Protein 6WAO (pdb70)

Secondary structure (DSSP, 8-state):
--EEEEEEEE----SSPP----EEEPPHHHHTTTTSBPEEEEEEES---HHHHHHHHHHHHHHTGGGG-EEEEEEPTTS-EEEEEE-----EEEEEEEETT--HHHHHT--EESSSGGGGG-S-TT-BGGGGGTS-SEEEEEEEESS-EEEEEEE-TTT--HHHHHHHHHHHHHHHHH-TTSTTS---PPPB-----TTS-SSPPB--TTSS----SSS----EEEEEEE-HHHHHHHHHHHHHH-SS---HHHHHHHHHHHHHHHTS---TTSEEEEEEEEE-TTTSSSPPPTT-BS--EEEEEEEEEHHHHHHS-HHHHHHHHHHHHHH--HHHHHHHHHHHHHS----S---SSSEEEEEETTS-GGG---SS---SEEEE-SPP-TTEEEEEE-SSTT-EEEEEEE-HHHHHHHHT-HHHHHH-EE-/--EEEEEEEE--S-----EEEPPHHHHHTTTSBPEEEEEEES---HHHHHHHHHHHHHHSGGGG-EEEEEEPTTS-EEEEEE-----EEEEEEEETT--HHHHHT--EESSSGGGGG-S-TT-BGGGGGTS-SEEEEEEEESS-EEEEEEE-TTT--HHHHHHHHHHHHHHHH---S---B-----TTS-SSPPB-------EEEEEEE-HHHHHHHHHHHHHH-SS---HHHHHHHHHHHHHHHTS---TT-EEEEEEEEE-TTTSSSPPPTT-BS--EEEEEEEEEHHHHHHS-HHHHHHHHHHHHHT--HHHHHHHHHHHHHS------SEEEEEETTS-GGG---SS---SEEEE-SPP-TTEEEEEE-SSTT-EEEEEEE-HHHHHHHHT-HHHHHH-EE-

Solvent-accessible surface area: 35166 Å² total; per-residue (Å²): 130,45,90,70,103,52,148,44,87,8,77,29,163,55,113,119,157,116,114,93,79,91,134,26,45,3,0,3,20,0,1,27,34,0,20,44,20,1,61,0,6,0,2,0,2,37,102,9,76,20,185,75,0,64,44,0,0,12,7,0,0,32,28,26,56,0,0,0,0,27,3,49,64,77,165,30,157,84,140,32,9,2,6,19,0,12,16,63,25,43,0,0,30,4,18,29,0,35,0,147,101,15,14,3,0,28,0,40,25,48,57,16,82,15,91,42,49,7,17,51,1,10,27,2,62,26,18,25,0,14,53,0,64,86,87,0,0,0,1,0,8,0,0,50,14,138,42,6,9,0,3,0,2,0,3,0,7,1,4,0,5,22,18,1,1,18,65,0,2,54,20,0,2,85,0,6,55,133,45,29,68,2,89,100,14,169,92,187,198,27,70,56,12,42,52,16,1,117,150,14,129,95,49,6,86,0,65,30,0,95,92,52,108,66,60,163,68,116,74,132,62,106,14,41,15,24,20,1,46,0,13,65,117,21,12,120,108,0,28,59,81,0,47,125,74,15,123,79,173,1,44,42,19,12,0,0,4,0,9,0,0,57,7,18,8,116,24,28,79,38,62,124,142,62,103,1,49,0,42,19,53,8,58,0,0,100,82,4,101,100,80,29,110,75,100,6,8,5,6,0,16,22,49,1,82,5,70,5,43,2,4,72,0,53,96,75,30,3,0,55,0,0,19,39,0,18,70,11,27,114,55,5,57,17,131,55,0,46,50,122,2,74,98,32,30,168,89,51,126,10,58,56,73,44,34,48,128,25,7,17,7,22,6,19,44,168,29,68,0,15,43,2,42,1,39,55,10,74,1,17,2,1,20,0,0,5,52,33,42,26,6,17,1,0,2,2,34,2,41,2,88,31,0,14,25,0,5,0,0,6,53,38,84,7,10,98,89,2,70,164,16,76,86,0,58,108,15,2,20,28,44,186,51,91,78,92,50,151,38,94,10,66,25,133,78,226,159,82,113,124,25,36,3,0,2,13,1,2,23,34,0,108,90,17,1,62,0,7,0,2,0,2,38,90,11,69,20,177,94,0,58,43,8,0,17,48,0,0,53,39,8,50,0,0,0,0,28,3,51,71,66,172,29,165,82,141,32,9,0,7,11,1,14,14,68,24,41,0,0,30,2,23,26,0,38,1,147,99,29,14,3,0,26,0,40,23,38,39,19,79,20,104,39,69,5,16,50,2,9,30,2,75,52,27,75,0,30,56,0,64,81,82,0,0,0,1,0,10,0,0,50,16,127,34,6,9,0,3,0,1,0,3,0,6,4,5,0,6,25,19,3,0,9,61,0,1,42,6,0,1,91,38,9,46,175,125,159,163,167,29,93,61,18,37,57,19,0,122,139,12,128,111,50,7,78,0,78,63,11,140,138,114,5,22,6,36,18,0,49,0,16,51,108,17,6,102,108,1,32,62,92,0,47,131,77,14,123,83,182,3,52,39,18,14,0,0,4,0,16,0,1,53,5,22,8,110,23,28,67,21,56,139,126,58,112,1,46,0,82,18,56,5,67,5,1,105,78,6,104,98,85,28,105,128,103,7,6,5,7,0,14,47,64,1,80,5,71,7,42,0,2,75,0,61,92,75,31,8,0,60,0,0,22,39,0,21,72,13,29,116,52,35,45,16,121,101,11,41,48,130,4,55,96,29,44,177,94,51,131,30,102,98,111,17,9,29,7,24,7,18,46,172,27,62,2,17,51,0,43,0,43,48,10,74,2,17,3,2,20,0,0,4,75,31,79,28,11,18,1,0,1,3,34,0,41,3,89,35,1,13,23,0,4,1,0,8,42,44,100,15,10,104,89,1,63,169,18,78,78,1,58,127,33,2,23,31,40

Foldseek 3Di:
DKFWPDKDFQFADDPDDDDDKDKAAFFLQLQLQQQEFFWKKKFWWQDDDVVLLSLLLNPLCVLVQLQQWFKDWAQDPVQFIFIITISPRNGEIEIEMEAAADDPCCVVFFWWDPPDPVQVQADGPLPGLNNRNPHGQKYWYWYHYNRIIMIMMTGRQQFFALLQVLVSLLSSLVCLAPDSNCPPPDRDHAAAPHDQQVVDDPPFTHHDVVPDDSDDLVPDDQKIKWKKKFDLVLLVVQLVVLCVQADDRFDSVLSVVLVVQLLLLVQVPDDQADKAKEKDKDQCQVQAVVHHDPRHGGNRIDIFIQIDGSNVSNVDDSNVSSVSVVVSNVVPHNVVVNVVSVVCSVVPNRDNDDDARYQYEDDDLPRPQQSSNNNPHTTPDMGTHDDAGHNYWYWYQDPPNSMIMIIHMHRPSSVVVQVVPVVNCVRIPID/DKFWDDKDFQFAPDDQWDKAAFFLVLQLQQFPFWWKKKFWWQDDDVVLLRVLLNPLCVQVQLQQWFKDWAQDPVRFIFIITTSPRNGEMEIEMEDAADDPCCVVFAKFWPPDPVQVQADGVPPGLNCRNPHGQKYWYWYHYNRIIMIMMTGRQRFFALLQVLVSLLSSLVSLQPDPDGAAAQGDQQPVDDPPQTHHDPPARKIKKKKKFDLVLLVVQLVVLCVQAPDRFDSVLSVVLVVQLLLLVQVPDDQADKAKAKDKAQCQVQAVVHHDSRHGGNRIDIFIQIDGSNVSNPDDSNVSSVSVVVSRVPPHNVVVNVVSVVCSVVPNRDDSYQYEDDDLVRDQQSSRSNRHTTPDMGTHDDADANYWYWYQDPPNSMIMIIHMHHPSSVVVQVVPVVNCVRIPID

Nearest PDB structures (foldseek):
  6wao-assembly1_A  TM=1.002E+00  e=1.169E-97  Arabidopsis thaliana
  6wcs-assembly1_B  TM=9.911E-01  e=1.498E-88  Arabidopsis thaliana
  8dqr-assembly1_A  TM=8.059E-01  e=2.740E-31  Arabidopsis thaliana
  8dqo-assembly1_B  TM=7.714E-01  e=8.942E-30  Arabidopsis thaliana
  8dqq-assembly1_B  TM=7.572E-01  e=1.819E-28  Arabidopsis thaliana

Sequence (837 aa):
ELVVISKSIVNPRSLKKPTSVKKIQLTPWDLSRLRFGYLQRGLLFHKIEVKQLQASLSVALDRFYPLAGRLVKLKNDDDTVSFFISCDGSGVEFVHAVAKNIELSDVLELSGSVPGFFASFFPATGIKNYHGVSRSLLMVQVTEMKDGVFIGFGYNSTVADATSIWKFINAWSEICSKDSSGSQTFQRRLHLKGWFFDEIDYPIHIPDPETKPTSYVTTPTNLQEKMFHVTKENVLKLDAKANDEADQKISSIQAVLAYIWRSMVKHSGMSREEETHCRLPINMRQRLNPPLEEECFGNVSQTGIATVTVGELLDHGLGWAAMQINNMELSQTDEKAKAFAENWVKNIKIPVSVGSKDLVVTNSHRFDVYCNDFGWGKPIAARAGPPYLNGRLVVFKGIGEASLDFQACLLPQVVEKLVKDAEFNEYVSIVELVVISKSIVNPRSLSVKKIQLTPWDLSRLRFGYLQRGLLFHKIEVKQLQASLSVALDRFYPLAGRLVKLKNDDDTVSFFISCDGSGVEFVHAVAKNIELSDVLELSGSVPGFFASFFPATGIKNYHGVSRSLLMVQVTEMKDGVFIGFGYNSTVADATSIWKFINAWSEICSKFQRRLHLKGWFFDEIDYPIHIPDPETNLQEKMFHVTKENVLKLDAKANDEADQKISSIQAVLAYIWRSMVKHSGMSREEETHCRLPINMRQRLNPPLEEECFGNVSQTGIATVTVGELLDHGLGWAAMQINNMELSQTDEKAKAFAENWVKNIKIPSKDLVVTNSHRFDVYCNDFGWGKPIAARAGPPYLNGRLVVFKGIGEASLDFQACLLPQVVEKLVKDAEFNEYVSIV

Radius of gyration: 30.5 Å; Cα contacts (8 Å, |Δi|>4): 1867; chains: 2; bounding box: 74×92×63 Å

Organism: Arabidopsis thaliana (NCBI:txid3702)

B-factor: mean 31.67, std 15.43, range [12.75, 127.83]

Structure (mmCIF, N/CA/C/O backbone):
data_6WAO
#
_entry.id   6WAO
#
_cell.length_a   55.136
_cell.length_b   75.353
_cell.length_c   193.513
_cell.angle_alpha   90.000
_cell.angle_beta   90.000
_cell.angle_gamma   90.000
#
_symmetry.space_group_name_H-M   'P 21 21 21'
#
loop_
_entity.id
_entity.type
_entity.pdbx_description
1 polymer 'Protein ENHANCED PSEUDOMONAS SUSCEPTIBILITY 1'
2 non-polymer 'N-[(3-carboxyphenoxy)acetyl]-L-glutamic acid'
3 water water
#
loop_
_atom_site.group_PDB
_atom_site.id
_atom_site.type_symbol
_atom_site.label_atom_id
_atom_site.label_alt_id
_atom_site.label_comp_id
_atom_site.label_asym_id
_atom_site.label_entity_id
_atom_site.label_seq_id
_atom_site.pdbx_PDB_ins_code
_atom_site.Cartn_x
_atom_site.Cartn_y
_atom_site.Cartn_z
_atom_site.occupancy
_atom_site.B_iso_or_equiv
_atom_site.auth_seq_id
_atom_site.auth_comp_id
_atom_site.auth_asym_id
_atom_site.auth_atom_id
_atom_site.pdbx_PDB_model_num
ATOM 1 N N . GLU A 1 4 ? -11.455 -16.452 -6.222 1.00 79.24 4 GLU A N 1
ATOM 2 C CA . GLU A 1 4 ? -12.678 -16.244 -6.951 1.00 81.89 4 GLU A CA 1
ATOM 3 C C . GLU A 1 4 ? -12.378 -16.824 -8.303 1.00 76.37 4 GLU A C 1
ATOM 4 O O . GLU A 1 4 ? -12.429 -16.143 -9.304 1.00 70.05 4 GLU A O 1
ATOM 10 N N . LEU A 1 5 ? -12.117 -18.124 -8.284 1.00 71.44 5 LEU A N 1
ATOM 11 C CA . LEU A 1 5 ? -11.688 -18.850 -9.474 1.00 53.64 5 LEU A CA 1
ATOM 12 C C . LEU A 1 5 ? -12.272 -20.253 -9.436 1.00 49.14 5 LEU A C 1
ATOM 13 O O . LEU A 1 5 ? -11.986 -21.029 -8.512 1.00 50.40 5 LEU A O 1
ATOM 18 N N . VAL A 1 6 ? -13.013 -20.611 -10.478 1.00 42.69 6 VAL A N 1
ATOM 19 C CA . VAL A 1 6 ? -13.600 -21.941 -10.580 1.00 44.73 6 VAL A CA 1
ATOM 20 C C . VAL A 1 6 ? -12.991 -22.684 -11.763 1.00 40.08 6 VAL A C 1
ATOM 21 O O . VAL A 1 6 ? -12.747 -22.111 -12.839 1.00 35.09 6 VAL A O 1
ATOM 25 N N . VAL A 1 7 ? -12.713 -23.964 -11.538 1.00 38.91 7 VAL A N 1
ATOM 26 C CA . VAL A 1 7 ? -12.130 -24.842 -12.544 1.00 37.21 7 VAL A CA 1
ATOM 27 C C . VAL A 1 7 ? -13.268 -25.451 -13.341 1.00 34.79 7 VAL A C 1
ATOM 28 O O . VAL A 1 7 ? -14.141 -26.122 -12.782 1.00 39.43 7 VAL A O 1
ATOM 32 N N . ILE A 1 8 ? -13.260 -25.204 -14.642 1.00 31.99 8 ILE A N 1
ATOM 33 C CA . ILE A 1 8 ? -14.243 -25.783 -15.546 1.00 32.84 8 ILE A CA 1
ATOM 34 C C . ILE A 1 8 ? -13.847 -27.206 -15.909 1.00 34.90 8 ILE A C 1
ATOM 35 O O . ILE A 1 8 ? -14.669 -28.117 -15.872 1.00 34.31 8 ILE A O 1
ATOM 40 N N . SER A 1 9 ? -12.575 -27.422 -16.228 1.00 32.95 9 SER A N 1
ATOM 41 C CA . SER A 1 9 ? -12.142 -28.719 -16.716 1.00 33.50 9 SER A CA 1
ATOM 42 C C . SER A 1 9 ? -10.654 -28.897 -16.445 1.00 31.05 9 SER A C 1
ATOM 43 O O . SER A 1 9 ? -9.881 -27.931 -16.474 1.00 28.14 9 SER A O 1
ATOM 46 N N . LYS A 1 10 ? -10.254 -30.144 -16.223 1.00 29.95 10 LYS A N 1
ATOM 47 C CA . LYS A 1 10 ? -8.860 -30.511 -16.011 1.00 32.59 10 LYS A CA 1
ATOM 48 C C . LYS A 1 10 ? -8.687 -31.716 -16.919 1.00 30.49 10 LYS A C 1
ATOM 49 O O . LYS A 1 10 ? -9.410 -32.701 -16.765 1.00 30.99 10 LYS A O 1
ATOM 55 N N . SER A 1 11 ? -7.753 -31.671 -17.866 1.00 27.14 11 SER A N 1
ATOM 56 C CA . SER A 1 11 ? -7.659 -32.816 -18.777 1.00 28.89 11 SER A CA 1
ATOM 57 C C . SER A 1 11 ? -6.207 -32.998 -19.166 1.00 28.54 11 SER A C 1
ATOM 58 O O . SER A 1 11 ? -5.356 -32.189 -18.805 1.00 26.24 11 SER A O 1
ATOM 61 N N . ILE A 1 12 ? -5.896 -34.120 -19.814 1.00 26.25 12 ILE A N 1
ATOM 62 C CA . ILE A 1 12 ? -4.569 -34.309 -20.415 1.00 24.55 12 ILE A CA 1
ATOM 63 C C . ILE A 1 12 ? -4.673 -34.090 -21.921 1.00 25.66 12 ILE A C 1
ATOM 64 O O . ILE A 1 12 ? -5.549 -34.674 -22.583 1.00 25.23 12 ILE A O 1
ATOM 69 N N . VAL A 1 13 ? -3.785 -33.260 -22.460 1.00 24.85 13 VAL A N 1
ATOM 70 C CA . VAL A 1 13 ? -3.710 -33.001 -23.903 1.00 25.10 13 VAL A CA 1
ATOM 71 C C . VAL A 1 13 ? -2.536 -33.797 -24.447 1.00 24.62 13 VAL A C 1
ATOM 72 O O . VAL A 1 13 ? -1.388 -33.556 -24.084 1.00 25.78 13 VAL A O 1
ATOM 76 N N . ASN A 1 14 ? -2.805 -34.809 -25.313 1.00 25.72 14 ASN A N 1
ATOM 77 C CA . ASN A 1 14 ? -1.777 -35.607 -25.952 1.00 27.90 14 ASN A CA 1
ATOM 78 C C . ASN A 1 14 ? -1.326 -34.987 -27.269 1.00 23.95 14 ASN A C 1
ATOM 79 O O . ASN A 1 14 ? -2.107 -34.297 -27.930 1.00 29.24 14 ASN A O 1
ATOM 84 N N . PRO A 1 15 ? -0.091 -35.268 -27.686 1.00 24.62 15 PRO A N 1
ATOM 85 C CA . PRO A 1 15 ? 0.343 -34.836 -29.029 1.00 24.94 15 PRO A CA 1
ATOM 86 C C . PRO A 1 15 ? -0.512 -35.491 -30.091 1.00 33.13 15 PRO A C 1
ATOM 87 O O . PRO A 1 15 ? -0.893 -36.660 -29.960 1.00 31.95 15 PRO A O 1
ATOM 91 N N . ARG A 1 16 ? -0.791 -34.741 -31.142 1.00 28.70 16 ARG A N 1
ATOM 92 C CA . ARG A 1 16 ? -1.570 -35.197 -32.282 1.00 35.90 16 ARG A CA 1
ATOM 93 C C . ARG A 1 16 ? -0.562 -35.409 -33.355 1.00 41.65 16 ARG A C 1
ATOM 94 O O . ARG A 1 16 ? -0.027 -34.493 -33.857 1.00 37.26 16 ARG A O 1
ATOM 102 N N . SER A 1 17 ? -0.451 -36.674 -33.733 1.00 51.85 17 SER A N 1
ATOM 103 C CA . SER A 1 17 ? 0.625 -37.206 -34.564 1.00 60.90 17 SER A CA 1
ATOM 104 C C . SER A 1 17 ? 0.070 -37.593 -35.932 1.00 65.18 17 SER A C 1
ATOM 105 O O . SER A 1 17 ? -0.553 -38.650 -36.081 1.00 63.57 17 SER A O 1
ATOM 108 N N . LEU A 1 18 ? 0.261 -36.706 -36.913 1.00 68.14 18 LEU A N 1
ATOM 109 C CA . LEU A 1 18 ? -0.031 -37.039 -38.305 1.00 69.57 18 LEU A CA 1
ATOM 110 C C . LEU A 1 18 ? 0.894 -38.137 -38.827 1.00 69.46 18 LEU A C 1
ATOM 111 O O . LEU A 1 18 ? 0.520 -38.884 -39.741 1.00 68.10 18 LEU A O 1
ATOM 116 N N . LYS A 1 19 ? 2.095 -38.253 -38.261 1.00 68.76 19 LYS A N 1
ATOM 117 C CA . LYS A 1 19 ? 3.082 -39.219 -38.718 1.00 72.97 19 LYS A CA 1
ATOM 118 C C . LYS A 1 19 ? 2.867 -40.567 -38.043 1.00 74.73 19 LYS A C 1
ATOM 119 O O . LYS A 1 19 ? 2.219 -40.674 -36.999 1.00 74.82 19 LYS A O 1
ATOM 125 N N . LYS A 1 20 ? 3.434 -41.596 -38.637 1.00 77.85 20 LYS A N 1
ATOM 126 C CA . LYS A 1 20 ? 3.498 -42.886 -37.966 1.00 81.57 20 LYS A CA 1
ATOM 127 C C . LYS A 1 20 ? 4.446 -42.745 -36.786 1.00 84.89 20 LYS A C 1
ATOM 128 O O . LYS A 1 20 ? 5.634 -42.463 -36.993 1.00 85.59 20 LYS A O 1
ATOM 134 N N . PRO A 1 21 ? 3.977 -42.900 -35.549 1.00 88.18 21 PRO A N 1
ATOM 135 C CA . PRO A 1 21 ? 4.842 -42.620 -34.397 1.00 88.80 21 PRO A CA 1
ATOM 136 C C . PRO A 1 21 ? 6.134 -43.421 -34.458 1.00 89.73 21 PRO A C 1
ATOM 137 O O . PRO A 1 21 ? 6.158 -44.575 -34.896 1.00 90.24 21 PRO A O 1
ATOM 141 N N . THR A 1 22 ? 7.218 -42.785 -34.029 1.00 89.22 22 THR A N 1
ATOM 142 C CA . THR A 1 22 ? 8.517 -43.434 -33.965 1.00 89.47 22 THR A CA 1
ATOM 143 C C . THR A 1 22 ? 8.722 -44.033 -32.573 1.00 81.88 22 THR A C 1
ATOM 144 O O . THR A 1 22 ? 7.826 -44.025 -31.725 1.00 82.37 22 THR A O 1
ATOM 148 N N . SER A 1 23 ? 9.913 -44.572 -32.343 1.00 72.85 23 SER A N 1
ATOM 149 C CA . SER A 1 23 ? 10.329 -45.066 -31.041 1.00 63.79 23 SER A CA 1
ATOM 150 C C . SER A 1 23 ? 10.309 -43.942 -30.000 1.00 51.40 23 SER A C 1
ATOM 151 O O . SER A 1 23 ? 10.193 -42.758 -30.323 1.00 50.68 23 SER A O 1
ATOM 154 N N . VAL A 1 24 ? 10.443 -44.320 -28.730 1.00 41.06 24 VAL A N 1
ATOM 155 C CA . VAL A 1 24 ? 10.431 -43.350 -27.636 1.00 38.41 24 VAL A CA 1
ATOM 156 C C . VAL A 1 24 ? 11.859 -42.860 -27.407 1.00 36.30 24 VAL A C 1
ATOM 157 O O . VAL A 1 24 ? 12.729 -43.623 -26.979 1.00 34.82 24 VAL A O 1
ATOM 161 N N . LYS A 1 25 ? 12.108 -41.584 -27.710 1.00 31.43 25 LYS A N 1
ATOM 162 C CA . LYS A 1 25 ? 13.428 -41.010 -27.486 1.00 30.64 25 LYS A CA 1
ATOM 163 C C . LYS A 1 25 ? 13.709 -40.737 -26.014 1.00 30.15 25 LYS A C 1
ATOM 164 O O . LYS A 1 25 ? 12.844 -40.248 -25.265 1.00 28.00 25 LYS A O 1
ATOM 170 N N . LYS A 1 26 ? 14.945 -41.012 -25.620 1.00 27.01 26 LYS A N 1
ATOM 171 C CA . LYS A 1 26 ? 15.417 -40.697 -24.275 1.00 30.44 26 LYS A CA 1
ATOM 172 C C . LYS A 1 26 ? 16.352 -39.499 -24.358 1.00 31.35 26 LYS A C 1
ATOM 173 O O . LYS A 1 26 ? 17.274 -39.488 -25.183 1.00 35.11 26 LYS A O 1
ATOM 179 N N . ILE A 1 27 ? 16.142 -38.529 -23.479 1.00 27.64 27 ILE A N 1
ATOM 180 C CA . ILE A 1 27 ? 16.953 -37.311 -23.393 1.00 27.05 27 ILE A CA 1
ATOM 181 C C . ILE A 1 27 ? 17.749 -37.327 -22.085 1.00 28.24 27 ILE A C 1
ATOM 182 O O . ILE A 1 27 ? 17.157 -37.397 -21.002 1.00 27.21 27 ILE A O 1
ATOM 187 N N . GLN A 1 28 ? 19.072 -37.238 -22.181 1.00 25.66 28 GLN A N 1
ATOM 188 C CA . GLN A 1 28 ? 19.921 -37.334 -20.988 1.00 24.51 28 GLN A CA 1
ATOM 189 C C . GLN A 1 28 ? 20.073 -35.973 -20.318 1.00 26.64 28 GLN A C 1
ATOM 190 O O . GLN A 1 28 ? 20.045 -34.917 -20.959 1.00 25.84 28 GLN A O 1
ATOM 196 N N . LEU A 1 29 ? 20.182 -36.001 -19.000 1.00 25.91 29 LEU A N 1
ATOM 197 C CA . LEU A 1 29 ? 20.186 -34.783 -18.212 1.00 28.45 29 LEU A CA 1
ATOM 198 C C . LEU A 1 29 ? 21.606 -34.473 -17.762 1.00 29.89 29 LEU A C 1
ATOM 199 O O . LEU A 1 29 ? 22.308 -35.368 -17.272 1.00 29.94 29 LEU A O 1
ATOM 204 N N . THR A 1 30 ? 22.021 -33.222 -17.936 1.00 30.37 30 THR A N 1
ATOM 205 C CA . THR A 1 30 ? 23.371 -32.788 -17.578 1.00 32.41 30 THR A CA 1
ATOM 206 C C . THR A 1 30 ? 23.423 -32.274 -16.147 1.00 31.06 30 THR A C 1
ATOM 207 O O . THR A 1 30 ? 22.398 -32.108 -15.463 1.00 28.08 30 THR A O 1
ATOM 211 N N . PRO A 1 31 ? 24.635 -31.989 -15.650 1.00 29.71 31 PRO A N 1
ATOM 212 C CA . PRO A 1 31 ? 24.737 -31.394 -14.316 1.00 30.82 31 PRO A CA 1
ATOM 213 C C . PRO A 1 31 ? 23.928 -30.128 -14.179 1.00 29.71 31 PRO A C 1
ATOM 214 O O . PRO A 1 31 ? 23.384 -29.867 -13.096 1.00 30.82 31 PRO A O 1
ATOM 218 N N . TRP A 1 32 ? 23.817 -29.322 -15.246 1.00 29.12 32 TRP A N 1
ATOM 219 C CA . TRP A 1 32 ? 22.970 -28.139 -15.165 1.00 29.54 32 TRP A CA 1
ATOM 220 C C . TRP A 1 32 ? 21.515 -28.525 -14.900 1.00 29.93 32 TRP A C 1
ATOM 221 O O . TRP A 1 32 ? 20.804 -27.841 -14.149 1.00 31.35 32 TRP A O 1
ATOM 232 N N . ASP A 1 33 ? 21.031 -29.553 -15.593 1.00 27.27 33 ASP A N 1
ATOM 233 C CA . ASP A 1 33 ? 19.648 -29.985 -15.408 1.00 24.98 33 ASP A CA 1
ATOM 234 C C . ASP A 1 33 ? 19.449 -30.567 -14.020 1.00 25.70 33 ASP A C 1
ATOM 235 O O . ASP A 1 33 ? 18.457 -30.261 -13.338 1.00 24.41 33 ASP A O 1
ATOM 240 N N . LEU A 1 34 ? 20.364 -31.458 -13.607 1.00 26.95 34 LEU A N 1
ATOM 241 C CA . LEU A 1 34 ? 20.182 -32.163 -12.333 1.00 27.26 34 LEU A CA 1
ATOM 242 C C . LEU A 1 34 ? 20.291 -31.218 -11.137 1.00 26.53 34 LEU A C 1
ATOM 243 O O . LEU A 1 34 ? 19.602 -31.431 -10.126 1.00 23.94 34 LEU A O 1
ATOM 248 N N . SER A 1 35 ? 21.137 -30.173 -11.237 1.00 25.46 35 SER A N 1
ATOM 249 C CA . SER A 1 35 ? 21.292 -29.237 -10.120 1.00 29.47 35 SER A CA 1
ATOM 250 C C . SER A 1 35 ? 20.025 -28.422 -9.886 1.00 28.41 35 SER A C 1
ATOM 251 O O . SER A 1 35 ? 19.928 -27.723 -8.870 1.00 28.69 35 SER A O 1
ATOM 254 N N . ARG A 1 36 ? 19.066 -28.463 -10.821 1.00 22.15 36 ARG A N 1
ATOM 255 C CA . ARG A 1 36 ? 17.800 -27.762 -10.670 1.00 25.40 36 ARG A CA 1
ATOM 256 C C . ARG A 1 36 ? 16.657 -28.688 -10.258 1.00 25.20 36 ARG A C 1
ATOM 257 O O . ARG A 1 36 ? 15.494 -28.271 -10.259 1.00 24.79 36 ARG A O 1
ATOM 265 N N . LEU A 1 37 ? 16.946 -29.941 -9.958 1.00 23.64 37 LEU A N 1
ATOM 266 C CA . LEU A 1 37 ? 15.835 -30.874 -9.733 1.00 24.99 37 LEU A CA 1
ATOM 267 C C . LEU A 1 37 ? 14.949 -30.462 -8.562 1.00 22.32 37 LEU A C 1
ATOM 268 O O . LEU A 1 37 ? 13.750 -30.794 -8.542 1.00 21.66 37 LEU A O 1
ATOM 273 N N . ARG A 1 38 ? 15.475 -29.750 -7.593 1.00 22.99 38 ARG A N 1
ATOM 274 C CA . ARG A 1 38 ? 14.647 -29.398 -6.470 1.00 21.75 38 ARG A CA 1
ATOM 275 C C . ARG A 1 38 ? 13.927 -28.067 -6.557 1.00 25.95 38 ARG A C 1
ATOM 276 O O . ARG A 1 38 ? 13.168 -27.750 -5.741 1.00 27.61 38 ARG A O 1
ATOM 284 N N . PHE A 1 39 ? 14.198 -27.327 -7.606 1.00 23.86 39 PHE A N 1
ATOM 285 C CA . PHE A 1 39 ? 13.555 -26.035 -7.813 1.00 23.20 39 PHE A CA 1
ATOM 286 C C . PHE A 1 39 ? 12.114 -26.210 -8.296 1.00 25.06 39 PHE A C 1
ATOM 287 O O . PHE A 1 39 ? 11.732 -27.247 -8.856 1.00 21.84 39 PHE A O 1
ATOM 295 N N . GLY A 1 40 ? 11.311 -25.170 -8.096 1.00 22.40 40 GLY A N 1
ATOM 296 C CA . GLY A 1 40 ? 9.956 -25.193 -8.607 1.00 21.72 40 GLY A CA 1
ATOM 297 C C . GLY A 1 40 ? 9.897 -24.964 -10.122 1.00 18.33 40 GLY A C 1
ATOM 298 O O . GLY A 1 40 ? 10.751 -24.304 -10.742 1.00 18.56 40 GLY A O 1
ATOM 299 N N . TYR A 1 41 ? 8.814 -25.475 -10.735 1.00 15.87 41 TYR A N 1
ATOM 300 C CA . TYR A 1 41 ? 8.543 -25.104 -12.117 1.00 15.96 41 TYR A CA 1
ATOM 301 C C . TYR A 1 41 ? 8.531 -23.576 -12.290 1.00 19.70 41 TYR A C 1
ATOM 302 O O . TYR A 1 41 ? 8.061 -22.833 -11.413 1.00 17.92 41 TYR A O 1
ATOM 311 N N . LEU A 1 42 ? 9.043 -23.107 -13.424 1.00 16.75 42 LEU A N 1
ATOM 312 C CA . LEU A 1 42 ? 8.985 -21.693 -13.774 1.00 18.39 42 LEU A CA 1
ATOM 313 C C . LEU A 1 42 ? 7.635 -21.389 -14.410 1.00 17.25 42 LEU A C 1
ATOM 314 O O . LEU A 1 42 ? 7.117 -22.193 -15.196 1.00 17.18 42 LEU A O 1
ATOM 319 N N . GLN A 1 43 ? 7.026 -20.248 -14.043 1.00 16.92 43 GLN A N 1
ATOM 320 C CA . GLN A 1 43 ? 5.644 -19.978 -14.461 1.00 13.72 43 GLN A CA 1
ATOM 321 C C . GLN A 1 43 ? 5.515 -18.593 -15.078 1.00 14.62 43 GLN A C 1
ATOM 322 O O . GLN A 1 43 ? 5.911 -17.581 -14.463 1.00 16.68 43 GLN A O 1
ATOM 328 N N . ARG A 1 44 ? 4.978 -18.552 -16.299 1.00 15.62 44 ARG A N 1
ATOM 329 C CA . ARG A 1 44 ? 4.832 -17.310 -17.027 1.00 15.28 44 ARG A CA 1
ATOM 330 C C . ARG A 1 44 ? 3.499 -17.337 -17.738 1.00 13.81 44 ARG A C 1
ATOM 331 O O . ARG A 1 44 ? 2.810 -18.362 -17.767 1.00 17.18 44 ARG A O 1
ATOM 339 N N . GLY A 1 45 ? 3.142 -16.202 -18.329 1.00 13.36 45 GLY A N 1
ATOM 340 C CA . GLY A 1 45 ? 1.864 -16.212 -19.009 1.00 13.77 45 GLY A CA 1
ATOM 341 C C . GLY A 1 45 ? 1.632 -14.936 -19.772 1.00 13.68 45 GLY A C 1
ATOM 342 O O . GLY A 1 45 ? 2.375 -13.961 -19.670 1.00 17.20 45 GLY A O 1
ATOM 343 N N . LEU A 1 46 ? 0.552 -14.995 -20.567 1.00 14.02 46 LEU A N 1
ATOM 344 C CA . LEU A 1 46 ? 0.190 -13.941 -21.504 1.00 14.91 46 LEU A CA 1
ATOM 345 C C . LEU A 1 46 ? -1.269 -13.554 -21.339 1.00 14.50 46 LEU A C 1
ATOM 346 O O . LEU A 1 46 ? -2.127 -14.427 -21.244 1.00 16.59 46 LEU A O 1
ATOM 351 N N . LEU A 1 47 ? -1.544 -12.232 -21.368 1.00 15.98 47 LEU A N 1
ATOM 352 C CA . LEU A 1 47 ? -2.897 -11.678 -21.210 1.00 15.70 47 LEU A CA 1
ATOM 353 C C . LEU A 1 47 ? -3.439 -11.255 -22.584 1.00 16.04 47 LEU A C 1
ATOM 354 O O . LEU A 1 47 ? -2.731 -10.598 -23.359 1.00 19.39 47 LEU A O 1
ATOM 35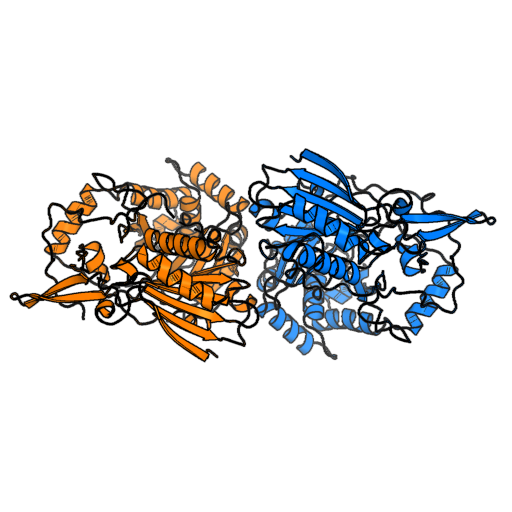9 N N . PHE A 1 48 ? -4.682 -11.588 -22.846 1.00 16.26 48 PHE A N 1
ATOM 360 C CA . PHE A 1 48 ? -5.357 -11.319 -24.132 1.00 16.73 48 PHE A CA 1
ATOM 361 C C . PHE A 1 48 ? -6.734 -10.700 -23.926 1.00 23.52 48 PHE A C 1
ATOM 362 O O . PHE A 1 48 ? -7.423 -10.985 -22.949 1.00 19.82 48 PHE A O 1
ATOM 370 N N . HIS A 1 49 ? -7.189 -9.945 -24.937 1.00 18.23 49 HIS A N 1
ATOM 371 C CA . HIS A 1 49 ? -8.592 -9.557 -24.984 1.00 19.09 49 HIS A CA 1
ATOM 372 C C . HIS A 1 49 ? -9.488 -10.758 -25.253 1.00 21.79 49 HIS A C 1
ATOM 373 O O . HIS A 1 49 ? -10.611 -10.842 -24.731 1.00 23.17 49 HIS A O 1
ATOM 380 N N . LYS A 1 50 ? -9.022 -11.705 -26.089 1.00 21.19 50 LYS A N 1
ATOM 381 C CA . LYS A 1 50 ? -9.882 -12.795 -26.535 1.00 20.52 50 LYS A CA 1
ATOM 382 C C . LYS A 1 50 ? -9.052 -14.028 -26.873 1.00 19.71 50 LYS A C 1
ATOM 383 O O . LYS A 1 50 ? -8.007 -13.916 -27.525 1.00 19.91 50 LYS A O 1
ATOM 389 N N . ILE A 1 51 ? -9.506 -15.189 -26.384 1.00 23.02 51 ILE A N 1
ATOM 390 C CA . ILE A 1 51 ? -8.975 -16.503 -26.763 1.00 22.65 51 ILE A CA 1
ATOM 391 C C . ILE A 1 51 ? -10.138 -17.472 -26.795 1.00 24.37 51 ILE A C 1
ATOM 392 O O . ILE A 1 51 ? -10.921 -17.538 -25.839 1.00 24.50 51 ILE A O 1
ATOM 397 N N . GLU A 1 52 ? -10.204 -18.321 -27.815 1.00 23.43 52 GLU A N 1
ATOM 398 C CA . GLU A 1 52 ? -11.246 -19.335 -27.842 1.00 22.77 52 GLU A CA 1
ATOM 399 C C . GLU A 1 52 ? -10.614 -20.635 -27.394 1.00 23.58 52 GLU A C 1
ATOM 400 O O . GLU A 1 52 ? -9.632 -21.092 -27.989 1.00 22.94 52 GLU A O 1
ATOM 406 N N . VAL A 1 53 ? -11.173 -21.232 -26.347 1.00 24.44 53 VAL A N 1
ATOM 407 C CA . VAL A 1 53 ? -10.463 -22.321 -25.680 1.00 22.08 53 VAL A CA 1
ATOM 408 C C . VAL A 1 53 ? -10.412 -23.577 -26.567 1.00 20.74 53 VAL A C 1
ATOM 409 O O . VAL A 1 53 ? -9.394 -24.288 -26.579 1.00 24.73 53 VAL A O 1
ATOM 413 N N . LYS A 1 54 ? -11.472 -23.870 -27.284 1.00 24.82 54 LYS A N 1
ATOM 414 C CA . LYS A 1 54 ? -11.450 -25.051 -28.130 1.00 32.86 54 LYS A CA 1
ATOM 415 C C . LYS A 1 54 ? -10.322 -25.051 -29.143 1.00 28.14 54 LYS A C 1
ATOM 416 O O . LYS A 1 54 ? -9.620 -25.965 -29.252 1.00 25.14 54 LYS A O 1
ATOM 422 N N . GLN A 1 55 ? -10.150 -23.965 -29.853 1.00 28.76 55 GLN A N 1
ATOM 423 C CA . GLN A 1 55 ? -9.080 -23.855 -30.808 1.00 26.58 55 GLN A CA 1
ATOM 424 C C . GLN A 1 55 ? -7.731 -23.890 -30.090 1.00 23.80 55 GLN A C 1
ATOM 425 O O . GLN A 1 55 ? -6.800 -24.440 -30.554 1.00 24.71 55 GLN A O 1
ATOM 431 N N . LEU A 1 56 ? -7.652 -23.249 -28.957 1.00 20.47 56 LEU A N 1
ATOM 432 C CA . LEU A 1 56 ? -6.410 -23.262 -28.231 1.00 18.86 56 LEU A CA 1
ATOM 433 C C . LEU A 1 56 ? -5.972 -24.670 -27.828 1.00 24.32 56 LEU A C 1
ATOM 434 O O . LEU A 1 56 ? -4.854 -24.996 -27.946 1.00 21.69 56 LEU A O 1
ATOM 439 N N . GLN A 1 57 ? -6.901 -25.485 -27.348 1.00 21.45 57 GLN A N 1
ATOM 440 C CA . GLN A 1 57 ? -6.568 -26.855 -26.930 1.00 19.89 57 GLN A CA 1
ATOM 441 C C . GLN A 1 57 ? -6.204 -27.769 -28.117 1.00 19.07 57 GLN A C 1
ATOM 442 O O . GLN A 1 57 ? -5.252 -28.589 -28.053 1.00 24.76 57 GLN A O 1
ATOM 448 N N . ALA A 1 58 ? -6.950 -27.630 -29.213 1.00 22.25 58 ALA A N 1
ATOM 449 C CA . ALA A 1 58 ? -6.651 -28.426 -30.395 1.00 23.57 58 ALA A CA 1
ATOM 450 C C . ALA A 1 58 ? -5.264 -28.098 -30.942 1.00 24.65 58 ALA A C 1
ATOM 451 O O . ALA A 1 58 ? -4.434 -28.999 -31.225 1.00 23.79 58 ALA A O 1
ATOM 453 N N . SER A 1 59 ? -4.980 -26.791 -31.096 1.00 23.54 59 SER A N 1
ATOM 454 C CA . SER A 1 59 ? -3.661 -26.380 -31.574 1.00 20.36 59 SER A CA 1
ATOM 455 C C . SER A 1 59 ? -2.551 -26.801 -30.624 1.00 19.49 59 SER A C 1
ATOM 456 O O . SER A 1 59 ? -1.423 -27.053 -31.066 1.00 20.66 59 SER A O 1
ATOM 459 N N . LEU A 1 60 ? -2.833 -26.854 -29.315 1.00 20.16 60 LEU A N 1
ATOM 460 C CA . LEU A 1 60 ? -1.821 -27.324 -28.389 1.00 18.37 60 LEU A CA 1
ATOM 461 C C . LEU A 1 60 ? -1.406 -28.752 -28.694 1.00 17.06 60 LEU A C 1
ATOM 462 O O . LEU A 1 60 ? -0.215 -29.070 -28.655 1.00 20.16 60 LEU A O 1
ATOM 467 N N . SER A 1 61 ? -2.367 -29.634 -28.980 1.00 21.55 61 SER A N 1
ATOM 468 C CA . SER A 1 61 ? -1.989 -31.028 -29.264 1.00 21.75 61 SER A CA 1
ATOM 469 C C . SER A 1 61 ? -1.053 -31.119 -30.478 1.00 22.94 61 SER A C 1
ATOM 470 O O . SER A 1 61 ? -0.065 -31.890 -30.486 1.00 22.42 61 SER A O 1
ATOM 473 N N . VAL A 1 62 ? -1.316 -30.282 -31.492 1.00 20.48 62 VAL A N 1
ATOM 474 C CA . VAL A 1 62 ? -0.435 -30.250 -32.670 1.00 22.42 62 VAL A CA 1
ATOM 475 C C . VAL A 1 62 ? 0.951 -29.700 -32.312 1.00 23.92 62 VAL A C 1
ATOM 476 O O . VAL A 1 62 ? 2.009 -30.259 -32.686 1.00 22.23 62 VAL A O 1
ATOM 480 N N . ALA A 1 63 ? 0.978 -28.587 -31.568 1.00 19.71 63 ALA A N 1
ATOM 481 C CA . ALA A 1 63 ? 2.250 -28.000 -31.193 1.00 18.12 63 ALA A CA 1
ATOM 482 C C . ALA A 1 63 ? 3.074 -28.966 -30.358 1.00 21.49 63 ALA A C 1
ATOM 483 O O . ALA A 1 63 ? 4.315 -29.021 -30.480 1.00 20.81 63 ALA A O 1
ATOM 485 N N . LEU A 1 64 ? 2.404 -29.747 -29.511 1.00 21.28 64 LEU A N 1
ATOM 486 C CA . LEU A 1 64 ? 3.150 -30.690 -28.678 1.00 21.66 64 LEU A CA 1
ATOM 487 C C . LEU A 1 64 ? 3.773 -31.787 -29.516 1.00 21.52 64 LEU A C 1
ATOM 488 O O . LEU A 1 64 ? 4.895 -32.213 -29.218 1.00 25.16 64 LEU A O 1
ATOM 493 N N . ASP A 1 65 ? 3.106 -32.216 -30.598 1.00 20.39 65 ASP A N 1
ATOM 494 C CA . ASP A 1 65 ? 3.792 -33.140 -31.527 1.00 23.16 65 ASP A CA 1
ATOM 495 C C . ASP A 1 65 ? 5.091 -32.542 -32.060 1.00 27.38 65 ASP A C 1
ATOM 496 O O . ASP A 1 65 ? 6.130 -33.228 -32.163 1.00 25.10 65 ASP A O 1
ATOM 501 N N . ARG A 1 66 ? 5.046 -31.260 -32.425 1.00 21.23 66 ARG A N 1
ATOM 502 C CA . ARG A 1 66 ? 6.235 -30.624 -32.980 1.00 19.60 66 ARG A CA 1
ATOM 503 C C . ARG A 1 66 ? 7.325 -30.402 -31.930 1.00 22.60 66 ARG A C 1
ATOM 504 O O . ARG A 1 66 ? 8.506 -30.308 -32.287 1.00 24.46 66 ARG A O 1
ATOM 512 N N . PHE A 1 67 ? 6.947 -30.159 -30.664 1.00 16.97 67 PHE A N 1
ATOM 513 C CA . PHE A 1 67 ? 7.891 -29.996 -29.574 1.00 14.88 67 PHE A CA 1
ATOM 514 C C . PHE A 1 67 ? 7.755 -31.153 -28.592 1.00 19.04 67 PHE A C 1
ATOM 515 O O . PHE A 1 67 ? 7.446 -30.923 -27.419 1.00 19.67 67 PHE A O 1
ATOM 523 N N . TYR A 1 68 ? 7.964 -32.382 -29.058 1.00 20.83 68 TYR A N 1
ATOM 524 C CA . TYR A 1 68 ? 7.477 -33.547 -28.312 1.00 19.15 68 TYR A CA 1
ATOM 525 C C . TYR A 1 68 ? 8.103 -33.740 -26.928 1.00 16.27 68 TYR A C 1
ATOM 526 O O . TYR A 1 68 ? 7.458 -34.423 -26.115 1.00 18.00 68 TYR A O 1
ATOM 535 N N . PRO A 1 69 ? 9.321 -33.255 -26.612 1.00 17.46 69 PRO A N 1
ATOM 536 C CA . PRO A 1 69 ? 9.832 -33.493 -25.249 1.00 16.20 69 PRO A CA 1
ATOM 537 C C . PRO A 1 69 ? 8.936 -32.890 -24.194 1.00 16.65 69 PRO A C 1
ATOM 538 O O . PRO A 1 69 ? 8.839 -33.442 -23.077 1.00 18.24 69 PRO A O 1
ATOM 542 N N . LEU A 1 70 ? 8.212 -31.824 -24.548 1.00 16.04 70 LEU A N 1
ATOM 543 C CA . LEU A 1 70 ? 7.286 -31.205 -23.584 1.00 19.18 70 LEU A CA 1
ATOM 544 C C . LEU A 1 70 ? 6.103 -32.080 -23.228 1.00 19.70 70 LEU A C 1
ATOM 545 O O . LEU A 1 70 ? 5.410 -31.769 -22.238 1.00 20.34 70 LEU A O 1
ATOM 550 N N . ALA A 1 71 ? 5.855 -33.156 -23.982 1.00 18.09 71 ALA A N 1
ATOM 551 C CA . ALA A 1 71 ? 4.788 -34.083 -23.674 1.00 18.40 71 ALA A CA 1
ATOM 552 C C . ALA A 1 71 ? 5.275 -35.348 -22.962 1.00 18.59 71 ALA A C 1
ATOM 553 O O . ALA A 1 71 ? 4.480 -36.284 -22.770 1.00 19.85 71 ALA A O 1
ATOM 555 N N . GLY A 1 72 ? 6.559 -35.403 -22.618 1.00 18.69 72 GLY A N 1
ATOM 556 C CA . GLY A 1 72 ? 7.170 -36.591 -22.044 1.00 18.72 72 GLY A CA 1
ATOM 557 C C . GLY A 1 72 ? 7.116 -36.574 -20.515 1.00 19.95 72 GLY A C 1
ATOM 558 O O . GLY A 1 72 ? 6.387 -35.790 -19.901 1.00 21.05 72 GLY A O 1
ATOM 559 N N . ARG A 1 73 ? 7.885 -37.480 -19.907 1.00 20.58 73 ARG A N 1
ATOM 560 C CA . ARG A 1 73 ? 7.979 -37.558 -18.446 1.00 19.12 73 ARG A CA 1
ATOM 561 C C . ARG A 1 73 ? 9.422 -37.828 -18.035 1.00 20.43 73 ARG A C 1
ATOM 562 O O . ARG A 1 73 ? 10.182 -38.458 -18.770 1.00 23.73 73 ARG A O 1
ATOM 570 N N . LEU A 1 74 ? 9.791 -37.389 -16.837 1.00 21.19 74 LEU A N 1
ATOM 571 C CA . LEU A 1 74 ? 11.033 -37.890 -16.237 1.00 22.25 74 LEU A CA 1
ATOM 572 C C . LEU A 1 74 ? 10.898 -39.376 -15.937 1.00 24.54 74 LEU A C 1
ATOM 573 O O . LEU A 1 74 ? 9.804 -39.887 -15.660 1.00 24.92 74 LEU A O 1
ATOM 578 N N . VAL A 1 75 ? 12.005 -40.096 -16.029 1.00 21.68 75 VAL A N 1
ATOM 579 C CA . VAL A 1 75 ? 12.080 -41.452 -15.521 1.00 20.19 75 VAL A CA 1
ATOM 580 C C . VAL A 1 75 ? 13.216 -41.496 -14.514 1.00 22.83 75 VAL A C 1
ATOM 581 O O . VAL A 1 75 ? 14.325 -41.001 -14.786 1.00 28.10 75 VAL A O 1
ATOM 585 N N . LYS A 1 76 ? 12.932 -42.066 -13.341 1.00 24.71 76 LYS A N 1
ATOM 586 C CA . LYS A 1 76 ? 13.927 -42.193 -12.288 1.00 29.53 76 LYS A CA 1
ATOM 587 C C . LYS A 1 76 ? 14.351 -43.652 -12.221 1.00 34.07 76 LYS A C 1
ATOM 588 O O . LYS A 1 76 ? 13.509 -44.538 -12.015 1.00 36.26 76 LYS A O 1
ATOM 594 N N . LEU A 1 77 ? 15.642 -43.894 -12.413 1.00 31.16 77 LEU A N 1
ATOM 595 C CA . LEU A 1 77 ? 16.243 -45.218 -12.304 1.00 33.68 77 LEU A CA 1
ATOM 596 C C . LEU A 1 77 ? 16.906 -45.394 -10.944 1.00 34.50 77 LEU A C 1
ATOM 597 O O . LEU A 1 77 ? 17.583 -44.481 -10.446 1.00 33.14 77 LEU A O 1
ATOM 602 N N . LYS A 1 78 ? 16.744 -46.583 -10.359 1.00 33.04 78 LYS A N 1
ATOM 603 C CA . LYS A 1 78 ? 17.430 -46.917 -9.114 1.00 37.27 78 LYS A CA 1
ATOM 604 C C . LYS A 1 78 ? 18.728 -47.656 -9.407 1.00 37.56 78 LYS A C 1
ATOM 605 O O . LYS A 1 78 ? 18.712 -48.764 -9.959 1.00 39.06 78 LYS A O 1
ATOM 611 N N . ASN A 1 79 ? 19.845 -47.058 -9.022 1.00 33.59 79 ASN A N 1
ATOM 612 C CA . ASN A 1 79 ? 21.132 -47.683 -9.222 1.00 36.26 79 ASN A CA 1
ATOM 613 C C . ASN A 1 79 ? 21.453 -48.598 -8.051 1.00 43.00 79 ASN A C 1
ATOM 614 O O . ASN A 1 79 ? 20.979 -48.394 -6.927 1.00 39.51 79 ASN A O 1
ATOM 619 N N . ASP A 1 80 ? 22.258 -49.624 -8.325 1.00 45.16 80 ASP A N 1
ATOM 620 C CA . ASP A 1 80 ? 22.568 -50.590 -7.270 1.00 49.91 80 ASP A CA 1
ATOM 621 C C . ASP A 1 80 ? 23.479 -50.022 -6.190 1.00 48.96 80 ASP A C 1
ATOM 622 O O . ASP A 1 80 ? 23.612 -50.641 -5.125 1.00 50.82 80 ASP A O 1
ATOM 627 N N . ASP A 1 81 ? 24.114 -48.874 -6.436 1.00 46.12 81 ASP A N 1
ATOM 628 C CA . ASP A 1 81 ? 24.933 -48.217 -5.432 1.00 45.12 81 ASP A CA 1
ATOM 629 C C . ASP A 1 81 ? 24.110 -47.268 -4.565 1.00 42.20 81 ASP A C 1
ATOM 630 O O . ASP A 1 81 ? 24.683 -46.428 -3.873 1.00 46.18 81 ASP A O 1
ATOM 635 N N . ASP A 1 82 ? 22.782 -47.391 -4.582 1.00 40.53 82 ASP A N 1
ATOM 636 C CA . ASP A 1 82 ? 21.912 -46.608 -3.712 1.00 42.31 82 ASP A CA 1
ATOM 637 C C . ASP A 1 82 ? 21.843 -45.146 -4.129 1.00 40.78 82 ASP A C 1
ATOM 638 O O . ASP A 1 82 ? 21.483 -44.287 -3.326 1.00 40.04 82 ASP A O 1
ATOM 643 N N . THR A 1 83 ? 22.227 -44.840 -5.360 1.00 35.87 83 THR A N 1
ATOM 644 C CA . THR A 1 83 ? 21.959 -43.535 -5.955 1.00 34.07 83 THR A CA 1
ATOM 645 C C . THR A 1 83 ? 20.788 -43.704 -6.923 1.00 31.74 83 THR A C 1
ATOM 646 O O . THR A 1 83 ? 20.287 -44.819 -7.139 1.00 33.16 83 THR A O 1
ATOM 650 N N . VAL A 1 84 ? 20.368 -42.594 -7.540 1.00 30.80 84 VAL A N 1
ATOM 651 C CA . VAL A 1 84 ? 19.379 -42.651 -8.607 1.00 27.53 84 VAL A CA 1
ATOM 652 C C . VAL A 1 84 ? 19.937 -41.926 -9.812 1.00 28.49 84 VAL A C 1
ATOM 653 O O . VAL A 1 84 ? 20.967 -41.261 -9.735 1.00 26.57 84 VAL A O 1
ATOM 657 N N . SER A 1 85 ? 19.268 -42.115 -10.948 1.00 28.41 85 SER A N 1
ATOM 658 C CA . SER A 1 85 ? 19.581 -41.380 -12.173 1.00 29.38 85 SER A CA 1
ATOM 659 C C . SER A 1 85 ? 18.259 -40.943 -12.813 1.00 26.89 85 SER A C 1
ATOM 660 O O . SER A 1 85 ? 17.210 -41.535 -12.564 1.00 28.45 85 SER A O 1
ATOM 663 N N . PHE A 1 86 ? 18.296 -39.880 -13.617 1.00 25.61 86 PHE A N 1
ATOM 664 C CA . PHE A 1 86 ? 17.106 -39.399 -14.297 1.00 24.44 86 PHE A CA 1
ATOM 665 C C . PHE A 1 86 ? 17.397 -39.212 -15.788 1.00 27.47 86 PHE A C 1
ATOM 666 O O . PHE A 1 86 ? 18.513 -38.822 -16.174 1.00 26.60 86 PHE A O 1
ATOM 674 N N . PHE A 1 87 ? 16.386 -39.508 -16.612 1.00 24.95 87 PHE A N 1
ATOM 675 C CA . PHE A 1 87 ? 16.384 -39.041 -18.009 1.00 24.09 87 PHE A CA 1
ATOM 676 C C . PHE A 1 87 ? 14.959 -38.635 -18.364 1.00 23.13 87 PHE A C 1
ATOM 677 O O . PHE A 1 87 ? 14.020 -38.910 -17.630 1.00 24.09 87 PHE A O 1
ATOM 685 N N . ILE A 1 88 ? 14.783 -37.949 -19.487 1.00 24.57 88 ILE A N 1
ATOM 686 C CA . ILE A 1 88 ? 13.447 -37.572 -19.940 1.00 23.15 88 ILE A CA 1
ATOM 687 C C . ILE A 1 88 ? 13.022 -38.592 -20.995 1.00 22.92 88 ILE A C 1
ATOM 688 O O . ILE A 1 88 ? 13.748 -38.821 -21.968 1.00 22.31 88 ILE A O 1
ATOM 693 N N . SER A 1 89 ? 11.870 -39.233 -20.807 1.00 20.47 89 SER A N 1
ATOM 694 C CA . SER A 1 89 ? 11.362 -40.192 -21.781 1.00 20.98 89 SER A CA 1
ATOM 695 C C . SER A 1 89 ? 10.297 -39.474 -22.617 1.00 22.69 89 SER A C 1
ATOM 696 O O . SER A 1 89 ? 9.309 -38.949 -22.075 1.00 22.96 89 SER A O 1
ATOM 699 N N . CYS A 1 90 ? 10.496 -39.432 -23.938 1.00 21.92 90 CYS A N 1
ATOM 700 C CA . CYS A 1 90 ? 9.586 -38.679 -24.802 1.00 23.34 90 CYS A CA 1
ATOM 701 C C . CYS A 1 90 ? 8.422 -39.607 -25.159 1.00 24.28 90 CYS A C 1
ATOM 702 O O . CYS A 1 90 ? 8.273 -40.096 -26.285 1.00 27.60 90 CYS A O 1
ATOM 705 N N . ASP A 1 91 ? 7.600 -39.897 -24.151 1.00 23.02 91 ASP A N 1
ATOM 706 C CA . ASP A 1 91 ? 6.626 -40.974 -24.298 1.00 25.36 91 ASP A CA 1
ATOM 707 C C . ASP A 1 91 ? 5.235 -40.498 -24.668 1.00 22.87 91 ASP A C 1
ATOM 708 O O . ASP A 1 91 ? 4.309 -41.329 -24.716 1.00 24.25 91 ASP A O 1
ATOM 713 N N . GLY A 1 92 ? 5.069 -39.205 -24.947 1.00 23.48 92 GLY A N 1
ATOM 714 C CA . GLY A 1 92 ? 3.760 -38.674 -25.310 1.00 23.47 92 GLY A CA 1
ATOM 715 C C . GLY A 1 92 ? 2.698 -38.772 -24.225 1.00 23.44 92 GLY A C 1
ATOM 716 O O . GLY A 1 92 ? 1.503 -38.716 -24.531 1.00 27.10 92 GLY A O 1
ATOM 717 N N . SER A 1 93 ? 3.093 -38.933 -22.957 1.00 21.18 93 SER A N 1
ATOM 718 C CA . SER A 1 93 ? 2.122 -38.961 -21.858 1.00 23.58 93 SER A CA 1
ATOM 719 C C . SER A 1 93 ? 1.160 -37.762 -21.856 1.00 27.91 93 SER A C 1
ATOM 720 O O . SER A 1 93 ? 0.037 -37.873 -21.348 1.00 29.11 93 SER A O 1
ATOM 723 N N . GLY A 1 94 ? 1.605 -36.590 -22.280 1.00 25.04 94 GLY A N 1
ATOM 724 C CA . GLY A 1 94 ? 0.710 -35.476 -22.526 1.00 26.21 94 GLY A CA 1
ATOM 725 C C . GLY A 1 94 ? 0.798 -34.419 -21.433 1.00 22.56 94 GLY A C 1
ATOM 726 O O . GLY A 1 94 ? 1.430 -34.595 -20.393 1.00 21.06 94 GLY A O 1
ATOM 727 N N . VAL A 1 95 ? 0.124 -33.306 -21.685 1.00 17.73 95 VAL A N 1
ATOM 728 C CA . VAL A 1 95 ? 0.271 -32.093 -20.858 1.00 16.95 95 VAL A CA 1
ATOM 729 C C . VAL A 1 95 ? -1.000 -31.834 -20.055 1.00 17.10 95 VAL A C 1
ATOM 730 O O . VAL A 1 95 ? -2.096 -31.885 -20.598 1.00 20.10 95 VAL A O 1
ATOM 734 N N . GLU A 1 96 ? -0.861 -31.526 -18.748 1.00 14.45 96 GLU A N 1
ATOM 735 C CA . GLU A 1 96 ? -2.031 -31.124 -17.972 1.00 16.16 96 GLU A CA 1
ATOM 736 C C . GLU A 1 96 ? -2.559 -29.772 -18.433 1.00 17.56 96 GLU A C 1
ATOM 737 O O . GLU A 1 96 ? -1.807 -28.804 -18.545 1.00 19.85 96 GLU A O 1
ATOM 743 N N . PHE A 1 97 ? -3.859 -29.714 -18.705 1.00 19.21 97 PHE A N 1
ATOM 744 C CA . PHE A 1 97 ? -4.500 -28.534 -19.270 1.00 22.04 97 PHE A CA 1
ATOM 745 C C . PHE A 1 97 ? -5.726 -28.201 -18.439 1.00 23.02 97 PHE A C 1
ATOM 746 O O . PHE A 1 97 ? -6.644 -29.026 -18.323 1.00 23.04 97 PHE A O 1
ATOM 754 N N . VAL A 1 98 ? -5.737 -27.006 -17.847 1.00 20.86 98 VAL A N 1
ATOM 755 C CA . VAL A 1 98 ? -6.807 -26.588 -16.948 1.00 20.75 98 VAL A CA 1
ATOM 756 C C . VAL A 1 98 ? -7.537 -25.422 -17.585 1.00 20.24 98 VAL A C 1
ATOM 757 O O . VAL A 1 98 ? -6.912 -24.453 -18.015 1.00 18.99 98 VAL A O 1
ATOM 761 N N . HIS A 1 99 ? -8.851 -25.518 -17.648 1.00 21.61 99 HIS A N 1
ATOM 762 C CA . HIS A 1 99 ? -9.714 -24.426 -18.057 1.00 23.40 99 HIS A CA 1
ATOM 763 C C . HIS A 1 99 ? -10.433 -23.925 -16.819 1.00 25.85 99 HIS A C 1
ATOM 764 O O . HIS A 1 99 ? -11.149 -24.714 -16.145 1.00 25.15 99 HIS A O 1
ATOM 771 N N . ALA A 1 100 ? -10.222 -22.631 -16.517 1.00 20.48 100 ALA A N 1
ATOM 772 C CA . ALA A 1 100 ? -10.792 -21.984 -15.344 1.00 19.35 100 ALA A CA 1
ATOM 773 C C . ALA A 1 100 ? -11.498 -20.689 -15.738 1.00 24.15 100 ALA A C 1
ATOM 774 O O . ALA A 1 100 ? -11.272 -20.123 -16.826 1.00 21.33 100 ALA A O 1
ATOM 776 N N . VAL A 1 101 ? -12.291 -20.170 -14.798 1.00 23.90 101 VAL A N 1
ATOM 777 C CA . VAL A 1 101 ? -13.047 -18.943 -15.002 1.00 30.11 101 VAL A CA 1
ATOM 778 C C . VAL A 1 101 ? -12.888 -18.061 -13.773 1.00 28.37 101 VAL A C 1
ATOM 779 O O . VAL A 1 101 ? -13.096 -18.506 -12.630 1.00 29.04 101 VAL A O 1
ATOM 783 N N . ALA A 1 102 ? -12.556 -16.814 -13.996 1.00 23.88 102 ALA A N 1
ATOM 784 C CA . ALA A 1 102 ? -12.437 -15.847 -12.914 1.00 23.51 102 ALA A CA 1
ATOM 785 C C . ALA A 1 102 ? -13.273 -14.655 -13.348 1.00 29.69 102 ALA A C 1
ATOM 786 O O . ALA A 1 102 ? -12.747 -13.628 -13.774 1.00 29.93 102 ALA A O 1
ATOM 788 N N . LYS A 1 103 ? -14.594 -14.780 -13.227 1.00 32.01 103 LYS A N 1
ATOM 789 C CA . LYS A 1 103 ? -15.452 -13.848 -13.954 1.00 37.35 103 LYS A CA 1
ATOM 790 C C . LYS A 1 103 ? -15.501 -12.472 -13.304 1.00 39.67 103 LYS A C 1
ATOM 791 O O . LYS A 1 103 ? -15.974 -11.526 -13.945 1.00 41.65 103 LYS A O 1
ATOM 797 N N . ASN A 1 104 ? -15.025 -12.327 -12.072 1.00 35.34 104 ASN A N 1
ATOM 798 C CA . ASN A 1 104 ? -15.014 -11.028 -11.411 1.00 35.26 104 ASN A CA 1
ATOM 799 C C . ASN A 1 104 ? -13.696 -10.280 -11.600 1.00 35.55 104 ASN A C 1
ATOM 800 O O . ASN A 1 104 ? -13.574 -9.139 -11.132 1.00 39.29 104 ASN A O 1
ATOM 805 N N . ILE A 1 105 ? -12.702 -10.895 -12.246 1.00 28.04 105 ILE A N 1
ATOM 806 C CA . ILE A 1 105 ? -11.400 -10.272 -12.474 1.00 26.71 105 ILE A CA 1
ATOM 807 C C . ILE A 1 105 ? -11.408 -9.669 -13.871 1.00 28.52 105 ILE A C 1
ATOM 808 O O . ILE A 1 105 ? -11.841 -10.327 -14.830 1.00 26.90 105 ILE A O 1
ATOM 813 N N . GLU A 1 106 ? -10.924 -8.430 -13.998 1.00 26.06 106 GLU A N 1
ATOM 814 C CA . GLU A 1 106 ? -10.917 -7.766 -15.301 1.00 24.58 106 GLU A CA 1
ATOM 815 C C . GLU A 1 106 ? -9.484 -7.442 -15.714 1.00 25.60 106 GLU A C 1
ATOM 816 O O . GLU A 1 106 ? -8.535 -7.553 -14.928 1.00 23.64 106 GLU A O 1
ATOM 822 N N . LEU A 1 107 ? -9.312 -7.049 -16.983 1.00 26.19 107 LEU A N 1
ATOM 823 C CA . LEU A 1 107 ? -7.966 -6.751 -17.477 1.00 24.27 107 LEU A CA 1
ATOM 824 C C . LEU A 1 107 ? -7.235 -5.743 -16.592 1.00 22.16 107 LEU A C 1
ATOM 825 O O . LEU A 1 107 ? -6.041 -5.920 -16.326 1.00 27.35 107 LEU A O 1
ATOM 830 N N . SER A 1 108 ? -7.918 -4.664 -16.186 1.00 25.19 108 SER A N 1
ATOM 831 C CA . SER A 1 108 ? -7.298 -3.652 -15.337 1.00 29.21 108 SER A CA 1
ATOM 832 C C . SER A 1 108 ? -6.608 -4.310 -14.148 1.00 28.17 108 SER A C 1
ATOM 833 O O . SER A 1 108 ? -5.512 -3.883 -13.737 1.00 22.32 108 SER A O 1
ATOM 836 N N . ASP A 1 109 ? -7.270 -5.321 -13.550 1.00 25.69 109 ASP A N 1
ATOM 837 C CA . ASP A 1 109 ? -6.755 -5.951 -12.332 1.00 24.53 109 ASP A CA 1
ATOM 838 C C . ASP A 1 109 ? -5.411 -6.612 -12.576 1.00 24.48 109 ASP A C 1
ATOM 839 O O . ASP A 1 109 ? -4.501 -6.502 -11.749 1.00 27.36 109 ASP A O 1
ATOM 844 N N . VAL A 1 110 ? -5.263 -7.320 -13.702 1.00 19.11 110 VAL A N 1
ATOM 845 C CA . VAL A 1 110 ? -3.987 -7.956 -14.011 1.00 18.87 110 VAL A CA 1
ATOM 846 C C . VAL A 1 110 ? -2.978 -6.934 -14.554 1.00 23.04 110 VAL A C 1
ATOM 847 O O . VAL A 1 110 ? -1.797 -6.978 -14.212 1.00 26.98 110 VAL A O 1
ATOM 851 N N . LEU A 1 111 ? -3.399 -6.018 -15.432 1.00 19.36 111 LEU A N 1
ATOM 852 C CA . LEU A 1 111 ? -2.479 -4.998 -15.944 1.00 17.62 111 LEU A CA 1
ATOM 853 C C . LEU A 1 111 ? -1.870 -4.168 -14.812 1.00 23.99 111 LEU A C 1
ATOM 854 O O . LEU A 1 111 ? -0.698 -3.794 -14.878 1.00 25.28 111 LEU A O 1
ATOM 859 N N . GLU A 1 112 ? -2.642 -3.879 -13.771 1.00 22.38 112 GLU A N 1
ATOM 860 C CA . GLU A 1 112 ? -2.255 -2.894 -12.754 1.00 19.75 112 GLU A CA 1
ATOM 861 C C . GLU A 1 112 ? -1.852 -3.540 -11.435 1.00 26.86 112 GLU A C 1
ATOM 862 O O . GLU A 1 112 ? -1.883 -2.876 -10.388 1.00 29.19 112 GLU A O 1
ATOM 868 N N . LEU A 1 113 ? -1.527 -4.816 -11.460 1.00 26.64 113 LEU A N 1
ATOM 869 C CA . LEU A 1 113 ? -1.123 -5.517 -10.244 1.00 26.51 113 LEU A CA 1
ATOM 870 C C . LEU A 1 113 ? -0.005 -4.784 -9.516 1.00 30.95 113 LEU A C 1
ATOM 871 O O . LEU A 1 113 ? 0.950 -4.295 -10.122 1.00 32.42 113 LEU A O 1
ATOM 876 N N . SER A 1 114 ? -0.110 -4.753 -8.200 1.00 26.18 114 SER A N 1
ATOM 877 C CA . SER A 1 114 ? 0.760 -3.916 -7.398 1.00 29.97 114 SER A CA 1
ATOM 878 C C . SER A 1 114 ? 0.509 -4.236 -5.926 1.00 33.68 114 SER A C 1
ATOM 879 O O . SER A 1 114 ? -0.620 -4.084 -5.457 1.00 39.76 114 SER A O 1
ATOM 882 N N . GLY A 1 115 ? 1.487 -4.760 -5.219 1.00 29.16 115 GLY A N 1
ATOM 883 C CA . GLY A 1 115 ? 1.219 -4.997 -3.817 1.00 30.90 115 GLY A CA 1
ATOM 884 C C . GLY A 1 115 ? 1.542 -6.417 -3.424 1.00 29.12 115 GLY A C 1
ATOM 885 O O . GLY A 1 115 ? 2.299 -7.121 -4.104 1.00 24.85 115 GLY A O 1
ATOM 886 N N . SER A 1 116 ? 0.897 -6.859 -2.338 1.00 28.12 116 SER A N 1
ATOM 887 C CA . SER A 1 116 ? 1.289 -8.089 -1.663 1.00 28.92 116 SER A CA 1
ATOM 888 C C . SER A 1 116 ? 1.067 -9.312 -2.558 1.00 30.62 116 SER A C 1
ATOM 889 O O . SER A 1 116 ? 0.101 -9.381 -3.338 1.00 29.86 116 SER A O 1
ATOM 892 N N . VAL A 1 117 ? 1.983 -10.277 -2.469 1.00 24.42 117 VAL A N 1
ATOM 893 C CA . VAL A 1 117 ? 1.847 -11.540 -3.216 1.00 24.30 117 VAL A CA 1
ATOM 894 C C . VAL A 1 117 ? 2.044 -12.663 -2.213 1.00 27.58 117 VAL A C 1
ATOM 895 O O . VAL A 1 117 ? 2.823 -12.497 -1.264 1.00 29.66 117 VAL A O 1
ATOM 899 N N . PRO A 1 118 ? 1.358 -13.792 -2.352 1.00 25.39 118 PRO A N 1
ATOM 900 C CA . PRO A 1 118 ? 0.394 -14.029 -3.451 1.00 20.98 118 PRO A CA 1
ATOM 901 C C . PRO A 1 118 ? -0.912 -13.268 -3.300 1.00 25.34 118 PRO A C 1
ATOM 902 O O . PRO A 1 118 ? -1.332 -12.973 -2.159 1.00 25.51 118 PRO A O 1
ATOM 906 N N . GLY A 1 119 ? -1.547 -12.967 -4.440 1.00 24.45 119 GLY A N 1
ATOM 907 C CA . GLY A 1 119 ? -2.929 -12.469 -4.434 1.00 28.20 119 GLY A CA 1
ATOM 908 C C . GLY A 1 119 ? -3.774 -13.328 -5.363 1.00 27.22 119 GLY A C 1
ATOM 909 O O . GLY A 1 119 ? -3.357 -14.445 -5.672 1.00 24.40 119 GLY A O 1
ATOM 910 N N . PHE A 1 120 ? -4.913 -12.838 -5.894 1.00 24.12 120 PHE A N 1
ATOM 911 C CA . PHE A 1 120 ? -5.698 -13.705 -6.778 1.00 24.48 120 PHE A CA 1
ATOM 912 C C . PHE A 1 120 ? -4.874 -14.198 -7.947 1.00 19.74 120 PHE A C 1
ATOM 913 O O . PHE A 1 120 ? -5.085 -15.320 -8.448 1.00 23.00 120 PHE A O 1
ATOM 921 N N . PHE A 1 121 ? -3.952 -13.374 -8.415 1.00 18.86 121 PHE A N 1
ATOM 922 C CA . PHE A 1 121 ? -3.285 -13.707 -9.675 1.00 20.72 121 PHE A CA 1
ATOM 923 C C . PHE A 1 121 ? -2.498 -15.018 -9.562 1.00 20.13 121 PHE A C 1
ATOM 924 O O . PHE A 1 121 ? -2.336 -15.755 -10.542 1.00 18.16 121 PHE A O 1
ATOM 932 N N . ALA A 1 122 ? -2.012 -15.337 -8.371 1.00 20.18 122 ALA A N 1
ATOM 933 C CA . ALA A 1 122 ? -1.293 -16.596 -8.187 1.00 19.44 122 ALA A CA 1
ATOM 934 C C . ALA A 1 122 ? -2.098 -17.803 -8.678 1.00 19.79 122 ALA A C 1
ATOM 935 O O . ALA A 1 122 ? -1.530 -18.761 -9.244 1.00 16.89 122 ALA A O 1
ATOM 937 N N . SER A 1 123 ? -3.423 -17.771 -8.493 1.00 19.74 123 SER A N 1
ATOM 938 C CA . SER A 1 123 ? -4.275 -18.896 -8.883 1.00 19.45 123 SER A CA 1
ATOM 939 C C . SER A 1 123 ? -4.404 -19.059 -10.402 1.00 17.60 123 SER A C 1
ATOM 940 O O . SER A 1 123 ? -4.889 -20.110 -10.856 1.00 19.47 123 SER A O 1
ATOM 943 N N . PHE A 1 124 ? -3.965 -18.075 -11.195 1.00 17.43 124 PHE A N 1
ATOM 944 C CA . PHE A 1 124 ? -4.015 -18.225 -12.653 1.00 18.82 124 PHE A CA 1
ATOM 945 C C . PHE A 1 124 ? -2.921 -19.145 -13.174 1.00 20.02 124 PHE A C 1
ATOM 946 O O . PHE A 1 124 ? -2.895 -19.447 -14.383 1.00 19.69 124 PHE A O 1
ATOM 954 N N . PHE A 1 125 ? -2.029 -19.622 -12.287 1.00 16.35 125 PHE A N 1
ATOM 955 C CA . PHE A 1 125 ? -0.909 -20.450 -12.779 1.00 18.11 125 PHE A CA 1
ATOM 956 C C . PHE A 1 125 ? -1.054 -21.878 -12.277 1.00 19.49 125 PHE A C 1
ATOM 957 O O . PHE A 1 125 ? -1.539 -22.086 -11.159 1.00 19.90 125 PHE A O 1
ATOM 965 N N . PRO A 1 126 ? -0.708 -22.866 -13.113 1.00 18.64 126 PRO A N 1
ATOM 966 C CA . PRO A 1 126 ? -1.068 -24.255 -12.841 1.00 19.53 126 PRO A CA 1
ATOM 967 C C . PRO A 1 126 ? -0.056 -25.108 -12.090 1.00 25.76 126 PRO A C 1
ATOM 968 O O . PRO A 1 126 ? -0.424 -26.240 -11.724 1.00 25.49 126 PRO A O 1
ATOM 972 N N . ALA A 1 127 ? 1.183 -24.639 -11.851 1.00 18.71 127 ALA A N 1
ATOM 973 C CA . ALA A 1 127 ? 2.275 -25.496 -11.395 1.00 17.52 127 ALA A CA 1
ATOM 974 C C . ALA A 1 127 ? 2.884 -24.989 -10.098 1.00 18.66 127 ALA A C 1
ATOM 975 O O . ALA A 1 127 ? 4.053 -25.249 -9.770 1.00 18.02 127 ALA A O 1
ATOM 977 N N . THR A 1 128 ? 2.086 -24.299 -9.300 1.00 18.28 128 THR A N 1
ATOM 978 C CA . THR A 1 128 ? 2.597 -23.812 -8.033 1.00 18.60 128 THR A CA 1
ATOM 979 C C . THR A 1 128 ? 2.864 -24.985 -7.091 1.00 20.45 128 THR A C 1
ATOM 980 O O . THR A 1 128 ? 2.019 -25.886 -6.932 1.00 25.51 128 THR A O 1
ATOM 984 N N . GLY A 1 129 ? 4.048 -24.987 -6.469 1.00 17.81 129 GLY A N 1
ATOM 985 C CA . GLY A 1 129 ? 4.458 -26.084 -5.594 1.00 22.57 129 GLY A CA 1
ATOM 986 C C . GLY A 1 129 ? 4.964 -27.330 -6.282 1.00 21.23 129 GLY A C 1
ATOM 987 O O . GLY A 1 129 ? 5.390 -28.285 -5.601 1.00 23.83 129 GLY A O 1
ATOM 988 N N . ILE A 1 130 ? 4.944 -27.367 -7.607 1.00 18.12 130 ILE A N 1
ATOM 989 C CA . ILE A 1 130 ? 5.471 -28.513 -8.344 1.00 19.34 130 ILE A CA 1
ATOM 990 C C . ILE A 1 130 ? 6.979 -28.341 -8.477 1.00 20.74 130 ILE A C 1
ATOM 991 O O . ILE A 1 130 ? 7.456 -27.278 -8.906 1.00 19.43 130 ILE A O 1
ATOM 996 N N . LYS A 1 131 ? 7.730 -29.361 -8.105 1.00 20.27 131 LYS A N 1
ATOM 997 C CA . LYS A 1 131 ? 9.181 -29.321 -8.223 1.00 17.95 131 LYS A CA 1
ATOM 998 C C . LYS A 1 131 ? 9.635 -30.069 -9.472 1.00 19.90 131 LYS A C 1
ATOM 999 O O . LYS A 1 131 ? 8.941 -30.946 -9.983 1.00 18.73 131 LYS A O 1
ATOM 1005 N N . ASN A 1 132 ? 10.844 -29.780 -9.929 1.00 20.20 132 ASN A N 1
ATOM 1006 C CA . ASN A 1 132 ? 11.251 -30.424 -11.192 1.00 21.84 132 ASN A CA 1
ATOM 1007 C C . ASN A 1 132 ? 11.296 -31.954 -11.066 1.00 21.13 132 ASN A C 1
ATOM 1008 O O . ASN A 1 132 ? 10.945 -32.692 -12.011 1.00 20.58 132 ASN A O 1
ATOM 1013 N N . TYR A 1 133 ? 11.706 -32.476 -9.906 1.00 19.71 133 TYR A N 1
ATOM 1014 C CA . TYR A 1 133 ? 11.744 -33.940 -9.790 1.00 18.86 133 TYR A CA 1
ATOM 1015 C C . TYR A 1 133 ? 10.351 -34.566 -9.746 1.00 18.52 133 TYR A C 1
ATOM 1016 O O . TYR A 1 133 ? 10.232 -35.788 -9.926 1.00 21.74 133 TYR A O 1
ATOM 1025 N N . HIS A 1 134 ? 9.304 -33.750 -9.624 1.00 19.04 134 HIS A N 1
ATOM 1026 C CA . HIS A 1 134 ? 7.937 -34.262 -9.708 1.00 19.56 134 HIS A CA 1
ATOM 1027 C C . HIS A 1 134 ? 7.541 -34.621 -11.137 1.00 21.93 134 HIS A C 1
ATOM 1028 O O . HIS A 1 134 ? 6.460 -35.225 -11.334 1.00 23.61 134 HIS A O 1
ATOM 1035 N N . GLY A 1 135 ? 8.392 -34.291 -12.111 1.00 20.47 135 GLY A N 1
ATOM 1036 C CA . GLY A 1 135 ? 8.117 -34.595 -13.489 1.00 18.58 135 GLY A CA 1
ATOM 1037 C C . GLY A 1 135 ? 8.064 -36.063 -13.825 1.00 21.81 135 GLY A C 1
ATOM 1038 O O . GLY A 1 135 ? 7.835 -36.392 -14.991 1.00 21.27 135 GLY A O 1
ATOM 1039 N N . VAL A 1 136 ? 8.314 -36.967 -12.874 1.00 21.65 136 VAL A N 1
ATOM 1040 C CA . VAL A 1 136 ? 8.076 -38.389 -13.138 1.00 22.64 136 VAL A CA 1
ATOM 1041 C C . VAL A 1 136 ? 6.577 -38.660 -13.272 1.00 27.36 136 VAL A C 1
ATOM 1042 O O . VAL A 1 136 ? 6.150 -39.475 -14.087 1.00 29.93 136 VAL A O 1
ATOM 1046 N N . SER A 1 137 ? 5.751 -37.974 -12.493 1.00 24.45 137 SER A N 1
ATOM 1047 C CA . SER A 1 137 ? 4.319 -38.238 -12.420 1.00 26.12 137 SER A CA 1
ATOM 1048 C C . SER A 1 137 ? 3.443 -37.043 -12.829 1.00 27.79 137 SER A C 1
ATOM 1049 O O . SER A 1 137 ? 2.227 -37.221 -13.018 1.00 31.42 137 SER A O 1
ATOM 1052 N N . ARG A 1 138 ? 3.996 -35.835 -12.904 1.00 22.24 138 ARG A N 1
ATOM 1053 C CA . ARG A 1 138 ? 3.274 -34.663 -13.387 1.00 20.19 138 ARG A CA 1
ATOM 1054 C C . ARG A 1 138 ? 3.883 -34.252 -14.728 1.00 19.18 138 ARG A C 1
ATOM 1055 O O . ARG A 1 138 ? 5.061 -34.523 -14.996 1.00 19.98 138 ARG A O 1
ATOM 1063 N N . SER A 1 139 ? 3.084 -33.594 -15.559 1.00 19.47 139 SER A N 1
ATOM 1064 C CA . SER A 1 139 ? 3.588 -33.246 -16.887 1.00 21.32 139 SER A CA 1
ATOM 1065 C C . SER A 1 139 ? 4.715 -32.207 -16.799 1.00 18.57 139 SER A C 1
ATOM 1066 O O . SER A 1 139 ? 4.829 -31.427 -15.847 1.00 17.12 139 SER A O 1
ATOM 1069 N N . LEU A 1 140 ? 5.579 -32.197 -17.829 1.00 17.01 140 LEU A N 1
ATOM 1070 C CA . LEU A 1 140 ? 6.747 -31.305 -17.850 1.00 17.00 140 LEU A CA 1
ATOM 1071 C C . LEU A 1 140 ? 6.383 -29.886 -18.264 1.00 15.81 140 LEU A C 1
ATOM 1072 O O . LEU A 1 140 ? 7.192 -28.958 -18.103 1.00 16.11 140 LEU A O 1
ATOM 1077 N N . LEU A 1 141 ? 5.205 -29.731 -18.855 1.00 16.52 141 LEU A N 1
ATOM 1078 C CA . LEU A 1 141 ? 4.584 -28.461 -19.178 1.00 15.26 141 LEU A CA 1
ATOM 1079 C C . LEU A 1 141 ? 3.167 -28.550 -18.654 1.00 14.29 141 LEU A C 1
ATOM 1080 O O . LEU A 1 141 ? 2.519 -29.599 -18.815 1.00 16.74 141 LEU A O 1
ATOM 1085 N N . MET A 1 142 ? 2.676 -27.484 -18.002 1.00 16.00 142 MET A N 1
ATOM 1086 C CA . MET A 1 142 ? 1.305 -27.422 -17.505 1.00 17.33 142 MET A CA 1
ATOM 1087 C C . MET A 1 142 ? 0.712 -26.121 -17.993 1.00 15.97 142 MET A C 1
ATOM 1088 O O . MET A 1 142 ? 1.412 -25.097 -18.019 1.00 19.06 142 MET A O 1
ATOM 1093 N N . VAL A 1 143 ? -0.550 -26.171 -18.421 1.00 14.14 143 VAL A N 1
ATOM 1094 C CA . VAL A 1 143 ? -1.183 -24.998 -19.028 1.00 16.66 143 VAL A CA 1
ATOM 1095 C C . VAL A 1 143 ? -2.490 -24.716 -18.316 1.00 15.27 143 VAL A C 1
ATOM 1096 O O . VAL A 1 143 ? -3.250 -25.642 -18.031 1.00 18.43 143 VAL A O 1
ATOM 1100 N N . GLN A 1 144 ? -2.768 -23.434 -18.036 1.00 17.22 144 GLN A N 1
ATOM 1101 C CA . GLN A 1 144 ? -4.059 -23.030 -17.495 1.00 17.55 144 GLN A CA 1
ATOM 1102 C C . GLN A 1 144 ? -4.578 -21.865 -18.305 1.00 18.46 144 GLN A C 1
ATOM 1103 O O . GLN A 1 144 ? -3.898 -20.834 -18.425 1.00 19.59 144 GLN A O 1
ATOM 1109 N N . VAL A 1 145 ? -5.770 -22.008 -18.858 1.00 17.98 145 VAL A N 1
ATOM 1110 C CA . VAL A 1 145 ? -6.414 -20.901 -19.555 1.00 18.26 145 VAL A CA 1
ATOM 1111 C C . VAL A 1 145 ? -7.539 -20.405 -18.650 1.00 19.38 145 VAL A C 1
ATOM 1112 O O . VAL A 1 145 ? -8.436 -21.177 -18.269 1.00 22.60 145 VAL A O 1
ATOM 1116 N N . THR A 1 146 ? -7.458 -19.130 -18.236 1.00 18.04 146 THR A N 1
ATOM 1117 C CA . THR A 1 146 ? -8.421 -18.547 -17.284 1.00 17.05 146 THR A CA 1
ATOM 1118 C C . THR A 1 146 ? -9.215 -17.474 -18.017 1.00 19.85 146 THR A C 1
ATOM 1119 O O . THR A 1 146 ? -8.655 -16.456 -18.442 1.00 21.34 146 THR A O 1
ATOM 1123 N N . GLU A 1 147 ? -10.511 -17.687 -18.144 1.00 19.27 147 GLU A N 1
ATOM 1124 C CA . GLU A 1 147 ? -11.385 -16.693 -18.725 1.00 24.03 147 GLU A CA 1
ATOM 1125 C C . GLU A 1 147 ? -11.685 -15.636 -17.657 1.00 24.81 147 GLU A C 1
ATOM 1126 O O . GLU A 1 147 ? -12.044 -15.967 -16.526 1.00 29.08 147 GLU A O 1
ATOM 1132 N N . MET A 1 148 ? -11.489 -14.365 -18.004 1.00 24.23 148 MET A N 1
ATOM 1133 C CA . MET A 1 148 ? -11.742 -13.257 -17.093 1.00 21.39 148 MET A CA 1
ATOM 1134 C C . MET A 1 148 ? -13.020 -12.539 -17.516 1.00 24.83 148 MET A C 1
ATOM 1135 O O . MET A 1 148 ? -13.653 -12.890 -18.520 1.00 28.38 148 MET A O 1
ATOM 1140 N N . LYS A 1 149 ? -13.382 -11.495 -16.769 1.00 23.73 149 LYS A N 1
ATOM 1141 C CA . LYS A 1 149 ? -14.585 -10.736 -17.126 1.00 26.65 149 LYS A CA 1
ATOM 1142 C C . LYS A 1 149 ? -14.528 -10.259 -18.580 1.00 29.84 149 LYS A C 1
ATOM 1143 O O . LYS A 1 149 ? -15.515 -10.358 -19.327 1.00 32.26 149 LYS A O 1
ATOM 1149 N N . ASP A 1 150 ? -13.368 -9.749 -19.000 1.00 23.74 150 ASP A N 1
ATOM 1150 C CA . ASP A 1 150 ? -13.265 -9.085 -20.306 1.00 25.25 150 ASP A CA 1
ATOM 1151 C C . ASP A 1 150 ? -11.968 -9.464 -20.997 1.00 24.92 150 ASP A C 1
ATOM 1152 O O . ASP A 1 150 ? -11.408 -8.682 -21.774 1.00 25.20 150 ASP A O 1
ATOM 1157 N N . GLY A 1 151 ? -11.481 -10.660 -20.721 1.00 20.71 151 GLY A N 1
ATOM 1158 C CA . GLY A 1 151 ? -10.244 -11.074 -21.338 1.00 23.00 151 GLY A CA 1
ATOM 1159 C C . GLY A 1 151 ? -9.982 -12.504 -20.965 1.00 21.54 151 GLY A C 1
ATOM 1160 O O . GLY A 1 151 ? -10.829 -13.177 -20.366 1.00 22.02 151 GLY A O 1
ATOM 1161 N N . VAL A 1 152 ? -8.807 -12.966 -21.358 1.00 20.79 152 VAL A N 1
ATOM 1162 C CA . VAL A 1 152 ? -8.390 -14.336 -21.088 1.00 22.28 152 VAL A CA 1
ATOM 1163 C C . VAL A 1 152 ? -6.906 -14.314 -20.787 1.00 19.37 152 VAL A C 1
ATOM 1164 O O . VAL A 1 152 ? -6.126 -13.649 -21.495 1.00 19.71 152 VAL A O 1
ATOM 1168 N N . PHE A 1 153 ? -6.503 -15.073 -19.784 1.00 16.56 153 PHE A N 1
ATOM 1169 C CA . PHE A 1 153 ? -5.079 -15.234 -19.468 1.00 14.41 153 PHE A CA 1
ATOM 1170 C C . PHE A 1 153 ? -4.629 -16.662 -19.794 1.00 16.50 153 PHE A C 1
ATOM 1171 O O . PHE A 1 153 ? -5.323 -17.629 -19.467 1.00 18.46 153 PHE A O 1
ATOM 1179 N N . ILE A 1 154 ? -3.497 -16.814 -20.493 1.00 14.67 154 ILE A N 1
ATOM 1180 C CA . ILE A 1 154 ? -2.911 -18.140 -20.715 1.00 15.12 154 ILE A CA 1
ATOM 1181 C C . ILE A 1 154 ? -1.662 -18.245 -19.860 1.00 17.42 154 ILE A C 1
ATOM 1182 O O . ILE A 1 154 ? -0.694 -17.531 -20.111 1.00 16.53 154 ILE A O 1
ATOM 1187 N N . GLY A 1 155 ? -1.691 -19.087 -18.842 1.00 17.00 155 GLY A N 1
ATOM 1188 C CA . GLY A 1 155 ? -0.557 -19.293 -17.958 1.00 17.17 155 GLY A CA 1
ATOM 1189 C C . GLY A 1 155 ? 0.028 -20.677 -18.188 1.00 17.64 155 GLY A C 1
ATOM 1190 O O . GLY A 1 155 ? -0.684 -21.615 -18.596 1.00 18.94 155 GLY A O 1
ATOM 1191 N N . PHE A 1 156 ? 1.332 -20.805 -17.969 1.00 16.16 156 PHE A N 1
ATOM 1192 C CA . PHE A 1 156 ? 1.959 -22.108 -18.080 1.00 16.93 156 PHE A CA 1
ATOM 1193 C C . PHE A 1 156 ? 3.071 -22.207 -17.038 1.00 19.94 156 PHE A C 1
ATOM 1194 O O . PHE A 1 156 ? 3.630 -21.196 -16.584 1.00 16.33 156 PHE A O 1
ATOM 1202 N N . GLY A 1 157 ? 3.355 -23.426 -16.660 1.00 18.51 157 GLY A N 1
ATOM 1203 C CA . GLY A 1 157 ? 4.515 -23.723 -15.837 1.00 18.24 157 GLY A CA 1
ATOM 1204 C C . GLY A 1 157 ? 5.316 -24.804 -16.552 1.00 18.48 157 GLY A C 1
ATOM 1205 O O . GLY A 1 157 ? 4.737 -25.663 -17.202 1.00 17.56 157 GLY A O 1
ATOM 1206 N N . TYR A 1 158 ? 6.636 -24.717 -16.434 1.00 17.61 158 TYR A N 1
ATOM 1207 C CA . TYR A 1 158 ? 7.448 -25.747 -17.086 1.00 14.89 158 TYR A CA 1
ATOM 1208 C C . TYR A 1 158 ? 8.607 -26.186 -16.205 1.00 17.51 158 TYR A C 1
ATOM 1209 O O . TYR A 1 158 ? 9.148 -25.423 -15.389 1.00 18.49 158 TYR A O 1
ATOM 1218 N N . ASN A 1 159 ? 9.001 -27.423 -16.469 1.00 16.79 159 ASN A N 1
ATOM 1219 C CA . ASN A 1 159 ? 10.062 -28.122 -15.767 1.00 14.58 159 ASN A CA 1
ATOM 1220 C C . ASN A 1 159 ? 11.392 -27.670 -16.334 1.00 16.95 159 ASN A C 1
ATOM 1221 O O . ASN A 1 159 ? 11.670 -27.852 -17.535 1.00 17.30 159 ASN A O 1
ATOM 1226 N N . SER A 1 160 ? 12.253 -27.096 -15.478 1.00 14.52 160 SER A N 1
ATOM 1227 C CA . SER A 1 160 ? 13.489 -26.575 -16.067 1.00 17.55 160 SER A CA 1
ATOM 1228 C C . SER A 1 160 ? 14.413 -27.675 -16.589 1.00 18.17 160 SER A C 1
ATOM 1229 O O . SER A 1 160 ? 15.330 -27.372 -17.351 1.00 19.85 160 SER A O 1
ATOM 1232 N N . THR A 1 161 ? 14.190 -28.950 -16.247 1.00 18.88 161 THR A N 1
ATOM 1233 C CA . THR A 1 161 ? 15.068 -29.972 -16.806 1.00 18.18 161 THR A CA 1
ATOM 1234 C C . THR A 1 161 ? 14.764 -30.251 -18.261 1.00 18.90 161 THR A C 1
ATOM 1235 O O . THR A 1 161 ? 15.623 -30.838 -18.923 1.00 24.45 161 THR A O 1
ATOM 1239 N N . VAL A 1 162 ? 13.586 -29.869 -18.762 1.00 19.80 162 VAL A N 1
ATOM 1240 C CA . VAL A 1 162 ? 13.238 -30.157 -20.163 1.00 21.84 162 VAL A CA 1
ATOM 1241 C C . VAL A 1 162 ? 13.477 -28.968 -21.085 1.00 22.53 162 VAL A C 1
ATOM 1242 O O . VAL A 1 162 ? 13.595 -29.157 -22.311 1.00 22.65 162 VAL A O 1
ATOM 1246 N N . ALA A 1 163 ? 13.543 -27.765 -20.558 1.00 19.51 163 ALA A N 1
ATOM 1247 C CA . ALA A 1 163 ? 13.590 -26.600 -21.426 1.00 19.75 163 ALA A CA 1
ATOM 1248 C C . ALA A 1 163 ? 14.122 -25.416 -20.646 1.00 17.03 163 ALA A C 1
ATOM 1249 O O . ALA A 1 163 ? 13.831 -25.277 -19.445 1.00 18.79 163 ALA A O 1
ATOM 1251 N N . ASP A 1 164 ? 14.812 -24.521 -21.345 1.00 15.86 164 ASP A N 1
ATOM 1252 C CA . ASP A 1 164 ? 15.097 -23.182 -20.834 1.00 17.60 164 ASP A CA 1
ATOM 1253 C C . ASP A 1 164 ? 14.057 -22.211 -21.407 1.00 16.95 164 ASP A C 1
ATOM 1254 O O . ASP A 1 164 ? 13.165 -22.609 -22.158 1.00 16.85 164 ASP A O 1
ATOM 1259 N N . ALA A 1 165 ? 14.119 -20.947 -20.990 1.00 18.23 165 ALA A N 1
ATOM 1260 C CA . ALA A 1 165 ? 13.102 -19.999 -21.459 1.00 18.72 165 ALA A CA 1
ATOM 1261 C C . ALA A 1 165 ? 13.182 -19.801 -22.970 1.00 18.82 165 ALA A C 1
ATOM 1262 O O . ALA A 1 165 ? 12.155 -19.609 -23.639 1.00 18.40 165 ALA A O 1
ATOM 1264 N N . THR A 1 166 ? 14.402 -19.837 -23.519 1.00 18.57 166 THR A N 1
ATOM 1265 C CA . THR A 1 166 ? 14.560 -19.738 -24.985 1.00 19.33 166 THR A CA 1
ATOM 1266 C C . THR A 1 166 ? 13.688 -20.782 -25.701 1.00 17.42 166 THR A C 1
ATOM 1267 O O . THR A 1 166 ? 12.909 -20.467 -26.634 1.00 18.96 166 THR A O 1
ATOM 1271 N N . SER A 1 167 ? 13.790 -22.036 -25.254 1.00 14.80 167 SER A N 1
ATOM 1272 C CA . SER A 1 167 ? 13.020 -23.108 -25.866 1.00 14.91 167 SER A CA 1
ATOM 1273 C C . SER A 1 167 ? 11.532 -22.975 -25.591 1.00 15.41 167 SER A C 1
ATOM 1274 O O . SER A 1 167 ? 10.706 -23.223 -26.476 1.00 17.37 167 SER A O 1
ATOM 1277 N N . ILE A 1 168 ? 11.154 -22.618 -24.357 1.00 14.34 168 ILE A N 1
ATOM 1278 C CA . ILE A 1 168 ? 9.737 -22.526 -24.055 1.00 16.44 168 ILE A CA 1
ATOM 1279 C C . ILE A 1 168 ? 9.056 -21.468 -24.896 1.00 17.99 168 ILE A C 1
ATOM 1280 O O . ILE A 1 168 ? 7.951 -21.705 -25.428 1.00 20.70 168 ILE A O 1
ATOM 1285 N N . TRP A 1 169 ? 9.699 -20.307 -25.079 1.00 14.95 169 TRP A N 1
ATOM 1286 C CA . TRP A 1 169 ? 9.070 -19.255 -25.876 1.00 12.75 169 TRP A CA 1
ATOM 1287 C C . TRP A 1 169 ? 9.037 -19.645 -27.351 1.00 15.10 169 TRP A C 1
ATOM 1288 O O . TRP A 1 169 ? 8.113 -19.238 -28.074 1.00 15.96 169 TRP A O 1
ATOM 1299 N N . LYS A 1 170 ? 10.012 -20.435 -27.815 1.00 14.98 170 LYS A N 1
ATOM 1300 C CA . LYS A 1 170 ? 9.897 -20.943 -29.204 1.00 14.48 170 LYS A CA 1
ATOM 1301 C C . LYS A 1 170 ? 8.677 -21.848 -29.358 1.00 16.76 170 LYS A C 1
ATOM 1302 O O . LYS A 1 170 ? 7.956 -21.804 -30.385 1.00 19.31 170 LYS A O 1
ATOM 1308 N N . PHE A 1 171 ? 8.414 -22.676 -28.349 1.00 16.72 171 PHE A N 1
ATOM 1309 C CA . PHE A 1 171 ? 7.217 -23.508 -28.376 1.00 17.55 171 PHE A CA 1
ATOM 1310 C C . PHE A 1 171 ? 5.950 -22.643 -28.367 1.00 17.68 171 PHE A C 1
ATOM 1311 O O . PHE A 1 171 ? 5.020 -22.886 -29.127 1.00 15.32 171 PHE A O 1
ATOM 1319 N N . ILE A 1 172 ? 5.891 -21.621 -27.482 1.00 17.15 172 ILE A N 1
ATOM 1320 C CA . ILE A 1 172 ? 4.670 -20.802 -27.428 1.00 13.92 172 ILE A CA 1
ATOM 1321 C C . ILE A 1 172 ? 4.459 -20.122 -28.764 1.00 16.82 172 ILE A C 1
ATOM 1322 O O . ILE A 1 172 ? 3.325 -20.007 -29.259 1.00 17.10 172 ILE A O 1
ATOM 1327 N N . ASN A 1 173 ? 5.542 -19.692 -29.415 1.00 18.16 173 ASN A N 1
ATOM 1328 C CA . ASN A 1 173 ? 5.376 -19.023 -30.699 1.00 17.97 173 ASN A CA 1
ATOM 1329 C C . ASN A 1 173 ? 4.826 -19.986 -31.757 1.00 18.51 173 ASN A C 1
ATOM 1330 O O . ASN A 1 173 ? 3.998 -19.600 -32.597 1.00 18.03 173 ASN A O 1
ATOM 1335 N N . ALA A 1 174 ? 5.275 -21.238 -31.726 1.00 16.43 174 ALA A N 1
ATOM 1336 C CA . ALA A 1 174 ? 4.777 -22.214 -32.703 1.00 19.95 174 ALA A CA 1
ATOM 1337 C C . ALA A 1 174 ? 3.311 -22.530 -32.449 1.00 20.59 174 ALA A C 1
ATOM 1338 O O . ALA A 1 174 ? 2.501 -22.659 -33.386 1.00 19.46 174 ALA A O 1
ATOM 1340 N N . TRP A 1 175 ? 2.971 -22.708 -31.180 1.00 17.76 175 TRP A N 1
ATOM 1341 C CA . TRP A 1 175 ? 1.602 -22.981 -30.786 1.00 17.45 175 TRP A CA 1
ATOM 1342 C C . TRP A 1 175 ? 0.679 -21.855 -31.240 1.00 18.81 175 TRP A C 1
ATOM 1343 O O . TRP A 1 175 ? -0.384 -22.121 -31.820 1.00 18.14 175 TRP A O 1
ATOM 1354 N N . SER A 1 176 ? 1.074 -20.585 -30.976 1.00 15.81 176 SER A N 1
ATOM 1355 C CA . SER A 1 176 ? 0.247 -19.449 -31.391 1.00 15.09 176 SER A CA 1
ATOM 1356 C C . SER A 1 176 ? 0.132 -19.367 -32.910 1.00 18.72 176 SER A C 1
ATOM 1357 O O . SER A 1 176 ? -0.941 -19.062 -33.438 1.00 20.41 176 SER A O 1
ATOM 1360 N N . GLU A 1 177 ? 1.208 -19.673 -33.636 1.00 21.15 177 GLU A N 1
ATOM 1361 C CA . GLU A 1 177 ? 1.106 -19.640 -35.102 1.00 19.98 177 GLU A CA 1
ATOM 1362 C C . GLU A 1 177 ? 0.094 -20.676 -35.606 1.00 21.34 177 GLU A C 1
ATOM 1363 O O . GLU A 1 177 ? -0.743 -20.384 -36.486 1.00 26.32 177 GLU A O 1
ATOM 1369 N N . ILE A 1 178 ? 0.165 -21.895 -35.055 1.00 19.96 178 ILE A N 1
ATOM 1370 C CA . ILE A 1 178 ? -0.774 -22.957 -35.445 1.00 20.07 178 ILE A CA 1
ATOM 1371 C C . ILE A 1 178 ? -2.189 -22.525 -35.138 1.00 22.46 178 ILE A C 1
ATOM 1372 O O . ILE A 1 178 ? -3.090 -22.661 -35.961 1.00 24.03 178 ILE A O 1
ATOM 1377 N N . CYS A 1 179 ? -2.396 -22.019 -33.943 1.00 20.27 179 CYS A N 1
ATOM 1378 C CA . CYS A 1 179 ? -3.709 -21.600 -33.525 1.00 19.17 179 CYS A CA 1
ATOM 1379 C C . CYS A 1 179 ? -4.285 -20.477 -34.353 1.00 20.25 179 CYS A C 1
ATOM 1380 O O . CYS A 1 179 ? -5.424 -20.398 -34.565 1.00 22.98 179 CYS A O 1
ATOM 1383 N N . SER A 1 180 ? -3.442 -19.607 -34.798 1.00 21.02 180 SER A N 1
ATOM 1384 C CA . SER A 1 180 ? -3.827 -18.488 -35.562 1.00 23.26 180 SER A CA 1
ATOM 1385 C C . SER A 1 180 ? -4.274 -18.850 -36.988 1.00 26.11 180 SER A C 1
ATOM 1386 O O . SER A 1 180 ? -5.147 -18.291 -37.542 1.00 25.81 180 SER A O 1
ATOM 1389 N N . LYS A 1 181 ? -3.556 -19.767 -37.565 1.00 27.96 181 LYS A N 1
ATOM 1390 C CA . LYS A 1 181 ? -3.794 -20.095 -38.952 1.00 34.02 181 LYS A CA 1
ATOM 1391 C C . LYS A 1 181 ? -4.782 -21.169 -39.162 1.00 33.89 181 LYS A C 1
ATOM 1392 O O . LYS A 1 181 ? -5.595 -20.967 -39.962 1.00 39.83 181 LYS A O 1
ATOM 1398 N N . ASP A 1 182 ? -4.743 -22.246 -38.398 1.00 32.96 182 ASP A N 1
ATOM 1399 C CA . ASP A 1 182 ? -5.606 -23.440 -38.502 1.00 32.02 182 ASP A CA 1
ATOM 1400 C C . ASP A 1 182 ? -5.217 -24.496 -37.447 1.00 33.95 182 ASP A C 1
ATOM 1401 O O . ASP A 1 182 ? -4.180 -25.029 -37.524 1.00 28.87 182 ASP A O 1
ATOM 1406 N N . SER A 1 183 ? -6.109 -24.879 -36.569 1.00 36.61 183 SER A N 1
ATOM 1407 C CA . SER A 1 183 ? -5.766 -25.736 -35.428 1.00 36.35 183 SER A CA 1
ATOM 1408 C C . SER A 1 183 ? -5.288 -27.138 -35.626 1.00 30.72 183 SER A C 1
ATOM 1409 O O . SER A 1 183 ? -4.722 -27.712 -34.788 1.00 25.16 183 SER A O 1
ATOM 1412 N N . SER A 1 184 ? -5.502 -27.651 -36.828 1.00 30.48 184 SER A N 1
ATOM 1413 C CA . SER A 1 184 ? -5.023 -28.949 -37.212 1.00 32.37 184 SER A CA 1
ATOM 1414 C C . SER A 1 184 ? -3.540 -28.941 -37.550 1.00 28.91 184 SER A C 1
ATOM 1415 O O . SER A 1 184 ? -2.958 -29.940 -37.703 1.00 24.77 184 SER A O 1
ATOM 1418 N N . GLY A 1 185 ? -2.987 -27.768 -37.777 1.00 25.65 185 GLY A N 1
ATOM 1419 C CA . GLY A 1 185 ? -1.600 -27.588 -38.119 1.00 23.66 185 GLY A CA 1
ATOM 1420 C C . GLY A 1 185 ? -1.276 -27.777 -39.574 1.00 24.78 185 GLY A C 1
ATOM 1421 O O . GLY A 1 185 ? -0.211 -27.583 -40.009 1.00 25.28 185 GLY A O 1
ATOM 1422 N N . SER A 1 186 ? -2.290 -28.052 -40.365 1.00 24.83 186 SER A N 1
ATOM 1423 C CA . SER A 1 186 ? -2.099 -28.310 -41.759 1.00 28.01 186 SER A CA 1
ATOM 1424 C C . SER A 1 186 ? -1.574 -27.128 -42.577 1.00 31.61 186 SER A C 1
ATOM 1425 O O . SER A 1 186 ? -0.988 -27.332 -43.567 1.00 29.48 186 SER A O 1
ATOM 1428 N N . GLN A 1 187 ? -1.795 -25.907 -42.121 1.00 30.80 187 GLN A N 1
ATOM 1429 C CA . GLN A 1 187 ? -1.381 -24.730 -42.790 1.00 33.24 187 GLN A CA 1
ATOM 1430 C C . GLN A 1 187 ? -0.167 -24.001 -42.177 1.00 27.97 187 GLN A C 1
ATOM 1431 O O . GLN A 1 187 ? 0.130 -22.917 -42.565 1.00 29.36 187 GLN A O 1
ATOM 1437 N N . THR A 1 188 ? 0.511 -24.631 -41.247 1.00 22.35 188 THR A N 1
ATOM 1438 C CA . THR A 1 188 ? 1.684 -24.063 -40.618 1.00 21.26 188 THR A CA 1
ATOM 1439 C C . THR A 1 188 ? 2.868 -24.966 -40.808 1.00 26.27 188 THR A C 1
ATOM 1440 O O . THR A 1 188 ? 2.790 -26.113 -40.566 1.00 24.14 188 THR A O 1
ATOM 1444 N N . PHE A 1 189 ? 3.961 -24.401 -41.272 1.00 25.87 189 PHE A N 1
ATOM 1445 C CA . PHE A 1 189 ? 5.128 -25.192 -41.567 1.00 23.62 189 PHE A CA 1
ATOM 1446 C C . PHE A 1 189 ? 5.622 -25.994 -40.392 1.00 21.06 189 PHE A C 1
ATOM 1447 O O . PHE A 1 189 ? 5.862 -25.458 -39.357 1.00 22.38 189 PHE A O 1
ATOM 1455 N N . GLN A 1 190 ? 5.782 -27.269 -40.608 1.00 22.06 190 GLN A N 1
ATOM 1456 C CA . GLN A 1 190 ? 6.372 -28.156 -39.608 1.00 21.86 190 GLN A CA 1
ATOM 1457 C C . GLN A 1 190 ? 7.884 -28.126 -39.764 1.00 21.16 190 GLN A C 1
ATOM 1458 O O . GLN A 1 190 ? 8.397 -28.311 -40.861 1.00 23.82 190 GLN A O 1
ATOM 1464 N N . ARG A 1 191 ? 8.623 -28.012 -38.688 1.00 19.73 191 ARG A N 1
ATOM 1465 C CA . ARG A 1 191 ? 10.047 -27.974 -38.712 1.00 24.54 191 ARG A CA 1
ATOM 1466 C C . ARG A 1 191 ? 10.656 -29.078 -37.845 1.00 24.84 191 ARG A C 1
ATOM 1467 O O . ARG A 1 191 ? 10.185 -29.338 -36.801 1.00 24.23 191 ARG A O 1
ATOM 1475 N N . ARG A 1 192 ? 11.717 -29.705 -38.344 1.00 21.77 192 ARG A N 1
ATOM 1476 C CA . ARG A 1 192 ? 12.393 -30.767 -37.611 1.00 26.88 192 ARG A CA 1
ATOM 1477 C C . ARG A 1 192 ? 13.020 -30.200 -36.344 1.00 20.07 192 ARG A C 1
ATOM 1478 O O . ARG A 1 192 ? 13.768 -29.223 -36.395 1.00 23.20 192 ARG A O 1
ATOM 1486 N N . LEU A 1 193 ? 12.713 -30.817 -35.209 1.00 20.58 193 LEU A N 1
ATOM 1487 C CA . LEU A 1 193 ? 13.240 -30.358 -33.924 1.00 19.34 193 LEU A CA 1
ATOM 1488 C C . LEU A 1 193 ? 14.654 -30.869 -33.711 1.00 21.04 193 LEU A C 1
ATOM 1489 O O . LEU A 1 193 ? 14.891 -32.080 -33.804 1.00 25.62 193 LEU A O 1
ATOM 1494 N N . HIS A 1 194 ? 15.596 -29.964 -33.455 1.00 20.18 194 HIS A N 1
ATOM 1495 C CA . HIS A 1 194 ? 16.968 -30.385 -33.168 1.00 27.99 194 HIS A CA 1
ATOM 1496 C C . HIS A 1 194 ? 17.118 -30.365 -31.660 1.00 22.74 194 HIS A C 1
ATOM 1497 O O . HIS A 1 194 ? 16.787 -29.358 -31.055 1.00 23.81 194 HIS A O 1
ATOM 1504 N N . LEU A 1 195 ? 17.562 -31.476 -31.073 1.00 21.45 195 LEU A N 1
ATOM 1505 C CA . LEU A 1 195 ? 17.739 -31.546 -29.616 1.00 23.68 195 LEU A CA 1
ATOM 1506 C C . LEU A 1 195 ? 19.147 -31.123 -29.181 1.00 25.31 195 LEU A C 1
ATOM 1507 O O . LEU A 1 195 ? 20.133 -31.270 -29.931 1.00 22.91 195 LEU A O 1
ATOM 1512 N N . LYS A 1 196 ? 19.231 -30.636 -27.937 1.00 24.43 196 LYS A N 1
ATOM 1513 C CA . LYS A 1 196 ? 20.511 -30.157 -27.428 1.00 25.53 196 LYS A CA 1
ATOM 1514 C C . LYS A 1 196 ? 21.528 -31.286 -27.373 1.00 25.33 196 LYS A C 1
ATOM 1515 O O . LYS A 1 196 ? 22.736 -31.046 -27.561 1.00 26.40 196 LYS A O 1
ATOM 1521 N N . GLY A 1 197 ? 21.071 -32.527 -27.100 1.00 25.15 197 GLY A N 1
ATOM 1522 C CA . GLY A 1 197 ? 22.036 -33.633 -27.126 1.00 26.10 197 GLY A CA 1
ATOM 1523 C C . GLY A 1 197 ? 22.962 -33.579 -25.908 1.00 30.74 197 GLY A C 1
ATOM 1524 O O . GLY A 1 197 ? 22.655 -32.996 -24.868 1.00 30.29 197 GLY A O 1
ATOM 1525 N N . TRP A 1 198 ? 24.040 -34.336 -26.000 1.00 29.44 198 TRP A N 1
ATOM 1526 C CA . TRP A 1 198 ? 24.995 -34.419 -24.900 1.00 28.27 198 TRP A CA 1
ATOM 1527 C C . TRP A 1 198 ? 26.266 -33.672 -25.277 1.00 30.52 198 TRP A C 1
ATOM 1528 O O . TRP A 1 198 ? 26.996 -34.114 -26.175 1.00 32.71 198 TRP A O 1
ATOM 1539 N N . PHE A 1 199 ? 26.562 -32.577 -24.564 1.00 26.81 199 PHE A N 1
ATOM 1540 C CA . PHE A 1 199 ? 27.712 -31.744 -24.899 1.00 30.38 199 PHE A CA 1
ATOM 1541 C C . PHE A 1 199 ? 28.801 -31.729 -23.821 1.00 35.61 199 PHE A C 1
ATOM 1542 O O . PHE A 1 199 ? 29.697 -30.879 -23.885 1.00 41.11 199 PHE A O 1
ATOM 1550 N N . PHE A 1 200 ? 28.742 -32.623 -22.834 1.00 31.68 200 PHE A N 1
ATOM 1551 C CA . PHE A 1 200 ? 29.781 -32.763 -21.802 1.00 35.28 200 PHE A CA 1
ATOM 1552 C C . PHE A 1 200 ? 30.510 -34.088 -22.025 1.00 43.93 200 PHE A C 1
ATOM 1553 O O . PHE A 1 200 ? 30.259 -35.084 -21.336 1.00 47.58 200 PHE A O 1
ATOM 1561 N N . ASP A 1 201 ? 31.467 -34.082 -22.948 1.00 48.88 201 ASP A N 1
ATOM 1562 C CA . ASP A 1 201 ? 32.068 -35.325 -23.430 1.00 53.08 201 ASP A CA 1
ATOM 1563 C C . ASP A 1 201 ? 32.980 -36.009 -22.422 1.00 51.33 201 ASP A C 1
ATOM 1564 O O . ASP A 1 201 ? 33.397 -37.142 -22.677 1.00 51.69 201 ASP A O 1
ATOM 1569 N N . GLU A 1 202 ? 33.321 -35.377 -21.301 1.00 49.62 202 GLU A N 1
ATOM 1570 C CA . GLU A 1 202 ? 34.179 -36.031 -20.320 1.00 53.24 202 GLU A CA 1
ATOM 1571 C C . GLU A 1 202 ? 33.425 -36.500 -19.080 1.00 47.48 202 GLU A C 1
ATOM 1572 O O . GLU A 1 202 ? 34.057 -36.948 -18.118 1.00 46.97 202 GLU A O 1
ATOM 1578 N N . ILE A 1 203 ? 32.093 -36.460 -19.108 1.00 44.70 203 ILE A N 1
ATOM 1579 C CA . ILE A 1 203 ? 31.230 -36.803 -17.979 1.00 42.77 203 ILE A CA 1
ATOM 1580 C C . ILE A 1 203 ? 30.442 -38.066 -18.322 1.00 45.12 203 ILE A C 1
ATOM 1581 O O . ILE A 1 203 ? 29.781 -38.126 -19.370 1.00 42.04 203 ILE A O 1
ATOM 1586 N N . ASP A 1 204 ? 30.482 -39.062 -17.431 1.00 44.97 204 ASP A N 1
ATOM 1587 C CA . ASP A 1 204 ? 29.709 -40.279 -17.648 1.00 46.05 204 ASP A CA 1
ATOM 1588 C C . ASP A 1 204 ? 28.242 -40.016 -17.315 1.00 39.52 204 ASP A C 1
ATOM 1589 O O . ASP A 1 204 ? 27.922 -39.207 -16.445 1.00 37.10 204 ASP A O 1
ATOM 1594 N N . TYR A 1 205 ? 27.348 -40.661 -18.058 1.00 38.63 205 TYR A N 1
ATOM 1595 C CA . TYR A 1 205 ? 25.914 -40.498 -17.850 1.00 34.16 205 TYR A CA 1
ATOM 1596 C C . TYR A 1 205 ? 25.219 -41.830 -18.140 1.00 34.86 205 TYR A C 1
ATOM 1597 O O . TYR A 1 205 ? 25.746 -42.658 -18.890 1.00 34.51 205 TYR A O 1
ATOM 1606 N N . PRO A 1 206 ? 24.018 -42.050 -17.569 1.00 34.53 206 PRO A N 1
ATOM 1607 C CA . PRO A 1 206 ? 23.380 -41.087 -16.662 1.00 28.02 206 PRO A CA 1
ATOM 1608 C C . PRO A 1 206 ? 24.188 -40.892 -15.381 1.00 26.58 206 PRO A C 1
ATOM 1609 O O . PRO A 1 206 ? 24.865 -41.826 -14.919 1.00 28.45 206 PRO A O 1
ATOM 1613 N N . ILE A 1 207 ? 24.109 -39.680 -14.852 1.00 30.46 207 ILE A N 1
ATOM 1614 C CA . ILE A 1 207 ? 24.878 -39.288 -13.679 1.00 31.69 207 ILE A CA 1
ATOM 1615 C C . ILE A 1 207 ? 24.189 -39.861 -12.450 1.00 33.51 207 ILE A C 1
ATOM 1616 O O . ILE A 1 207 ? 22.967 -39.740 -12.309 1.00 31.71 207 ILE A O 1
ATOM 1621 N N . HIS A 1 208 ? 24.974 -40.469 -11.550 1.00 33.46 208 HIS A N 1
ATOM 1622 C CA . HIS A 1 208 ? 24.466 -41.045 -10.304 1.00 33.24 208 HIS A CA 1
ATOM 1623 C C . HIS A 1 208 ? 24.384 -39.935 -9.254 1.00 33.54 208 HIS A C 1
ATOM 1624 O O . HIS A 1 208 ? 25.387 -39.255 -8.992 1.00 33.18 208 HIS A O 1
ATOM 1631 N N . ILE A 1 209 ? 23.196 -39.724 -8.690 1.00 26.98 209 ILE A N 1
ATOM 1632 C CA . ILE A 1 209 ? 22.978 -38.660 -7.707 1.00 30.23 209 ILE A CA 1
ATOM 1633 C C . ILE A 1 209 ? 22.163 -39.219 -6.540 1.00 31.23 209 ILE A C 1
ATOM 1634 O O . ILE A 1 209 ? 21.450 -40.211 -6.678 1.00 28.74 209 ILE A O 1
ATOM 1639 N N . PRO A 1 210 ? 22.218 -38.539 -5.395 1.00 35.75 210 PRO A N 1
ATOM 1640 C CA . PRO A 1 210 ? 21.282 -38.891 -4.321 1.00 34.33 210 PRO A CA 1
ATOM 1641 C C . PRO A 1 210 ? 19.872 -38.538 -4.752 1.00 32.40 210 PRO A C 1
ATOM 1642 O O . PRO A 1 210 ? 19.639 -37.560 -5.459 1.00 32.19 210 PRO A O 1
ATOM 1646 N N . ASP A 1 211 ? 18.908 -39.332 -4.297 1.00 31.67 211 ASP A N 1
ATOM 1647 C CA . ASP A 1 211 ? 17.506 -39.094 -4.627 1.00 31.44 211 ASP A CA 1
ATOM 1648 C C . ASP A 1 211 ? 17.087 -37.682 -4.225 1.00 34.53 211 ASP A C 1
ATOM 1649 O O . ASP A 1 211 ? 17.306 -37.265 -3.087 1.00 37.38 211 ASP A O 1
ATOM 1654 N N . PRO A 1 212 ? 16.580 -36.865 -5.128 1.00 40.31 212 PRO A N 1
ATOM 1655 C CA . PRO A 1 212 ? 16.232 -35.509 -4.695 1.00 41.33 212 PRO A CA 1
ATOM 1656 C C . PRO A 1 212 ? 15.061 -35.407 -3.810 1.00 45.18 212 PRO A C 1
ATOM 1657 O O . PRO A 1 212 ? 14.944 -34.474 -3.092 1.00 48.49 212 PRO A O 1
ATOM 1661 N N . GLU A 1 213 ? 14.224 -36.390 -3.787 1.00 47.85 213 GLU A N 1
ATOM 1662 C CA . GLU A 1 213 ? 13.085 -36.340 -2.945 1.00 56.53 213 GLU A CA 1
ATOM 1663 C C . GLU A 1 213 ? 13.344 -36.650 -1.492 1.00 63.59 213 GLU A C 1
ATOM 1664 O O . GLU A 1 213 ? 12.537 -36.388 -0.655 1.00 61.83 213 GLU A O 1
ATOM 1670 N N . THR A 1 214 ? 14.512 -37.245 -1.242 1.00 72.53 214 THR A N 1
ATOM 1671 C CA . THR A 1 214 ? 14.996 -37.560 0.099 1.00 81.31 214 THR A CA 1
ATOM 1672 C C . THR A 1 214 ? 15.842 -36.333 0.384 1.00 88.03 214 THR A C 1
ATOM 1673 O O . THR A 1 214 ? 17.065 -36.338 0.244 1.00 88.79 214 THR A O 1
ATOM 1677 N N . LYS A 1 215 ? 15.147 -35.282 0.789 1.00 95.03 215 LYS A N 1
ATOM 1678 C CA . LYS A 1 215 ? 15.694 -33.956 0.996 1.00 104.58 215 LYS A CA 1
ATOM 1679 C C . LYS A 1 215 ? 14.541 -33.176 1.660 1.00 112.76 215 LYS A C 1
ATOM 1680 O O . LYS A 1 215 ? 13.379 -33.455 1.423 1.00 113.71 215 LYS A O 1
ATOM 1686 N N . PRO A 1 216 ? 14.852 -32.153 2.455 1.00 119.09 216 PRO A N 1
ATOM 1687 C CA . PRO A 1 216 ? 13.864 -31.389 3.244 1.00 122.98 216 PRO A CA 1
ATOM 1688 C C . PRO A 1 216 ? 12.496 -31.054 2.654 1.00 124.61 216 PRO A C 1
ATOM 1689 O O . PRO A 1 216 ? 11.561 -30.991 3.468 1.00 125.98 216 PRO A O 1
ATOM 1693 N N . THR A 1 217 ? 12.373 -30.777 1.350 1.00 124.51 217 THR A N 1
ATOM 1694 C CA . THR A 1 217 ? 11.071 -30.514 0.720 1.00 123.88 217 THR A CA 1
ATOM 1695 C C . THR A 1 217 ? 10.353 -29.263 1.340 1.00 119.96 217 THR A C 1
ATOM 1696 O O . THR A 1 217 ? 9.377 -29.406 2.072 1.00 118.74 217 THR A O 1
ATOM 1700 N N . SER A 1 218 ? 10.797 -28.043 1.002 1.00 118.00 218 SER A N 1
ATOM 1701 C CA . SER A 1 218 ? 10.248 -26.840 1.649 1.00 113.85 218 SER A CA 1
ATOM 1702 C C . SER A 1 218 ? 9.173 -25.966 0.983 1.00 104.65 218 SER A C 1
ATOM 1703 O O . SER A 1 218 ? 9.291 -25.491 -0.122 1.00 106.14 218 SER A O 1
ATOM 1706 N N . TYR A 1 219 ? 8.159 -25.713 1.780 1.00 92.30 219 TYR A N 1
ATOM 1707 C CA . TYR A 1 219 ? 6.915 -25.072 1.409 1.00 79.27 219 TYR A CA 1
ATOM 1708 C C . TYR A 1 219 ? 6.862 -23.720 0.722 1.00 79.43 219 TYR A C 1
ATOM 1709 O O . TYR A 1 219 ? 7.637 -22.850 1.004 1.00 77.30 219 TYR A O 1
ATOM 1718 N N . VAL A 1 220 ? 5.902 -23.621 -0.195 1.00 80.84 220 VAL A N 1
ATOM 1719 C CA . VAL A 1 220 ? 5.629 -22.432 -0.975 1.00 82.32 220 VAL A CA 1
ATOM 1720 C C . VAL A 1 220 ? 4.425 -21.698 -0.466 1.00 85.07 220 VAL A C 1
ATOM 1721 O O . VAL A 1 220 ? 4.170 -20.611 -0.891 1.00 83.81 220 VAL A O 1
ATOM 1725 N N . THR A 1 221 ? 3.646 -22.291 0.416 1.00 88.15 221 THR A N 1
ATOM 1726 C CA . THR A 1 221 ? 2.492 -21.551 0.893 1.00 90.32 221 THR A CA 1
ATOM 1727 C C . THR A 1 221 ? 2.713 -20.844 2.193 1.00 91.88 221 THR A C 1
ATOM 1728 O O . THR A 1 221 ? 1.798 -20.291 2.742 1.00 93.31 221 THR A O 1
ATOM 1732 N N . THR A 1 222 ? 3.937 -20.874 2.673 1.00 91.46 222 THR A N 1
ATOM 1733 C CA . THR A 1 222 ? 4.274 -20.191 3.914 1.00 91.24 222 THR A CA 1
ATOM 1734 C C . THR A 1 222 ? 4.105 -18.689 3.703 1.00 83.46 222 THR A C 1
ATOM 1735 O O . THR A 1 222 ? 4.435 -18.168 2.637 1.00 79.57 222 THR A O 1
ATOM 1739 N N . PRO A 1 223 ? 3.591 -17.987 4.722 1.00 79.30 223 PRO A N 1
ATOM 1740 C CA . PRO A 1 223 ? 3.352 -16.540 4.653 1.00 74.58 223 PRO A CA 1
ATOM 1741 C C . PRO A 1 223 ? 4.613 -15.716 4.392 1.00 67.67 223 PRO A C 1
ATOM 1742 O O . PRO A 1 223 ? 5.643 -15.937 5.029 1.00 67.28 223 PRO A O 1
ATOM 1746 N N . THR A 1 224 ? 4.518 -14.773 3.458 1.00 60.79 224 THR A N 1
ATOM 1747 C CA . THR A 1 224 ? 5.611 -13.915 3.127 1.00 57.54 224 THR A CA 1
ATOM 1748 C C . THR A 1 224 ? 5.227 -12.497 3.307 1.00 50.46 224 THR A C 1
ATOM 1749 O O . THR A 1 224 ? 4.079 -12.179 3.524 1.00 52.13 224 THR A O 1
ATOM 1753 N N . ASN A 1 225 ? 6.206 -11.642 3.237 1.00 41.91 225 ASN A N 1
ATOM 1754 C CA . ASN A 1 225 ? 5.888 -10.277 3.293 1.00 38.62 225 ASN A CA 1
ATOM 1755 C C . ASN A 1 225 ? 6.168 -9.650 1.927 1.00 35.90 225 ASN A C 1
ATOM 1756 O O . ASN A 1 225 ? 6.185 -8.488 1.797 1.00 43.24 225 ASN A O 1
ATOM 1761 N N . LEU A 1 226 ? 6.284 -10.433 0.897 1.00 23.73 226 LEU A N 1
ATOM 1762 C CA . LEU A 1 226 ? 6.657 -9.919 -0.398 1.00 21.30 226 LEU A CA 1
ATOM 1763 C C . LEU A 1 226 ? 5.596 -9.164 -1.152 1.00 20.76 226 LEU A C 1
ATOM 1764 O O . LEU A 1 226 ? 4.487 -9.400 -0.962 1.00 23.75 226 LEU A O 1
ATOM 1769 N N . GLN A 1 227 ? 6.019 -8.249 -2.016 1.00 23.09 227 GLN A N 1
ATOM 1770 C CA . GLN A 1 227 ? 5.165 -7.490 -2.916 1.00 21.11 227 GLN A CA 1
ATOM 1771 C C . GLN A 1 227 ? 5.727 -7.621 -4.330 1.00 22.98 227 GLN A C 1
ATOM 1772 O O . GLN A 1 227 ? 6.898 -7.979 -4.515 1.00 22.81 227 GLN A O 1
ATOM 1778 N N . GLU A 1 228 ? 4.873 -7.406 -5.338 1.00 19.22 228 GLU A N 1
ATOM 1779 C CA . GLU A 1 228 ? 5.364 -7.280 -6.712 1.00 19.21 228 GLU A CA 1
ATOM 1780 C C . GLU A 1 228 ? 4.956 -5.936 -7.265 1.00 22.53 228 GLU A C 1
ATOM 1781 O O . GLU A 1 228 ? 3.854 -5.443 -6.989 1.00 22.25 228 GLU A O 1
ATOM 1787 N N . LYS A 1 229 ? 5.861 -5.349 -8.028 1.00 20.28 229 LYS A N 1
ATOM 1788 C CA . LYS A 1 229 ? 5.630 -4.084 -8.695 1.00 19.60 229 LYS A CA 1
ATOM 1789 C C . LYS A 1 229 ? 6.034 -4.246 -10.143 1.00 19.34 229 LYS A C 1
ATOM 1790 O O . LYS A 1 229 ? 6.962 -4.999 -10.455 1.00 21.63 229 LYS A O 1
ATOM 1796 N N . MET A 1 230 ? 5.373 -3.520 -11.029 1.00 18.71 230 MET A N 1
ATOM 1797 C CA . MET A 1 230 ? 5.826 -3.478 -12.422 1.00 19.34 230 MET A CA 1
ATOM 1798 C C . MET A 1 230 ? 6.653 -2.218 -12.628 1.00 17.61 230 MET A C 1
ATOM 1799 O O . MET A 1 230 ? 6.228 -1.127 -12.213 1.00 17.66 230 MET A O 1
ATOM 1804 N N . PHE A 1 231 ? 7.803 -2.348 -13.314 1.00 16.29 231 PHE A N 1
ATOM 1805 C CA . PHE A 1 231 ? 8.647 -1.214 -13.670 1.00 17.64 231 PHE A CA 1
ATOM 1806 C C . PHE A 1 231 ? 8.619 -1.086 -15.175 1.00 19.30 231 PHE A C 1
ATOM 1807 O O . PHE A 1 231 ? 8.919 -2.063 -15.850 1.00 23.20 231 PHE A O 1
ATOM 1815 N N . HIS A 1 232 ? 8.347 0.096 -15.704 1.00 18.33 232 HIS A N 1
ATOM 1816 C CA . HIS A 1 232 ? 8.472 0.298 -17.144 1.00 16.99 232 HIS A CA 1
ATOM 1817 C C . HIS A 1 232 ? 9.603 1.281 -17.390 1.00 14.45 232 HIS A C 1
ATOM 1818 O O . HIS A 1 232 ? 9.703 2.293 -16.713 1.00 17.28 232 HIS A O 1
ATOM 1825 N N . VAL A 1 233 ? 10.466 0.977 -18.359 1.00 14.34 233 VAL A N 1
ATOM 1826 C CA . VAL A 1 233 ? 11.529 1.903 -18.721 1.00 15.44 233 VAL A CA 1
ATOM 1827 C C . VAL A 1 233 ? 11.294 2.264 -20.184 1.00 15.63 233 VAL A C 1
ATOM 1828 O O . VAL A 1 233 ? 11.290 1.380 -21.051 1.00 17.06 233 VAL A O 1
ATOM 1832 N N . THR A 1 234 ? 11.097 3.556 -20.443 1.00 15.21 234 THR A N 1
ATOM 1833 C CA . THR A 1 234 ? 10.857 3.999 -21.813 1.00 16.99 234 THR A CA 1
ATOM 1834 C C . THR A 1 234 ? 12.110 3.860 -22.662 1.00 19.27 234 THR A C 1
ATOM 1835 O O . THR A 1 234 ? 13.227 3.883 -22.178 1.00 15.73 234 THR A O 1
ATOM 1839 N N . LYS A 1 235 ? 11.908 3.839 -23.986 1.00 17.36 235 LYS A N 1
ATOM 1840 C CA . LYS A 1 235 ? 13.038 3.938 -24.927 1.00 20.03 235 LYS A CA 1
ATOM 1841 C C . LYS A 1 235 ? 13.981 5.120 -24.603 1.00 17.75 235 LYS A C 1
ATOM 1842 O O . LYS A 1 235 ? 15.216 4.976 -24.546 1.00 16.91 235 LYS A O 1
ATOM 1848 N N . GLU A 1 236 ? 13.418 6.305 -24.341 1.00 20.39 236 GLU A N 1
ATOM 1849 C CA . GLU A 1 236 ? 14.234 7.468 -24.001 1.00 20.66 236 GLU A CA 1
ATOM 1850 C C . GLU A 1 236 ? 15.091 7.191 -22.768 1.00 18.66 236 GLU A C 1
ATOM 1851 O O . GLU A 1 236 ? 16.273 7.552 -22.719 1.00 17.85 236 GLU A O 1
ATOM 1857 N N . ASN A 1 237 ? 14.500 6.553 -21.750 1.00 17.48 237 ASN A N 1
ATOM 1858 C CA . ASN A 1 237 ? 15.255 6.371 -20.528 1.00 18.22 237 ASN A CA 1
ATOM 1859 C C . ASN A 1 237 ? 16.221 5.199 -20.615 1.00 17.00 237 ASN A C 1
ATOM 1860 O O . ASN A 1 237 ? 17.300 5.266 -19.994 1.00 17.06 237 ASN A O 1
ATOM 1865 N N . VAL A 1 238 ? 15.943 4.217 -21.433 1.00 15.26 238 VAL A N 1
ATOM 1866 C CA . VAL A 1 238 ? 16.891 3.165 -21.643 1.00 17.12 238 VAL A CA 1
ATOM 1867 C C . VAL A 1 238 ? 18.123 3.772 -22.284 1.00 18.94 238 VAL A C 1
ATOM 1868 O O . VAL A 1 238 ? 19.177 3.505 -21.918 1.00 19.28 238 VAL A O 1
ATOM 1872 N N . LEU A 1 239 ? 17.913 4.617 -23.252 1.00 16.13 239 LEU A N 1
ATOM 1873 C CA . LEU A 1 239 ? 19.016 5.232 -23.934 1.00 18.33 239 LEU A CA 1
ATOM 1874 C C . LEU A 1 239 ? 19.873 6.113 -23.011 1.00 20.37 239 LEU A C 1
ATOM 1875 O O . LEU A 1 239 ? 21.068 6.133 -23.071 1.00 20.75 239 LEU A O 1
ATOM 1880 N N . LYS A 1 240 ? 19.179 6.832 -22.133 1.00 20.94 240 LYS A N 1
ATOM 1881 C CA . LYS A 1 240 ? 19.826 7.712 -21.172 1.00 18.04 240 LYS A CA 1
ATOM 1882 C C . LYS A 1 240 ? 20.716 6.905 -20.238 1.00 17.80 240 LYS A C 1
ATOM 1883 O O . LYS A 1 240 ? 21.846 7.302 -19.951 1.00 18.39 240 LYS A O 1
ATOM 1889 N N . LEU A 1 241 ? 20.209 5.770 -19.762 1.00 17.80 241 LEU A N 1
ATOM 1890 C CA . LEU A 1 241 ? 20.989 4.936 -18.873 1.00 18.36 241 LEU A CA 1
ATOM 1891 C C . LEU A 1 241 ? 22.146 4.316 -19.636 1.00 20.22 241 LEU A C 1
ATOM 1892 O O . LEU A 1 241 ? 23.209 4.230 -19.154 1.00 19.05 241 LEU A O 1
ATOM 1897 N N . ASP A 1 242 ? 21.868 3.847 -20.831 1.00 19.98 242 ASP A N 1
ATOM 1898 C CA . ASP A 1 242 ? 22.928 3.306 -21.691 1.00 20.20 242 ASP A CA 1
ATOM 1899 C C . ASP A 1 242 ? 24.076 4.301 -21.857 1.00 22.20 242 ASP A C 1
ATOM 1900 O O . ASP A 1 242 ? 25.271 3.958 -21.676 1.00 23.68 242 ASP A O 1
ATOM 1905 N N . ALA A 1 243 ? 23.744 5.553 -22.191 1.00 20.25 243 ALA A N 1
ATOM 1906 C CA . ALA A 1 243 ? 24.797 6.521 -22.442 1.00 24.23 243 ALA A CA 1
ATOM 1907 C C . ALA A 1 243 ? 25.578 6.820 -21.170 1.00 23.42 243 ALA A C 1
ATOM 1908 O O . ALA A 1 243 ? 26.806 6.943 -21.206 1.00 25.47 243 ALA A O 1
ATOM 1910 N N . LYS A 1 244 ? 24.871 6.958 -20.048 1.00 23.58 244 LYS A N 1
ATOM 1911 C CA . LYS A 1 244 ? 25.532 7.260 -18.771 1.00 24.44 244 LYS A CA 1
ATOM 1912 C C . LYS A 1 244 ? 26.463 6.115 -18.343 1.00 24.90 244 LYS A C 1
ATOM 1913 O O . LYS A 1 244 ? 27.622 6.337 -17.939 1.00 24.68 244 LYS A O 1
ATOM 1919 N N . ALA A 1 245 ? 25.983 4.878 -18.447 1.00 22.37 245 ALA A N 1
ATOM 1920 C CA . ALA A 1 245 ? 26.834 3.738 -18.095 1.00 21.02 245 ALA A CA 1
ATOM 1921 C C . ALA A 1 245 ? 28.085 3.694 -18.972 1.00 22.88 245 ALA A C 1
ATOM 1922 O O . ALA A 1 245 ? 29.208 3.507 -18.469 1.00 22.83 245 ALA A O 1
ATOM 1924 N N . ASN A 1 246 ? 27.912 3.891 -20.293 1.00 23.35 246 ASN A N 1
ATOM 1925 C CA . ASN A 1 246 ? 29.070 3.864 -21.188 1.00 24.36 246 ASN A CA 1
ATOM 1926 C C . ASN A 1 246 ? 30.019 5.032 -20.940 1.00 24.68 246 ASN A C 1
ATOM 1927 O O . ASN A 1 246 ? 31.227 4.891 -21.151 1.00 28.42 246 ASN A O 1
ATOM 1932 N N . ASP A 1 247 ? 29.515 6.167 -20.515 1.00 25.70 247 ASP A N 1
ATOM 1933 C CA . ASP A 1 247 ? 30.328 7.355 -20.247 1.00 27.99 247 ASP A CA 1
ATOM 1934 C C . ASP A 1 247 ? 31.231 7.048 -19.062 1.00 28.94 247 ASP A C 1
ATOM 1935 O O . ASP A 1 247 ? 32.348 7.448 -19.047 1.00 27.57 247 ASP A O 1
ATOM 1940 N N . GLU A 1 248 ? 30.704 6.334 -18.066 1.00 26.96 248 GLU A N 1
ATOM 1941 C CA . GLU A 1 248 ? 31.506 6.030 -16.870 1.00 28.22 248 GLU A CA 1
ATOM 1942 C C . GLU A 1 248 ? 32.388 4.792 -17.041 1.00 31.63 248 GLU A C 1
ATOM 1943 O O . GLU A 1 248 ? 33.419 4.680 -16.377 1.00 37.09 248 GLU A O 1
ATOM 1949 N N . ALA A 1 249 ? 32.019 3.865 -17.913 1.00 26.71 249 ALA A N 1
ATOM 1950 C CA . ALA A 1 249 ? 32.628 2.543 -18.009 1.00 29.61 249 ALA A CA 1
ATOM 1951 C C . ALA A 1 249 ? 33.825 2.500 -18.952 1.00 34.09 249 ALA A C 1
ATOM 1952 O O . ALA A 1 249 ? 33.922 3.251 -19.928 1.00 33.57 249 ALA A O 1
ATOM 1954 N N . ASP A 1 250 ? 34.710 1.524 -18.703 1.00 37.22 250 ASP A N 1
ATOM 1955 C CA . ASP A 1 250 ? 35.888 1.379 -19.532 1.00 43.40 250 ASP A CA 1
ATOM 1956 C C . ASP A 1 250 ? 35.725 0.363 -20.646 1.00 38.84 250 ASP A C 1
ATOM 1957 O O . ASP A 1 250 ? 36.632 0.230 -21.464 1.00 43.54 250 ASP A O 1
ATOM 1962 N N . GLN A 1 251 ? 34.654 -0.410 -20.662 1.00 34.82 251 GLN A N 1
ATOM 1963 C CA . GLN A 1 251 ? 34.355 -1.312 -21.768 1.00 34.97 251 GLN A CA 1
ATOM 1964 C C . GLN A 1 251 ? 32.976 -0.969 -22.319 1.00 35.00 251 GLN A C 1
ATOM 1965 O O . GLN A 1 251 ? 32.210 -0.247 -21.677 1.00 35.21 251 GLN A O 1
ATOM 1971 N N . LYS A 1 252 ? 32.628 -1.520 -23.490 1.00 31.34 252 LYS A N 1
ATOM 1972 C CA . LYS A 1 252 ? 31.304 -1.271 -24.045 1.00 32.18 252 LYS A CA 1
ATOM 1973 C C . LYS A 1 252 ? 30.228 -1.976 -23.220 1.00 28.96 252 LYS A C 1
ATOM 1974 O O . LYS A 1 252 ? 30.325 -3.181 -22.982 1.00 31.99 252 LYS A O 1
ATOM 1980 N N . ILE A 1 253 ? 29.154 -1.238 -22.890 1.00 27.38 253 ILE A N 1
ATOM 1981 C CA . ILE A 1 253 ? 28.042 -1.711 -22.045 1.00 22.38 253 ILE A CA 1
ATOM 1982 C C . ILE A 1 253 ? 26.769 -1.709 -22.898 1.00 20.72 253 ILE A C 1
ATOM 1983 O O . ILE A 1 253 ? 26.503 -0.743 -23.619 1.00 24.30 253 ILE A O 1
ATOM 1988 N N . SER A 1 254 ? 26.028 -2.808 -22.883 1.00 21.61 254 SER A N 1
ATOM 1989 C CA . SER A 1 254 ? 24.767 -2.861 -23.618 1.00 22.46 254 SER A CA 1
ATOM 1990 C C . SER A 1 254 ? 23.644 -2.122 -22.878 1.00 23.13 254 SER A C 1
ATOM 1991 O O . SER A 1 254 ? 23.725 -1.859 -21.683 1.00 20.99 254 SER A O 1
ATOM 1994 N N . SER A 1 255 ? 22.564 -1.801 -23.619 1.00 21.85 255 SER A N 1
ATOM 1995 C CA . SER A 1 255 ? 21.412 -1.139 -22.997 1.00 22.58 255 SER A CA 1
ATOM 1996 C C . SER A 1 255 ? 20.878 -1.938 -21.810 1.00 18.84 255 SER A C 1
ATOM 1997 O O . SER A 1 255 ? 20.597 -1.374 -20.733 1.00 18.49 255 SER A O 1
ATOM 2000 N N . ILE A 1 256 ? 20.672 -3.250 -21.991 1.00 17.74 256 ILE A N 1
ATOM 2001 C CA . ILE A 1 256 ? 20.110 -4.032 -20.892 1.00 16.29 256 ILE A CA 1
ATOM 2002 C C . ILE A 1 256 ? 21.084 -4.105 -19.729 1.00 17.00 256 ILE A C 1
ATOM 2003 O O . ILE A 1 256 ? 20.670 -4.028 -18.557 1.00 17.81 256 ILE A O 1
ATOM 2008 N N . GLN A 1 257 ? 22.391 -4.220 -19.989 1.00 16.75 257 GLN A N 1
ATOM 2009 C CA . GLN A 1 257 ? 23.318 -4.210 -18.849 1.00 20.33 257 GLN A CA 1
ATOM 2010 C C . GLN A 1 257 ? 23.207 -2.911 -18.062 1.00 17.03 257 GLN A C 1
ATOM 2011 O O . GLN A 1 257 ? 23.288 -2.919 -16.827 1.00 17.45 257 GLN A O 1
ATOM 2017 N N . ALA A 1 258 ? 23.095 -1.770 -18.758 1.00 17.16 258 ALA A N 1
ATOM 2018 C CA . ALA A 1 258 ? 23.026 -0.495 -18.048 1.00 17.64 258 ALA A CA 1
ATOM 2019 C C . ALA A 1 258 ? 21.760 -0.421 -17.196 1.00 16.18 258 ALA A C 1
ATOM 2020 O O . ALA A 1 258 ? 21.789 0.024 -16.028 1.00 18.07 258 ALA A O 1
ATOM 2022 N N . VAL A 1 259 ? 20.632 -0.856 -17.763 1.00 16.53 259 VAL A N 1
ATOM 2023 C CA . VAL A 1 259 ? 19.371 -0.760 -17.018 1.00 16.22 259 VAL A CA 1
ATOM 2024 C C . VAL A 1 259 ? 19.369 -1.735 -15.843 1.00 14.16 259 VAL A C 1
ATOM 2025 O O . VAL A 1 259 ? 18.931 -1.395 -14.738 1.00 15.24 259 VAL A O 1
ATOM 2029 N N . LEU A 1 260 ? 19.859 -2.955 -16.046 1.00 15.94 260 LEU A N 1
ATOM 2030 C CA . LEU A 1 260 ? 19.928 -3.899 -14.914 1.00 13.57 260 LEU A CA 1
ATOM 2031 C C . LEU A 1 260 ? 20.836 -3.360 -13.825 1.00 14.60 260 LEU A C 1
ATOM 2032 O O . LEU A 1 260 ? 20.550 -3.516 -12.629 1.00 15.77 260 LEU A O 1
ATOM 2037 N N . ALA A 1 261 ? 21.986 -2.793 -14.219 1.00 15.98 261 ALA A N 1
ATOM 2038 C CA . ALA A 1 261 ? 22.915 -2.251 -13.226 1.00 15.30 261 ALA A CA 1
ATOM 2039 C C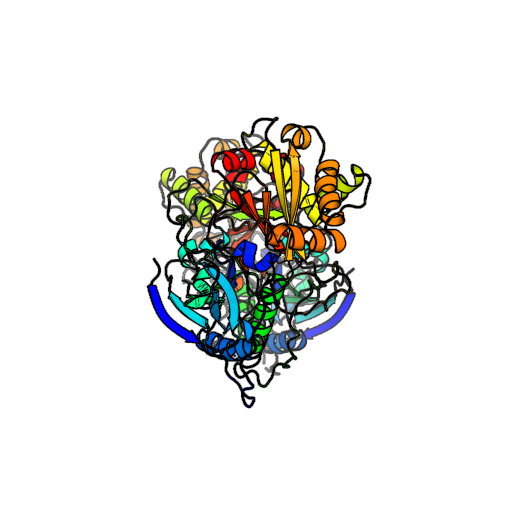 . ALA A 1 261 ? 22.251 -1.126 -12.450 1.00 17.04 261 ALA A C 1
ATOM 2040 O O . ALA A 1 261 ? 22.411 -1.016 -11.235 1.00 15.64 261 ALA A O 1
ATOM 2042 N N . TYR A 1 262 ? 21.480 -0.287 -13.131 1.00 14.30 262 TYR A N 1
ATOM 2043 C CA . TYR A 1 262 ? 20.807 0.811 -12.444 1.00 15.78 262 TYR A CA 1
ATOM 2044 C C . TYR A 1 262 ? 19.795 0.272 -11.419 1.00 17.33 262 TYR A C 1
ATOM 2045 O O . TYR A 1 262 ? 19.727 0.744 -10.262 1.00 17.09 262 TYR A O 1
ATOM 2054 N N . ILE A 1 263 ? 18.989 -0.711 -11.844 1.00 15.11 263 ILE A N 1
ATOM 2055 C CA . ILE A 1 263 ? 18.010 -1.335 -10.929 1.00 14.31 263 ILE A CA 1
ATOM 2056 C C . ILE A 1 263 ? 18.713 -2.011 -9.764 1.00 18.05 263 ILE A C 1
ATOM 2057 O O . ILE A 1 263 ? 18.308 -1.867 -8.602 1.00 16.09 263 ILE A O 1
ATOM 2062 N N . TRP A 1 264 ? 19.794 -2.726 -10.041 1.00 15.47 264 TRP A N 1
ATOM 2063 C CA . TRP A 1 264 ? 20.556 -3.394 -8.972 1.00 15.38 264 TRP A CA 1
ATOM 2064 C C . TRP A 1 264 ? 21.017 -2.394 -7.919 1.00 16.09 264 TRP A C 1
ATOM 2065 O O . TRP A 1 264 ? 20.836 -2.598 -6.698 1.00 16.76 264 TRP A O 1
ATOM 2076 N N . ARG A 1 265 ? 21.695 -1.344 -8.370 1.00 15.50 265 ARG A N 1
ATOM 2077 C CA . ARG A 1 265 ? 22.204 -0.344 -7.435 1.00 14.73 265 ARG A CA 1
ATOM 2078 C C . ARG A 1 265 ? 21.068 0.240 -6.620 1.00 17.41 265 ARG A C 1
ATOM 2079 O O . ARG A 1 265 ? 21.207 0.482 -5.416 1.00 19.63 265 ARG A O 1
ATOM 2087 N N . SER A 1 266 ? 19.938 0.508 -7.284 1.00 16.92 266 SER A N 1
ATOM 2088 C CA . SER A 1 266 ? 18.832 1.159 -6.607 1.00 16.44 266 SER A CA 1
ATOM 2089 C C . SER A 1 266 ? 18.209 0.227 -5.575 1.00 19.79 266 SER A C 1
ATOM 2090 O O . SER A 1 266 ? 17.792 0.654 -4.478 1.00 19.92 266 SER A O 1
ATOM 2093 N N . MET A 1 267 ? 18.074 -1.040 -5.956 1.00 19.59 267 MET A N 1
ATOM 2094 C CA . MET A 1 267 ? 17.475 -2.046 -5.089 1.00 16.12 267 MET A CA 1
ATOM 2095 C C . MET A 1 267 ? 18.302 -2.230 -3.828 1.00 23.46 267 MET A C 1
ATOM 2096 O O . MET A 1 267 ? 17.763 -2.394 -2.733 1.00 23.96 267 MET A O 1
ATOM 2101 N N . VAL A 1 268 ? 19.618 -2.201 -3.993 1.00 21.30 268 VAL A N 1
ATOM 2102 C CA . VAL A 1 268 ? 20.542 -2.364 -2.856 1.00 20.93 268 VAL A CA 1
ATOM 2103 C C . VAL A 1 268 ? 20.607 -1.109 -1.978 1.00 21.36 268 VAL A C 1
ATOM 2104 O O . VAL A 1 268 ? 20.666 -1.201 -0.739 1.00 22.41 268 VAL A O 1
ATOM 2108 N N . LYS A 1 269 ? 20.581 0.083 -2.597 1.00 19.16 269 LYS A N 1
ATOM 2109 C CA . LYS A 1 269 ? 20.519 1.332 -1.859 1.00 21.24 269 LYS A CA 1
ATOM 2110 C C . LYS A 1 269 ? 19.383 1.322 -0.832 1.00 17.08 269 LYS A C 1
ATOM 2111 O O . LYS A 1 269 ? 19.507 1.904 0.259 1.00 21.52 269 LYS A O 1
ATOM 2117 N N . HIS A 1 270 ? 18.240 0.726 -1.192 1.00 18.26 270 HIS A N 1
ATOM 2118 C CA . HIS A 1 270 ? 17.037 0.770 -0.355 1.00 18.14 270 HIS A CA 1
ATOM 2119 C C . HIS A 1 270 ? 16.760 -0.541 0.392 1.00 22.66 270 HIS A C 1
ATOM 2120 O O . HIS A 1 270 ? 15.696 -0.687 1.051 1.00 20.36 270 HIS A O 1
ATOM 2127 N N . SER A 1 271 ? 17.705 -1.479 0.319 1.00 21.15 271 SER A N 1
ATOM 2128 C CA . SER A 1 271 ? 17.536 -2.827 0.875 1.00 24.80 271 SER A CA 1
ATOM 2129 C C . SER A 1 271 ? 17.606 -2.888 2.396 1.00 21.43 271 SER A C 1
ATOM 2130 O O . SER A 1 271 ? 17.171 -3.892 2.967 1.00 26.55 271 SER A O 1
ATOM 2133 N N . GLY A 1 272 ? 18.339 -1.998 3.037 1.00 19.38 272 GLY A N 1
ATOM 2134 C CA . GLY A 1 272 ? 18.621 -2.231 4.461 1.00 20.70 272 GLY A CA 1
ATOM 2135 C C . GLY A 1 272 ? 19.783 -3.159 4.742 1.00 19.36 272 GLY A C 1
ATOM 2136 O O . GLY A 1 272 ? 20.058 -3.473 5.917 1.00 21.57 272 GLY A O 1
ATOM 2137 N N . MET A 1 273 ? 20.467 -3.640 3.688 1.00 23.35 273 MET A N 1
ATOM 2138 C CA . MET A 1 273 ? 21.631 -4.482 3.912 1.00 19.97 273 MET A CA 1
ATOM 2139 C C . MET A 1 273 ? 22.800 -3.667 4.444 1.00 22.92 273 MET A C 1
ATOM 2140 O O . MET A 1 273 ? 22.959 -2.477 4.142 1.00 23.75 273 MET A O 1
ATOM 2145 N N . SER A 1 274 ? 23.610 -4.314 5.270 1.00 23.13 274 SER A N 1
ATOM 2146 C CA . SER A 1 274 ? 24.821 -3.685 5.751 1.00 21.15 274 SER A CA 1
ATOM 2147 C C . SER A 1 274 ? 25.846 -3.609 4.623 1.00 20.04 274 SER A C 1
ATOM 2148 O O . SER A 1 274 ? 25.861 -4.450 3.713 1.00 21.18 274 SER A O 1
ATOM 2151 N N . ARG A 1 275 ? 26.742 -2.641 4.735 1.00 19.73 275 ARG A N 1
ATOM 2152 C CA . ARG A 1 275 ? 27.753 -2.433 3.685 1.00 21.51 275 ARG A CA 1
ATOM 2153 C C . ARG A 1 275 ? 28.647 -3.655 3.481 1.00 23.42 275 ARG A C 1
ATOM 2154 O O . ARG A 1 275 ? 29.218 -3.845 2.399 1.00 24.04 275 ARG A O 1
ATOM 2162 N N . GLU A 1 276 ? 28.876 -4.435 4.542 1.00 24.00 276 GLU A N 1
ATOM 2163 C CA . GLU A 1 276 ? 29.768 -5.580 4.482 1.00 22.63 276 GLU A CA 1
ATOM 2164 C C . GLU A 1 276 ? 29.112 -6.820 3.891 1.00 24.19 276 GLU A C 1
ATOM 2165 O O . GLU A 1 276 ? 29.813 -7.799 3.617 1.00 27.37 276 GLU A O 1
ATOM 2171 N N . GLU A 1 277 ? 27.799 -6.829 3.694 1.00 21.31 277 GLU A N 1
ATOM 2172 C CA . GLU A 1 277 ? 27.118 -7.948 3.055 1.00 25.84 277 GLU A CA 1
ATOM 2173 C C . GLU A 1 277 ? 27.500 -8.033 1.578 1.00 23.95 277 GLU A C 1
ATOM 2174 O O . GLU A 1 277 ? 27.779 -7.015 0.936 1.00 22.65 277 GLU A O 1
ATOM 2180 N N . GLU A 1 278 ? 27.485 -9.261 1.047 1.00 25.33 278 GLU A N 1
ATOM 2181 C CA . GLU A 1 278 ? 27.657 -9.499 -0.378 1.00 27.38 278 GLU A CA 1
ATOM 2182 C C . GLU A 1 278 ? 26.290 -9.539 -1.077 1.00 30.20 278 GLU A C 1
ATOM 2183 O O . GLU A 1 278 ? 25.292 -10.017 -0.531 1.00 35.42 278 GLU A O 1
ATOM 2189 N N . THR A 1 279 ? 26.206 -8.907 -2.229 1.00 23.44 279 THR A N 1
ATOM 2190 C CA . THR A 1 279 ? 25.002 -8.959 -3.025 1.00 24.01 279 THR A CA 1
ATOM 2191 C C . THR A 1 279 ? 25.428 -9.488 -4.383 1.00 23.62 279 THR A C 1
ATOM 2192 O O . THR A 1 279 ? 26.538 -9.203 -4.867 1.00 21.87 279 THR A O 1
ATOM 2196 N N . HIS A 1 280 ? 24.525 -10.214 -4.987 1.00 20.30 280 HIS A N 1
ATOM 2197 C CA . HIS A 1 280 ? 24.827 -10.920 -6.227 1.00 21.29 280 HIS A CA 1
ATOM 2198 C C . HIS A 1 280 ? 23.809 -10.469 -7.253 1.00 25.68 280 HIS A C 1
ATOM 2199 O O . HIS A 1 280 ? 22.650 -10.181 -6.916 1.00 24.75 280 HIS A O 1
ATOM 2206 N N . CYS A 1 281 ? 24.247 -10.421 -8.515 1.00 24.47 281 CYS A N 1
ATOM 2207 C CA . CYS A 1 281 ? 23.319 -10.330 -9.643 1.00 17.79 281 CYS A CA 1
ATOM 2208 C C . CYS A 1 281 ? 23.424 -11.640 -10.399 1.00 20.00 281 CYS A C 1
ATOM 2209 O O . CYS A 1 281 ? 24.502 -12.020 -10.856 1.00 22.52 281 CYS A O 1
ATOM 2212 N N . ARG A 1 282 ? 22.305 -12.348 -10.466 1.00 20.10 282 ARG A N 1
ATOM 2213 C CA . ARG A 1 282 ? 22.214 -13.666 -11.073 1.00 16.56 282 ARG A CA 1
ATOM 2214 C C . ARG A 1 282 ? 21.545 -13.425 -12.409 1.00 20.14 282 ARG A C 1
ATOM 2215 O O . ARG A 1 282 ? 20.514 -12.755 -12.462 1.00 20.83 282 ARG A O 1
ATOM 2223 N N . LEU A 1 283 ? 22.127 -13.964 -13.464 1.00 16.35 283 LEU A N 1
ATOM 2224 C CA . LEU A 1 283 ? 21.644 -13.653 -14.818 1.00 17.06 283 LEU A CA 1
ATOM 2225 C C . LEU A 1 283 ? 21.625 -14.923 -15.648 1.00 22.73 283 LEU A C 1
ATOM 2226 O O . LEU A 1 283 ? 22.644 -15.639 -15.702 1.00 20.20 283 LEU A O 1
ATOM 2231 N N . PRO A 1 284 ? 20.541 -15.202 -16.369 1.00 19.59 284 PRO A N 1
ATOM 2232 C CA . PRO A 1 284 ? 20.563 -16.376 -17.256 1.00 18.78 284 PRO A CA 1
ATOM 2233 C C . PRO A 1 284 ? 21.467 -16.099 -18.444 1.00 19.78 284 PRO A C 1
ATOM 2234 O O . PRO A 1 284 ? 21.448 -15.014 -19.042 1.00 19.98 284 PRO A O 1
ATOM 2238 N N . ILE A 1 285 ? 22.250 -17.109 -18.793 1.00 19.04 285 ILE A N 1
ATOM 2239 C CA . ILE A 1 285 ? 23.176 -17.050 -19.912 1.00 19.88 285 ILE A CA 1
ATOM 2240 C C . ILE A 1 285 ? 22.809 -18.199 -20.852 1.00 18.27 285 ILE A C 1
ATOM 2241 O O . ILE A 1 285 ? 22.969 -19.354 -20.487 1.00 21.38 285 ILE A O 1
ATOM 2246 N N . ASN A 1 286 ? 22.448 -17.882 -22.095 1.00 19.96 286 ASN A N 1
ATOM 2247 C CA . ASN A 1 286 ? 22.223 -18.905 -23.118 1.00 20.36 286 ASN A CA 1
ATOM 2248 C C . ASN A 1 286 ? 23.586 -19.402 -23.581 1.00 21.98 286 ASN A C 1
ATOM 2249 O O . ASN A 1 286 ? 24.351 -18.654 -24.213 1.00 22.08 286 ASN A O 1
ATOM 2254 N N . MET A 1 287 ? 23.905 -20.669 -23.303 1.00 20.49 287 MET A N 1
ATOM 2255 C CA . MET A 1 287 ? 25.252 -21.170 -23.578 1.00 19.31 287 MET A CA 1
ATOM 2256 C C . MET A 1 287 ? 25.419 -21.794 -24.972 1.00 24.52 287 MET A C 1
ATOM 2257 O O . MET A 1 287 ? 26.522 -22.258 -25.282 1.00 26.17 287 MET A O 1
ATOM 2262 N N . ARG A 1 288 ? 24.380 -21.793 -25.813 1.00 20.70 288 ARG A N 1
ATOM 2263 C CA . ARG A 1 288 ? 24.471 -22.506 -27.078 1.00 20.81 288 ARG A CA 1
ATOM 2264 C C . ARG A 1 288 ? 25.692 -22.062 -27.883 1.00 27.34 288 ARG A C 1
ATOM 2265 O O . ARG A 1 288 ? 26.396 -22.891 -28.467 1.00 27.56 288 ARG A O 1
ATOM 2273 N N . GLN A 1 289 ? 25.908 -20.748 -27.971 1.00 26.43 289 GLN A N 1
ATOM 2274 C CA . GLN A 1 289 ? 26.995 -20.210 -28.796 1.00 30.95 289 GLN A CA 1
ATOM 2275 C C . GLN A 1 289 ? 28.306 -20.054 -28.054 1.00 31.04 289 GLN A C 1
ATOM 2276 O O . GLN A 1 289 ? 29.306 -19.680 -28.672 1.00 32.47 289 GLN A O 1
ATOM 2282 N N . ARG A 1 290 ? 28.325 -20.269 -26.758 1.00 28.91 290 ARG A N 1
ATOM 2283 C CA . ARG A 1 290 ? 29.552 -20.200 -25.988 1.00 29.93 290 ARG A CA 1
ATOM 2284 C C . ARG A 1 290 ? 30.233 -21.549 -25.861 1.00 31.39 290 ARG A C 1
ATOM 2285 O O . ARG A 1 290 ? 31.450 -21.608 -25.628 1.00 29.43 290 ARG A O 1
ATOM 2293 N N . LEU A 1 291 ? 29.462 -22.628 -25.972 1.00 33.00 291 LEU A N 1
ATOM 2294 C CA . LEU A 1 291 ? 30.058 -23.952 -25.974 1.00 32.50 291 LEU A CA 1
ATOM 2295 C C . LEU A 1 291 ? 30.897 -24.135 -27.234 1.00 33.06 291 LEU A C 1
ATOM 2296 O O . LEU A 1 291 ? 30.692 -23.478 -28.274 1.00 30.97 291 LEU A O 1
ATOM 2301 N N . ASN A 1 292 ? 31.837 -25.062 -27.129 1.00 33.58 292 ASN A N 1
ATOM 2302 C CA . ASN A 1 292 ? 32.771 -25.387 -28.207 1.00 37.97 292 ASN A CA 1
ATOM 2303 C C . ASN A 1 292 ? 32.752 -26.896 -28.417 1.00 41.97 292 ASN A C 1
ATOM 2304 O O . ASN A 1 292 ? 33.202 -27.649 -27.526 1.00 45.73 292 ASN A O 1
ATOM 2309 N N . PRO A 1 293 ? 32.241 -27.391 -29.541 1.00 42.74 293 PRO A N 1
ATOM 2310 C CA . PRO A 1 293 ? 31.682 -26.590 -30.625 1.00 40.50 293 PRO A CA 1
ATOM 2311 C C . PRO A 1 293 ? 30.359 -25.988 -30.205 1.00 37.14 293 PRO A C 1
ATOM 2312 O O . PRO A 1 293 ? 29.665 -26.525 -29.334 1.00 34.97 293 PRO A O 1
ATOM 2316 N N . PRO A 1 294 ? 29.978 -24.883 -30.827 1.00 35.05 294 PRO A N 1
ATOM 2317 C CA . PRO A 1 294 ? 28.696 -24.273 -30.476 1.00 31.79 294 PRO A CA 1
ATOM 2318 C C . PRO A 1 294 ? 27.571 -25.176 -30.944 1.00 30.46 294 PRO A C 1
ATOM 2319 O O . PRO A 1 294 ? 27.761 -26.036 -31.808 1.00 35.36 294 PRO A O 1
ATOM 2323 N N . LEU A 1 295 ? 26.443 -25.071 -30.260 1.00 31.68 295 LEU A N 1
ATOM 2324 C CA . LEU A 1 295 ? 25.213 -25.739 -30.648 1.00 30.98 295 LEU A CA 1
ATOM 2325 C C . LEU A 1 295 ? 24.404 -24.810 -31.548 1.00 31.87 295 LEU A C 1
ATOM 2326 O O . LEU A 1 295 ? 24.520 -23.591 -31.476 1.00 35.18 295 LEU A O 1
ATOM 2331 N N . GLU A 1 296 ? 23.522 -25.401 -32.348 1.00 35.80 296 GLU A N 1
ATOM 2332 C CA . GLU A 1 296 ? 22.654 -24.631 -33.233 1.00 41.01 296 GLU A CA 1
ATOM 2333 C C . GLU A 1 296 ? 21.742 -23.724 -32.406 1.00 36.51 296 GLU A C 1
ATOM 2334 O O . GLU A 1 296 ? 21.270 -24.112 -31.336 1.00 29.33 296 GLU A O 1
ATOM 2340 N N . GLU A 1 297 ? 21.489 -22.522 -32.912 1.00 36.30 297 GLU A N 1
ATOM 2341 C CA . GLU A 1 297 ? 20.653 -21.546 -32.214 1.00 37.87 297 GLU A CA 1
ATOM 2342 C C . GLU A 1 297 ? 19.225 -22.017 -31.932 1.00 31.60 297 GLU A C 1
ATOM 2343 O O . GLU A 1 297 ? 18.537 -21.446 -31.086 1.00 28.74 297 GLU A O 1
ATOM 2349 N N . GLU A 1 298 ? 18.779 -23.053 -32.636 1.00 29.42 298 GLU A N 1
ATOM 2350 C CA . GLU A 1 298 ? 17.427 -23.567 -32.449 1.00 29.94 298 GLU A CA 1
ATOM 2351 C C . GLU A 1 298 ? 17.390 -24.904 -31.715 1.00 25.70 298 GLU A C 1
ATOM 2352 O O . GLU A 1 298 ? 16.324 -25.537 -31.661 1.00 24.73 298 GLU A O 1
ATOM 2358 N N . CYS A 1 299 ? 18.510 -25.384 -31.190 1.00 24.91 299 CYS A N 1
ATOM 2359 C CA . CYS A 1 299 ? 18.431 -26.665 -30.507 1.00 23.95 299 CYS A CA 1
ATOM 2360 C C . CYS A 1 299 ? 17.587 -26.521 -29.255 1.00 21.55 299 CYS A C 1
ATOM 2361 O O . CYS A 1 299 ? 17.585 -25.475 -28.575 1.00 23.94 299 CYS A O 1
ATOM 2364 N N . PHE A 1 300 ? 16.786 -27.559 -29.013 1.00 21.87 300 PHE A N 1
ATOM 2365 C CA . PHE A 1 300 ? 15.750 -27.562 -27.995 1.00 17.34 300 PHE A CA 1
ATOM 2366 C C . PHE A 1 300 ? 16.267 -28.204 -26.722 1.00 19.68 300 PHE A C 1
ATOM 2367 O O . PHE A 1 300 ? 16.910 -29.250 -26.777 1.00 21.52 300 PHE A O 1
ATOM 2375 N N . GLY A 1 301 ? 15.968 -27.563 -25.581 1.00 20.16 301 GLY A N 1
ATOM 2376 C CA . GLY A 1 301 ? 16.280 -28.135 -24.279 1.00 20.94 301 GLY A CA 1
ATOM 2377 C C . GLY A 1 301 ? 16.848 -27.038 -23.399 1.00 21.51 301 GLY A C 1
ATOM 2378 O O . GLY A 1 301 ? 16.916 -25.879 -23.815 1.00 19.53 301 GLY A O 1
ATOM 2379 N N . ASN A 1 302 ? 17.283 -27.356 -22.187 1.00 19.31 302 ASN A N 1
ATOM 2380 C CA . ASN A 1 302 ? 17.852 -26.320 -21.345 1.00 17.33 302 ASN A CA 1
ATOM 2381 C C . ASN A 1 302 ? 19.358 -26.246 -21.621 1.00 19.50 302 ASN A C 1
ATOM 2382 O O . ASN A 1 302 ? 20.120 -27.175 -21.310 1.00 22.35 302 ASN A O 1
ATOM 2387 N N . VAL A 1 303 ? 19.778 -25.147 -22.238 1.00 17.53 303 VAL A N 1
ATOM 2388 C CA . VAL A 1 303 ? 21.189 -24.868 -22.456 1.00 20.45 303 VAL A CA 1
ATOM 2389 C C .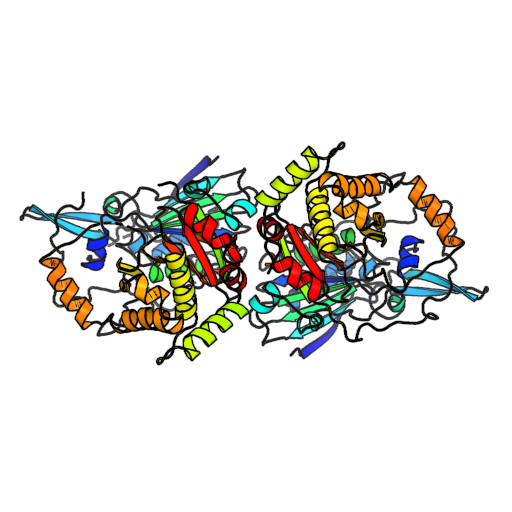 VAL A 1 303 ? 21.468 -23.511 -21.835 1.00 21.30 303 VAL A C 1
ATOM 2390 O O . VAL A 1 303 ? 22.215 -22.697 -22.389 1.00 23.25 303 VAL A O 1
ATOM 2394 N N . SER A 1 304 ? 20.937 -23.279 -20.643 1.00 19.65 304 SER A N 1
ATOM 2395 C CA . SER A 1 304 ? 21.137 -21.992 -19.978 1.00 20.96 304 SER A CA 1
ATOM 2396 C C . SER A 1 304 ? 21.902 -22.201 -18.684 1.00 22.43 304 SER A C 1
ATOM 2397 O O . SER A 1 304 ? 21.669 -23.160 -17.958 1.00 22.57 304 SER A O 1
ATOM 2400 N N . GLN A 1 305 ? 22.801 -21.273 -18.372 1.00 18.34 305 GLN A N 1
ATOM 2401 C CA . GLN A 1 305 ? 23.551 -21.398 -17.136 1.00 20.90 305 GLN A CA 1
ATOM 2402 C C . GLN A 1 305 ? 23.302 -20.114 -16.381 1.00 19.86 305 GLN A C 1
ATOM 2403 O O . GLN A 1 305 ? 23.170 -19.062 -16.989 1.00 21.26 305 GLN A O 1
ATOM 2409 N N . THR A 1 306 ? 23.337 -20.168 -15.056 1.00 20.49 306 THR A N 1
ATOM 2410 C CA . THR A 1 306 ? 23.164 -18.946 -14.282 1.00 24.13 306 THR A CA 1
ATOM 2411 C C . THR A 1 306 ? 24.527 -18.327 -14.002 1.00 25.44 306 THR A C 1
ATOM 2412 O O . THR A 1 306 ? 25.385 -18.949 -13.368 1.00 26.89 306 THR A O 1
ATOM 2416 N N . GLY A 1 307 ? 24.728 -17.110 -14.459 1.00 20.01 307 GLY A N 1
ATOM 2417 C CA . GLY A 1 307 ? 25.954 -16.407 -14.162 1.00 21.15 307 GLY A CA 1
ATOM 2418 C C . GLY A 1 307 ? 25.724 -15.582 -12.921 1.00 22.24 307 GLY A C 1
ATOM 2419 O O . GLY A 1 307 ? 24.610 -15.144 -12.678 1.00 23.30 307 GLY A O 1
ATOM 2420 N N . ILE A 1 308 ? 26.772 -15.423 -12.116 1.00 19.24 308 ILE A N 1
ATOM 2421 C CA . ILE A 1 308 ? 26.615 -14.734 -10.847 1.00 20.60 308 ILE A CA 1
ATOM 2422 C C . ILE A 1 308 ? 27.702 -13.671 -10.726 1.00 22.34 308 ILE A C 1
ATOM 2423 O O . ILE A 1 308 ? 28.895 -13.995 -10.723 1.00 26.86 308 ILE A O 1
ATOM 2428 N N . ALA A 1 309 ? 27.301 -12.409 -10.614 1.00 17.98 309 ALA A N 1
ATOM 2429 C CA . ALA A 1 309 ? 28.227 -11.322 -10.323 1.00 23.35 309 ALA A CA 1
ATOM 2430 C C . ALA A 1 309 ? 28.163 -11.015 -8.837 1.00 22.12 309 ALA A C 1
ATOM 2431 O O . ALA A 1 309 ? 27.072 -10.783 -8.298 1.00 24.75 309 ALA A O 1
ATOM 2433 N N . THR A 1 310 ? 29.323 -10.986 -8.179 1.00 21.65 310 THR A N 1
ATOM 2434 C CA . THR A 1 310 ? 29.362 -10.797 -6.735 1.00 21.58 310 THR A CA 1
ATOM 2435 C C . THR A 1 310 ? 30.065 -9.493 -6.394 1.00 20.00 310 THR A C 1
ATOM 2436 O O . THR A 1 310 ? 31.169 -9.234 -6.891 1.00 23.31 310 THR A O 1
ATOM 2440 N N . VAL A 1 311 ? 29.460 -8.682 -5.521 1.00 19.51 311 VAL A N 1
ATOM 2441 C CA . VAL A 1 311 ? 30.149 -7.500 -4.982 1.00 19.49 311 VAL A CA 1
ATOM 2442 C C . VAL A 1 311 ? 29.702 -7.335 -3.532 1.00 21.64 311 VAL A C 1
ATOM 2443 O O . VAL A 1 311 ? 28.743 -7.959 -3.094 1.00 25.48 311 VAL A O 1
ATOM 2447 N N . THR A 1 312 ? 30.379 -6.481 -2.788 1.00 22.02 312 THR A N 1
ATOM 2448 C CA . THR A 1 312 ? 29.793 -6.060 -1.512 1.00 22.49 312 THR A CA 1
ATOM 2449 C C . THR A 1 312 ? 28.822 -4.910 -1.714 1.00 21.94 312 THR A C 1
ATOM 2450 O O . THR A 1 312 ? 28.910 -4.147 -2.678 1.00 22.21 312 THR A O 1
ATOM 2454 N N . VAL A 1 313 ? 27.862 -4.813 -0.786 1.00 19.74 313 VAL A N 1
ATOM 2455 C CA . VAL A 1 313 ? 26.938 -3.675 -0.778 1.00 20.20 313 VAL A CA 1
ATOM 2456 C C . VAL A 1 313 ? 27.714 -2.360 -0.798 1.00 19.20 313 VAL A C 1
ATOM 2457 O O . VAL A 1 313 ? 27.401 -1.432 -1.576 1.00 22.27 313 VAL A O 1
ATOM 2461 N N . GLY A 1 314 ? 28.740 -2.250 0.044 1.00 21.35 314 GLY A N 1
ATOM 2462 C CA . GLY A 1 314 ? 29.484 -1.011 0.116 1.00 22.93 314 GLY A CA 1
ATOM 2463 C C . GLY A 1 314 ? 30.134 -0.659 -1.211 1.00 24.67 314 GLY A C 1
ATOM 2464 O O . GLY A 1 314 ? 30.155 0.502 -1.617 1.00 25.60 314 GLY A O 1
ATOM 2465 N N . GLU A 1 315 ? 30.697 -1.660 -1.879 1.00 20.35 315 GLU A N 1
ATOM 2466 C CA . GLU A 1 315 ? 31.308 -1.461 -3.193 1.00 25.25 315 GLU A CA 1
ATOM 2467 C C . GLU A 1 315 ? 30.291 -0.954 -4.214 1.00 22.84 315 GLU A C 1
ATOM 2468 O O . GLU A 1 315 ? 30.583 -0.045 -5.033 1.00 22.73 315 GLU A O 1
ATOM 2474 N N . LEU A 1 316 ? 29.124 -1.595 -4.244 1.00 21.49 316 LEU A N 1
ATOM 2475 C CA . LEU A 1 316 ? 28.101 -1.245 -5.219 1.00 21.32 316 LEU A CA 1
ATOM 2476 C C . LEU A 1 316 ? 27.588 0.163 -4.983 1.00 22.34 316 LEU A C 1
ATOM 2477 O O . LEU A 1 316 ? 27.361 0.928 -5.930 1.00 26.20 316 LEU A O 1
ATOM 2482 N N . LEU A 1 317 ? 27.459 0.560 -3.718 1.00 19.11 317 LEU A N 1
ATOM 2483 C CA . LEU A 1 317 ? 26.974 1.895 -3.450 1.00 20.37 317 LEU A CA 1
ATOM 2484 C C . LEU A 1 317 ? 28.061 2.956 -3.646 1.00 22.23 317 LEU A C 1
ATOM 2485 O O . LEU A 1 317 ? 27.755 4.090 -4.052 1.00 26.33 317 LEU A O 1
ATOM 2490 N N . ASP A 1 318 ? 29.321 2.612 -3.372 1.00 19.85 318 ASP A N 1
ATOM 2491 C CA . ASP A 1 318 ? 30.422 3.566 -3.462 1.00 23.60 318 ASP A CA 1
ATOM 2492 C C . ASP A 1 318 ? 30.793 3.837 -4.917 1.00 26.52 318 ASP A C 1
ATOM 2493 O O . ASP A 1 318 ? 31.276 4.925 -5.235 1.00 26.64 318 ASP A O 1
ATOM 2498 N N . HIS A 1 319 ? 30.662 2.852 -5.789 1.00 21.69 319 HIS A N 1
ATOM 2499 C CA . HIS A 1 319 ? 30.995 3.092 -7.198 1.00 24.97 319 HIS A CA 1
ATOM 2500 C C . HIS A 1 319 ? 29.729 3.551 -7.929 1.00 25.24 319 HIS A C 1
ATOM 2501 O O . HIS A 1 319 ? 28.635 3.560 -7.368 1.00 23.93 319 HIS A O 1
ATOM 2508 N N . GLY A 1 320 ? 29.883 3.954 -9.198 1.00 23.65 320 GLY A N 1
ATOM 2509 C CA . GLY A 1 320 ? 28.769 4.438 -9.986 1.00 20.50 320 GLY A CA 1
ATOM 2510 C C . GLY A 1 320 ? 28.122 3.400 -10.901 1.00 21.22 320 GLY A C 1
ATOM 2511 O O . GLY A 1 320 ? 28.375 2.192 -10.846 1.00 20.07 320 GLY A O 1
ATOM 2512 N N . LEU A 1 321 ? 27.249 3.910 -11.768 1.00 18.61 321 LEU A N 1
ATOM 2513 C CA . LEU A 1 321 ? 26.453 3.047 -12.641 1.00 20.20 321 LEU A CA 1
ATOM 2514 C C . LEU A 1 321 ? 27.340 2.253 -13.587 1.00 20.62 321 LEU A C 1
ATOM 2515 O O . LEU A 1 321 ? 27.123 1.047 -13.802 1.00 19.54 321 LEU A O 1
ATOM 2520 N N . GLY A 1 322 ? 28.321 2.917 -14.181 1.00 22.59 322 GLY A N 1
ATOM 2521 C CA . GLY A 1 322 ? 29.201 2.230 -15.127 1.00 21.28 322 GLY A CA 1
ATOM 2522 C C . GLY A 1 322 ? 29.956 1.074 -14.495 1.00 19.54 322 GLY A C 1
ATOM 2523 O O . GLY A 1 322 ? 30.100 0.010 -15.103 1.00 20.70 322 GLY A O 1
ATOM 2524 N N . TRP A 1 323 ? 30.401 1.249 -13.255 1.00 19.14 323 TRP A N 1
ATOM 2525 C CA . TRP A 1 323 ? 31.104 0.172 -12.558 1.00 17.58 323 TRP A CA 1
ATOM 2526 C C . TRP A 1 323 ? 30.186 -1.012 -12.302 1.00 17.55 323 TRP A C 1
ATOM 2527 O O . TRP A 1 323 ? 30.592 -2.167 -12.473 1.00 19.64 323 TRP A O 1
ATOM 2538 N N . ALA A 1 324 ? 28.937 -0.754 -11.880 1.00 18.68 324 ALA A N 1
ATOM 2539 C CA . ALA A 1 324 ? 28.016 -1.881 -11.696 1.00 17.17 324 ALA A CA 1
ATOM 2540 C C . ALA A 1 324 ? 27.770 -2.629 -13.011 1.00 18.93 324 ALA A C 1
ATOM 2541 O O . ALA A 1 324 ? 27.756 -3.880 -13.061 1.00 17.75 324 ALA A O 1
ATOM 2543 N N . ALA A 1 325 ? 27.604 -1.869 -14.104 1.00 20.54 325 ALA A N 1
ATOM 2544 C CA . ALA A 1 325 ? 27.380 -2.486 -15.403 1.00 17.33 325 ALA A CA 1
ATOM 2545 C C . ALA A 1 325 ? 28.601 -3.294 -15.832 1.00 18.74 325 ALA A C 1
ATOM 2546 O O . ALA A 1 325 ? 28.457 -4.358 -16.436 1.00 18.53 325 ALA A O 1
ATOM 2548 N N . MET A 1 326 ? 29.809 -2.807 -15.515 1.00 20.38 326 MET A N 1
ATOM 2549 C CA . MET A 1 326 ? 31.012 -3.580 -15.791 1.00 18.87 326 MET A CA 1
ATOM 2550 C C . MET A 1 326 ? 31.043 -4.872 -14.985 1.00 19.91 326 MET A C 1
ATOM 2551 O O . MET A 1 326 ? 31.550 -5.881 -15.468 1.00 21.31 326 MET A O 1
ATOM 2556 N N . GLN A 1 327 ? 30.559 -4.863 -13.735 1.00 19.75 327 GLN A N 1
ATOM 2557 C CA . GLN A 1 327 ? 30.533 -6.135 -13.006 1.00 17.09 327 GLN A CA 1
ATOM 2558 C C . GLN A 1 327 ? 29.657 -7.136 -13.730 1.00 20.70 327 GLN A C 1
ATOM 2559 O O . GLN A 1 327 ? 30.005 -8.329 -13.867 1.00 22.14 327 GLN A O 1
ATOM 2565 N N . ILE A 1 328 ? 28.513 -6.669 -14.228 1.00 17.47 328 ILE A N 1
ATOM 2566 C CA . ILE A 1 328 ? 27.634 -7.589 -14.959 1.00 18.02 328 ILE A CA 1
ATOM 2567 C C . ILE A 1 328 ? 28.316 -8.100 -16.217 1.00 21.59 328 ILE A C 1
ATOM 2568 O O . ILE A 1 328 ? 28.331 -9.310 -16.493 1.00 20.66 328 ILE A O 1
ATOM 2573 N N . ASN A 1 329 ? 28.863 -7.176 -17.010 1.00 21.79 329 ASN A N 1
ATOM 2574 C CA . ASN A 1 329 ? 29.473 -7.560 -18.285 1.00 22.58 329 ASN A CA 1
ATOM 2575 C C . ASN A 1 329 ? 30.679 -8.471 -18.066 1.00 20.87 329 ASN A C 1
ATOM 2576 O O . ASN A 1 329 ? 30.882 -9.435 -18.819 1.00 21.99 329 ASN A O 1
ATOM 2581 N N . ASN A 1 330 ? 31.519 -8.154 -17.073 1.00 22.96 330 ASN A N 1
ATOM 2582 C CA . ASN A 1 330 ? 32.672 -8.994 -16.784 1.00 24.93 330 ASN A CA 1
ATOM 2583 C C . ASN A 1 330 ? 32.246 -10.413 -16.430 1.00 25.40 330 ASN A C 1
ATOM 2584 O O . ASN A 1 330 ? 32.895 -11.385 -16.838 1.00 22.96 330 ASN A O 1
ATOM 2589 N N . MET A 1 331 ? 31.187 -10.540 -15.639 1.00 22.28 331 MET A N 1
ATOM 2590 C CA . MET A 1 331 ? 30.617 -11.847 -15.328 1.00 23.45 331 MET A CA 1
ATOM 2591 C C . MET A 1 331 ? 30.135 -12.571 -16.580 1.00 21.30 331 MET A C 1
ATOM 2592 O O . MET A 1 331 ? 30.382 -13.769 -16.746 1.00 23.69 331 MET A O 1
ATOM 2597 N N . GLU A 1 332 ? 29.472 -11.864 -17.482 1.00 21.49 332 GLU A N 1
ATOM 2598 C CA . GLU A 1 332 ? 29.026 -12.532 -18.703 1.00 23.79 332 GLU A CA 1
ATOM 2599 C C . GLU A 1 332 ? 30.217 -13.009 -19.530 1.00 26.42 332 GLU A C 1
ATOM 2600 O O . GLU A 1 332 ? 30.206 -14.122 -20.067 1.00 27.04 332 GLU A O 1
ATOM 2606 N N . LEU A 1 333 ? 31.245 -12.166 -19.671 1.00 24.99 333 LEU A N 1
ATOM 2607 C CA . LEU A 1 333 ? 32.438 -12.579 -20.424 1.00 27.22 333 LEU A CA 1
ATOM 2608 C C . LEU A 1 333 ? 33.132 -13.796 -19.819 1.00 27.50 333 LEU A C 1
ATOM 2609 O O . LEU A 1 333 ? 33.767 -14.566 -20.548 1.00 29.96 333 LEU A O 1
ATOM 2614 N N . SER A 1 334 ? 33.012 -13.992 -18.510 1.00 25.40 334 SER A N 1
ATOM 2615 C CA . SER A 1 334 ? 33.675 -15.104 -17.846 1.00 28.79 334 SER A CA 1
ATOM 2616 C C . SER A 1 334 ? 32.980 -16.440 -18.117 1.00 30.50 334 SER A C 1
ATOM 2617 O O . SER A 1 334 ? 33.574 -17.493 -17.845 1.00 29.64 334 SER A O 1
ATOM 2620 N N . GLN A 1 335 ? 31.751 -16.432 -18.651 1.00 29.44 335 GLN A N 1
ATOM 2621 C CA . GLN A 1 335 ? 30.959 -17.659 -18.822 1.00 32.80 335 GLN A CA 1
ATOM 2622 C C . GLN A 1 335 ? 31.410 -18.424 -20.070 1.00 39.04 335 GLN A C 1
ATOM 2623 O O . GLN A 1 335 ? 30.721 -18.468 -21.094 1.00 39.35 335 GLN A O 1
ATOM 2629 N N . THR A 1 336 ? 32.575 -19.067 -19.961 1.00 34.21 336 THR A N 1
ATOM 2630 C CA . THR A 1 336 ? 33.225 -19.718 -21.094 1.00 36.02 336 THR A CA 1
ATOM 2631 C C . THR A 1 336 ? 32.923 -21.219 -21.175 1.00 33.96 336 THR A C 1
ATOM 2632 O O . THR A 1 336 ? 32.391 -21.837 -20.248 1.00 30.61 336 THR A O 1
ATOM 2636 N N . ASP A 1 337 ? 33.297 -21.794 -22.320 1.00 34.95 337 ASP A N 1
ATOM 2637 C CA . ASP A 1 337 ? 33.180 -23.237 -22.520 1.00 40.29 337 ASP A CA 1
ATOM 2638 C C . ASP A 1 337 ? 34.063 -23.999 -21.532 1.00 41.64 337 ASP A C 1
ATOM 2639 O O . ASP A 1 337 ? 33.585 -24.883 -20.806 1.00 38.72 337 ASP A O 1
ATOM 2644 N N . GLU A 1 338 ? 35.349 -23.631 -21.449 1.00 41.19 338 GLU A N 1
ATOM 2645 C CA . GLU A 1 338 ? 36.242 -24.366 -20.561 1.00 46.45 338 GLU A CA 1
ATOM 2646 C C . GLU A 1 338 ? 35.744 -24.282 -19.131 1.00 45.66 338 GLU A C 1
ATOM 2647 O O . GLU A 1 338 ? 35.775 -25.274 -18.392 1.00 46.49 338 GLU A O 1
ATOM 2653 N N . LYS A 1 339 ? 35.298 -23.094 -18.720 1.00 47.48 339 LYS A N 1
ATOM 2654 C CA . LYS A 1 339 ? 34.669 -22.894 -17.409 1.00 53.87 339 LYS A CA 1
ATOM 2655 C C . LYS A 1 339 ? 33.482 -23.815 -17.193 1.00 50.53 339 LYS A C 1
ATOM 2656 O O . LYS A 1 339 ? 33.406 -24.502 -16.163 1.00 50.60 339 LYS A O 1
ATOM 2662 N N . ALA A 1 340 ? 32.549 -23.829 -18.150 1.00 42.00 340 ALA A N 1
ATOM 2663 C CA . ALA A 1 340 ? 31.356 -24.655 -17.999 1.00 38.37 340 ALA A CA 1
ATOM 2664 C C . ALA A 1 340 ? 31.717 -26.127 -17.813 1.00 34.66 340 ALA A C 1
ATOM 2665 O O . ALA A 1 340 ? 31.165 -26.807 -16.932 1.00 36.26 340 ALA A O 1
ATOM 2667 N N . LYS A 1 341 ? 32.669 -26.630 -18.602 1.00 36.39 341 LYS A N 1
ATOM 2668 C CA . LYS A 1 341 ? 32.971 -28.061 -18.557 1.00 42.72 341 LYS A CA 1
ATOM 2669 C C . LYS A 1 341 ? 33.715 -28.433 -17.282 1.00 47.14 341 LYS A C 1
ATOM 2670 O O . LYS A 1 341 ? 33.401 -29.443 -16.632 1.00 45.36 341 LYS A O 1
ATOM 2676 N N . ALA A 1 342 ? 34.727 -27.640 -16.919 1.00 48.36 342 ALA A N 1
ATOM 2677 C CA . ALA A 1 342 ? 35.438 -27.882 -15.671 1.00 50.46 342 ALA A CA 1
ATOM 2678 C C . ALA A 1 342 ? 34.467 -27.880 -14.496 1.00 49.42 342 ALA A C 1
ATOM 2679 O O . ALA A 1 342 ? 34.547 -28.727 -13.593 1.00 50.85 342 ALA A O 1
ATOM 2681 N N . PHE A 1 343 ? 33.550 -26.921 -14.478 1.00 46.12 343 PHE A N 1
ATOM 2682 C CA . PHE A 1 343 ? 32.587 -26.874 -13.385 1.00 49.70 343 PHE A CA 1
ATOM 2683 C C . PHE A 1 343 ? 31.615 -28.065 -13.409 1.00 44.31 343 PHE A C 1
ATOM 2684 O O . PHE A 1 343 ? 31.224 -28.548 -12.340 1.00 41.32 343 PHE A O 1
ATOM 2692 N N . ALA A 1 344 ? 31.208 -28.555 -14.590 1.00 39.81 344 ALA A N 1
ATOM 2693 C CA . ALA A 1 344 ? 30.356 -29.755 -14.627 1.00 38.81 344 ALA A CA 1
ATOM 2694 C C . ALA A 1 344 ? 31.088 -30.971 -14.056 1.00 40.66 344 ALA A C 1
ATOM 2695 O O . ALA A 1 344 ? 30.509 -31.801 -13.321 1.00 41.94 344 ALA A O 1
ATOM 2697 N N . GLU A 1 345 ? 32.364 -31.108 -14.402 1.00 46.77 345 GLU A N 1
ATOM 2698 C CA . GLU A 1 345 ? 33.130 -32.216 -13.848 1.00 54.28 345 GLU A CA 1
ATOM 2699 C C . GLU A 1 345 ? 33.285 -32.085 -12.335 1.00 52.96 345 GLU A C 1
ATOM 2700 O O . GLU A 1 345 ? 33.176 -33.085 -11.621 1.00 53.09 345 GLU A O 1
ATOM 2706 N N . ASN A 1 346 ? 33.412 -30.861 -11.814 1.00 55.65 346 ASN A N 1
ATOM 2707 C CA . ASN A 1 346 ? 33.466 -30.720 -10.355 1.00 56.42 346 ASN A CA 1
ATOM 2708 C C . ASN A 1 346 ? 32.121 -31.011 -9.705 1.00 51.21 346 ASN A C 1
ATOM 2709 O O . ASN A 1 346 ? 32.064 -31.580 -8.606 1.00 46.61 346 ASN A O 1
ATOM 2714 N N . TRP A 1 347 ? 31.035 -30.642 -10.375 1.00 42.98 347 TRP A N 1
ATOM 2715 C CA . TRP A 1 347 ? 29.710 -30.897 -9.836 1.00 40.88 347 TRP A CA 1
ATOM 2716 C C . TRP A 1 347 ? 29.468 -32.395 -9.636 1.00 40.41 347 TRP A C 1
ATOM 2717 O O . TRP A 1 347 ? 28.862 -32.815 -8.639 1.00 40.86 347 TRP A O 1
ATOM 2728 N N . VAL A 1 348 ? 29.941 -33.218 -10.568 1.00 37.24 348 VAL A N 1
ATOM 2729 C CA . VAL A 1 348 ? 29.670 -34.639 -10.420 1.00 40.18 348 VAL A CA 1
ATOM 2730 C C . VAL A 1 348 ? 30.350 -35.242 -9.188 1.00 44.96 348 VAL A C 1
ATOM 2731 O O . VAL A 1 348 ? 29.887 -36.261 -8.656 1.00 45.95 348 VAL A O 1
ATOM 2735 N N . LYS A 1 349 ? 31.396 -34.616 -8.674 1.00 48.32 349 LYS A N 1
ATOM 2736 C CA . LYS A 1 349 ? 32.026 -35.114 -7.461 1.00 49.15 349 LYS A CA 1
ATOM 2737 C C . LYS A 1 349 ? 31.624 -34.326 -6.216 1.00 44.99 349 LYS A C 1
ATOM 2738 O O . LYS A 1 349 ? 32.086 -34.655 -5.122 1.00 45.69 349 LYS A O 1
ATOM 2744 N N . ASN A 1 350 ? 30.755 -33.320 -6.335 1.00 39.70 350 ASN A N 1
ATOM 2745 C CA . ASN A 1 350 ? 30.198 -32.616 -5.166 1.00 42.01 350 ASN A CA 1
ATOM 2746 C C . ASN A 1 350 ? 28.783 -32.172 -5.537 1.00 40.30 350 ASN A C 1
ATOM 2747 O O . ASN A 1 350 ? 28.539 -30.982 -5.745 1.00 39.39 350 ASN A O 1
ATOM 2752 N N . ILE A 1 351 ? 27.862 -33.137 -5.582 1.00 37.22 351 ILE A N 1
ATOM 2753 C CA . ILE A 1 351 ? 26.525 -32.852 -6.072 1.00 36.18 351 ILE A CA 1
ATOM 2754 C C . ILE A 1 351 ? 25.847 -31.840 -5.169 1.00 38.85 351 ILE A C 1
ATOM 2755 O O . ILE A 1 351 ? 25.896 -31.949 -3.936 1.00 40.18 351 ILE A O 1
ATOM 2760 N N . LYS A 1 352 ? 25.269 -30.813 -5.788 1.00 37.41 352 LYS A N 1
ATOM 2761 C CA . LYS A 1 352 ? 24.532 -29.770 -5.087 1.00 42.74 352 LYS A CA 1
ATOM 2762 C C . LYS A 1 352 ? 23.195 -29.555 -5.775 1.00 40.32 352 LYS A C 1
ATOM 2763 O O . LYS A 1 352 ? 23.150 -29.256 -6.923 1.00 35.54 352 LYS A O 1
ATOM 2769 N N . ILE A 1 353 ? 22.118 -29.855 -5.079 1.00 37.28 353 ILE A N 1
ATOM 2770 C CA . ILE A 1 353 ? 20.771 -29.721 -5.620 1.00 32.40 353 ILE A CA 1
ATOM 2771 C C . ILE A 1 353 ? 19.999 -28.875 -4.618 1.00 34.82 353 ILE A C 1
ATOM 2772 O O . ILE A 1 353 ? 19.216 -29.415 -3.828 1.00 35.26 353 ILE A O 1
ATOM 2777 N N . PRO A 1 354 ? 20.182 -27.545 -4.630 1.00 38.16 354 PRO A N 1
ATOM 2778 C CA . PRO A 1 354 ? 19.589 -26.696 -3.588 1.00 39.15 354 PRO A CA 1
ATOM 2779 C C . PRO A 1 354 ? 18.079 -26.578 -3.705 1.00 39.29 354 PRO A C 1
ATOM 2780 O O . PRO A 1 354 ? 17.475 -26.794 -4.756 1.00 35.41 354 PRO A O 1
ATOM 2784 N N . VAL A 1 355 ? 17.464 -26.174 -2.600 1.00 44.10 355 VAL A N 1
ATOM 2785 C CA . VAL A 1 355 ? 16.027 -25.944 -2.623 1.00 46.40 355 VAL A CA 1
ATOM 2786 C C . VAL A 1 355 ? 15.647 -24.522 -3.028 1.00 46.21 355 VAL A C 1
ATOM 2787 O O . VAL A 1 355 ? 14.517 -24.307 -3.494 1.00 49.82 355 VAL A O 1
ATOM 2791 N N . SER A 1 356 ? 16.581 -23.590 -2.899 1.00 41.60 356 SER A N 1
ATOM 2792 C CA . SER A 1 356 ? 16.303 -22.213 -3.233 1.00 48.01 356 SER A CA 1
ATOM 2793 C C . SER A 1 356 ? 17.562 -21.498 -3.670 1.00 45.60 356 SER A C 1
ATOM 2794 O O . SER A 1 356 ? 18.680 -21.978 -3.481 1.00 39.34 356 SER A O 1
ATOM 2797 N N . VAL A 1 357 ? 17.347 -20.336 -4.258 1.00 43.85 357 VAL A N 1
ATOM 2798 C CA . VAL A 1 357 ? 18.390 -19.497 -4.748 1.00 46.27 357 VAL A CA 1
ATOM 2799 C C . VAL A 1 357 ? 18.977 -18.464 -3.756 1.00 52.73 357 VAL A C 1
ATOM 2800 O O . VAL A 1 357 ? 20.173 -18.128 -3.825 1.00 54.79 357 VAL A O 1
ATOM 2804 N N . GLY A 1 358 ? 18.157 -17.996 -2.834 1.00 50.43 358 GLY A N 1
ATOM 2805 C CA . GLY A 1 358 ? 18.589 -17.020 -1.871 1.00 48.95 358 GLY A CA 1
ATOM 2806 C C . GLY A 1 358 ? 17.763 -15.779 -2.080 1.00 48.34 358 GLY A C 1
ATOM 2807 O O . GLY A 1 358 ? 17.439 -15.459 -3.175 1.00 44.69 358 GLY A O 1
ATOM 2808 N N . SER A 1 359 ? 17.461 -15.091 -1.004 1.00 46.69 359 SER A N 1
ATOM 2809 C CA . SER A 1 359 ? 16.615 -13.937 -1.043 1.00 46.52 359 SER A CA 1
ATOM 2810 C C . SER A 1 359 ? 17.276 -12.556 -0.963 1.00 40.93 359 SER A C 1
ATOM 2811 O O . SER A 1 359 ? 16.609 -11.609 -0.975 1.00 42.73 359 SER A O 1
ATOM 2814 N N . LYS A 1 360 ? 18.576 -12.449 -0.932 1.00 39.73 360 LYS A N 1
ATOM 2815 C CA . LYS A 1 360 ? 19.199 -11.133 -0.856 1.00 40.28 360 LYS A CA 1
ATOM 2816 C C . LYS A 1 360 ? 19.956 -10.665 -2.089 1.00 36.87 360 LYS A C 1
ATOM 2817 O O . LYS A 1 360 ? 20.839 -9.869 -1.977 1.00 40.25 360 LYS A O 1
ATOM 2823 N N . ASP A 1 361 ? 19.594 -11.169 -3.246 1.00 24.02 361 ASP A N 1
ATOM 2824 C CA . ASP A 1 361 ? 20.239 -10.854 -4.520 1.00 21.53 361 ASP A CA 1
ATOM 2825 C C . ASP A 1 361 ? 19.314 -10.101 -5.488 1.00 23.20 361 ASP A C 1
ATOM 2826 O O . ASP A 1 361 ? 18.138 -9.840 -5.205 1.00 21.58 361 ASP A O 1
ATOM 2831 N N . LEU A 1 362 ? 19.870 -9.663 -6.627 1.00 19.26 362 LEU A N 1
ATOM 2832 C CA . LEU A 1 362 ? 19.028 -9.347 -7.782 1.00 15.66 362 LEU A CA 1
ATOM 2833 C C . LEU A 1 362 ? 18.982 -10.623 -8.635 1.00 19.82 362 LEU A C 1
ATOM 2834 O O . LEU A 1 362 ? 20.012 -11.050 -9.160 1.00 19.60 362 LEU A O 1
ATOM 2839 N N . VAL A 1 363 ? 17.804 -11.232 -8.749 1.00 18.39 363 VAL A N 1
ATOM 2840 C CA . VAL A 1 363 ? 17.676 -12.526 -9.414 1.00 15.42 363 VAL A CA 1
ATOM 2841 C C . VAL A 1 363 ? 16.983 -12.293 -10.740 1.00 15.38 363 VAL A C 1
ATOM 2842 O O . VAL A 1 363 ? 15.750 -12.291 -10.811 1.00 17.25 363 VAL A O 1
ATOM 2846 N N . VAL A 1 364 ? 17.777 -12.053 -11.803 1.00 15.45 364 VAL A N 1
ATOM 2847 C CA . VAL A 1 364 ? 17.217 -11.681 -13.100 1.00 13.90 364 VAL A CA 1
ATOM 2848 C C . VAL A 1 364 ? 16.714 -12.931 -13.798 1.00 17.11 364 VAL A C 1
ATOM 2849 O O . VAL A 1 364 ? 17.381 -13.966 -13.777 1.00 17.61 364 VAL A O 1
ATOM 2853 N N . THR A 1 365 ? 15.526 -12.857 -14.387 1.00 16.26 365 THR A N 1
ATOM 2854 C CA . THR A 1 365 ? 15.026 -14.041 -15.085 1.00 16.58 365 THR A CA 1
ATOM 2855 C C . THR A 1 365 ? 14.249 -13.624 -16.309 1.00 17.67 365 THR A C 1
ATOM 2856 O O . THR A 1 365 ? 13.985 -12.455 -16.521 1.00 17.36 365 THR A O 1
ATOM 2860 N N . ASN A 1 366 ? 13.937 -14.614 -17.150 1.00 16.13 366 ASN A N 1
ATOM 2861 C CA . ASN A 1 366 ? 13.433 -14.353 -18.510 1.00 17.43 366 ASN A CA 1
ATOM 2862 C C . ASN A 1 366 ? 14.499 -13.548 -19.250 1.00 18.52 366 ASN A C 1
ATOM 2863 O O . ASN A 1 366 ? 15.696 -13.651 -18.939 1.00 20.08 366 ASN A O 1
ATOM 2868 N N . SER A 1 367 ? 14.099 -12.763 -20.251 1.00 16.65 367 SER A N 1
ATOM 2869 C CA . SER A 1 367 ? 15.123 -12.045 -20.990 1.00 18.95 367 SER A CA 1
ATOM 2870 C C . SER A 1 367 ? 14.447 -10.944 -21.805 1.00 19.07 367 SER A C 1
ATOM 2871 O O . SER A 1 367 ? 13.321 -11.112 -22.274 1.00 18.20 367 SER A O 1
ATOM 2874 N N . HIS A 1 368 ? 15.173 -9.841 -22.017 1.00 18.15 368 HIS A N 1
ATOM 2875 C CA . HIS A 1 368 ? 14.698 -8.814 -22.938 1.00 18.47 368 HIS A CA 1
ATOM 2876 C C . HIS A 1 368 ? 14.687 -9.309 -24.389 1.00 20.75 368 HIS A C 1
ATOM 2877 O O . HIS A 1 368 ? 14.112 -8.634 -25.259 1.00 22.33 368 HIS A O 1
ATOM 2884 N N . ARG A 1 369 ? 15.317 -10.415 -24.686 1.00 19.39 369 ARG A N 1
ATOM 2885 C CA . ARG A 1 369 ? 15.422 -10.866 -26.064 1.00 21.19 369 ARG A CA 1
ATOM 2886 C C . ARG A 1 369 ? 14.216 -11.618 -26.619 1.00 24.04 369 ARG A C 1
ATOM 2887 O O . ARG A 1 369 ? 14.102 -11.756 -27.804 1.00 24.91 369 ARG A O 1
ATOM 2895 N N . PHE A 1 370 ? 13.323 -12.042 -25.748 1.00 17.07 370 PHE A N 1
ATOM 2896 C CA . PHE A 1 370 ? 12.237 -12.906 -26.169 1.00 17.27 370 PHE A CA 1
ATOM 2897 C C . PHE A 1 370 ? 11.118 -12.026 -26.680 1.00 19.94 370 PHE A C 1
ATOM 2898 O O . PHE A 1 370 ? 10.665 -11.121 -25.971 1.00 19.79 370 PHE A O 1
ATOM 2906 N N . ASP A 1 371 ? 10.669 -12.258 -27.883 1.00 18.28 371 ASP A N 1
ATOM 2907 C CA . ASP A 1 371 ? 9.608 -11.480 -28.452 1.00 18.18 371 ASP A CA 1
ATOM 2908 C C . ASP A 1 371 ? 8.283 -12.005 -27.893 1.00 20.13 371 ASP A C 1
ATOM 2909 O O . ASP A 1 371 ? 7.598 -12.667 -28.538 1.00 22.10 371 ASP A O 1
ATOM 2914 N N . VAL A 1 372 ? 7.929 -11.698 -26.675 1.00 19.68 372 VAL A N 1
ATOM 2915 C CA . VAL A 1 372 ? 6.714 -12.212 -26.100 1.00 18.03 372 VAL A CA 1
ATOM 2916 C C . VAL A 1 372 ? 5.391 -11.715 -26.734 1.00 22.03 372 VAL A C 1
ATOM 2917 O O . VAL A 1 372 ? 4.409 -12.338 -26.606 1.00 24.07 372 VAL A O 1
ATOM 2921 N N . TYR A 1 373 ? 5.410 -10.612 -27.443 1.00 20.51 373 TYR A N 1
ATOM 2922 C CA . TYR A 1 373 ? 4.225 -10.083 -28.069 1.00 19.91 373 TYR A CA 1
ATOM 2923 C C . TYR A 1 373 ? 3.931 -10.660 -29.421 1.00 22.01 373 TYR A C 1
ATOM 2924 O O . TYR A 1 373 ? 2.882 -10.494 -29.906 1.00 22.54 373 TYR A O 1
ATOM 2933 N N . CYS A 1 374 ? 4.830 -11.475 -29.948 1.00 19.68 374 CYS A N 1
ATOM 2934 C CA . CYS A 1 374 ? 4.570 -12.119 -31.214 1.00 20.47 374 CYS A CA 1
ATOM 2935 C C . CYS A 1 374 ? 3.613 -13.359 -31.139 1.00 25.17 374 CYS A C 1
ATOM 2936 O O . CYS A 1 374 ? 3.382 -13.996 -32.111 1.00 36.22 374 CYS A O 1
ATOM 2939 N N . ASN A 1 375 ? 3.029 -13.627 -30.021 1.00 19.10 375 ASN A N 1
ATOM 2940 C CA . ASN A 1 375 ? 2.188 -14.711 -29.754 1.00 20.78 375 ASN A CA 1
ATOM 2941 C C . ASN A 1 375 ? 0.721 -14.419 -29.967 1.00 21.86 375 ASN A C 1
ATOM 2942 O O . ASN A 1 375 ? -0.033 -14.491 -29.078 1.00 19.19 375 ASN A O 1
ATOM 2947 N N . ASP A 1 376 ? 0.409 -14.064 -31.201 1.00 20.92 376 ASP A N 1
ATOM 2948 C CA . ASP A 1 376 ? -0.973 -13.875 -31.599 1.00 22.59 376 ASP A CA 1
ATOM 2949 C C . ASP A 1 376 ? -1.588 -15.243 -31.885 1.00 19.19 376 ASP A C 1
ATOM 2950 O O . ASP A 1 376 ? -1.184 -15.944 -32.830 1.00 19.96 376 ASP A O 1
ATOM 2955 N N . PHE A 1 377 ? -2.547 -15.659 -31.052 1.00 18.36 377 PHE A N 1
ATOM 2956 C CA . PHE A 1 377 ? -3.190 -16.954 -31.250 1.00 19.44 377 PHE A CA 1
ATOM 2957 C C . PHE A 1 377 ? -4.332 -16.908 -32.263 1.00 20.14 377 PHE A C 1
ATOM 2958 O O . PHE A 1 377 ? -4.981 -17.946 -32.496 1.00 20.45 377 PHE A O 1
ATOM 2966 N N . GLY A 1 378 ? -4.600 -15.725 -32.831 1.00 20.11 378 GLY A N 1
ATOM 2967 C CA . GLY A 1 378 ? -5.642 -15.597 -33.829 1.00 22.87 378 GLY A CA 1
ATOM 2968 C C . GLY A 1 378 ? -6.612 -14.461 -33.614 1.00 24.37 378 GLY A C 1
ATOM 2969 O O . GLY A 1 378 ? -7.386 -14.103 -34.517 1.00 26.22 378 GLY A O 1
ATOM 2970 N N . TRP A 1 379 ? -6.572 -13.866 -32.431 1.00 21.04 379 TRP A N 1
ATOM 2971 C CA . TRP A 1 379 ? -7.489 -12.786 -32.101 1.00 20.67 379 TRP A CA 1
ATOM 2972 C C . TRP A 1 379 ? -6.763 -11.512 -31.685 1.00 25.24 379 TRP A C 1
ATOM 2973 O O . TRP A 1 379 ? -7.396 -10.599 -31.152 1.00 30.78 379 TRP A O 1
ATOM 2984 N N . GLY A 1 380 ? -5.465 -11.406 -31.966 1.00 20.75 380 GLY A N 1
ATOM 2985 C CA . GLY A 1 380 ? -4.675 -10.262 -31.546 1.00 21.45 380 GLY A CA 1
ATOM 2986 C C . GLY A 1 380 ? -3.495 -10.618 -30.675 1.00 21.26 380 GLY A C 1
ATOM 2987 O O . GLY A 1 380 ? -3.520 -11.613 -29.930 1.00 20.69 380 GLY A O 1
ATOM 2988 N N . LYS A 1 381 ? -2.449 -9.800 -30.739 1.00 20.68 381 LYS A N 1
ATOM 2989 C CA . LYS A 1 381 ? -1.286 -10.036 -29.914 1.00 19.66 381 LYS A CA 1
ATOM 2990 C C . LYS A 1 381 ? -1.644 -9.828 -28.444 1.00 17.59 381 LYS A C 1
ATOM 2991 O O . LYS A 1 381 ? -2.607 -9.118 -28.124 1.00 18.80 381 LYS A O 1
ATOM 2997 N N . PRO A 1 382 ? -0.905 -10.461 -27.535 1.00 18.79 382 PRO A N 1
ATOM 2998 C CA . PRO A 1 382 ? -1.187 -10.230 -26.109 1.00 21.79 382 PRO A CA 1
ATOM 2999 C C . PRO A 1 382 ? -0.994 -8.768 -25.728 1.00 21.16 382 PRO A C 1
ATOM 3000 O O . PRO A 1 382 ? -0.264 -8.010 -26.376 1.00 15.05 382 PRO A O 1
ATOM 3004 N N . ILE A 1 383 ? -1.611 -8.387 -24.599 1.00 16.85 383 ILE A N 1
ATOM 3005 C CA . ILE A 1 383 ? -1.493 -7.040 -24.097 1.00 18.34 383 ILE A CA 1
ATOM 3006 C C . ILE A 1 383 ? -0.578 -6.946 -22.880 1.00 21.48 383 ILE A C 1
ATOM 3007 O O . ILE A 1 383 ? -0.315 -5.833 -22.377 1.00 21.76 383 ILE A O 1
ATOM 3012 N N . ALA A 1 384 ? -0.127 -8.063 -22.370 1.00 18.17 384 ALA A N 1
ATOM 3013 C CA . ALA A 1 384 ? 0.807 -8.139 -21.263 1.00 17.85 384 ALA A CA 1
ATOM 3014 C C . ALA A 1 384 ? 1.416 -9.533 -21.151 1.00 16.31 384 ALA A C 1
ATOM 3015 O O . ALA A 1 384 ? 0.850 -10.465 -21.553 1.00 16.28 384 ALA A O 1
ATOM 3017 N N . ALA A 1 385 ? 2.582 -9.574 -20.543 1.00 16.76 385 ALA A N 1
ATOM 3018 C CA . ALA A 1 385 ? 3.301 -10.799 -20.270 1.00 18.43 385 ALA A CA 1
ATOM 3019 C C . ALA A 1 385 ? 3.683 -10.746 -18.812 1.00 15.45 385 ALA A C 1
ATOM 3020 O O . ALA A 1 385 ? 4.179 -9.796 -18.385 1.00 16.66 385 ALA A O 1
ATOM 3022 N N . ARG A 1 386 ? 3.421 -11.812 -18.084 1.00 15.34 386 ARG A N 1
ATOM 3023 C CA . ARG A 1 386 ? 3.697 -11.792 -16.633 1.00 15.64 386 ARG A CA 1
ATOM 3024 C C . ARG A 1 386 ? 4.249 -13.135 -16.141 1.00 15.46 386 ARG A C 1
ATOM 3025 O O . ARG A 1 386 ? 4.156 -14.115 -16.825 1.00 18.74 386 ARG A O 1
ATOM 3033 N N . ALA A 1 387 ? 4.813 -13.091 -14.958 1.00 15.49 387 ALA A N 1
ATOM 3034 C CA . ALA A 1 387 ? 5.294 -14.256 -14.262 1.00 16.28 387 ALA A CA 1
ATOM 3035 C C . ALA A 1 387 ? 4.362 -14.611 -13.094 1.00 16.25 387 ALA A C 1
ATOM 3036 O O . ALA A 1 387 ? 3.700 -13.776 -12.551 1.00 15.58 387 ALA A O 1
ATOM 3038 N N . GLY A 1 388 ? 4.394 -15.877 -12.741 1.00 16.02 388 GLY A N 1
ATOM 3039 C CA . GLY A 1 388 ? 3.553 -16.380 -11.668 1.00 15.34 388 GLY A CA 1
ATOM 3040 C C . GLY A 1 388 ? 4.410 -16.723 -10.461 1.00 14.93 388 GLY A C 1
ATOM 3041 O O . GLY A 1 388 ? 5.605 -16.394 -10.396 1.00 15.20 388 GLY A O 1
ATOM 3042 N N . PRO A 1 389 ? 3.823 -17.445 -9.514 1.00 17.75 389 PRO A N 1
ATOM 3043 C CA . PRO A 1 389 ? 4.608 -17.957 -8.354 1.00 18.33 389 PRO A CA 1
ATOM 3044 C C . PRO A 1 389 ? 5.683 -18.918 -8.830 1.00 19.13 389 PRO A C 1
ATOM 3045 O O . PRO A 1 389 ? 5.632 -19.401 -9.973 1.00 18.81 389 PRO A O 1
ATOM 3049 N N . PRO A 1 390 ? 6.651 -19.277 -7.979 1.00 19.55 390 PRO A N 1
ATOM 3050 C CA . PRO A 1 390 ? 6.741 -18.828 -6.595 1.00 21.73 390 PRO A CA 1
ATOM 3051 C C . PRO A 1 390 ? 7.319 -17.447 -6.490 1.00 22.16 390 PRO A C 1
ATOM 3052 O O . PRO A 1 390 ? 7.950 -16.944 -7.387 1.00 22.45 390 PRO A O 1
ATOM 3056 N N . TYR A 1 391 ? 7.129 -16.827 -5.340 1.00 21.25 391 TYR A N 1
ATOM 3057 C CA . TYR A 1 391 ? 7.604 -15.465 -5.147 1.00 19.42 391 TYR A CA 1
ATOM 3058 C C . TYR A 1 391 ? 8.919 -15.526 -4.376 1.00 21.36 391 TYR A C 1
ATOM 3059 O O . TYR A 1 391 ? 9.037 -16.289 -3.417 1.00 26.59 391 TYR A O 1
ATOM 3068 N N . LEU A 1 392 ? 9.895 -14.747 -4.815 1.00 20.66 392 LEU A N 1
ATOM 3069 C CA . LEU A 1 392 ? 11.239 -14.769 -4.257 1.00 25.90 392 LEU A CA 1
ATOM 3070 C C . LEU A 1 392 ? 11.742 -13.344 -4.139 1.00 22.42 392 LEU A C 1
ATOM 3071 O O . LEU A 1 392 ? 11.691 -12.602 -5.112 1.00 21.43 392 LEU A O 1
ATOM 3076 N N . ASN A 1 393 ? 12.241 -12.941 -2.965 1.00 22.55 393 ASN A N 1
ATOM 3077 C CA . ASN A 1 393 ? 12.756 -11.591 -2.850 1.00 20.31 393 ASN A CA 1
ATOM 3078 C C . ASN A 1 393 ? 13.924 -11.345 -3.813 1.00 17.29 393 ASN A C 1
ATOM 3079 O O . ASN A 1 393 ? 14.887 -12.119 -3.877 1.00 24.05 393 ASN A O 1
ATOM 3084 N N . GLY A 1 394 ? 13.842 -10.258 -4.552 1.00 19.16 394 GLY A N 1
ATOM 3085 C CA . GLY A 1 394 ? 14.889 -9.963 -5.499 1.00 21.10 394 GLY A CA 1
ATOM 3086 C C . GLY A 1 394 ? 14.619 -10.496 -6.891 1.00 17.57 394 GLY A C 1
ATOM 3087 O O . GLY A 1 394 ? 15.372 -10.148 -7.809 1.00 17.15 394 GLY A O 1
ATOM 3088 N N . ARG A 1 395 ? 13.531 -11.254 -7.093 1.00 15.77 395 ARG A N 1
ATOM 3089 C CA . ARG A 1 395 ? 13.240 -11.684 -8.466 1.00 16.43 395 ARG A CA 1
ATOM 3090 C C . ARG A 1 395 ? 12.965 -10.478 -9.356 1.00 16.20 395 ARG A C 1
ATOM 3091 O O . ARG A 1 395 ? 12.204 -9.583 -9.005 1.00 17.22 395 ARG A O 1
ATOM 3099 N N . LEU A 1 396 ? 13.557 -10.472 -10.553 1.00 14.21 396 LEU A N 1
ATOM 3100 C CA . LEU A 1 396 ? 13.368 -9.371 -11.493 1.00 13.90 396 LEU A CA 1
ATOM 3101 C C . LEU A 1 396 ? 13.094 -10.022 -12.848 1.00 16.83 396 LEU A C 1
ATOM 3102 O O . LEU A 1 396 ? 14.040 -10.436 -13.531 1.00 17.13 396 LEU A O 1
ATOM 3107 N N . VAL A 1 397 ? 11.820 -10.137 -13.238 1.00 16.30 397 VAL A N 1
ATOM 3108 C CA . VAL A 1 397 ? 11.495 -10.806 -14.505 1.00 13.91 397 VAL A CA 1
ATOM 3109 C C . VAL A 1 397 ? 11.571 -9.758 -15.615 1.00 15.59 397 VAL A C 1
ATOM 3110 O O . VAL A 1 397 ? 10.842 -8.756 -15.577 1.00 18.47 397 VAL A O 1
ATOM 3114 N N . VAL A 1 398 ? 12.388 -10.010 -16.630 1.00 13.17 398 VAL A N 1
ATOM 3115 C CA . VAL A 1 398 ? 12.600 -9.024 -17.692 1.00 14.80 398 VAL A CA 1
ATOM 3116 C C . VAL A 1 398 ? 11.684 -9.368 -18.839 1.00 15.77 398 VAL A C 1
ATOM 3117 O O . VAL A 1 398 ? 11.693 -10.522 -19.304 1.00 18.03 398 VAL A O 1
ATOM 3121 N N . PHE A 1 399 ? 10.948 -8.381 -19.340 1.00 15.51 399 PHE A N 1
ATOM 3122 C CA . PHE A 1 399 ? 10.163 -8.532 -20.556 1.00 16.91 399 PHE A CA 1
ATOM 3123 C C . PHE A 1 399 ? 10.491 -7.417 -21.537 1.00 15.72 399 PHE A C 1
ATOM 3124 O O . PHE A 1 399 ? 10.569 -6.247 -21.167 1.00 17.39 399 PHE A O 1
ATOM 3132 N N . LYS A 1 400 ? 10.647 -7.779 -22.821 1.00 15.42 400 LYS A N 1
ATOM 3133 C CA . LYS A 1 400 ? 10.646 -6.768 -23.854 1.00 16.55 400 LYS A CA 1
ATOM 3134 C C . LYS A 1 400 ? 9.334 -5.998 -23.785 1.00 19.49 400 LYS A C 1
ATOM 3135 O O . LYS A 1 400 ? 8.297 -6.570 -23.478 1.00 20.21 400 LYS A O 1
ATOM 3141 N N . GLY A 1 401 ? 9.369 -4.695 -24.033 1.00 18.63 401 GLY A N 1
ATOM 3142 C CA . GLY A 1 401 ? 8.136 -3.924 -24.026 1.00 19.55 401 GLY A CA 1
ATOM 3143 C C . GLY A 1 401 ? 7.274 -4.190 -25.259 1.00 23.06 401 GLY A C 1
ATOM 3144 O O . GLY A 1 401 ? 7.732 -4.732 -26.275 1.00 24.05 401 GLY A O 1
ATOM 3145 N N . ILE A 1 402 ? 5.976 -3.832 -25.150 1.00 20.62 402 ILE A N 1
ATOM 3146 C CA . ILE A 1 402 ? 5.122 -3.757 -26.350 1.00 22.11 402 ILE A CA 1
ATOM 3147 C C . ILE A 1 402 ? 5.811 -2.886 -27.378 1.00 25.40 402 ILE A C 1
ATOM 3148 O O . ILE A 1 402 ? 5.855 -3.213 -28.569 1.00 28.51 402 ILE A O 1
ATOM 3153 N N . GLY A 1 403 ? 6.473 -1.870 -26.903 1.00 24.22 403 GLY A N 1
ATOM 3154 C CA . GLY A 1 403 ? 7.322 -1.065 -27.750 1.00 28.32 403 GLY A CA 1
ATOM 3155 C C . GLY A 1 403 ? 8.653 -1.778 -27.671 1.00 28.16 403 GLY A C 1
ATOM 3156 O O . GLY A 1 403 ? 9.170 -1.886 -26.628 1.00 27.25 403 GLY A O 1
ATOM 3157 N N . GLU A 1 404 ? 9.148 -2.306 -28.786 1.00 27.51 404 GLU A N 1
ATOM 3158 C CA . GLU A 1 404 ? 10.400 -3.076 -28.808 1.00 37.18 404 GLU A CA 1
ATOM 3159 C C . GLU A 1 404 ? 11.627 -2.438 -28.142 1.00 30.09 404 GLU A C 1
ATOM 3160 O O . GLU A 1 404 ? 12.506 -3.140 -27.643 1.00 30.01 404 GLU A O 1
ATOM 3166 N N . ALA A 1 405 ? 11.675 -1.114 -28.141 1.00 25.97 405 ALA A N 1
ATOM 3167 C CA . ALA A 1 405 ? 12.788 -0.354 -27.584 1.00 20.87 405 ALA A CA 1
ATOM 3168 C C . ALA A 1 405 ? 12.671 -0.142 -26.068 1.00 18.00 405 ALA A C 1
ATOM 3169 O O . ALA A 1 405 ? 13.577 0.434 -25.454 1.00 25.69 405 ALA A O 1
ATOM 3171 N N . SER A 1 406 ? 11.549 -0.501 -25.497 1.00 20.37 406 SER A N 1
ATOM 3172 C CA . SER A 1 406 ? 11.258 -0.270 -24.086 1.00 17.54 406 SER A CA 1
ATOM 3173 C C . SER A 1 406 ? 11.387 -1.562 -23.309 1.00 17.43 406 SER A C 1
ATOM 3174 O O . SER A 1 406 ? 11.480 -2.657 -23.867 1.00 17.81 406 SER A O 1
ATOM 3177 N N . LEU A 1 407 ? 11.354 -1.447 -21.979 1.00 14.94 407 LEU A N 1
ATOM 3178 C CA .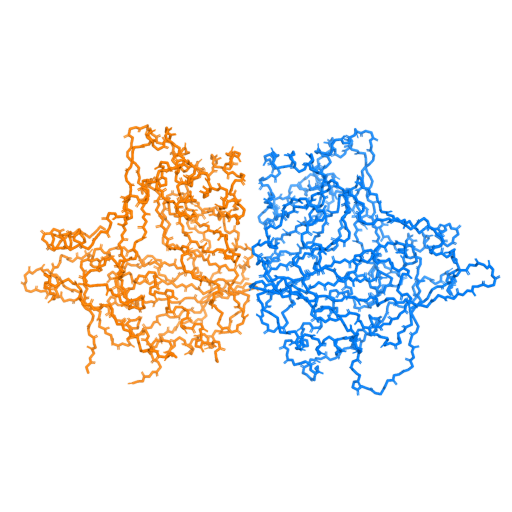 LEU A 1 407 ? 11.544 -2.631 -21.146 1.00 15.25 407 LEU A CA 1
ATOM 3179 C C . LEU A 1 407 ? 10.484 -2.629 -20.066 1.00 17.83 407 LEU A C 1
ATOM 3180 O O . LEU A 1 407 ? 10.113 -1.560 -19.568 1.00 18.80 407 LEU A O 1
ATOM 3185 N N . ASP A 1 408 ? 9.998 -3.814 -19.707 1.00 16.45 408 ASP A N 1
ATOM 3186 C CA . ASP A 1 408 ? 9.156 -3.988 -18.534 1.00 16.17 408 ASP A CA 1
ATOM 3187 C C . ASP A 1 408 ? 9.810 -4.974 -17.577 1.00 18.21 408 ASP A C 1
ATOM 3188 O O . ASP A 1 408 ? 10.409 -5.963 -17.998 1.00 17.86 408 ASP A O 1
ATOM 3193 N N . PHE A 1 409 ? 9.695 -4.717 -16.275 1.00 16.01 409 PHE A N 1
ATOM 3194 C CA . PHE A 1 409 ? 10.261 -5.627 -15.287 1.00 14.47 409 PHE A CA 1
ATOM 3195 C C . PHE A 1 409 ? 9.193 -5.917 -14.240 1.00 17.76 409 PHE A C 1
ATOM 3196 O O . PHE A 1 409 ? 8.504 -5.011 -13.766 1.00 17.30 409 PHE A O 1
ATOM 3204 N N . GLN A 1 410 ? 9.073 -7.164 -13.877 1.00 14.93 410 GLN A N 1
ATOM 3205 C CA . GLN A 1 410 ? 8.172 -7.536 -12.782 1.00 15.28 410 GLN A CA 1
ATOM 3206 C C . GLN A 1 410 ? 9.043 -7.873 -11.587 1.00 16.53 410 GLN A C 1
ATOM 3207 O O . GLN A 1 410 ? 9.751 -8.883 -11.604 1.00 15.83 410 GLN A O 1
ATOM 3213 N N . ALA A 1 411 ? 9.049 -6.995 -10.571 1.00 17.25 411 ALA A N 1
ATOM 3214 C CA . ALA A 1 411 ? 9.996 -7.049 -9.466 1.00 18.12 411 ALA A CA 1
ATOM 3215 C C . ALA A 1 411 ? 9.311 -7.546 -8.202 1.00 20.23 411 ALA A C 1
ATOM 3216 O O . ALA A 1 411 ? 8.234 -7.058 -7.829 1.00 22.39 411 ALA A O 1
ATOM 3218 N N . CYS A 1 412 ? 9.964 -8.461 -7.512 1.00 17.78 412 CYS A N 1
ATOM 3219 C CA . CYS A 1 412 ? 9.439 -8.987 -6.257 1.00 16.86 412 CYS A CA 1
ATOM 3220 C C . CYS A 1 412 ? 10.340 -8.450 -5.157 1.00 20.27 412 CYS A C 1
ATOM 3221 O O . CYS A 1 412 ? 11.561 -8.616 -5.229 1.00 20.22 412 CYS A O 1
ATOM 3224 N N . LEU A 1 413 ? 9.754 -7.727 -4.194 1.00 19.16 413 LEU A N 1
ATOM 3225 C CA . LEU A 1 413 ? 10.536 -6.923 -3.247 1.00 18.02 413 LEU A CA 1
ATOM 3226 C C . LEU A 1 413 ? 9.870 -6.946 -1.878 1.00 20.61 413 LEU A C 1
ATOM 3227 O O . LEU A 1 413 ? 8.672 -7.192 -1.740 1.00 23.32 413 LEU A O 1
ATOM 3232 N N . LEU A 1 414 ? 10.665 -6.653 -0.857 1.00 19.62 414 LEU A N 1
ATOM 3233 C CA . LEU A 1 414 ? 10.083 -6.476 0.465 1.00 24.84 414 LEU A CA 1
ATOM 3234 C C . LEU A 1 414 ? 9.333 -5.144 0.543 1.00 26.41 414 LEU A C 1
ATOM 3235 O O . LEU A 1 414 ? 9.701 -4.165 -0.117 1.00 23.00 414 LEU A O 1
ATOM 3240 N N . PRO A 1 415 ? 8.297 -5.076 1.380 1.00 28.62 415 PRO A N 1
ATOM 3241 C CA . PRO A 1 415 ? 7.496 -3.839 1.483 1.00 29.64 415 PRO A CA 1
ATOM 3242 C C . PRO A 1 415 ? 8.297 -2.588 1.834 1.00 29.99 415 PRO A C 1
ATOM 3243 O O . PRO A 1 415 ? 8.022 -1.509 1.279 1.00 30.70 415 PRO A O 1
ATOM 3247 N N . GLN A 1 416 ? 9.256 -2.694 2.763 1.00 29.47 416 GLN A N 1
ATOM 3248 C CA . GLN A 1 416 ? 10.051 -1.526 3.161 1.00 36.22 416 GLN A CA 1
ATOM 3249 C C . GLN A 1 416 ? 10.876 -1.000 1.982 1.00 33.51 416 GLN A C 1
ATOM 3250 O O . GLN A 1 416 ? 11.091 0.221 1.836 1.00 31.99 416 GLN A O 1
ATOM 3256 N N . VAL A 1 417 ? 11.368 -1.920 1.143 1.00 25.58 417 VAL A N 1
ATOM 3257 C CA . VAL A 1 417 ? 12.142 -1.528 -0.028 1.00 21.23 417 VAL A CA 1
ATOM 3258 C C . VAL A 1 417 ? 11.257 -0.779 -1.025 1.00 24.69 417 VAL A C 1
ATOM 3259 O O . VAL A 1 417 ? 11.635 0.273 -1.554 1.00 23.16 417 VAL A O 1
ATOM 3263 N N . VAL A 1 418 ? 10.065 -1.316 -1.304 1.00 24.80 418 VAL A N 1
ATOM 3264 C CA . VAL A 1 418 ? 9.118 -0.617 -2.175 1.00 25.20 418 VAL A CA 1
ATOM 3265 C C . VAL A 1 418 ? 8.838 0.780 -1.637 1.00 27.69 418 VAL A C 1
ATOM 3266 O O . VAL A 1 418 ? 8.824 1.766 -2.382 1.00 26.32 418 VAL A O 1
ATOM 3270 N N . GLU A 1 419 ? 8.556 0.877 -0.341 1.00 25.55 419 GLU A N 1
ATOM 3271 C CA . GLU A 1 419 ? 8.210 2.170 0.227 1.00 30.58 419 GLU A CA 1
ATOM 3272 C C . GLU A 1 419 ? 9.310 3.193 -0.056 1.00 31.55 419 GLU A C 1
ATOM 3273 O O . GLU A 1 419 ? 9.020 4.338 -0.449 1.00 29.36 419 GLU A O 1
ATOM 3279 N N . LYS A 1 420 ? 10.586 2.764 0.048 1.00 23.28 420 LYS A N 1
ATOM 3280 C CA . LYS A 1 420 ? 11.669 3.714 -0.182 1.00 20.38 420 LYS A CA 1
ATOM 3281 C C . LYS A 1 420 ? 11.864 3.993 -1.665 1.00 22.68 420 LYS A C 1
ATOM 3282 O O . LYS A 1 420 ? 12.163 5.126 -2.043 1.00 22.27 420 LYS A O 1
ATOM 3288 N N . LEU A 1 421 ? 11.694 2.955 -2.477 1.00 21.24 421 LEU A N 1
ATOM 3289 C CA . LEU A 1 421 ? 11.849 3.058 -3.919 1.00 23.64 421 LEU A CA 1
ATOM 3290 C C . LEU A 1 421 ? 10.854 4.042 -4.517 1.00 21.47 421 LEU A C 1
ATOM 3291 O O . LEU A 1 421 ? 11.212 4.838 -5.385 1.00 21.51 421 LEU A O 1
ATOM 3296 N N . VAL A 1 422 ? 9.606 3.994 -4.059 1.00 23.73 422 VAL A N 1
ATOM 3297 C CA . VAL A 1 422 ? 8.601 4.914 -4.602 1.00 30.14 422 VAL A CA 1
ATOM 3298 C C . VAL A 1 422 ? 8.906 6.380 -4.247 1.00 29.45 422 VAL A C 1
ATOM 3299 O O . VAL A 1 422 ? 8.466 7.275 -4.969 1.00 30.44 422 VAL A O 1
ATOM 3303 N N . LYS A 1 423 ? 9.716 6.671 -3.209 1.00 26.83 423 LYS A N 1
ATOM 3304 C CA . LYS A 1 423 ? 10.109 8.030 -2.846 1.00 28.95 423 LYS A CA 1
ATOM 3305 C C . LYS A 1 423 ? 11.472 8.427 -3.392 1.00 26.55 423 LYS A C 1
ATOM 3306 O O . LYS A 1 423 ? 11.985 9.503 -3.068 1.00 26.82 423 LYS A O 1
ATOM 3312 N N . ASP A 1 424 ? 12.102 7.571 -4.177 1.00 21.48 424 ASP A N 1
ATOM 3313 C CA . ASP A 1 424 ? 13.415 7.849 -4.707 1.00 23.06 424 ASP A CA 1
ATOM 3314 C C . ASP A 1 424 ? 13.160 8.680 -5.965 1.00 26.30 424 ASP A C 1
ATOM 3315 O O . ASP A 1 424 ? 12.757 8.150 -7.011 1.00 20.64 424 ASP A O 1
ATOM 3320 N N . ALA A 1 425 ? 13.416 9.980 -5.859 1.00 26.80 425 ALA A N 1
ATOM 3321 C CA . ALA A 1 425 ? 13.037 10.907 -6.928 1.00 26.27 425 ALA A CA 1
ATOM 3322 C C . ALA A 1 425 ? 13.699 10.524 -8.261 1.00 23.60 425 ALA A C 1
ATOM 3323 O O . ALA A 1 425 ? 13.017 10.404 -9.306 1.00 25.85 425 ALA A O 1
ATOM 3325 N N . GLU A 1 426 ? 15.020 10.305 -8.241 1.00 22.53 426 GLU A N 1
ATOM 3326 C CA . GLU A 1 426 ? 15.760 10.013 -9.466 1.00 26.29 426 GLU A CA 1
ATOM 3327 C C . GLU A 1 426 ? 15.325 8.690 -10.061 1.00 19.97 426 GLU A C 1
ATOM 3328 O O . GLU A 1 426 ? 15.129 8.566 -11.291 1.00 23.84 426 GLU A O 1
ATOM 3334 N N . PHE A 1 427 ? 15.173 7.664 -9.207 1.00 20.28 427 PHE A N 1
ATOM 3335 C CA . PHE A 1 427 ? 14.680 6.393 -9.734 1.00 18.00 427 PHE A CA 1
ATOM 3336 C C . PHE A 1 427 ? 13.370 6.563 -10.483 1.00 18.70 427 PHE A C 1
ATOM 3337 O O . PHE A 1 427 ? 13.174 5.968 -11.555 1.00 19.13 427 PHE A O 1
ATOM 3345 N N . ASN A 1 428 ? 12.436 7.322 -9.911 1.00 19.88 428 ASN A N 1
ATOM 3346 C CA . ASN A 1 428 ? 11.154 7.506 -10.568 1.00 21.07 428 ASN A CA 1
ATOM 3347 C C . ASN A 1 428 ? 11.237 8.447 -11.767 1.00 23.50 428 ASN A C 1
ATOM 3348 O O . ASN A 1 428 ? 10.238 8.593 -12.475 1.00 25.94 428 ASN A O 1
ATOM 3353 N N . GLU A 1 429 ? 12.369 9.117 -11.974 1.00 20.22 429 GLU A N 1
ATOM 3354 C CA . GLU A 1 429 ? 12.580 9.808 -13.261 1.00 23.49 429 GLU A CA 1
ATOM 3355 C C . GLU A 1 429 ? 12.918 8.810 -14.352 1.00 23.80 429 GLU A C 1
ATOM 3356 O O . GLU A 1 429 ? 12.381 8.885 -15.465 1.00 26.43 429 GLU A O 1
ATOM 3362 N N . TYR A 1 430 ? 13.790 7.856 -14.040 1.00 20.07 430 TYR A N 1
ATOM 3363 C CA . TYR A 1 430 ? 14.169 6.877 -15.069 1.00 17.83 430 TYR A CA 1
ATOM 3364 C C . TYR A 1 430 ? 13.156 5.755 -15.254 1.00 20.92 430 TYR A C 1
ATOM 3365 O O . TYR A 1 430 ? 13.087 5.167 -16.350 1.00 20.15 430 TYR A O 1
ATOM 3374 N N . VAL A 1 431 ? 12.393 5.421 -14.219 1.00 16.03 431 VAL A N 1
ATOM 3375 C CA . VAL A 1 431 ? 11.555 4.210 -14.180 1.00 16.66 431 VAL A CA 1
ATOM 3376 C C . VAL A 1 431 ? 10.132 4.607 -13.796 1.00 17.00 431 VAL A C 1
ATOM 3377 O O . VAL A 1 431 ? 9.939 5.372 -12.840 1.00 19.90 431 VAL A O 1
ATOM 3381 N N . SER A 1 432 ? 9.153 4.094 -14.514 1.00 16.37 432 SER A N 1
ATOM 3382 C CA . SER A 1 432 ? 7.733 4.271 -14.179 1.00 18.72 432 SER A CA 1
ATOM 3383 C C . SER A 1 432 ? 7.281 3.066 -13.362 1.00 19.67 432 SER A C 1
ATOM 3384 O O . SER A 1 432 ? 7.245 1.946 -13.870 1.00 21.06 432 SER A O 1
ATOM 3387 N N . ILE A 1 433 ? 6.963 3.296 -12.085 1.00 21.67 433 ILE A N 1
ATOM 3388 C CA . ILE A 1 433 ? 6.515 2.234 -11.195 1.00 21.61 433 ILE A CA 1
ATOM 3389 C C . ILE A 1 433 ? 5.000 2.239 -11.180 1.00 28.94 433 ILE A C 1
ATOM 3390 O O . ILE A 1 433 ? 4.377 3.284 -10.935 1.00 29.36 433 ILE A O 1
ATOM 3395 N N . VAL A 1 434 ? 4.405 1.069 -11.355 0.84 32.98 434 VAL A N 1
ATOM 3396 C CA . VAL A 1 434 ? 2.963 0.951 -11.183 1.00 38.35 434 VAL A CA 1
ATOM 3397 C C . VAL A 1 434 ? 2.647 -0.158 -10.178 1.00 40.29 434 VAL A C 1
ATOM 3398 O O . VAL A 1 434 ? 2.313 0.147 -9.024 1.00 39.10 434 VAL A O 1
ATOM 3402 N N . GLU B 1 4 ? 11.387 11.369 -43.318 1.00 52.42 4 GLU B N 1
ATOM 3403 C CA . GLU B 1 4 ? 10.909 11.059 -41.983 1.00 52.74 4 GLU B CA 1
ATOM 3404 C C . GLU B 1 4 ? 9.511 10.541 -42.173 1.00 45.58 4 GLU B C 1
ATOM 3405 O O . GLU B 1 4 ? 9.168 9.518 -41.611 1.00 37.23 4 GLU B O 1
ATOM 3411 N N . LEU B 1 5 ? 8.727 11.289 -42.957 1.00 43.50 5 LEU B N 1
ATOM 3412 C CA . LEU B 1 5 ? 7.397 10.868 -43.356 1.00 35.82 5 LEU B CA 1
ATOM 3413 C C . LEU B 1 5 ? 7.379 10.861 -44.859 1.00 30.53 5 LEU B C 1
ATOM 3414 O O . LEU B 1 5 ? 7.625 11.843 -45.428 1.00 36.79 5 LEU B O 1
ATOM 3419 N N . VAL B 1 6 ? 7.145 9.723 -45.471 1.00 25.05 6 VAL B N 1
ATOM 3420 C CA . VAL B 1 6 ? 7.084 9.577 -46.924 1.00 27.94 6 VAL B CA 1
ATOM 3421 C C . VAL B 1 6 ? 5.643 9.242 -47.304 1.00 28.87 6 VAL B C 1
ATOM 3422 O O . VAL B 1 6 ? 5.038 8.325 -46.739 1.00 24.24 6 VAL B O 1
ATOM 3426 N N . VAL B 1 7 ? 5.102 9.958 -48.289 1.00 27.24 7 VAL B N 1
ATOM 3427 C CA . VAL B 1 7 ? 3.725 9.722 -48.708 1.00 25.30 7 VAL B CA 1
ATOM 3428 C C . VAL B 1 7 ? 3.753 8.659 -49.800 1.00 21.86 7 VAL B C 1
ATOM 3429 O O . VAL B 1 7 ? 4.504 8.775 -50.778 1.00 25.69 7 VAL B O 1
ATOM 3433 N N . ILE B 1 8 ? 3.030 7.576 -49.572 1.00 20.69 8 ILE B N 1
ATOM 3434 C CA . ILE B 1 8 ? 2.931 6.485 -50.546 1.00 22.56 8 ILE B CA 1
ATOM 3435 C C . ILE B 1 8 ? 1.853 6.779 -51.583 1.00 21.55 8 ILE B C 1
ATOM 3436 O O . ILE B 1 8 ? 2.022 6.498 -52.781 1.00 23.69 8 ILE B O 1
ATOM 3441 N N . SER B 1 9 ? 0.709 7.264 -51.131 1.00 23.63 9 SER B N 1
ATOM 3442 C CA . SER B 1 9 ? -0.420 7.463 -52.037 1.00 23.46 9 SER B CA 1
ATOM 3443 C C . SER B 1 9 ? -1.436 8.363 -51.365 1.00 21.06 9 SER B C 1
ATOM 3444 O O . SER B 1 9 ? -1.511 8.439 -50.139 1.00 19.84 9 SER B O 1
ATOM 3447 N N . LYS B 1 10 ? -2.253 9.017 -52.201 1.00 20.72 10 LYS B N 1
ATOM 3448 C CA . LYS B 1 10 ? -3.390 9.823 -51.755 1.00 20.56 10 LYS B CA 1
ATOM 3449 C C . LYS B 1 10 ? -4.601 9.512 -52.628 1.00 26.53 10 LYS B C 1
ATOM 3450 O O . LYS B 1 10 ? -4.495 9.472 -53.853 1.00 24.66 10 LYS B O 1
ATOM 3456 N N . SER B 1 11 ? -5.753 9.316 -52.015 1.00 21.10 11 SER B N 1
ATOM 3457 C CA . SER B 1 11 ? -6.932 8.964 -52.767 1.00 19.96 11 SER B CA 1
ATOM 3458 C C . SER B 1 11 ? -8.111 9.708 -52.188 1.00 19.89 11 SER B C 1
ATOM 3459 O O . SER B 1 11 ? -8.178 9.961 -50.981 1.00 20.44 11 SER B O 1
ATOM 3462 N N . ILE B 1 12 ? -9.090 9.966 -53.046 1.00 21.87 12 ILE B N 1
ATOM 3463 C CA . ILE B 1 12 ? -10.396 10.435 -52.620 1.00 20.66 12 ILE B CA 1
ATOM 3464 C C . ILE B 1 12 ? -11.274 9.202 -52.562 1.00 24.23 12 ILE B C 1
ATOM 3465 O O . ILE B 1 12 ? -11.455 8.515 -53.577 1.00 24.29 12 ILE B O 1
ATOM 3470 N N . VAL B 1 13 ? -11.859 8.935 -51.397 1.00 21.71 13 VAL B N 1
ATOM 3471 C CA . VAL B 1 13 ? -12.698 7.761 -51.189 1.00 24.65 13 VAL B CA 1
ATOM 3472 C C . VAL B 1 13 ? -14.139 8.236 -51.161 1.00 22.69 13 VAL B C 1
ATOM 3473 O O . VAL B 1 13 ? -14.541 8.978 -50.255 1.00 21.77 13 VAL B O 1
ATOM 3477 N N . ASN B 1 14 ? -14.924 7.884 -52.154 1.00 27.27 14 ASN B N 1
ATOM 3478 C CA . ASN B 1 14 ? -16.311 8.278 -52.069 1.00 39.24 14 ASN B CA 1
ATOM 3479 C C . ASN B 1 14 ? -17.081 7.115 -51.462 1.00 25.64 14 ASN B C 1
ATOM 3480 O O . ASN B 1 14 ? -16.532 6.035 -51.213 1.00 27.22 14 ASN B O 1
ATOM 3485 N N . PRO B 1 15 ? -18.383 7.318 -51.223 1.00 25.62 15 PRO B N 1
ATOM 3486 C CA . PRO B 1 15 ? -19.280 6.241 -50.788 1.00 29.22 15 PRO B CA 1
ATOM 3487 C C . PRO B 1 15 ? -19.298 5.164 -51.874 1.00 33.95 15 PRO B C 1
ATOM 3488 O O . PRO B 1 15 ? -19.269 5.467 -53.074 1.00 33.79 15 PRO B O 1
ATOM 3492 N N . ARG B 1 16 ? -19.337 3.898 -51.438 1.00 36.02 16 ARG B N 1
ATOM 3493 C CA . ARG B 1 16 ? -19.244 2.775 -52.363 1.00 38.65 16 ARG B CA 1
ATOM 3494 C C . ARG B 1 16 ? -20.388 2.779 -53.358 1.00 38.21 16 ARG B C 1
ATOM 3495 O O . ARG B 1 16 ? -20.199 2.402 -54.521 1.00 37.25 16 ARG B O 1
ATOM 3503 N N . SER B 1 17 ? -21.559 3.178 -52.949 1.00 43.22 17 SER B N 1
ATOM 3504 C CA . SER B 1 17 ? -22.658 3.122 -53.876 1.00 52.55 17 SER B CA 1
ATOM 3505 C C . SER B 1 17 ? -22.750 4.355 -54.763 1.00 65.31 17 SER B C 1
ATOM 3506 O O . SER B 1 17 ? -22.488 5.441 -54.372 1.00 70.62 17 SER B O 1
ATOM 3509 N N . LEU B 1 18 ? -23.077 4.143 -56.026 1.00 74.70 18 LEU B N 1
ATOM 3510 C CA . LEU B 1 18 ? -23.193 5.260 -56.912 1.00 81.67 18 LEU B CA 1
ATOM 3511 C C . LEU B 1 18 ? -24.676 5.638 -56.905 1.00 79.64 18 LEU B C 1
ATOM 3512 O O . LEU B 1 18 ? -25.090 6.569 -57.557 1.00 77.89 18 LEU B O 1
ATOM 3517 N N . SER B 1 23 ? -32.154 13.997 -55.581 1.00 68.46 23 SER B N 1
ATOM 3518 C CA . SER B 1 23 ? -31.545 15.262 -55.179 1.00 66.68 23 SER B CA 1
ATOM 3519 C C . SER B 1 23 ? -30.457 15.106 -54.104 1.00 60.36 23 SER B C 1
ATOM 3520 O O . SER B 1 23 ? -30.366 14.079 -53.422 1.00 63.00 23 SER B O 1
ATOM 3523 N N . VAL B 1 24 ? -29.647 16.147 -53.949 1.00 51.61 24 VAL B N 1
ATOM 3524 C CA . VAL B 1 24 ? -28.543 16.147 -52.983 1.00 42.98 24 VAL B CA 1
ATOM 3525 C C . VAL B 1 24 ? -29.050 16.707 -51.652 1.00 42.75 24 VAL B C 1
ATOM 3526 O O . VAL B 1 24 ? -29.469 17.870 -51.578 1.00 42.43 24 VAL B O 1
ATOM 3530 N N . LYS B 1 25 ? -29.008 15.878 -50.600 1.00 40.65 25 LYS B N 1
ATOM 3531 C CA . LYS B 1 25 ? -29.504 16.291 -49.296 1.00 42.47 25 LYS B CA 1
ATOM 3532 C C . LYS B 1 25 ? -28.615 17.379 -48.696 1.00 35.42 25 LYS B C 1
ATOM 3533 O O . LYS B 1 25 ? -27.383 17.345 -48.803 1.00 36.33 25 LYS B O 1
ATOM 3539 N N . LYS B 1 26 ? -29.271 18.383 -48.123 1.00 34.36 26 LYS B N 1
ATOM 3540 C CA . LYS B 1 26 ? -28.627 19.497 -47.447 1.00 34.90 26 LYS B CA 1
ATOM 3541 C C . LYS B 1 26 ? -28.810 19.366 -45.940 1.00 31.50 26 LYS B C 1
ATOM 3542 O O . LYS B 1 26 ? -29.925 19.132 -45.470 1.00 33.78 26 LYS B O 1
ATOM 3548 N N . ILE B 1 27 ? -27.741 19.588 -45.189 1.00 29.03 27 ILE B N 1
ATOM 3549 C CA . ILE B 1 27 ? -27.800 19.653 -43.735 1.00 29.50 27 ILE B CA 1
ATOM 3550 C C . ILE B 1 27 ? -27.544 21.098 -43.338 1.00 31.38 27 ILE B C 1
ATOM 3551 O O . ILE B 1 27 ? -26.495 21.661 -43.669 1.00 29.26 27 ILE B O 1
ATOM 3556 N N . GLN B 1 28 ? -28.511 21.710 -42.654 1.00 30.63 28 GLN B N 1
ATOM 3557 C CA . GLN B 1 28 ? -28.370 23.108 -42.281 1.00 30.88 28 GLN B CA 1
ATOM 3558 C C . GLN B 1 28 ? -27.556 23.217 -40.985 1.00 27.60 28 GLN B C 1
ATOM 3559 O O . GLN B 1 28 ? -27.621 22.353 -40.103 1.00 29.92 28 GLN B O 1
ATOM 3565 N N . LEU B 1 29 ? -26.813 24.306 -40.871 1.00 30.19 29 LEU B N 1
ATOM 3566 C CA . LEU B 1 29 ? -25.874 24.494 -39.781 1.00 26.29 29 LEU B CA 1
ATOM 3567 C C . LEU B 1 29 ? -26.502 25.361 -38.703 1.00 27.87 29 LEU B C 1
ATOM 3568 O O . LEU B 1 29 ? -27.077 26.420 -38.995 1.00 29.41 29 LEU B O 1
ATOM 3573 N N . THR B 1 30 ? -26.374 24.910 -37.463 1.00 29.96 30 THR B N 1
ATOM 3574 C CA . THR B 1 30 ? -26.945 25.607 -36.324 1.00 32.60 30 THR B CA 1
ATOM 3575 C C . THR B 1 30 ? -25.935 26.606 -35.795 1.00 30.76 30 THR B C 1
ATOM 3576 O O . THR B 1 30 ? -24.788 26.651 -36.240 1.00 30.04 30 THR B O 1
ATOM 3580 N N . PRO B 1 31 ? -26.344 27.461 -34.868 1.00 31.59 31 PRO B N 1
ATOM 3581 C CA . PRO B 1 31 ? -25.365 28.363 -34.248 1.00 33.98 31 PRO B CA 1
ATOM 3582 C C . PRO B 1 31 ? -24.207 27.620 -33.629 1.00 31.93 31 PRO B C 1
ATOM 3583 O O . PRO B 1 31 ? -23.076 28.119 -33.640 1.00 33.36 31 PRO B O 1
ATOM 3587 N N . TRP B 1 32 ? -24.444 26.420 -33.091 1.00 27.14 32 TRP B N 1
ATOM 3588 C CA . TRP B 1 32 ? -23.323 25.673 -32.547 1.00 27.86 32 TRP B CA 1
ATOM 3589 C C . TRP B 1 32 ? -22.297 25.362 -33.626 1.00 28.35 32 TRP B C 1
ATOM 3590 O O . TRP B 1 32 ? -21.088 25.461 -33.386 1.00 27.64 32 TRP B O 1
ATOM 3601 N N . ASP B 1 33 ? -22.761 24.950 -34.819 1.00 28.55 33 ASP B N 1
ATOM 3602 C CA . ASP B 1 33 ? -21.836 24.663 -35.918 1.00 27.15 33 ASP B CA 1
ATOM 3603 C C . ASP B 1 33 ? -21.112 25.931 -36.364 1.00 22.90 33 ASP B C 1
ATOM 3604 O O . ASP B 1 33 ? -19.880 25.938 -36.533 1.00 24.80 33 ASP B O 1
ATOM 3609 N N . LEU B 1 34 ? -21.887 26.963 -36.638 1.00 27.21 34 LEU B N 1
ATOM 3610 C CA . LEU B 1 34 ? -21.332 28.193 -37.139 1.00 30.44 34 LEU B CA 1
ATOM 3611 C C . LEU B 1 34 ? -20.346 28.864 -36.235 1.00 31.62 34 LEU B C 1
ATOM 3612 O O . LEU B 1 34 ? -19.433 29.442 -36.668 1.00 30.93 34 LEU B O 1
ATOM 3617 N N . SER B 1 35 ? -20.509 28.701 -34.927 1.00 28.62 35 SER B N 1
ATOM 3618 C CA . SER B 1 35 ? -19.585 29.315 -33.968 1.00 34.07 35 SER B CA 1
ATOM 3619 C C . SER B 1 35 ? -18.155 28.749 -34.029 1.00 31.89 35 SER B C 1
ATOM 3620 O O . SER B 1 35 ? -17.197 29.414 -33.635 1.00 31.61 35 SER B O 1
ATOM 3623 N N . ARG B 1 36 ? -18.030 27.521 -34.524 1.00 26.33 36 ARG B N 1
ATOM 3624 C CA . ARG B 1 36 ? -16.803 26.840 -34.644 1.00 21.01 36 ARG B CA 1
ATOM 3625 C C . ARG B 1 36 ? -16.145 26.971 -36.010 1.00 22.95 36 ARG B C 1
ATOM 3626 O O . ARG B 1 36 ? -15.148 26.373 -36.261 1.00 27.05 36 ARG B O 1
ATOM 3634 N N . LEU B 1 37 ? -16.706 27.777 -36.894 1.00 26.15 37 LEU B N 1
ATOM 3635 C CA . LEU B 1 37 ? -16.124 27.889 -38.221 1.00 26.43 37 LEU B CA 1
ATOM 3636 C C . LEU B 1 37 ? -14.667 28.271 -38.315 1.00 24.66 37 LEU B C 1
ATOM 3637 O O . LEU B 1 37 ? -14.027 27.898 -39.218 1.00 25.82 37 LEU B O 1
ATOM 3642 N N . ARG B 1 38 ? -14.172 29.025 -37.388 1.00 26.30 38 ARG B N 1
ATOM 3643 C CA . ARG B 1 38 ? -12.761 29.425 -37.472 1.00 29.39 38 ARG B CA 1
ATOM 3644 C C . ARG B 1 38 ? -11.823 28.501 -36.700 1.00 30.50 38 ARG B C 1
ATOM 3645 O O . ARG B 1 38 ? -10.604 28.699 -36.770 1.00 29.13 38 ARG B O 1
ATOM 3653 N N . PHE B 1 39 ? -12.350 27.497 -35.976 1.00 28.17 39 PHE B N 1
ATOM 3654 C CA . PHE B 1 39 ? -11.541 26.533 -35.238 1.00 25.31 39 PHE B CA 1
ATOM 3655 C C . PHE B 1 39 ? -10.882 25.555 -36.202 1.00 23.92 39 PHE B C 1
ATOM 3656 O O . PHE B 1 39 ? -11.402 25.285 -37.287 1.00 25.70 39 PHE B O 1
ATOM 3664 N N . GLY B 1 40 ? -9.736 24.972 -35.778 1.00 21.26 40 GLY B N 1
ATOM 3665 C CA . GLY B 1 40 ? -9.104 23.947 -36.600 1.00 21.15 40 GLY B CA 1
ATOM 3666 C C . GLY B 1 40 ? -9.840 22.613 -36.493 1.00 22.61 40 GLY B C 1
ATOM 3667 O O . GLY B 1 40 ? -10.538 22.325 -35.514 1.00 21.82 40 GLY B O 1
ATOM 3668 N N . TYR B 1 41 ? -9.698 21.777 -37.529 1.00 20.37 41 TYR B N 1
ATOM 3669 C CA . TYR B 1 41 ? -10.205 20.416 -37.461 1.00 16.95 41 TYR B CA 1
ATOM 3670 C C . TYR B 1 41 ? -9.671 19.715 -36.224 1.00 17.00 41 TYR B C 1
ATOM 3671 O O . TYR B 1 41 ? -8.501 19.905 -35.837 1.00 20.02 41 TYR B O 1
ATOM 3680 N N . LEU B 1 42 ? -10.511 18.894 -35.592 1.00 19.54 42 LEU B N 1
ATOM 3681 C CA . LEU B 1 42 ? -10.050 18.108 -34.439 1.00 17.12 42 LEU B CA 1
ATOM 3682 C C . LEU B 1 42 ? -9.415 16.805 -34.917 1.00 17.82 42 LEU B C 1
ATOM 3683 O O . LEU B 1 42 ? -9.847 16.201 -35.905 1.00 19.72 42 LEU B O 1
ATOM 3688 N N . GLN B 1 43 ? -8.317 16.417 -34.272 1.00 17.08 43 GLN B N 1
ATOM 3689 C CA . GLN B 1 43 ? -7.543 15.298 -34.789 1.00 16.09 43 GLN B CA 1
ATOM 3690 C C . GLN B 1 43 ? -7.292 14.247 -33.707 1.00 18.28 43 GLN B C 1
ATOM 3691 O O . GLN B 1 43 ? -6.846 14.591 -32.608 1.00 17.35 43 GLN B O 1
ATOM 3697 N N . ARG B 1 44 ? -7.620 12.995 -34.007 1.00 14.68 44 ARG B N 1
ATOM 3698 C CA . ARG B 1 44 ? -7.436 11.876 -33.070 1.00 14.71 44 ARG B CA 1
ATOM 3699 C C . ARG B 1 44 ? -6.964 10.659 -33.860 1.00 16.01 44 ARG B C 1
ATOM 3700 O O . ARG B 1 44 ? -6.984 10.656 -35.093 1.00 16.80 44 ARG B O 1
ATOM 3708 N N . GLY B 1 45 ? -6.583 9.585 -33.181 1.00 14.06 45 GLY B N 1
ATOM 3709 C CA . GLY B 1 45 ? -6.163 8.444 -33.984 1.00 13.47 45 GLY B CA 1
ATOM 3710 C C . GLY B 1 45 ? -5.947 7.242 -33.085 1.00 16.71 45 GLY B C 1
ATOM 3711 O O . GLY B 1 45 ? -6.010 7.345 -31.852 1.00 17.75 45 GLY B O 1
ATOM 3712 N N . LEU B 1 46 ? -5.702 6.111 -33.739 1.00 15.26 46 LEU B N 1
ATOM 3713 C CA . LEU B 1 46 ? -5.573 4.820 -33.077 1.00 14.83 46 LEU B CA 1
ATOM 3714 C C . LEU B 1 46 ? -4.297 4.132 -33.517 1.00 16.99 46 LEU B C 1
ATOM 3715 O O . LEU B 1 46 ? -3.963 4.091 -34.712 1.00 15.62 46 LEU B O 1
ATOM 3720 N N . LEU B 1 47 ? -3.604 3.528 -32.547 1.00 16.75 47 LEU B N 1
ATOM 3721 C CA . LEU B 1 47 ? -2.348 2.815 -32.823 1.00 17.83 47 LEU B CA 1
ATOM 3722 C C . LEU B 1 47 ? -2.586 1.301 -32.842 1.00 15.44 47 LEU B C 1
ATOM 3723 O O . LEU B 1 47 ? -3.257 0.746 -31.950 1.00 16.57 47 LEU B O 1
ATOM 3728 N N . PHE B 1 48 ? -2.010 0.612 -33.810 1.00 14.32 48 PHE B N 1
ATOM 3729 C CA . PHE B 1 48 ? -2.213 -0.828 -34.017 1.00 17.66 48 PHE B CA 1
ATOM 3730 C C . PHE B 1 48 ? -0.892 -1.551 -34.282 1.00 17.13 48 PHE B C 1
ATOM 3731 O O . PHE B 1 48 ? 0.064 -0.954 -34.791 1.00 19.77 48 PHE B O 1
ATOM 3739 N N . HIS B 1 49 ? -0.866 -2.856 -33.980 1.00 21.47 49 HIS B N 1
ATOM 3740 C CA . HIS B 1 49 ? 0.216 -3.710 -34.457 1.00 21.98 49 HIS B CA 1
ATOM 3741 C C . HIS B 1 49 ? 0.151 -3.869 -35.954 1.00 22.90 49 HIS B C 1
ATOM 3742 O O . HIS B 1 49 ? 1.192 -3.907 -36.615 1.00 24.16 49 HIS B O 1
ATOM 3749 N N . LYS B 1 50 ? -1.062 -3.964 -36.500 1.00 21.93 50 LYS B N 1
ATOM 3750 C CA . LYS B 1 50 ? -1.254 -4.397 -37.875 1.00 25.46 50 LYS B CA 1
ATOM 3751 C C . LYS B 1 50 ? -2.533 -3.809 -38.462 1.00 24.54 50 LYS B C 1
ATOM 3752 O O . LYS B 1 50 ? -3.599 -3.901 -37.847 1.00 23.42 50 LYS B O 1
ATOM 3758 N N . ILE B 1 51 ? -2.435 -3.267 -39.676 1.00 23.89 51 ILE B N 1
ATOM 3759 C CA . ILE B 1 51 ? -3.601 -2.854 -40.445 1.00 24.77 51 ILE B CA 1
ATOM 3760 C C . ILE B 1 51 ? -3.260 -3.145 -41.883 1.00 25.20 51 ILE B C 1
ATOM 3761 O O . ILE B 1 51 ? -2.101 -2.974 -42.285 1.00 27.26 51 ILE B O 1
ATOM 3766 N N . GLU B 1 52 ? -4.154 -3.754 -42.676 1.00 25.25 52 GLU B N 1
ATOM 3767 C CA . GLU B 1 52 ? -3.970 -3.936 -44.112 1.00 29.37 52 GLU B CA 1
ATOM 3768 C C . GLU B 1 52 ? -4.634 -2.762 -44.808 1.00 27.01 52 GLU B C 1
ATOM 3769 O O . GLU B 1 52 ? -5.814 -2.590 -44.746 1.00 24.49 52 GLU B O 1
ATOM 3775 N N . VAL B 1 53 ? -3.848 -2.001 -45.529 1.00 28.13 53 VAL B N 1
ATOM 3776 C CA . VAL B 1 53 ? -4.374 -0.715 -46.023 1.00 30.74 53 VAL B CA 1
ATOM 3777 C C . VAL B 1 53 ? -5.479 -0.907 -47.084 1.00 28.38 53 VAL B C 1
ATOM 3778 O O . VAL B 1 53 ? -6.476 -0.167 -47.100 1.00 28.92 53 VAL B O 1
ATOM 3782 N N . LYS B 1 54 ? -5.325 -1.874 -48.004 1.00 30.10 54 LYS B N 1
ATOM 3783 C CA . LYS B 1 54 ? -6.334 -2.047 -49.050 1.00 31.27 54 LYS B CA 1
ATOM 3784 C C . LYS B 1 54 ? -7.719 -2.292 -48.470 1.00 28.82 54 LYS B C 1
ATOM 3785 O O . LYS B 1 54 ? -8.716 -1.685 -48.915 1.00 24.89 54 LYS B O 1
ATOM 3791 N N . GLN B 1 55 ? -7.786 -3.169 -47.450 1.00 27.39 55 GLN B N 1
ATOM 3792 C CA . GLN B 1 55 ? -9.063 -3.505 -46.827 1.00 29.30 55 GLN B CA 1
ATOM 3793 C C . GLN B 1 55 ? -9.601 -2.330 -46.035 1.00 25.42 55 GLN B C 1
ATOM 3794 O O . GLN B 1 55 ? -10.823 -2.099 -46.005 1.00 26.81 55 GLN B O 1
ATOM 3800 N N . LEU B 1 56 ? -8.702 -1.572 -45.405 1.00 24.01 56 LEU B N 1
ATOM 3801 C CA . LEU B 1 56 ? -9.127 -0.370 -44.690 1.00 25.12 56 LEU B CA 1
ATOM 3802 C C . LEU B 1 56 ? -9.827 0.599 -45.645 1.00 25.20 56 LEU B C 1
ATOM 3803 O O . LEU B 1 56 ? -10.901 1.148 -45.348 1.00 27.86 56 LEU B O 1
ATOM 3808 N N . GLN B 1 57 ? -9.239 0.806 -46.815 1.00 20.72 57 GLN B N 1
ATOM 3809 C CA . GLN B 1 57 ? -9.824 1.750 -47.786 1.00 21.67 57 GLN B CA 1
ATOM 3810 C C . GLN B 1 57 ? -11.174 1.275 -48.366 1.00 26.63 57 GLN B C 1
ATOM 3811 O O . GLN B 1 57 ? -12.148 2.058 -48.504 1.00 25.25 57 GLN B O 1
ATOM 3817 N N . ALA B 1 58 ? -11.257 -0.006 -48.747 1.00 27.23 58 ALA B N 1
ATOM 3818 C CA . ALA B 1 58 ? -12.519 -0.526 -49.261 1.00 30.59 58 ALA B CA 1
ATOM 3819 C C . ALA B 1 58 ? -13.631 -0.406 -48.214 1.00 29.71 58 ALA B C 1
ATOM 3820 O O . ALA B 1 58 ? -14.778 0.007 -48.512 1.00 28.87 58 ALA B O 1
ATOM 3822 N N . SER B 1 59 ? -13.318 -0.799 -46.974 1.00 25.88 59 SER B N 1
ATOM 3823 C CA . SER B 1 59 ? -14.322 -0.708 -45.928 1.00 29.73 59 SER B CA 1
ATOM 3824 C C . SER B 1 59 ? -14.741 0.734 -45.654 1.00 29.88 59 SER B C 1
ATOM 3825 O O . SER B 1 59 ? -15.900 0.974 -45.273 1.00 27.28 59 SER B O 1
ATOM 3828 N N . LEU B 1 60 ? -13.821 1.699 -45.813 1.00 25.30 60 LEU B N 1
ATOM 3829 C CA . LEU B 1 60 ? -14.193 3.109 -45.632 1.00 24.04 60 LEU B CA 1
ATOM 3830 C C . LEU B 1 60 ? -15.262 3.527 -46.631 1.00 25.63 60 LEU B C 1
ATOM 3831 O O . LEU B 1 60 ? -16.207 4.246 -46.277 1.00 26.32 60 LEU B O 1
ATOM 3836 N N . SER B 1 61 ? -15.118 3.118 -47.902 1.00 26.27 61 SER B N 1
ATOM 3837 C CA . SER B 1 61 ? -16.176 3.413 -48.871 1.00 24.95 61 SER B CA 1
ATOM 3838 C C . SER B 1 61 ? -17.541 2.864 -48.417 1.00 26.61 61 SER B C 1
ATOM 3839 O O . SER B 1 61 ? -18.591 3.554 -48.488 1.00 30.78 61 SER B O 1
ATOM 3842 N N . VAL B 1 62 ? -17.549 1.603 -47.964 1.00 28.22 62 VAL B N 1
ATOM 3843 C CA . VAL B 1 62 ? -18.798 1.030 -47.454 1.00 29.09 62 VAL B CA 1
ATOM 3844 C C . VAL B 1 62 ? -19.334 1.848 -46.264 1.00 29.22 62 VAL B C 1
ATOM 3845 O O . VAL B 1 62 ? -20.534 2.119 -46.163 1.00 29.11 62 VAL B O 1
ATOM 3849 N N . ALA B 1 63 ? -18.461 2.209 -45.332 1.00 30.57 63 ALA B N 1
ATOM 3850 C CA . ALA B 1 63 ? -18.890 2.955 -44.142 1.00 25.56 63 ALA B CA 1
ATOM 3851 C C . ALA B 1 63 ? -19.472 4.325 -44.506 1.00 26.23 63 ALA B C 1
ATOM 3852 O O . ALA B 1 63 ? -20.370 4.836 -43.816 1.00 25.87 63 ALA B O 1
ATOM 3854 N N . LEU B 1 64 ? -18.941 4.960 -45.557 1.00 25.67 64 LEU B N 1
ATOM 3855 C CA . LEU B 1 64 ? -19.442 6.253 -46.001 1.00 23.99 64 LEU B CA 1
ATOM 3856 C C . LEU B 1 64 ? -20.816 6.139 -46.643 1.00 28.30 64 LEU B C 1
ATOM 3857 O O . LEU B 1 64 ? -21.503 7.165 -46.787 1.00 25.81 64 LEU B O 1
ATOM 3862 N N . ASP B 1 65 ? -21.203 4.942 -47.123 1.00 22.85 65 ASP B N 1
ATOM 3863 C CA . ASP B 1 65 ? -22.602 4.780 -47.491 1.00 28.10 65 ASP B CA 1
ATOM 3864 C C . ASP B 1 65 ? -23.518 5.116 -46.329 1.00 26.51 65 ASP B C 1
ATOM 3865 O O . ASP B 1 65 ? -24.595 5.701 -46.530 1.00 27.39 65 ASP B O 1
ATOM 3870 N N . ARG B 1 66 ? -23.169 4.641 -45.136 1.00 23.73 66 ARG B N 1
ATOM 3871 C CA . ARG B 1 66 ? -24.003 4.885 -43.969 1.00 27.84 66 ARG B CA 1
ATOM 3872 C C . ARG B 1 66 ? -23.827 6.310 -43.440 1.00 25.85 66 ARG B C 1
ATOM 3873 O O . ARG B 1 66 ? -24.808 7.067 -43.332 1.00 27.13 66 ARG B O 1
ATOM 3881 N N . PHE B 1 67 ? -22.582 6.726 -43.256 1.00 23.89 67 PHE B N 1
ATOM 3882 C CA . PHE B 1 67 ? -22.260 8.035 -42.672 1.00 21.35 67 PHE B CA 1
ATOM 3883 C C . PHE B 1 67 ? -21.970 9.023 -43.801 1.00 22.50 67 PHE B C 1
ATOM 3884 O O . PHE B 1 67 ? -20.924 9.673 -43.847 1.00 22.06 67 PHE B O 1
ATOM 3892 N N . TYR B 1 68 ? -22.962 9.149 -44.692 1.00 23.85 68 TYR B N 1
ATOM 3893 C CA . TYR B 1 68 ? -22.727 9.867 -45.942 1.00 27.42 68 TYR B CA 1
ATOM 3894 C C . TYR B 1 68 ? -22.427 11.352 -45.734 1.00 28.70 68 TYR B C 1
ATOM 3895 O O . TYR B 1 68 ? -21.717 11.919 -46.584 1.00 26.44 68 TYR B O 1
ATOM 3904 N N . PRO B 1 69 ? -22.875 12.026 -44.665 1.00 27.44 69 PRO B N 1
ATOM 3905 C CA . PRO B 1 69 ? -22.450 13.428 -44.505 1.00 24.52 69 PRO B CA 1
ATOM 3906 C C . PRO B 1 69 ? -20.947 13.580 -44.405 1.00 22.43 69 PRO B C 1
ATOM 3907 O O . PRO B 1 69 ? -20.428 14.628 -44.781 1.00 22.63 69 PRO B O 1
ATOM 3911 N N . LEU B 1 70 ? -20.207 12.577 -43.892 1.00 17.97 70 LEU B N 1
ATOM 3912 C CA . LEU B 1 70 ? -18.754 12.689 -43.814 1.00 18.86 70 LEU B CA 1
ATOM 3913 C C . LEU B 1 70 ? -18.094 12.739 -45.177 1.00 20.35 70 LEU B C 1
ATOM 3914 O O . LEU B 1 70 ? -16.911 13.077 -45.259 1.00 22.30 70 LEU B O 1
ATOM 3919 N N . ALA B 1 71 ? -18.824 12.405 -46.238 1.00 21.69 71 ALA B N 1
ATOM 3920 C CA . ALA B 1 71 ? -18.295 12.462 -47.583 1.00 24.77 71 ALA B CA 1
ATOM 3921 C C . ALA B 1 71 ? -18.754 13.718 -48.298 1.00 27.75 71 ALA B C 1
ATOM 3922 O O . ALA B 1 71 ? -18.513 13.848 -49.489 1.00 28.22 71 ALA B O 1
ATOM 3924 N N . GLY B 1 72 ? -19.433 14.642 -47.602 1.00 23.74 72 GLY B N 1
ATOM 3925 C CA . GLY B 1 72 ? -20.002 15.810 -48.249 1.00 23.64 72 GLY B CA 1
ATOM 3926 C C . GLY B 1 72 ? -19.024 16.967 -48.263 1.00 25.10 72 GLY B C 1
ATOM 3927 O O . GLY B 1 72 ? -17.842 16.817 -47.957 1.00 24.82 72 GLY B O 1
ATOM 3928 N N . ARG B 1 73 ? -19.539 18.158 -48.639 1.00 25.22 73 ARG B N 1
ATOM 3929 C CA . ARG B 1 73 ? -18.743 19.385 -48.606 1.00 24.98 73 ARG B CA 1
ATOM 3930 C C . ARG B 1 73 ? -19.576 20.522 -48.019 1.00 26.20 73 ARG B C 1
ATOM 3931 O O . ARG B 1 73 ? -20.799 20.543 -48.154 1.00 25.65 73 ARG B O 1
ATOM 3939 N N . LEU B 1 74 ? -18.906 21.481 -47.376 1.00 25.34 74 LEU B N 1
ATOM 3940 C CA . LEU B 1 74 ? -19.571 22.747 -47.092 1.00 27.70 74 LEU B CA 1
ATOM 3941 C C . LEU B 1 74 ? -19.843 23.486 -48.396 1.00 26.56 74 LEU B C 1
ATOM 3942 O O . LEU B 1 74 ? -19.040 23.459 -49.335 1.00 30.95 74 LEU B O 1
ATOM 3947 N N . VAL B 1 75 ? -20.973 24.197 -48.421 1.00 26.07 75 VAL B N 1
ATOM 3948 C CA . VAL B 1 75 ? -21.307 25.142 -49.480 1.00 32.25 75 VAL B CA 1
ATOM 3949 C C . VAL B 1 75 ? -21.507 26.487 -48.807 1.00 34.65 75 VAL B C 1
ATOM 3950 O O . VAL B 1 75 ? -22.155 26.557 -47.755 1.00 30.57 75 VAL B O 1
ATOM 3954 N N . LYS B 1 76 ? -20.877 27.528 -49.364 1.00 34.42 76 LYS B N 1
ATOM 3955 C CA . LYS B 1 76 ? -20.984 28.888 -48.842 1.00 37.50 76 LYS B CA 1
ATOM 3956 C C . LYS B 1 76 ? -21.840 29.702 -49.794 1.00 35.67 76 LYS B C 1
ATOM 3957 O O . LYS B 1 76 ? -21.512 29.812 -50.981 1.00 36.76 76 LYS B O 1
ATOM 3963 N N . LEU B 1 77 ? -22.935 30.256 -49.293 1.00 37.68 77 LEU B N 1
ATOM 3964 C CA . LEU B 1 77 ? -23.786 31.158 -50.078 1.00 37.66 77 LEU B CA 1
ATOM 3965 C C . LEU B 1 77 ? -23.474 32.594 -49.704 1.00 36.63 77 LEU B C 1
ATOM 3966 O O . LEU B 1 77 ? -23.255 32.895 -48.532 1.00 34.24 77 LEU B O 1
ATOM 3971 N N . LYS B 1 78 ? -23.445 33.481 -50.697 1.00 42.99 78 LYS B N 1
ATOM 3972 C CA . LYS B 1 78 ? -23.369 34.914 -50.438 1.00 47.36 78 LYS B CA 1
ATOM 3973 C C . LYS B 1 78 ? -24.786 35.472 -50.530 1.00 43.55 78 LYS B C 1
ATOM 3974 O O . LYS B 1 78 ? -25.435 35.378 -51.578 1.00 41.07 78 LYS B O 1
ATOM 3980 N N . ASN B 1 79 ? -25.277 35.995 -49.421 1.00 41.87 79 ASN B N 1
ATOM 3981 C CA . ASN B 1 79 ? -26.641 36.477 -49.343 1.00 42.68 79 ASN B CA 1
ATOM 3982 C C . ASN B 1 79 ? -26.730 37.932 -49.762 1.00 48.98 79 ASN B C 1
ATOM 3983 O O . ASN B 1 79 ? -25.751 38.646 -49.683 1.00 65.04 79 ASN B O 1
ATOM 3988 N N . ASP B 1 80 ? -27.908 38.374 -50.204 1.00 46.31 80 ASP B N 1
ATOM 3989 C CA . ASP B 1 80 ? -28.000 39.732 -50.736 1.00 48.82 80 ASP B CA 1
ATOM 3990 C C . ASP B 1 80 ? -27.772 40.836 -49.698 1.00 50.51 80 ASP B C 1
ATOM 3991 O O . ASP B 1 80 ? -27.571 41.991 -50.100 1.00 51.97 80 ASP B O 1
ATOM 3996 N N . ASP B 1 81 ? -27.801 40.527 -48.390 1.00 48.36 81 ASP B N 1
ATOM 3997 C CA . ASP B 1 81 ? -27.579 41.487 -47.316 1.00 49.11 81 ASP B CA 1
ATOM 3998 C C . ASP B 1 81 ? -26.112 41.578 -46.870 1.00 54.07 81 ASP B C 1
ATOM 3999 O O . ASP B 1 81 ? -25.842 42.030 -45.752 1.00 47.81 81 ASP B O 1
ATOM 4004 N N . ASP B 1 82 ? -25.163 41.129 -47.691 1.00 52.08 82 ASP B N 1
ATOM 4005 C CA . ASP B 1 82 ? -23.734 41.267 -47.408 1.00 53.38 82 ASP B CA 1
ATOM 4006 C C . ASP B 1 82 ? -23.239 40.307 -46.317 1.00 47.67 82 ASP B C 1
ATOM 4007 O O . ASP B 1 82 ? -22.151 40.501 -45.760 1.00 42.78 82 ASP B O 1
ATOM 4012 N N . THR B 1 83 ? -24.006 39.280 -45.994 1.00 42.09 83 THR B N 1
ATOM 4013 C CA . THR B 1 83 ? -23.573 38.200 -45.106 1.00 39.70 83 THR B CA 1
ATOM 4014 C C . THR B 1 83 ? -23.320 36.951 -45.942 1.00 38.11 83 THR B C 1
ATOM 4015 O O . THR B 1 83 ? -23.453 36.958 -47.174 1.00 38.87 83 THR B O 1
ATOM 4019 N N . VAL B 1 84 ? -22.932 35.856 -45.276 1.00 35.99 84 VAL B N 1
ATOM 4020 C CA . VAL B 1 84 ? -22.816 34.559 -45.921 1.00 34.50 84 VAL B CA 1
ATOM 4021 C C . VAL B 1 84 ? -23.653 33.547 -45.126 1.00 38.57 84 VAL B C 1
ATOM 4022 O O . VAL B 1 84 ? -24.107 33.816 -44.014 1.00 35.33 84 VAL B O 1
ATOM 4026 N N . SER B 1 85 ? -23.882 32.389 -45.740 1.00 32.49 85 SER B N 1
ATOM 4027 C CA . SER B 1 85 ? -24.567 31.254 -45.120 1.00 32.67 85 SER B CA 1
ATOM 4028 C C . SER B 1 85 ? -23.781 30.010 -45.489 1.00 32.49 85 SER B C 1
ATOM 4029 O O . SER B 1 85 ? -23.064 29.994 -46.490 1.00 36.17 85 SER B O 1
ATOM 4032 N N . PHE B 1 86 ? -23.880 28.978 -44.662 1.00 30.06 86 PHE B N 1
ATOM 4033 C CA . PHE B 1 86 ? -23.197 27.727 -44.932 1.00 30.26 86 PHE B CA 1
ATOM 4034 C C . PHE B 1 86 ? -24.187 26.585 -44.770 1.00 31.69 86 PHE B C 1
ATOM 4035 O O . PHE B 1 86 ? -25.029 26.600 -43.868 1.00 31.50 86 PHE B O 1
ATOM 4043 N N . PHE B 1 87 ? -24.052 25.566 -45.599 1.00 30.19 87 PHE B N 1
ATOM 4044 C CA . PHE B 1 87 ? -24.716 24.307 -45.272 1.00 31.02 87 PHE B CA 1
ATOM 4045 C C . PHE B 1 87 ? -23.812 23.163 -45.703 1.00 28.82 87 PHE B C 1
ATOM 4046 O O . PHE B 1 87 ? -22.832 23.360 -46.416 1.00 28.79 87 PHE B O 1
ATOM 4054 N N . ILE B 1 88 ? -24.097 21.946 -45.252 1.00 29.92 88 ILE B N 1
ATOM 4055 C CA . ILE B 1 88 ? -23.345 20.793 -45.739 1.00 25.20 88 ILE B CA 1
ATOM 4056 C C . ILE B 1 88 ? -24.160 20.167 -46.866 1.00 26.53 88 ILE B C 1
ATOM 4057 O O . ILE B 1 88 ? -25.341 19.839 -46.694 1.00 28.16 88 ILE B O 1
ATOM 4062 N N . SER B 1 89 ? -23.534 20.055 -48.038 1.00 30.71 89 SER B N 1
ATOM 4063 C CA . SER B 1 89 ? -24.111 19.440 -49.226 1.00 27.87 89 SER B CA 1
ATOM 4064 C C . SER B 1 89 ? -23.603 18.000 -49.239 1.00 29.13 89 SER B C 1
ATOM 4065 O O . SER B 1 89 ? -22.383 17.783 -49.226 1.00 27.98 89 SER B O 1
ATOM 4068 N N . CYS B 1 90 ? -24.523 17.030 -49.222 1.00 26.21 90 CYS B N 1
ATOM 4069 C CA . CYS B 1 90 ? -24.135 15.624 -49.094 1.00 26.75 90 CYS B CA 1
ATOM 4070 C C . CYS B 1 90 ? -23.911 15.105 -50.503 1.00 27.04 90 CYS B C 1
ATOM 4071 O O . CYS B 1 90 ? -24.678 14.292 -51.028 1.00 29.52 90 CYS B O 1
ATOM 4074 N N . ASP B 1 91 ? -22.861 15.638 -51.123 1.00 25.05 91 ASP B N 1
ATOM 4075 C CA . ASP B 1 91 ? -22.687 15.405 -52.558 1.00 29.71 91 ASP B CA 1
ATOM 4076 C C . ASP B 1 91 ? -21.778 14.226 -52.867 1.00 31.22 91 ASP B C 1
ATOM 4077 O O . ASP B 1 91 ? -21.553 13.936 -54.044 1.00 34.60 91 ASP B O 1
ATOM 4082 N N . GLY B 1 92 ? -21.312 13.504 -51.854 1.00 27.91 92 GLY B N 1
ATOM 4083 C CA . GLY B 1 92 ? -20.462 12.340 -52.101 1.00 26.86 92 GLY B CA 1
ATOM 4084 C C . GLY B 1 92 ? -19.104 12.663 -52.681 1.00 30.19 92 GLY B C 1
ATOM 4085 O O . GLY B 1 92 ? -18.453 11.764 -53.237 1.00 34.10 92 GLY B O 1
ATOM 4086 N N . SER B 1 93 ? -18.660 13.925 -52.557 1.00 27.27 93 SER B N 1
ATOM 4087 C CA . SER B 1 93 ? -17.344 14.372 -53.043 1.00 28.62 93 SER B CA 1
ATOM 4088 C C . SER B 1 93 ? -16.208 13.493 -52.519 1.00 29.35 93 SER B C 1
ATOM 4089 O O . SER B 1 93 ? -15.216 13.246 -53.229 1.00 31.24 93 SER B O 1
ATOM 4092 N N . GLY B 1 94 ? -16.312 13.042 -51.277 1.00 27.13 94 GLY B N 1
ATOM 4093 C CA . GLY B 1 94 ? -15.446 11.985 -50.780 1.00 24.94 94 GLY B CA 1
ATOM 4094 C C . GLY B 1 94 ? -14.428 12.473 -49.762 1.00 22.79 94 GLY B C 1
ATOM 4095 O O . GLY B 1 94 ? -14.186 13.667 -49.575 1.00 24.07 94 GLY B O 1
ATOM 4096 N N . VAL B 1 95 ? -13.753 11.485 -49.176 1.00 21.93 95 VAL B N 1
ATOM 4097 C CA . VAL B 1 95 ? -12.897 11.664 -48.009 1.00 19.95 95 VAL B CA 1
ATOM 4098 C C . VAL B 1 95 ? -11.457 11.579 -48.475 1.00 22.07 95 VAL B C 1
ATOM 4099 O O . VAL B 1 95 ? -11.096 10.649 -49.207 1.00 23.78 95 VAL B O 1
ATOM 4103 N N . GLU B 1 96 ? -10.635 12.533 -48.044 1.00 23.42 96 GLU B N 1
ATOM 4104 C CA . GLU B 1 96 ? -9.209 12.470 -48.364 1.00 24.04 96 GLU B CA 1
ATOM 4105 C C . GLU B 1 96 ? -8.536 11.374 -47.556 1.00 19.51 96 GLU B C 1
ATOM 4106 O O . GLU B 1 96 ? -8.619 11.351 -46.326 1.00 20.24 96 GLU B O 1
ATOM 4112 N N . PHE B 1 97 ? -7.826 10.476 -48.235 1.00 18.66 97 PHE B N 1
ATOM 4113 C CA . PHE B 1 97 ? -7.287 9.301 -47.569 1.00 18.66 97 PHE B CA 1
ATOM 4114 C C . PHE B 1 97 ? -5.822 9.210 -47.976 1.00 20.09 97 PHE B C 1
ATOM 4115 O O . PHE B 1 97 ? -5.520 9.011 -49.161 1.00 23.20 97 PHE B O 1
ATOM 4123 N N . VAL B 1 98 ? -4.914 9.339 -47.011 1.00 17.99 98 VAL B N 1
ATOM 4124 C CA . VAL B 1 98 ? -3.480 9.367 -47.300 1.00 20.40 98 VAL B CA 1
ATOM 4125 C C . VAL B 1 98 ? -2.808 8.145 -46.679 1.00 19.05 98 VAL B C 1
ATOM 4126 O O . VAL B 1 98 ? -3.015 7.841 -45.494 1.00 20.46 98 VAL B O 1
ATOM 4130 N N . HIS B 1 99 ? -1.997 7.457 -47.484 1.00 19.37 99 HIS B N 1
ATOM 4131 C CA . HIS B 1 99 ? -1.164 6.348 -47.045 1.00 21.77 99 HIS B CA 1
ATOM 4132 C C . HIS B 1 99 ? 0.281 6.835 -46.975 1.00 20.99 99 HIS B C 1
ATOM 4133 O O . HIS B 1 99 ? 0.836 7.285 -47.991 1.00 21.73 99 HIS B O 1
ATOM 4140 N N . ALA B 1 100 ? 0.890 6.749 -45.790 1.00 19.22 100 ALA B N 1
ATOM 4141 C CA . ALA B 1 100 ? 2.246 7.247 -45.625 1.00 19.23 100 ALA B CA 1
ATOM 4142 C C . ALA B 1 100 ? 3.072 6.223 -44.859 1.00 18.65 100 ALA B C 1
ATOM 4143 O O . ALA B 1 100 ? 2.530 5.285 -44.258 1.00 20.88 100 ALA B O 1
ATOM 4145 N N . VAL B 1 101 ? 4.389 6.419 -44.862 1.00 20.55 101 VAL B N 1
ATOM 4146 C CA . VAL B 1 101 ? 5.327 5.527 -44.176 1.00 21.54 101 VAL B CA 1
ATOM 4147 C C . VAL B 1 101 ? 6.309 6.358 -43.355 1.00 23.75 101 VAL B C 1
ATOM 4148 O O . VAL B 1 101 ? 6.945 7.293 -43.873 1.00 23.91 101 VAL B O 1
ATOM 4152 N N . ALA B 1 102 ? 6.495 5.963 -42.095 1.00 22.20 102 ALA B N 1
ATOM 4153 C CA . ALA B 1 102 ? 7.464 6.591 -41.184 1.00 22.89 102 ALA B CA 1
ATOM 4154 C C . ALA B 1 102 ? 8.405 5.491 -40.723 1.00 24.96 102 ALA B C 1
ATOM 4155 O O . ALA B 1 102 ? 8.228 4.905 -39.661 1.00 24.31 102 ALA B O 1
ATOM 4157 N N . LYS B 1 103 ? 9.414 5.188 -41.537 1.00 24.17 103 LYS B N 1
ATOM 4158 C CA . LYS B 1 103 ? 10.055 3.901 -41.348 1.00 26.77 103 LYS B CA 1
ATOM 4159 C C . LYS B 1 103 ? 10.903 3.852 -40.097 1.00 30.84 103 LYS B C 1
ATOM 4160 O O . LYS B 1 103 ? 11.189 2.747 -39.617 1.00 34.79 103 LYS B O 1
ATOM 4166 N N . ASN B 1 104 ? 11.286 5.012 -39.556 1.00 28.49 104 ASN B N 1
ATOM 4167 C CA . ASN B 1 104 ? 12.150 5.068 -38.370 1.00 30.69 104 ASN B CA 1
ATOM 4168 C C . ASN B 1 104 ? 11.367 5.252 -37.087 1.00 27.75 104 ASN B C 1
ATOM 4169 O O . ASN B 1 104 ? 11.970 5.268 -36.007 1.00 31.81 104 ASN B O 1
ATOM 4174 N N . ILE B 1 105 ? 10.068 5.421 -37.169 1.00 23.24 105 ILE B N 1
ATOM 4175 C CA . ILE B 1 105 ? 9.249 5.625 -35.984 1.00 25.17 105 ILE B CA 1
ATOM 4176 C C . ILE B 1 105 ? 8.699 4.276 -35.549 1.00 27.64 105 ILE B C 1
ATOM 4177 O O . ILE B 1 105 ? 8.198 3.511 -36.383 1.00 28.28 105 ILE B O 1
ATOM 4182 N N . GLU B 1 106 ? 8.767 3.978 -34.239 1.00 25.70 106 GLU B N 1
ATOM 4183 C CA . GLU B 1 106 ? 8.315 2.682 -33.741 1.00 23.50 106 GLU B CA 1
ATOM 4184 C C . GLU B 1 106 ? 7.204 2.840 -32.702 1.00 23.19 106 GLU B C 1
ATOM 4185 O O . GLU B 1 106 ? 6.915 3.938 -32.228 1.00 21.38 106 GLU B O 1
ATOM 4191 N N . LEU B 1 107 ? 6.563 1.711 -32.362 1.00 22.81 107 LEU B N 1
ATOM 4192 C CA . LEU B 1 107 ? 5.502 1.735 -31.350 1.00 25.75 107 LEU B CA 1
ATOM 4193 C C . LEU B 1 107 ? 5.938 2.468 -30.081 1.00 23.08 107 LEU B C 1
ATOM 4194 O O . LEU B 1 107 ? 5.183 3.307 -29.573 1.00 26.49 107 LEU B O 1
ATOM 4199 N N . SER B 1 108 ? 7.139 2.183 -29.571 1.00 24.98 108 SER B N 1
ATOM 4200 C CA . SER B 1 108 ? 7.616 2.851 -28.340 1.00 23.62 108 SER B CA 1
ATOM 4201 C C . SER B 1 108 ? 7.461 4.372 -28.457 1.00 24.15 108 SER B C 1
ATOM 4202 O O . SER B 1 108 ? 7.068 5.048 -27.497 1.00 23.15 108 SER B O 1
ATOM 4205 N N . ASP B 1 109 ? 7.748 4.939 -29.642 1.00 24.02 109 ASP B N 1
ATOM 4206 C CA . ASP B 1 109 ? 7.715 6.403 -29.770 1.00 24.85 109 ASP B CA 1
ATOM 4207 C C . ASP B 1 109 ? 6.312 6.974 -29.576 1.00 25.43 109 ASP B C 1
ATOM 4208 O O . ASP B 1 109 ? 6.136 8.026 -28.944 1.00 23.30 109 ASP B O 1
ATOM 4213 N N . VAL B 1 110 ? 5.299 6.339 -30.168 1.00 22.38 110 VAL B N 1
ATOM 4214 C CA . VAL B 1 110 ? 3.939 6.844 -30.037 1.00 21.30 110 VAL B CA 1
ATOM 4215 C C . VAL B 1 110 ? 3.392 6.527 -28.660 1.00 22.00 110 VAL B C 1
ATOM 4216 O O . VAL B 1 110 ? 2.658 7.338 -28.094 1.00 22.11 110 VAL B O 1
ATOM 4220 N N . LEU B 1 111 ? 3.687 5.326 -28.122 1.00 18.14 111 LEU B N 1
ATOM 4221 C CA . LEU B 1 111 ? 3.167 4.978 -26.793 1.00 21.39 111 LEU B CA 1
ATOM 4222 C C . LEU B 1 111 ? 3.671 5.951 -25.743 1.00 23.13 111 LEU B C 1
ATOM 4223 O O . LEU B 1 111 ? 2.973 6.265 -24.765 1.00 19.17 111 LEU B O 1
ATOM 4228 N N . GLU B 1 112 ? 4.919 6.368 -25.888 1.00 19.73 112 GLU B N 1
ATOM 4229 C CA . GLU B 1 112 ? 5.636 7.085 -24.835 1.00 21.23 112 GLU B CA 1
ATOM 4230 C C . GLU B 1 112 ? 5.865 8.555 -25.161 1.00 24.04 112 GLU B C 1
ATOM 4231 O O . GLU B 1 112 ? 6.683 9.201 -24.499 1.00 28.97 112 GLU B O 1
ATOM 4237 N N . LEU B 1 113 ? 5.156 9.106 -26.122 1.00 23.29 113 LEU B N 1
ATOM 4238 C CA . LEU B 1 113 ? 5.384 10.513 -26.450 1.00 27.86 113 LEU B CA 1
ATOM 4239 C C . LEU B 1 113 ? 5.433 11.338 -25.167 1.00 32.00 113 LEU B C 1
ATOM 4240 O O . LEU B 1 113 ? 4.653 11.124 -24.236 1.00 37.03 113 LEU B O 1
ATOM 4245 N N . SER B 1 114 ? 6.380 12.259 -25.113 1.00 23.79 114 SER B N 1
ATOM 4246 C CA . SER B 1 114 ? 6.685 12.942 -23.839 1.00 30.58 114 SER B CA 1
ATOM 4247 C C . SER B 1 114 ? 7.687 14.056 -24.092 1.00 41.46 114 SER B C 1
ATOM 4248 O O . SER B 1 114 ? 8.887 13.797 -24.258 1.00 47.11 114 SER B O 1
ATOM 4251 N N . GLY B 1 115 ? 7.236 15.299 -24.041 1.00 42.79 115 GLY B N 1
ATOM 4252 C CA . GLY B 1 115 ? 8.156 16.370 -24.342 1.00 41.77 115 GLY B CA 1
ATOM 4253 C C . GLY B 1 115 ? 7.540 17.306 -25.349 1.00 40.18 115 GLY B C 1
ATOM 4254 O O . GLY B 1 115 ? 6.308 17.380 -25.481 1.00 34.78 115 GLY B O 1
ATOM 4255 N N . SER B 1 116 ? 8.412 18.014 -26.084 1.00 39.55 116 SER B N 1
ATOM 4256 C CA . SER B 1 116 ? 7.965 19.179 -26.834 1.00 35.41 116 SER B CA 1
ATOM 4257 C C . SER B 1 116 ? 7.079 18.795 -27.998 1.00 31.70 116 SER B C 1
ATOM 4258 O O . SER B 1 116 ? 7.337 17.827 -28.732 1.00 33.70 116 SER B O 1
ATOM 4261 N N . VAL B 1 117 ? 6.041 19.595 -28.174 1.00 26.58 117 VAL B N 1
ATOM 4262 C CA . VAL B 1 117 ? 5.120 19.452 -29.283 1.00 27.91 117 VAL B CA 1
ATOM 4263 C C . VAL B 1 117 ? 5.081 20.830 -29.930 1.00 32.28 117 VAL B C 1
ATOM 4264 O O . VAL B 1 117 ? 5.240 21.847 -29.227 1.00 34.21 117 VAL B O 1
ATOM 4268 N N . PRO B 1 118 ? 4.962 20.919 -31.255 1.00 30.16 118 PRO B N 1
ATOM 4269 C CA . PRO B 1 118 ? 4.879 19.767 -32.172 1.00 27.72 118 PRO B CA 1
ATOM 4270 C C . PRO B 1 118 ? 6.228 19.044 -32.301 1.00 29.06 118 PRO B C 1
ATOM 4271 O O . PRO B 1 118 ? 7.285 19.684 -32.241 1.00 29.51 118 PRO B O 1
ATOM 4275 N N . GLY B 1 119 ? 6.172 17.721 -32.470 1.00 28.65 119 GLY B N 1
ATOM 4276 C CA . GLY B 1 119 ? 7.326 16.883 -32.740 1.00 31.42 119 GLY B CA 1
ATOM 4277 C C . GLY B 1 119 ? 7.002 15.987 -33.920 1.00 30.07 119 GLY B C 1
ATOM 4278 O O . GLY B 1 119 ? 6.139 16.339 -34.720 1.00 28.03 119 GLY B O 1
ATOM 4279 N N . PHE B 1 120 ? 7.667 14.837 -34.059 1.00 28.19 120 PHE B N 1
ATOM 4280 C CA . PHE B 1 120 ? 7.425 14.023 -35.256 1.00 31.22 120 PHE B CA 1
ATOM 4281 C C . PHE B 1 120 ? 5.961 13.606 -35.361 1.00 29.78 120 PHE B C 1
ATOM 4282 O O . PHE B 1 120 ? 5.400 13.462 -36.464 1.00 29.06 120 PHE B O 1
ATOM 4290 N N . PHE B 1 121 ? 5.335 13.352 -34.207 1.00 24.99 121 PHE B N 1
ATOM 4291 C CA . PHE B 1 121 ? 4.018 12.743 -34.241 1.00 23.51 121 PHE B CA 1
ATOM 4292 C C . PHE B 1 121 ? 3.019 13.643 -34.934 1.00 20.93 121 PHE B C 1
ATOM 4293 O O . PHE B 1 121 ? 2.009 13.171 -35.474 1.00 20.14 121 PHE B O 1
ATOM 4301 N N . ALA B 1 122 ? 3.241 14.954 -34.899 1.00 18.96 122 ALA B N 1
ATOM 4302 C CA . ALA B 1 122 ? 2.275 15.838 -35.528 1.00 18.95 122 ALA B CA 1
ATOM 4303 C C . ALA B 1 122 ? 2.041 15.450 -36.981 1.00 22.14 122 ALA B C 1
ATOM 4304 O O . ALA B 1 122 ? 0.921 15.559 -37.481 1.00 21.98 122 ALA B O 1
ATOM 4306 N N . SER B 1 123 ? 3.079 14.971 -37.661 1.00 23.62 123 SER B N 1
ATOM 4307 C CA . SER B 1 123 ? 2.940 14.668 -39.087 1.00 26.24 123 SER B CA 1
ATOM 4308 C C . SER B 1 123 ? 2.114 13.409 -39.360 1.00 25.81 123 SER B C 1
ATOM 4309 O O . SER B 1 123 ? 1.810 13.134 -40.532 1.00 20.94 123 SER B O 1
ATOM 4312 N N . PHE B 1 124 ? 1.752 12.639 -38.323 1.00 19.91 124 PHE B N 1
ATOM 4313 C CA . PHE B 1 124 ? 0.831 11.516 -38.520 1.00 20.24 124 PHE B CA 1
ATOM 4314 C C . PHE B 1 124 ? -0.621 11.957 -38.735 1.00 19.38 124 PHE B C 1
ATOM 4315 O O . PHE B 1 124 ? -1.489 11.099 -38.914 1.00 19.88 124 PHE B O 1
ATOM 4323 N N . PHE B 1 125 ? -0.918 13.268 -38.610 1.00 17.88 125 PHE B N 1
ATOM 4324 C CA . PHE B 1 125 ? -2.297 13.693 -38.661 1.00 16.45 125 PHE B CA 1
ATOM 4325 C C . PHE B 1 125 ? -2.515 14.549 -39.884 1.00 20.62 125 PHE B C 1
ATOM 4326 O O . PHE B 1 125 ? -1.628 15.323 -40.257 1.00 22.73 125 PHE B O 1
ATOM 4334 N N . PRO B 1 126 ? -3.662 14.402 -40.541 1.00 19.70 126 PRO B N 1
ATOM 4335 C CA . PRO B 1 126 ? -3.809 14.978 -41.893 1.00 19.82 126 PRO B CA 1
ATOM 4336 C C . PRO B 1 126 ? -4.308 16.415 -41.997 1.00 24.27 126 PRO B C 1
ATOM 4337 O O . PRO B 1 126 ? -4.205 16.993 -43.096 1.00 21.65 126 PRO B O 1
ATOM 4341 N N . ALA B 1 127 ? -4.810 17.020 -40.925 1.00 22.12 127 ALA B N 1
ATOM 4342 C CA . ALA B 1 127 ? -5.586 18.258 -41.029 1.00 23.45 127 ALA B CA 1
ATOM 4343 C C . ALA B 1 127 ? -4.984 19.387 -40.210 1.00 24.03 127 ALA B C 1
ATOM 4344 O O . ALA B 1 127 ? -5.684 20.321 -39.814 1.00 23.46 127 ALA B O 1
ATOM 4346 N N . THR B 1 128 ? -3.681 19.342 -39.961 1.00 24.30 128 THR B N 1
ATOM 4347 C CA . THR B 1 128 ? -3.060 20.408 -39.188 1.00 26.67 128 THR B CA 1
ATOM 4348 C C . THR B 1 128 ? -3.114 21.706 -39.978 1.00 30.52 128 THR B C 1
ATOM 4349 O O . THR B 1 128 ? -2.786 21.735 -41.176 1.00 27.51 128 THR B O 1
ATOM 4353 N N . GLY B 1 129 ? -3.551 22.784 -39.323 1.00 28.94 129 GLY B N 1
ATOM 4354 C CA . GLY B 1 129 ? -3.693 24.027 -40.039 1.00 30.49 129 GLY B CA 1
ATOM 4355 C C . GLY B 1 129 ? -4.926 24.155 -40.912 1.00 32.02 129 GLY B C 1
ATOM 4356 O O . GLY B 1 129 ? -5.127 25.215 -41.528 1.00 36.02 129 GLY B O 1
ATOM 4357 N N . ILE B 1 130 ? -5.754 23.125 -41.006 1.00 26.12 130 ILE B N 1
ATOM 4358 C CA . ILE B 1 130 ? -7.013 23.231 -41.723 1.00 26.01 130 ILE B CA 1
ATOM 4359 C C . ILE B 1 130 ? -8.087 23.720 -40.752 1.00 27.42 130 ILE B C 1
ATOM 4360 O O . ILE B 1 130 ? -8.265 23.138 -39.674 1.00 25.49 130 ILE B O 1
ATOM 4365 N N . LYS B 1 131 ? -8.800 24.787 -41.136 1.00 26.59 131 LYS B N 1
ATOM 4366 C CA . LYS B 1 131 ? -9.895 25.368 -40.363 1.00 26.06 131 LYS B CA 1
ATOM 4367 C C . LYS B 1 131 ? -11.238 24.839 -40.842 1.00 23.24 131 LYS B C 1
ATOM 4368 O O . LYS B 1 131 ? -11.367 24.347 -41.959 1.00 25.34 131 LYS B O 1
ATOM 4374 N N . ASN B 1 132 ? -12.255 24.929 -39.980 1.00 24.15 132 ASN B N 1
ATOM 4375 C CA . ASN B 1 132 ? -13.547 24.347 -40.358 1.00 20.44 132 ASN B CA 1
ATOM 4376 C C . ASN B 1 132 ? -14.115 24.994 -41.644 1.00 25.64 132 ASN B C 1
ATOM 4377 O O . ASN B 1 132 ? -14.760 24.307 -42.458 1.00 22.78 132 ASN B O 1
ATOM 4382 N N . TYR B 1 133 ? -13.860 26.291 -41.870 1.00 25.25 133 TYR B N 1
ATOM 4383 C CA . TYR B 1 133 ? -14.413 26.891 -43.098 1.00 27.67 133 TYR B CA 1
ATOM 4384 C C . TYR B 1 133 ? -13.717 26.399 -44.347 1.00 28.33 133 TYR B C 1
ATOM 4385 O O . TYR B 1 133 ? -14.215 26.658 -45.452 1.00 28.46 133 TYR B O 1
ATOM 4394 N N . HIS B 1 134 ? -12.586 25.700 -44.216 1.00 26.85 134 HIS B N 1
ATOM 4395 C CA . HIS B 1 134 ? -11.942 25.126 -45.392 1.00 29.55 134 HIS B CA 1
ATOM 4396 C C . HIS B 1 134 ? -12.726 23.933 -45.928 1.00 26.85 134 HIS B C 1
ATOM 4397 O O . HIS B 1 134 ? -12.346 23.366 -46.964 1.00 26.56 134 HIS B O 1
ATOM 4404 N N . GLY B 1 135 ? -13.792 23.536 -45.241 1.00 25.23 135 GLY B N 1
ATOM 4405 C CA . GLY B 1 135 ? -14.544 22.400 -45.738 1.00 23.32 135 GLY B CA 1
ATOM 4406 C C . GLY B 1 135 ? -15.309 22.651 -47.029 1.00 25.15 135 GLY B C 1
ATOM 4407 O O . GLY B 1 135 ? -15.992 21.742 -47.511 1.00 26.30 135 GLY B O 1
ATOM 4408 N N . VAL B 1 136 ? -15.270 23.865 -47.580 1.00 24.96 136 VAL B N 1
ATOM 4409 C CA . VAL B 1 136 ? -15.859 24.057 -48.915 1.00 26.13 136 VAL B CA 1
ATOM 4410 C C . VAL B 1 136 ? -15.060 23.293 -49.962 1.00 29.63 136 VAL B C 1
ATOM 4411 O O . VAL B 1 136 ? -15.611 22.825 -50.968 1.00 31.23 136 VAL B O 1
ATOM 4415 N N . SER B 1 137 ? -13.743 23.201 -49.775 1.00 25.09 137 SER B N 1
ATOM 4416 C CA . SER B 1 137 ? -12.835 22.603 -50.750 1.00 29.38 137 SER B CA 1
ATOM 4417 C C . SER B 1 137 ? -12.073 21.394 -50.210 1.00 31.21 137 SER B C 1
ATOM 4418 O O . SER B 1 137 ? -11.503 20.636 -51.009 1.00 32.20 137 SER B O 1
ATOM 4421 N N . ARG B 1 138 ? -12.000 21.223 -48.899 1.00 27.77 138 ARG B N 1
ATOM 4422 C CA . ARG B 1 138 ? -11.315 20.080 -48.280 1.00 24.50 138 ARG B CA 1
ATOM 4423 C C . ARG B 1 138 ? -12.365 19.163 -47.678 1.00 25.53 138 ARG B C 1
ATOM 4424 O O . ARG B 1 138 ? -13.449 19.608 -47.308 1.00 24.72 138 ARG B O 1
ATOM 4432 N N . SER B 1 139 ? -12.071 17.874 -47.628 1.00 23.19 139 SER B N 1
ATOM 4433 C CA . SER B 1 139 ? -13.078 16.964 -47.102 1.00 20.31 139 SER B CA 1
ATOM 4434 C C . SER B 1 139 ? -13.350 17.234 -45.628 1.00 19.07 139 SER B C 1
ATOM 4435 O O . SER B 1 139 ? -12.507 17.747 -44.872 1.00 21.12 139 SER B O 1
ATOM 4438 N N . LEU B 1 140 ? -14.564 16.870 -45.224 1.00 18.62 140 LEU B N 1
ATOM 4439 C CA . LEU B 1 140 ? -15.021 17.075 -43.833 1.00 18.19 140 LEU B CA 1
ATOM 4440 C C . LEU B 1 140 ? -14.469 16.031 -42.855 1.00 21.25 140 LEU B C 1
ATOM 4441 O O . LEU B 1 140 ? -14.424 16.287 -41.645 1.00 22.13 140 LEU B O 1
ATOM 4446 N N . LEU B 1 141 ? -13.986 14.900 -43.363 1.00 20.99 141 LEU B N 1
ATOM 4447 C CA . LEU B 1 141 ? -13.194 13.921 -42.626 1.00 20.10 141 LEU B CA 1
ATOM 4448 C C . LEU B 1 141 ? -11.954 13.671 -43.465 1.00 19.76 141 LEU B C 1
ATOM 4449 O O . LEU B 1 141 ? -12.045 13.568 -44.703 1.00 20.76 141 LEU B O 1
ATOM 4454 N N . MET B 1 142 ? -10.807 13.576 -42.819 1.00 16.67 142 MET B N 1
ATOM 4455 C CA . MET B 1 142 ? -9.554 13.292 -43.509 1.00 18.63 142 MET B CA 1
ATOM 4456 C C . MET B 1 142 ? -8.903 12.154 -42.759 1.00 21.65 142 MET B C 1
ATOM 4457 O O . MET B 1 142 ? -8.913 12.164 -41.527 1.00 19.98 142 MET B O 1
ATOM 4462 N N . VAL B 1 143 ? -8.348 11.183 -43.484 1.00 18.31 143 VAL B N 1
ATOM 4463 C CA . VAL B 1 143 ? -7.750 9.995 -42.867 1.00 18.48 143 VAL B CA 1
ATOM 4464 C C . VAL B 1 143 ? -6.310 9.864 -43.347 1.00 19.57 143 VAL B C 1
ATOM 4465 O O . VAL B 1 143 ? -6.019 10.065 -44.534 1.00 18.49 143 VAL B O 1
ATOM 4469 N N . GLN B 1 144 ? -5.404 9.542 -42.427 1.00 18.31 144 GLN B N 1
ATOM 4470 C CA . GLN B 1 144 ? -4.024 9.243 -42.794 1.00 20.21 144 GLN B CA 1
ATOM 4471 C C . GLN B 1 144 ? -3.635 7.949 -42.111 1.00 20.12 144 GLN B C 1
ATOM 4472 O O . GLN B 1 144 ? -3.696 7.851 -40.893 1.00 21.28 144 GLN B O 1
ATOM 4478 N N . VAL B 1 145 ? -3.201 6.969 -42.876 1.00 16.74 145 VAL B N 1
ATOM 4479 C CA . VAL B 1 145 ? -2.742 5.715 -42.318 1.00 20.23 145 VAL B CA 1
ATOM 4480 C C . VAL B 1 145 ? -1.213 5.731 -42.492 1.00 22.27 145 VAL B C 1
ATOM 4481 O O . VAL B 1 145 ? -0.746 5.807 -43.563 1.00 19.50 145 VAL B O 1
ATOM 4485 N N . THR B 1 146 ? -0.496 5.692 -41.388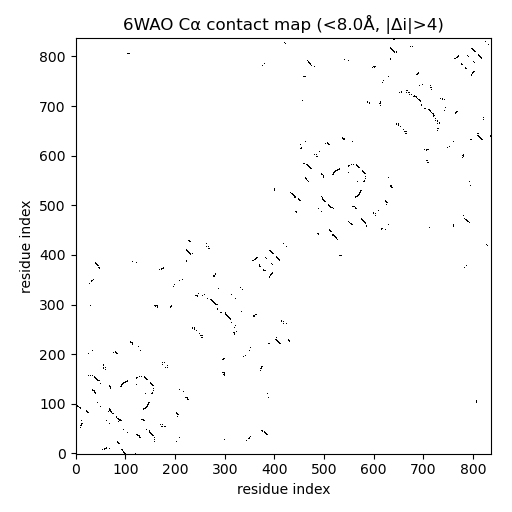 1.00 18.77 146 THR B N 1
ATOM 4486 C CA . THR B 1 146 ? 0.957 5.806 -41.397 1.00 20.39 146 THR B CA 1
ATOM 4487 C C . THR B 1 146 ? 1.533 4.467 -40.932 1.00 22.85 146 THR B C 1
ATOM 4488 O O . THR B 1 146 ? 1.368 4.059 -39.769 1.00 21.65 146 THR B O 1
ATOM 4492 N N . GLU B 1 147 ? 2.221 3.796 -41.833 1.00 20.01 147 GLU B N 1
ATOM 4493 C CA . GLU B 1 147 ? 2.942 2.577 -41.515 1.00 23.91 147 GLU B CA 1
ATOM 4494 C C . GLU B 1 147 ? 4.217 2.943 -40.780 1.00 24.16 147 GLU B C 1
ATOM 4495 O O . GLU B 1 147 ? 4.962 3.828 -41.202 1.00 26.90 147 GLU B O 1
ATOM 4501 N N . MET B 1 148 ? 4.418 2.323 -39.625 1.00 17.69 148 MET B N 1
ATOM 4502 C CA . MET B 1 148 ? 5.606 2.528 -38.821 1.00 19.86 148 MET B CA 1
ATOM 4503 C C . MET B 1 148 ? 6.560 1.363 -38.959 1.00 22.04 148 MET B C 1
ATOM 4504 O O . MET B 1 148 ? 6.344 0.408 -39.709 1.00 23.87 148 MET B O 1
ATOM 4509 N N . LYS B 1 149 ? 7.670 1.450 -38.223 1.00 22.50 149 LYS B N 1
ATOM 4510 C CA . LYS B 1 149 ? 8.649 0.383 -38.279 1.00 24.36 149 LYS B CA 1
ATOM 4511 C C . LYS B 1 149 ? 8.023 -0.952 -37.897 1.00 28.19 149 LYS B C 1
ATOM 4512 O O . LYS B 1 149 ? 8.373 -2.007 -38.449 1.00 28.41 149 LYS B O 1
ATOM 4518 N N . ASP B 1 150 ? 7.152 -0.935 -36.891 1.00 25.75 150 ASP B N 1
ATOM 4519 C CA . ASP B 1 150 ? 6.629 -2.165 -36.308 1.00 26.09 150 ASP B CA 1
ATOM 4520 C C . ASP B 1 150 ? 5.146 -2.013 -35.926 1.00 27.57 150 ASP B C 1
ATOM 4521 O O . ASP B 1 150 ? 4.688 -2.601 -34.942 1.00 28.79 150 ASP B O 1
ATOM 4526 N N . GLY B 1 151 ? 4.403 -1.204 -36.663 1.00 23.55 151 GLY B N 1
ATOM 4527 C CA . GLY B 1 151 ? 3.003 -0.994 -36.344 1.00 21.54 151 GLY B CA 1
ATOM 4528 C C . GLY B 1 151 ? 2.394 -0.083 -37.384 1.00 23.15 151 GLY B C 1
ATOM 4529 O O . GLY B 1 151 ? 3.063 0.310 -38.341 1.00 22.01 151 GLY B O 1
ATOM 4530 N N . VAL B 1 152 ? 1.143 0.314 -37.144 1.00 19.94 152 VAL B N 1
ATOM 4531 C CA . VAL B 1 152 ? 0.398 1.205 -38.050 1.00 19.45 152 VAL B CA 1
ATOM 4532 C C . VAL B 1 152 ? -0.416 2.181 -37.197 1.00 17.87 152 VAL B C 1
ATOM 4533 O O . VAL B 1 152 ? -1.034 1.790 -36.198 1.00 19.16 152 VAL B O 1
ATOM 4537 N N . PHE B 1 153 ? -0.435 3.439 -37.590 1.00 16.88 153 PHE B N 1
ATOM 4538 C CA . PHE B 1 153 ? -1.311 4.412 -36.927 1.00 16.05 153 PHE B CA 1
ATOM 4539 C C . PHE B 1 153 ? -2.399 4.874 -37.894 1.00 19.20 153 PHE B C 1
ATOM 4540 O O . PHE B 1 153 ? -2.105 5.207 -39.047 1.00 18.98 153 PHE B O 1
ATOM 4548 N N . ILE B 1 154 ? -3.659 4.903 -37.437 1.00 18.00 154 ILE B N 1
ATOM 4549 C CA . ILE B 1 154 ? -4.750 5.484 -38.218 1.00 19.18 154 ILE B CA 1
ATOM 4550 C C . ILE B 1 154 ? -5.070 6.829 -37.569 1.00 17.01 154 ILE B C 1
ATOM 4551 O O . ILE B 1 154 ? -5.605 6.862 -36.454 1.00 18.13 154 ILE B O 1
ATOM 4556 N N . GLY B 1 155 ? -4.763 7.922 -38.258 1.00 14.42 155 GLY B N 1
ATOM 4557 C CA . GLY B 1 155 ? -5.003 9.270 -37.745 1.00 16.76 155 GLY B CA 1
ATOM 4558 C C . GLY B 1 155 ? -6.142 9.859 -38.542 1.00 19.46 155 GLY B C 1
ATOM 4559 O O . GLY B 1 155 ? -6.278 9.587 -39.744 1.00 21.35 155 GLY B O 1
ATOM 4560 N N . PHE B 1 156 ? -6.961 10.670 -37.904 1.00 18.05 156 PHE B N 1
ATOM 4561 C CA . PHE B 1 156 ? -8.023 11.311 -38.687 1.00 14.94 156 PHE B CA 1
ATOM 4562 C C . PHE B 1 156 ? -8.245 12.721 -38.166 1.00 18.96 156 PHE B C 1
ATOM 4563 O O . PHE B 1 156 ? -7.953 13.030 -37.003 1.00 16.65 156 PHE B O 1
ATOM 4571 N N . GLY B 1 157 ? -8.704 13.606 -39.048 1.00 17.85 157 GLY B N 1
ATOM 4572 C CA . GLY B 1 157 ? -9.148 14.926 -38.631 1.00 18.46 157 GLY B CA 1
ATOM 4573 C C . GLY B 1 157 ? -10.555 15.114 -39.121 1.00 19.62 157 GLY B C 1
ATOM 4574 O O . GLY B 1 157 ? -10.925 14.621 -40.192 1.00 20.60 157 GLY B O 1
ATOM 4575 N N . TYR B 1 158 ? -11.366 15.824 -38.332 1.00 19.13 158 TYR B N 1
ATOM 4576 C CA . TYR B 1 158 ? -12.732 16.054 -38.768 1.00 21.60 158 TYR B CA 1
ATOM 4577 C C . TYR B 1 158 ? -13.158 17.490 -38.517 1.00 21.59 158 TYR B C 1
ATOM 4578 O O . TYR B 1 158 ? -12.672 18.165 -37.608 1.00 18.25 158 TYR B O 1
ATOM 4587 N N . ASN B 1 159 ? -14.094 17.930 -39.372 1.00 18.12 159 ASN B N 1
ATOM 4588 C CA . ASN B 1 159 ? -14.668 19.267 -39.336 1.00 20.27 159 ASN B CA 1
ATOM 4589 C C . ASN B 1 159 ? -15.766 19.322 -38.275 1.00 19.78 159 ASN B C 1
ATOM 4590 O O . ASN B 1 159 ? -16.738 18.573 -38.373 1.00 18.76 159 ASN B O 1
ATOM 4595 N N . SER B 1 160 ? -15.616 20.175 -37.240 1.00 23.51 160 SER B N 1
ATOM 4596 C CA . SER B 1 160 ? -16.609 20.147 -36.165 1.00 21.28 160 SER B CA 1
ATOM 4597 C C . SER B 1 160 ? -18.003 20.581 -36.599 1.00 21.56 160 SER B C 1
ATOM 4598 O O . SER B 1 160 ? -18.938 20.356 -35.826 1.00 23.22 160 SER B O 1
ATOM 4601 N N . THR B 1 161 ? -18.173 21.154 -37.803 1.00 23.39 161 THR B N 1
ATOM 4602 C CA . THR B 1 161 ? -19.514 21.489 -38.265 1.00 25.06 161 THR B CA 1
ATOM 4603 C C . THR B 1 161 ? -20.313 20.275 -38.731 1.00 25.77 161 THR B C 1
ATOM 4604 O O . THR B 1 161 ? -21.540 20.378 -38.838 1.00 24.80 161 THR B O 1
ATOM 4608 N N . VAL B 1 162 ? -19.668 19.139 -38.998 1.00 22.23 162 VAL B N 1
ATOM 4609 C CA . VAL B 1 162 ? -20.408 17.954 -39.430 1.00 21.09 162 VAL B CA 1
ATOM 4610 C C . VAL B 1 162 ? -20.628 16.924 -38.328 1.00 22.84 162 VAL B C 1
ATOM 4611 O O . VAL B 1 162 ? -21.530 16.086 -38.451 1.00 24.80 162 VAL B O 1
ATOM 4615 N N . ALA B 1 163 ? -19.832 16.946 -37.264 1.00 19.04 163 ALA B N 1
ATOM 4616 C CA . ALA B 1 163 ? -19.954 15.862 -36.297 1.00 21.64 163 ALA B CA 1
ATOM 4617 C C . ALA B 1 163 ? -19.343 16.334 -34.991 1.00 17.60 163 ALA B C 1
ATOM 4618 O O . ALA B 1 163 ? -18.379 17.108 -35.003 1.00 17.86 163 ALA B O 1
ATOM 4620 N N . ASP B 1 164 ? -19.901 15.846 -33.877 1.00 18.75 164 ASP B N 1
ATOM 4621 C CA . ASP B 1 164 ? -19.173 15.930 -32.621 1.00 20.08 164 ASP B CA 1
ATOM 4622 C C . ASP B 1 164 ? -18.383 14.631 -32.404 1.00 19.93 164 ASP B C 1
ATOM 4623 O O . ASP B 1 164 ? -18.387 13.700 -33.235 1.00 18.55 164 ASP B O 1
ATOM 4628 N N . ALA B 1 165 ? -17.617 14.592 -31.307 1.00 17.97 165 ALA B N 1
ATOM 4629 C CA . ALA B 1 165 ? -16.791 13.419 -31.055 1.00 19.37 165 ALA B CA 1
ATOM 4630 C C . ALA B 1 165 ? -17.647 12.169 -30.879 1.00 16.47 165 ALA B C 1
ATOM 4631 O O . ALA B 1 165 ? -17.221 11.070 -31.244 1.00 19.02 165 ALA B O 1
ATOM 4633 N N . THR B 1 166 ? -18.821 12.300 -30.245 1.00 16.78 166 THR B N 1
ATOM 4634 C CA . THR B 1 166 ? -19.725 11.154 -30.112 1.00 16.32 166 THR B CA 1
ATOM 4635 C C . THR B 1 166 ? -19.996 10.528 -31.484 1.00 18.72 166 THR B C 1
ATOM 4636 O O . THR B 1 166 ? -19.829 9.313 -31.703 1.00 18.47 166 THR B O 1
ATOM 4640 N N . SER B 1 167 ? -20.345 11.374 -32.440 1.00 18.74 167 SER B N 1
ATOM 4641 C CA . SER B 1 167 ? -20.675 10.864 -33.761 1.00 18.93 167 SER B CA 1
ATOM 4642 C C . SER B 1 167 ? -19.445 10.340 -34.501 1.00 18.41 167 SER B C 1
ATOM 4643 O O . SER B 1 167 ? -19.526 9.306 -35.173 1.00 19.20 167 SER B O 1
ATOM 4646 N N . ILE B 1 168 ? -18.309 11.035 -34.423 1.00 17.31 168 ILE B N 1
ATOM 4647 C CA . ILE B 1 168 ? -17.137 10.556 -35.151 1.00 18.24 168 ILE B CA 1
ATOM 4648 C C . ILE B 1 168 ? -16.699 9.195 -34.600 1.00 20.61 168 ILE B C 1
ATOM 4649 O O . ILE B 1 168 ? -16.318 8.292 -35.360 1.00 17.17 168 ILE B O 1
ATOM 4654 N N . TRP B 1 169 ? -16.759 9.001 -33.266 1.00 20.03 169 TRP B N 1
ATOM 4655 C CA . TRP B 1 169 ? -16.351 7.687 -32.778 1.00 18.54 169 TRP B CA 1
ATOM 4656 C C . TRP B 1 169 ? -17.369 6.613 -33.158 1.00 17.76 169 TRP B C 1
ATOM 4657 O O . TRP B 1 169 ? -16.990 5.458 -33.388 1.00 17.92 169 TRP B O 1
ATOM 4668 N N . LYS B 1 170 ? -18.629 6.955 -33.315 1.00 18.43 170 LYS B N 1
ATOM 4669 C CA . LYS B 1 170 ? -19.603 5.947 -33.777 1.00 20.17 170 LYS B CA 1
ATOM 4670 C C . LYS B 1 170 ? -19.259 5.564 -35.215 1.00 21.34 170 LYS B C 1
ATOM 4671 O O . LYS B 1 170 ? -19.375 4.445 -35.588 1.00 20.64 170 LYS B O 1
ATOM 4677 N N . PHE B 1 171 ? -18.851 6.553 -35.983 1.00 18.30 171 PHE B N 1
ATOM 4678 C CA . PHE B 1 171 ? -18.402 6.255 -37.337 1.00 20.13 171 PHE B CA 1
ATOM 4679 C C . PHE B 1 171 ? -17.180 5.341 -37.326 1.00 20.25 171 PHE B C 1
ATOM 4680 O O . PHE B 1 171 ? -17.112 4.376 -38.094 1.00 21.34 171 PHE B O 1
ATOM 4688 N N . ILE B 1 172 ? -16.188 5.639 -36.476 1.00 18.87 172 ILE B N 1
ATOM 4689 C CA . ILE B 1 172 ? -15.028 4.745 -36.407 1.00 20.50 172 ILE B CA 1
ATOM 4690 C C . ILE B 1 172 ? -15.466 3.335 -36.004 1.00 22.43 172 ILE B C 1
ATOM 4691 O O . ILE B 1 172 ? -14.957 2.340 -36.538 1.00 21.09 172 ILE B O 1
ATOM 4696 N N . ASN B 1 173 ? -16.382 3.229 -35.037 1.00 18.49 173 ASN B N 1
ATOM 4697 C CA . ASN B 1 173 ? -16.867 1.918 -34.611 1.00 19.86 173 ASN B CA 1
ATOM 4698 C C . ASN B 1 173 ? -17.498 1.182 -35.789 1.00 22.15 173 ASN B C 1
ATOM 4699 O O . ASN B 1 173 ? -17.256 -0.014 -35.995 1.00 26.52 173 ASN B O 1
ATOM 4704 N N . ALA B 1 174 ? -18.366 1.875 -36.542 1.00 24.75 174 ALA B N 1
ATOM 4705 C CA . ALA B 1 174 ? -19.026 1.242 -37.691 1.00 24.85 174 ALA B CA 1
ATOM 4706 C C . ALA B 1 174 ? -18.017 0.824 -38.754 1.00 24.92 174 ALA B C 1
ATOM 4707 O O . ALA B 1 174 ? -18.100 -0.282 -39.316 1.00 24.19 174 ALA B O 1
ATOM 4709 N N . TRP B 1 175 ? -17.072 1.705 -39.056 1.00 21.54 175 TRP B N 1
ATOM 4710 C CA . TRP B 1 175 ? -16.053 1.397 -40.058 1.00 21.71 175 TRP B CA 1
ATOM 4711 C C . TRP B 1 175 ? -15.261 0.147 -39.675 1.00 21.15 175 TRP B C 1
ATOM 4712 O O . TRP B 1 175 ? -15.049 -0.737 -40.512 1.00 23.83 175 TRP B O 1
ATOM 4723 N N . SER B 1 176 ? -14.764 0.081 -38.424 1.00 19.12 176 SER B N 1
ATOM 4724 C CA . SER B 1 176 ? -13.995 -1.101 -38.026 1.00 21.87 176 SER B CA 1
ATOM 4725 C C . SER B 1 176 ? -14.864 -2.343 -38.023 1.00 22.73 176 SER B C 1
ATOM 4726 O O . SER B 1 176 ? -14.388 -3.436 -38.329 1.00 26.81 176 SER B O 1
ATOM 4729 N N . GLU B 1 177 ? -16.143 -2.218 -37.645 1.00 23.52 177 GLU B N 1
ATOM 4730 C CA . GLU B 1 177 ? -17.006 -3.386 -37.715 1.00 26.17 177 GLU B CA 1
ATOM 4731 C C . GLU B 1 177 ? -17.153 -3.872 -39.164 1.00 27.71 177 GLU B C 1
ATOM 4732 O O . GLU B 1 177 ? -17.137 -5.076 -39.425 1.00 27.82 177 GLU B O 1
ATOM 4738 N N . ILE B 1 178 ? -17.325 -2.945 -40.108 1.00 24.10 178 ILE B N 1
ATOM 4739 C CA . ILE B 1 178 ? -17.455 -3.331 -41.518 1.00 25.72 178 ILE B CA 1
ATOM 4740 C C . ILE B 1 178 ? -16.180 -4.018 -42.005 1.00 26.66 178 ILE B C 1
ATOM 4741 O O . ILE B 1 178 ? -16.210 -5.070 -42.695 1.00 28.85 178 ILE B O 1
ATOM 4746 N N . CYS B 1 179 ? -15.043 -3.426 -41.661 1.00 25.81 179 CYS B N 1
ATOM 4747 C CA . CYS B 1 179 ? -13.741 -3.921 -42.093 1.00 26.44 179 CYS B CA 1
ATOM 4748 C C . CYS B 1 179 ? -13.440 -5.296 -41.478 1.00 26.82 179 CYS B C 1
ATOM 4749 O O . CYS B 1 179 ? -12.870 -6.171 -42.151 1.00 28.49 179 CYS B O 1
ATOM 4752 N N . SER B 1 180 ? -13.911 -5.534 -40.238 1.00 24.72 180 SER B N 1
ATOM 4753 C CA . SER B 1 180 ? -13.697 -6.826 -39.578 1.00 30.96 180 SER B CA 1
ATOM 4754 C C . SER B 1 180 ? -14.433 -7.967 -40.257 1.00 37.54 180 SER B C 1
ATOM 4755 O O . SER B 1 180 ? -14.047 -9.125 -40.071 1.00 41.71 180 SER B O 1
ATOM 4758 N N . LYS B 1 181 ? -15.517 -7.684 -40.983 1.00 51.35 181 LYS B N 1
ATOM 4759 C CA . LYS B 1 181 ? -16.338 -8.751 -41.570 1.00 55.24 181 LYS B CA 1
ATOM 4760 C C . LYS B 1 181 ? -15.768 -9.192 -42.922 1.00 58.96 181 LYS B C 1
ATOM 4761 O O . LYS B 1 181 ? -15.155 -8.387 -43.644 1.00 57.85 181 LYS B O 1
ATOM 4767 N N . PHE B 1 189 ? -26.060 -3.611 -39.767 1.00 57.04 189 PHE B N 1
ATOM 4768 C CA . PHE B 1 189 ? -26.661 -2.507 -39.077 1.00 62.84 189 PHE B CA 1
ATOM 4769 C C . PHE B 1 189 ? -28.171 -2.635 -39.044 1.00 72.36 189 PHE B C 1
ATOM 4770 O O . PHE B 1 189 ? -28.825 -2.507 -40.069 1.00 71.95 189 PHE B O 1
ATOM 4778 N N . GLN B 1 190 ? -28.726 -2.852 -37.867 1.00 77.84 190 GLN B N 1
ATOM 4779 C CA . GLN B 1 190 ? -30.156 -3.047 -37.784 1.00 87.16 190 GLN B CA 1
ATOM 4780 C C . GLN B 1 190 ? -30.980 -1.824 -38.019 1.00 85.72 190 GLN B C 1
ATOM 4781 O O . GLN B 1 190 ? -32.128 -1.951 -38.393 1.00 88.77 190 GLN B O 1
ATOM 4787 N N . ARG B 1 191 ? -30.406 -0.655 -37.777 1.00 78.42 191 ARG B N 1
ATOM 4788 C CA . ARG B 1 191 ? -31.106 0.604 -37.982 1.00 74.44 191 ARG B CA 1
ATOM 4789 C C . ARG B 1 191 ? -30.333 1.488 -38.960 1.00 63.51 191 ARG B C 1
ATOM 4790 O O . ARG B 1 191 ? -29.128 1.368 -39.073 1.00 59.15 191 ARG B O 1
ATOM 4798 N N . ARG B 1 192 ? -31.049 2.331 -39.689 1.00 59.40 192 ARG B N 1
ATOM 4799 C CA . ARG B 1 192 ? -30.466 3.269 -40.631 1.00 56.80 192 ARG B CA 1
ATOM 4800 C C . ARG B 1 192 ? -29.913 4.462 -39.866 1.00 44.06 192 ARG B C 1
ATOM 4801 O O . ARG B 1 192 ? -30.382 4.724 -38.820 1.00 44.69 192 ARG B O 1
ATOM 4809 N N . LEU B 1 193 ? -29.006 5.228 -40.444 1.00 39.16 193 LEU B N 1
ATOM 4810 C CA . LEU B 1 193 ? -28.455 6.389 -39.756 1.00 34.83 193 LEU B CA 1
ATOM 4811 C C . LEU B 1 193 ? -29.539 7.455 -39.679 1.00 36.24 193 LEU B C 1
ATOM 4812 O O . LEU B 1 193 ? -30.231 7.725 -40.668 1.00 36.78 193 LEU B O 1
ATOM 4817 N N . HIS B 1 194 ? -29.779 7.965 -38.480 1.00 35.30 194 HIS B N 1
ATOM 4818 C CA . HIS B 1 194 ? -30.700 9.079 -38.284 1.00 40.35 194 HIS B CA 1
ATOM 4819 C C . HIS B 1 194 ? -29.907 10.346 -37.999 1.00 34.16 194 HIS B C 1
ATOM 4820 O O . HIS B 1 194 ? -29.038 10.343 -37.123 1.00 32.48 194 HIS B O 1
ATOM 4827 N N . LEU B 1 195 ? -30.208 11.428 -38.716 1.00 33.78 195 LEU B N 1
ATOM 4828 C CA . LEU B 1 195 ? -29.510 12.685 -38.476 1.00 32.09 195 LEU B CA 1
ATOM 4829 C C . LEU B 1 195 ? -30.177 13.446 -37.341 1.00 32.59 195 LEU B C 1
ATOM 4830 O O . LEU B 1 195 ? -31.392 13.341 -37.144 1.00 37.08 195 LEU B O 1
ATOM 4835 N N . LYS B 1 196 ? -29.387 14.278 -36.664 1.00 31.13 196 LYS B N 1
ATOM 4836 C CA . LYS B 1 196 ? -29.894 15.064 -35.535 1.00 32.61 196 LYS B CA 1
ATOM 4837 C C . LYS B 1 196 ? -31.004 16.025 -35.955 1.00 37.80 196 LYS B C 1
ATOM 4838 O O . LYS B 1 196 ? -31.873 16.357 -35.133 1.00 37.90 196 LYS B O 1
ATOM 4844 N N . GLY B 1 197 ? -30.994 16.495 -37.218 1.00 32.78 197 GLY B N 1
ATOM 4845 C CA . GLY B 1 197 ? -32.042 17.402 -37.705 1.00 37.88 197 GLY B CA 1
ATOM 4846 C C . GLY B 1 197 ? -31.952 18.812 -37.106 1.00 37.54 197 GLY B C 1
ATOM 4847 O O . GLY B 1 197 ? -31.079 19.134 -36.306 1.00 37.06 197 GLY B O 1
ATOM 4848 N N . TRP B 1 198 ? -32.949 19.632 -37.419 1.00 35.25 198 TRP B N 1
ATOM 4849 C CA . TRP B 1 198 ? -32.925 21.014 -36.962 1.00 36.44 198 TRP B CA 1
ATOM 4850 C C . TRP B 1 198 ? -33.759 21.089 -35.691 1.00 36.41 198 TRP B C 1
ATOM 4851 O O . TRP B 1 198 ? -34.981 20.952 -35.730 1.00 38.43 198 TRP B O 1
ATOM 4862 N N . PHE B 1 199 ? -33.106 21.331 -34.554 1.00 35.48 199 PHE B N 1
ATOM 4863 C CA . PHE B 1 199 ? -33.816 21.274 -33.278 1.00 36.92 199 PHE B CA 1
ATOM 4864 C C . PHE B 1 199 ? -34.020 22.640 -32.638 1.00 37.97 199 PHE B C 1
ATOM 4865 O O . PHE B 1 199 ? -34.573 22.724 -31.532 1.00 38.59 199 PHE B O 1
ATOM 4873 N N . PHE B 1 200 ? -33.736 23.712 -33.366 1.00 37.50 200 PHE B N 1
ATOM 4874 C CA . PHE B 1 200 ? -33.954 25.082 -32.903 1.00 40.02 200 PHE B CA 1
ATOM 4875 C C . PHE B 1 200 ? -35.180 25.624 -33.623 1.00 44.57 200 PHE B C 1
ATOM 4876 O O . PHE B 1 200 ? -35.087 26.311 -34.654 1.00 43.59 200 PHE B O 1
ATOM 4884 N N . ASP B 1 201 ? -36.351 25.330 -33.056 1.00 41.47 201 ASP B N 1
ATOM 4885 C CA . ASP B 1 201 ? -37.576 25.650 -33.784 1.00 52.44 201 ASP B CA 1
ATOM 4886 C C . ASP B 1 201 ? -37.847 27.140 -33.858 1.00 50.16 201 ASP B C 1
ATOM 4887 O O . ASP B 1 201 ? -38.683 27.549 -34.665 1.00 50.00 201 ASP B O 1
ATOM 4892 N N . GLU B 1 202 ? -37.136 27.935 -33.064 1.00 47.69 202 GLU B N 1
ATOM 4893 C CA . GLU B 1 202 ? -37.324 29.383 -33.061 1.00 52.12 202 GLU B CA 1
ATOM 4894 C C . GLU B 1 202 ? -36.251 30.116 -33.868 1.00 49.69 202 GLU B C 1
ATOM 4895 O O . GLU B 1 202 ? -36.146 31.341 -33.801 1.00 49.00 202 GLU B O 1
ATOM 4901 N N . ILE B 1 203 ? -35.460 29.365 -34.628 1.00 41.07 203 ILE B N 1
ATOM 4902 C CA . ILE B 1 203 ? -34.407 29.948 -35.442 1.00 39.65 203 ILE B CA 1
ATOM 4903 C C . ILE B 1 203 ? -34.617 29.506 -36.876 1.00 41.53 203 ILE B C 1
ATOM 4904 O O . ILE B 1 203 ? -34.720 28.305 -37.151 1.00 39.38 203 ILE B O 1
ATOM 4909 N N . ASP B 1 204 ? -34.649 30.475 -37.779 1.00 40.34 204 ASP B N 1
ATOM 4910 C CA . ASP B 1 204 ? -34.724 30.243 -39.213 1.00 41.15 204 ASP B CA 1
ATOM 4911 C C . ASP B 1 204 ? -33.349 29.895 -39.770 1.00 42.07 204 ASP B C 1
ATOM 4912 O O . ASP B 1 204 ? -32.310 30.253 -39.201 1.00 42.13 204 ASP B O 1
ATOM 4917 N N . TYR B 1 205 ? -33.351 29.207 -40.901 1.00 41.39 205 TYR B N 1
ATOM 4918 C CA . TYR B 1 205 ? -32.131 28.821 -41.593 1.00 40.26 205 TYR B CA 1
ATOM 4919 C C . TYR B 1 205 ? -32.331 29.028 -43.077 1.00 38.51 205 TYR B C 1
ATOM 4920 O O . TYR B 1 205 ? -33.475 29.067 -43.568 1.00 39.79 205 TYR B O 1
ATOM 4929 N N . PRO B 1 206 ? -31.241 29.220 -43.854 1.00 40.59 206 PRO B N 1
ATOM 4930 C CA . PRO B 1 206 ? -29.887 29.326 -43.317 1.00 40.86 206 PRO B CA 1
ATOM 4931 C C . PRO B 1 206 ? -29.680 30.616 -42.525 1.00 40.02 206 PRO B C 1
ATOM 4932 O O . PRO B 1 206 ? -30.217 31.687 -42.863 1.00 38.75 206 PRO B O 1
ATOM 4936 N N . ILE B 1 207 ? -28.838 30.506 -41.521 1.00 33.63 207 ILE B N 1
ATOM 4937 C CA . ILE B 1 207 ? -28.511 31.637 -40.665 1.00 38.66 207 ILE B CA 1
ATOM 4938 C C . ILE B 1 207 ? -27.519 32.521 -41.398 1.00 33.68 207 ILE B C 1
ATOM 4939 O O . ILE B 1 207 ? -26.585 32.011 -42.013 1.00 35.25 207 ILE B O 1
ATOM 4944 N N . HIS B 1 208 ? -27.742 33.836 -41.363 1.00 34.95 208 HIS B N 1
ATOM 4945 C CA . HIS B 1 208 ? -26.848 34.803 -41.992 1.00 38.98 208 HIS B CA 1
ATOM 4946 C C . HIS B 1 208 ? -25.742 35.221 -41.027 1.00 37.88 208 HIS B C 1
ATOM 4947 O O . HIS B 1 208 ? -26.028 35.736 -39.948 1.00 34.94 208 HIS B O 1
ATOM 4954 N N . ILE B 1 209 ? -24.488 35.056 -41.441 1.00 36.51 209 ILE B N 1
ATOM 4955 C CA . ILE B 1 209 ? -23.333 35.412 -40.618 1.00 36.30 209 ILE B CA 1
ATOM 4956 C C . ILE B 1 209 ? -22.324 36.179 -41.456 1.00 38.50 209 ILE B C 1
ATOM 4957 O O . ILE B 1 209 ? -22.316 36.099 -42.700 1.00 37.02 209 ILE B O 1
ATOM 4962 N N . PRO B 1 210 ? -21.427 36.920 -40.810 1.00 41.35 210 PRO B N 1
ATOM 4963 C CA . PRO B 1 210 ? -20.285 37.508 -41.529 1.00 43.26 210 PRO B CA 1
ATOM 4964 C C . PRO B 1 210 ? -19.302 36.434 -41.967 1.00 43.49 210 PRO B C 1
ATOM 4965 O O . PRO B 1 210 ? -19.218 35.361 -41.364 1.00 39.51 210 PRO B O 1
ATOM 4969 N N . ASP B 1 211 ? -18.579 36.720 -43.051 1.00 43.96 211 ASP B N 1
ATOM 4970 C CA . ASP B 1 211 ? -17.639 35.738 -43.577 1.00 42.84 211 ASP B CA 1
ATOM 4971 C C . ASP B 1 211 ? -16.566 35.424 -42.529 1.00 44.46 211 ASP B C 1
ATOM 4972 O O . ASP B 1 211 ? -15.867 36.340 -42.062 1.00 45.27 211 ASP B O 1
ATOM 4977 N N . PRO B 1 212 ? -16.438 34.172 -42.101 1.00 45.29 212 PRO B N 1
ATOM 4978 C CA . PRO B 1 212 ? -15.467 33.856 -41.039 1.00 43.75 212 PRO B CA 1
ATOM 4979 C C . PRO B 1 212 ? -14.023 34.065 -41.446 1.00 44.72 212 PRO B C 1
ATOM 4980 O O . PRO B 1 212 ? -13.145 34.054 -40.572 1.00 47.06 212 PRO B O 1
ATOM 4984 N N . GLU B 1 213 ? -13.775 34.253 -42.738 1.00 49.26 213 GLU B N 1
ATOM 4985 C CA . GLU B 1 213 ? -12.422 34.465 -43.237 1.00 55.49 213 GLU B CA 1
ATOM 4986 C C . GLU B 1 213 ? -12.331 35.747 -44.059 1.00 53.73 213 GLU B C 1
ATOM 4987 O O . GLU B 1 213 ? -11.886 36.783 -43.565 1.00 56.43 213 GLU B O 1
ATOM 4993 N N . THR B 1 224 ? 4.693 28.129 -28.967 1.00 69.94 224 THR B N 1
ATOM 4994 C CA . THR B 1 224 ? 4.526 28.417 -27.579 1.00 70.05 224 THR B CA 1
ATOM 4995 C C . THR B 1 224 ? 5.244 27.541 -26.536 1.00 65.14 224 THR B C 1
ATOM 4996 O O . THR B 1 224 ? 4.860 27.578 -25.392 1.00 62.28 224 THR B O 1
ATOM 5000 N N . ASN B 1 225 ? 6.247 26.792 -26.946 1.00 62.07 225 ASN B N 1
ATOM 5001 C CA . ASN B 1 225 ? 7.036 25.918 -26.083 1.00 54.41 225 ASN B CA 1
ATOM 5002 C C . ASN B 1 225 ? 6.305 24.765 -25.316 1.00 46.33 225 ASN B C 1
ATOM 5003 O O . ASN B 1 225 ? 6.786 24.280 -24.345 1.00 46.87 225 ASN B O 1
ATOM 5008 N N . LEU B 1 226 ? 5.155 24.333 -25.792 1.00 40.84 226 LEU B N 1
ATOM 5009 C CA . LEU B 1 226 ? 4.369 23.282 -25.136 1.00 38.39 226 LEU B CA 1
ATOM 5010 C C . LEU B 1 226 ? 4.982 21.879 -25.101 1.00 40.91 226 LEU B C 1
ATOM 5011 O O . LEU B 1 226 ? 5.739 21.555 -25.953 1.00 40.99 226 LEU B O 1
ATOM 5016 N N . GLN B 1 227 ? 4.578 21.055 -24.113 1.00 39.53 227 GLN B N 1
ATOM 5017 C CA . GLN B 1 227 ? 4.989 19.661 -23.925 1.00 34.41 227 GLN B CA 1
ATOM 5018 C C . GLN B 1 227 ? 3.734 18.796 -23.810 1.00 29.72 227 GLN B C 1
ATOM 5019 O O . GLN B 1 227 ? 2.689 19.306 -23.409 1.00 30.10 227 GLN B O 1
ATOM 5025 N N . GLU B 1 228 ? 3.814 17.502 -24.158 1.00 24.43 228 GLU B N 1
ATOM 5026 C CA . GLU B 1 228 ? 2.697 16.581 -23.872 1.00 24.04 228 GLU B CA 1
ATOM 5027 C C . GLU B 1 228 ? 3.181 15.454 -22.970 1.00 25.50 228 GLU B C 1
ATOM 5028 O O . GLU B 1 228 ? 4.312 14.985 -23.106 1.00 28.72 228 GLU B O 1
ATOM 5034 N N . LYS B 1 229 ? 2.344 15.070 -21.993 1.00 23.65 229 LYS B N 1
ATOM 5035 C CA . LYS B 1 229 ? 2.614 13.941 -21.129 1.00 22.23 229 LYS B CA 1
ATOM 5036 C C . LYS B 1 229 ? 1.400 13.025 -21.146 1.00 25.28 229 LYS B C 1
ATOM 5037 O O . LYS B 1 229 ? 0.260 13.476 -21.289 1.00 23.68 229 LYS B O 1
ATOM 5043 N N . MET B 1 230 ? 1.648 11.735 -20.959 1.00 22.17 230 MET B N 1
ATOM 5044 C CA . MET B 1 230 ? 0.564 10.800 -20.743 1.00 23.83 230 MET B CA 1
ATOM 5045 C C . MET B 1 230 ? 0.390 10.596 -19.246 1.00 22.27 230 MET B C 1
ATOM 5046 O O . MET B 1 230 ? 1.379 10.381 -18.526 1.00 24.07 230 MET B O 1
ATOM 5051 N N . PHE B 1 231 ? -0.858 10.660 -18.783 1.00 20.63 231 PHE B N 1
ATOM 5052 C CA . PHE B 1 231 ? -1.203 10.361 -17.383 1.00 22.20 231 PHE B CA 1
ATOM 5053 C C . PHE B 1 231 ? -1.983 9.051 -17.391 1.00 22.11 231 PHE B C 1
ATOM 5054 O O . PHE B 1 231 ? -2.892 8.876 -18.194 1.00 26.05 231 PHE B O 1
ATOM 5062 N N . HIS B 1 232 ? -1.632 8.108 -16.533 1.00 18.71 232 HIS B N 1
ATOM 5063 C CA . HIS B 1 232 ? -2.511 6.967 -16.371 1.00 17.99 232 HIS B CA 1
ATOM 5064 C C . HIS B 1 232 ? -3.003 6.957 -14.937 1.00 23.95 232 HIS B C 1
ATOM 5065 O O . HIS B 1 232 ? -2.213 7.171 -14.019 1.00 21.00 232 HIS B O 1
ATOM 5072 N N . VAL B 1 233 ? -4.293 6.695 -14.743 1.00 20.86 233 VAL B N 1
ATOM 5073 C CA . VAL B 1 233 ? -4.856 6.550 -13.400 1.00 22.37 233 VAL B CA 1
ATOM 5074 C C . VAL B 1 233 ? -5.416 5.143 -13.310 1.00 22.16 233 VAL B C 1
ATOM 5075 O O . VAL B 1 233 ? -6.327 4.782 -14.073 1.00 18.22 233 VAL B O 1
ATOM 5079 N N . THR B 1 234 ? -4.867 4.349 -12.375 1.00 22.96 234 THR B N 1
ATOM 5080 C CA . THR B 1 234 ? -5.299 2.968 -12.191 1.00 24.39 234 THR B CA 1
ATOM 5081 C C . THR B 1 234 ? -6.713 2.903 -11.637 1.00 24.87 234 THR B C 1
ATOM 5082 O O . THR B 1 234 ? -7.190 3.829 -10.972 1.00 24.72 234 THR B O 1
ATOM 5086 N N . LYS B 1 235 ? -7.353 1.752 -11.867 1.00 22.20 235 LYS B N 1
ATOM 5087 C CA . LYS B 1 235 ? -8.653 1.475 -11.266 1.00 24.78 235 LYS B CA 1
ATOM 5088 C C . LYS B 1 235 ? -8.619 1.753 -9.766 1.00 26.86 235 LYS B C 1
ATOM 5089 O O . LYS B 1 235 ? -9.498 2.442 -9.227 1.00 25.55 235 LYS B O 1
ATOM 5095 N N . GLU B 1 236 ? -7.568 1.266 -9.083 1.00 25.67 236 GLU B N 1
ATOM 5096 C CA . GLU B 1 236 ? -7.459 1.493 -7.634 1.00 23.81 236 GLU B CA 1
ATOM 5097 C C . GLU B 1 236 ? -7.466 2.977 -7.290 1.00 24.74 236 GLU B C 1
ATOM 5098 O O . GLU B 1 236 ? -8.146 3.404 -6.349 1.00 24.35 236 GLU B O 1
ATOM 5104 N N . ASN B 1 237 ? -6.714 3.788 -8.038 1.00 22.32 237 ASN B N 1
ATOM 5105 C CA . ASN B 1 237 ? -6.620 5.208 -7.714 1.00 24.12 237 ASN B CA 1
ATOM 5106 C C . ASN B 1 237 ? -7.837 5.994 -8.202 1.00 20.89 237 ASN B C 1
ATOM 5107 O O . ASN B 1 237 ? -8.257 6.960 -7.534 1.00 24.61 237 ASN B O 1
ATOM 5112 N N . VAL B 1 238 ? -8.467 5.582 -9.312 1.00 20.04 238 VAL B N 1
ATOM 5113 C CA . VAL B 1 238 ? -9.754 6.186 -9.646 1.00 18.82 238 VAL B CA 1
ATOM 5114 C C . VAL B 1 238 ? -10.716 6.015 -8.476 1.00 23.86 238 VAL B C 1
ATOM 5115 O O . VAL B 1 238 ? -11.389 6.968 -8.065 1.00 23.97 238 VAL B O 1
ATOM 5119 N N . LEU B 1 239 ? -10.840 4.779 -7.982 1.00 26.67 239 LEU B N 1
ATOM 5120 C CA . LEU B 1 239 ? -11.773 4.501 -6.880 1.00 25.95 239 LEU B CA 1
ATOM 5121 C C . LEU B 1 239 ? -11.408 5.296 -5.629 1.00 27.40 239 LEU B C 1
ATOM 5122 O O . LEU B 1 239 ? -12.301 5.751 -4.894 1.00 25.50 239 LEU B O 1
ATOM 5127 N N . LYS B 1 240 ? -10.105 5.468 -5.360 1.00 28.43 240 LYS B N 1
ATOM 5128 C CA . LYS B 1 240 ? -9.691 6.240 -4.181 1.00 28.99 240 LYS B CA 1
ATOM 5129 C C . LYS B 1 240 ? -10.121 7.701 -4.291 1.00 27.44 240 LYS B C 1
ATOM 5130 O O . LYS B 1 240 ? -10.584 8.306 -3.304 1.00 25.86 240 LYS B O 1
ATOM 5136 N N . LEU B 1 241 ? -9.954 8.290 -5.482 1.00 24.28 241 LEU B N 1
ATOM 5137 C CA . LEU B 1 241 ? -10.352 9.687 -5.681 1.00 24.94 241 LEU B CA 1
ATOM 5138 C C . LEU B 1 241 ? -11.877 9.827 -5.636 1.00 24.21 241 LEU B C 1
ATOM 5139 O O . LEU B 1 241 ? -12.406 10.809 -5.096 1.00 22.77 241 LEU B O 1
ATOM 5144 N N . ASP B 1 242 ? -12.590 8.873 -6.237 1.00 24.94 242 ASP B N 1
ATOM 5145 C CA . ASP B 1 242 ? -14.048 8.864 -6.169 1.00 21.06 242 ASP B CA 1
ATOM 5146 C C . ASP B 1 242 ? -14.512 8.837 -4.726 1.00 23.87 242 ASP B C 1
ATOM 5147 O O . ASP B 1 242 ? -15.388 9.615 -4.323 1.00 26.03 242 ASP B O 1
ATOM 5152 N N . ALA B 1 243 ? -13.939 7.937 -3.930 1.00 22.23 243 ALA B N 1
ATOM 5153 C CA . ALA B 1 243 ? -14.356 7.847 -2.541 1.00 23.12 243 ALA B CA 1
ATOM 5154 C C . ALA B 1 243 ? -14.030 9.139 -1.806 1.00 26.98 243 ALA B C 1
ATOM 5155 O O . ALA B 1 243 ? -14.828 9.627 -0.990 1.00 27.28 243 ALA B O 1
ATOM 5157 N N . LYS B 1 244 ? -12.858 9.720 -2.083 1.00 25.94 244 LYS B N 1
ATOM 5158 C CA . LYS B 1 244 ? -12.486 10.939 -1.362 1.00 28.19 244 LYS B CA 1
ATOM 5159 C C . LYS B 1 244 ? -13.436 12.085 -1.695 1.00 23.62 244 LYS B C 1
ATOM 5160 O O . LYS B 1 244 ? -13.971 12.774 -0.801 1.00 26.37 244 LYS B O 1
ATOM 5166 N N . ALA B 1 245 ? -13.679 12.267 -2.992 1.00 21.87 245 ALA B N 1
ATOM 5167 C CA . ALA B 1 245 ? -14.538 13.343 -3.449 1.00 24.51 245 ALA B CA 1
ATOM 5168 C C . ALA B 1 245 ? -15.940 13.193 -2.864 1.00 27.79 245 ALA B C 1
ATOM 5169 O O . ALA B 1 245 ? -16.553 14.180 -2.438 1.00 26.44 245 ALA B O 1
ATOM 5171 N N . ASN B 1 246 ? -16.469 11.971 -2.860 1.00 29.14 246 ASN B N 1
ATOM 5172 C CA . ASN B 1 246 ? -17.814 11.768 -2.344 1.00 23.53 246 ASN B CA 1
ATOM 5173 C C . ASN B 1 246 ? -17.872 11.951 -0.827 1.00 25.37 246 ASN B C 1
ATOM 5174 O O . ASN B 1 246 ? -18.902 12.357 -0.289 1.00 30.84 246 ASN B O 1
ATOM 5179 N N . ASP B 1 247 ? -16.808 11.593 -0.113 1.00 27.80 247 ASP B N 1
ATOM 5180 C CA . ASP B 1 247 ? -16.804 11.820 1.337 1.00 29.89 247 ASP B CA 1
ATOM 5181 C C . ASP B 1 247 ? -16.906 13.307 1.643 1.00 28.20 247 ASP B C 1
ATOM 5182 O O . ASP B 1 247 ? -17.523 13.724 2.649 1.00 29.88 247 ASP B O 1
ATOM 5187 N N . GLU B 1 248 ? -16.227 14.117 0.829 1.00 30.49 248 GLU B N 1
ATOM 5188 C CA . GLU B 1 248 ? -16.161 15.557 1.034 1.00 32.11 248 GLU B CA 1
ATOM 5189 C C . GLU B 1 248 ? -17.370 16.300 0.489 1.00 35.61 248 GLU B C 1
ATOM 5190 O O . GLU B 1 248 ? -17.756 17.330 1.059 1.00 41.87 248 GLU B O 1
ATOM 5196 N N . ALA B 1 249 ? -18.018 15.777 -0.533 1.00 29.81 249 ALA B N 1
ATOM 5197 C CA . ALA B 1 249 ? -19.070 16.482 -1.258 1.00 30.26 249 ALA B CA 1
ATOM 5198 C C . ALA B 1 249 ? -20.445 16.156 -0.700 1.00 35.86 249 ALA B C 1
ATOM 5199 O O . ALA B 1 249 ? -20.665 15.101 -0.104 1.00 35.01 249 ALA B O 1
ATOM 5201 N N . ASP B 1 250 ? -21.387 17.074 -0.943 1.00 40.58 250 ASP B N 1
ATOM 5202 C CA . ASP B 1 250 ? -22.775 16.954 -0.490 1.00 46.55 250 ASP B CA 1
ATOM 5203 C C . ASP B 1 250 ? -23.725 16.416 -1.559 1.00 40.44 250 ASP B C 1
ATOM 5204 O O . ASP B 1 250 ? -24.897 16.195 -1.271 1.00 44.72 250 ASP B O 1
ATOM 5209 N N . GLN B 1 251 ? -23.281 16.273 -2.788 1.00 32.97 251 GLN B N 1
ATOM 5210 C CA . GLN B 1 251 ? -24.038 15.605 -3.835 1.00 36.84 251 GLN B CA 1
ATOM 5211 C C . GLN B 1 251 ? -23.212 14.433 -4.327 1.00 32.39 251 GLN B C 1
ATOM 5212 O O . GLN B 1 251 ? -21.999 14.359 -4.087 1.00 28.94 251 GLN B O 1
ATOM 5218 N N . LYS B 1 252 ? -23.864 13.520 -5.035 1.00 28.51 252 LYS B N 1
ATOM 5219 C CA . LYS B 1 252 ? -23.125 12.376 -5.547 1.00 25.35 252 LYS B CA 1
ATOM 5220 C C . LYS B 1 252 ? -22.217 12.820 -6.693 1.00 25.85 252 LYS B C 1
ATOM 5221 O O . LYS B 1 252 ? -22.628 13.612 -7.558 1.00 28.44 252 LYS B O 1
ATOM 5227 N N . ILE B 1 253 ? -20.974 12.319 -6.668 1.00 22.51 253 ILE B N 1
ATOM 5228 C CA . ILE B 1 253 ? -19.910 12.694 -7.613 1.00 19.05 253 ILE B CA 1
ATOM 5229 C C . ILE B 1 253 ? -19.483 11.452 -8.386 1.00 21.43 253 ILE B C 1
ATOM 5230 O O . ILE B 1 253 ? -19.236 10.397 -7.789 1.00 21.86 253 ILE B O 1
ATOM 5235 N N . SER B 1 254 ? -19.405 11.563 -9.728 1.00 21.07 254 SER B N 1
ATOM 5236 C CA . SER B 1 254 ? -18.977 10.391 -10.488 1.00 23.99 254 SER B CA 1
ATOM 5237 C C . SER B 1 254 ? -17.451 10.224 -10.425 1.00 23.08 254 SER B C 1
ATOM 5238 O O . SER B 1 254 ? -16.720 11.135 -10.045 1.00 19.48 254 SER B O 1
ATOM 5241 N N . SER B 1 255 ? -16.981 9.026 -10.794 1.00 22.19 255 SER B N 1
ATOM 5242 C CA . SER B 1 255 ? -15.534 8.773 -10.819 1.00 22.88 255 SER B CA 1
ATOM 5243 C C . SER B 1 255 ? -14.795 9.783 -11.689 1.00 19.53 255 SER B C 1
ATOM 5244 O O . SER B 1 255 ? -13.777 10.349 -11.280 1.00 21.04 255 SER B O 1
ATOM 5247 N N . ILE B 1 256 ? -15.279 10.008 -12.913 1.00 19.04 256 ILE B N 1
ATOM 5248 C CA . ILE B 1 256 ? -14.592 10.952 -13.795 1.00 16.84 256 ILE B CA 1
ATOM 5249 C C . ILE B 1 256 ? -14.650 12.384 -13.247 1.00 18.19 256 ILE B C 1
ATOM 5250 O O . ILE B 1 256 ? -13.667 13.118 -13.339 1.00 19.05 256 ILE B O 1
ATOM 5255 N N . GLN B 1 257 ? -15.770 12.805 -12.630 1.00 16.44 257 GLN B N 1
ATOM 5256 C CA . GLN B 1 257 ? -15.765 14.131 -12.008 1.00 18.30 257 GLN B CA 1
ATOM 5257 C C . GLN B 1 257 ? -14.679 14.217 -10.939 1.00 18.35 257 GLN B C 1
ATOM 5258 O O . GLN B 1 257 ? -13.992 15.242 -10.826 1.00 16.86 257 GLN B O 1
ATOM 5264 N N . ALA B 1 258 ? -14.541 13.162 -10.127 1.00 17.64 258 ALA B N 1
ATOM 5265 C CA . ALA B 1 258 ? -13.548 13.186 -9.059 1.00 17.44 258 ALA B CA 1
ATOM 5266 C C . ALA B 1 258 ? -12.138 13.273 -9.627 1.00 20.31 258 ALA B C 1
ATOM 5267 O O . ALA B 1 258 ? -11.298 14.048 -9.146 1.00 20.67 258 ALA B O 1
ATOM 5269 N N . VAL B 1 259 ? -11.864 12.510 -10.682 1.00 18.01 259 VAL B N 1
ATOM 5270 C CA . VAL B 1 259 ? -10.505 12.504 -11.214 1.00 19.96 259 VAL B CA 1
ATOM 5271 C C . VAL B 1 259 ? -10.203 13.814 -11.930 1.00 15.68 259 VAL B C 1
ATOM 5272 O O . VAL B 1 259 ? -9.105 14.352 -11.803 1.00 16.42 259 VAL B O 1
ATOM 5276 N N . LEU B 1 260 ? -11.142 14.313 -12.722 1.00 17.14 260 LEU B N 1
ATOM 5277 C CA . LEU B 1 260 ? -10.951 15.602 -13.368 1.00 15.97 260 LEU B CA 1
ATOM 5278 C C . LEU B 1 260 ? -10.751 16.710 -12.322 1.00 15.97 260 LEU B C 1
ATOM 5279 O O . LEU B 1 260 ? -9.879 17.577 -12.476 1.00 17.89 260 LEU B O 1
ATOM 5284 N N . ALA B 1 261 ? -11.538 16.692 -11.245 1.00 17.74 261 ALA B N 1
ATOM 5285 C CA . ALA B 1 261 ? -11.365 17.712 -10.214 1.00 17.76 261 ALA B CA 1
ATOM 5286 C C . ALA B 1 261 ? -9.970 17.631 -9.603 1.00 18.37 261 ALA B C 1
ATOM 5287 O O . ALA B 1 261 ? -9.370 18.663 -9.272 1.00 19.24 261 ALA B O 1
ATOM 5289 N N . TYR B 1 262 ? -9.488 16.416 -9.350 1.00 16.36 262 TYR B N 1
ATOM 5290 C CA . TYR B 1 262 ? -8.161 16.243 -8.755 1.00 16.87 262 TYR B CA 1
ATOM 5291 C C . TYR B 1 262 ? -7.084 16.808 -9.682 1.00 20.46 262 TYR B C 1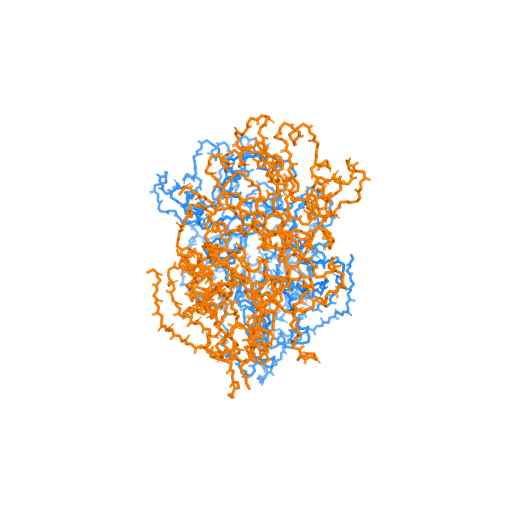
ATOM 5292 O O . TYR B 1 262 ? -6.163 17.507 -9.251 1.00 19.36 262 TYR B O 1
ATOM 5301 N N . ILE B 1 263 ? -7.168 16.465 -10.972 1.00 18.49 263 ILE B N 1
ATOM 5302 C CA . ILE B 1 263 ? -6.223 17.028 -11.940 1.00 16.73 263 ILE B CA 1
ATOM 5303 C C . ILE B 1 263 ? -6.349 18.551 -12.008 1.00 17.87 263 ILE B C 1
ATOM 5304 O O . ILE B 1 263 ? -5.341 19.260 -12.057 1.00 18.07 263 ILE B O 1
ATOM 5309 N N . TRP B 1 264 ? -7.574 19.076 -12.038 1.00 17.75 264 TRP B N 1
ATOM 5310 C CA . TRP B 1 264 ? -7.793 20.534 -12.068 1.00 16.80 264 TRP B CA 1
ATOM 5311 C C . TRP B 1 264 ? -7.126 21.241 -10.891 1.00 16.27 264 TRP B C 1
ATOM 5312 O O . TRP B 1 264 ? -6.359 22.213 -11.066 1.00 17.47 264 TRP B O 1
ATOM 5323 N N . ARG B 1 265 ? -7.391 20.755 -9.673 1.00 17.57 265 ARG B N 1
ATOM 5324 C CA . ARG B 1 265 ? -6.750 21.363 -8.513 1.00 18.32 265 ARG B CA 1
ATOM 5325 C C . ARG B 1 265 ? -5.230 21.308 -8.618 1.00 20.24 265 ARG B C 1
ATOM 5326 O O . ARG B 1 265 ? -4.531 22.261 -8.211 1.00 19.53 265 ARG B O 1
ATOM 5334 N N . SER B 1 266 ? -4.689 20.172 -9.099 1.00 21.15 266 SER B N 1
ATOM 5335 C CA . SER B 1 266 ? -3.231 20.009 -9.160 1.00 23.69 266 SER B CA 1
ATOM 5336 C C . SER B 1 266 ? -2.632 20.926 -10.206 1.00 20.69 266 SER B C 1
ATOM 5337 O O . SER B 1 266 ? -1.545 21.491 -10.000 1.00 22.10 266 SER B O 1
ATOM 5340 N N . MET B 1 267 ? -3.326 21.080 -11.329 1.00 19.63 267 MET B N 1
ATOM 5341 C CA . MET B 1 267 ? -2.808 21.965 -12.363 1.00 22.07 267 MET B CA 1
ATOM 5342 C C . MET B 1 267 ? -2.802 23.399 -11.862 1.00 18.91 267 MET B C 1
ATOM 5343 O O . MET B 1 267 ? -1.827 24.133 -12.062 1.00 22.72 267 MET B O 1
ATOM 5348 N N . VAL B 1 268 ? -3.878 23.811 -11.199 1.00 19.23 268 VAL B N 1
ATOM 5349 C CA . VAL B 1 268 ? -3.958 25.198 -10.738 1.00 19.05 268 VAL B CA 1
ATOM 5350 C C . VAL B 1 268 ? -2.945 25.437 -9.625 1.00 23.55 268 VAL B C 1
ATOM 5351 O O . VAL B 1 268 ? -2.324 26.511 -9.549 1.00 22.79 268 VAL B O 1
ATOM 5355 N N . LYS B 1 269 ? -2.739 24.433 -8.759 1.00 20.96 269 LYS B N 1
ATOM 5356 C CA . LYS B 1 269 ? -1.713 24.541 -7.716 1.00 22.94 269 LYS B CA 1
ATOM 5357 C C . LYS B 1 269 ? -0.347 24.903 -8.300 1.00 23.88 269 LYS B C 1
ATOM 5358 O O . LYS B 1 269 ? 0.418 25.658 -7.687 1.00 24.24 269 LYS B O 1
ATOM 5364 N N . HIS B 1 270 ? -0.006 24.338 -9.473 1.00 20.97 270 HIS B N 1
ATOM 5365 C CA . HIS B 1 270 ? 1.310 24.504 -10.068 1.00 22.68 270 HIS B CA 1
ATOM 5366 C C . HIS B 1 270 ? 1.332 25.515 -11.223 1.00 24.21 270 HIS B C 1
ATOM 5367 O O . HIS B 1 270 ? 2.369 25.655 -11.876 1.00 28.36 270 HIS B O 1
ATOM 5374 N N . SER B 1 271 ? 0.215 26.225 -11.459 1.00 26.79 271 SER B N 1
ATOM 5375 C CA . SER B 1 271 ? 0.047 27.167 -12.591 1.00 28.21 271 SER B CA 1
ATOM 5376 C C . SER B 1 271 ? 0.872 28.433 -12.457 1.00 29.64 271 SER B C 1
ATOM 5377 O O . SER B 1 271 ? 1.100 29.125 -13.452 1.00 30.09 271 SER B O 1
ATOM 5380 N N . GLY B 1 272 ? 1.168 28.841 -11.240 1.00 28.39 272 GLY B N 1
ATOM 5381 C CA . GLY B 1 272 ? 1.735 30.160 -10.963 1.00 32.62 272 GLY B CA 1
ATOM 5382 C C . GLY B 1 272 ? 0.717 31.270 -10.839 1.00 29.90 272 GLY B C 1
ATOM 5383 O O . GLY B 1 272 ? 1.108 32.433 -10.647 1.00 32.06 272 GLY B O 1
ATOM 5384 N N . MET B 1 273 ? -0.568 30.964 -10.956 1.00 28.60 273 MET B N 1
ATOM 5385 C CA . MET B 1 273 ? -1.594 32.000 -10.846 1.00 32.24 273 MET B CA 1
ATOM 5386 C C . MET B 1 273 ? -1.799 32.447 -9.400 1.00 32.25 273 MET B C 1
ATOM 5387 O O . MET B 1 273 ? -1.671 31.654 -8.462 1.00 34.03 273 MET B O 1
ATOM 5392 N N . SER B 1 274 ? -2.083 33.737 -9.232 1.00 32.34 274 SER B N 1
ATOM 5393 C CA . SER B 1 274 ? -2.426 34.332 -7.932 1.00 36.72 274 SER B CA 1
ATOM 5394 C C . SER B 1 274 ? -3.896 34.080 -7.566 1.00 33.65 274 SER B C 1
ATOM 5395 O O . SER B 1 274 ? -4.743 33.808 -8.431 1.00 29.56 274 SER B O 1
ATOM 5398 N N . ARG B 1 275 ? -4.193 34.206 -6.252 1.00 35.57 275 ARG B N 1
ATOM 5399 C CA . ARG B 1 275 ? -5.496 33.784 -5.707 1.00 31.55 275 ARG B CA 1
ATOM 5400 C C . ARG B 1 275 ? -6.687 34.438 -6.401 1.00 27.88 275 ARG B C 1
ATOM 5401 O O . ARG B 1 275 ? -7.763 33.837 -6.470 1.00 25.17 275 ARG B O 1
ATOM 5409 N N . GLU B 1 276 ? -6.550 35.693 -6.832 1.00 29.66 276 GLU B N 1
ATOM 5410 C CA . GLU B 1 276 ? -7.712 36.430 -7.332 1.00 30.59 276 GLU B CA 1
ATOM 5411 C C . GLU B 1 276 ? -8.031 36.115 -8.783 1.00 31.23 276 GLU B C 1
ATOM 5412 O O . GLU B 1 276 ? -9.099 36.518 -9.272 1.00 28.91 276 GLU B O 1
ATOM 5418 N N . GLU B 1 277 ? -7.154 35.401 -9.481 1.00 29.06 277 GLU B N 1
ATOM 5419 C CA . GLU B 1 277 ? -7.445 35.117 -10.881 1.00 28.56 277 GLU B CA 1
ATOM 5420 C C . GLU B 1 277 ? -8.603 34.140 -11.013 1.00 27.80 277 GLU B C 1
ATOM 5421 O O . GLU B 1 277 ? -8.771 33.226 -10.207 1.00 26.31 277 GLU B O 1
ATOM 5427 N N . GLU B 1 278 ? -9.383 34.304 -12.077 1.00 28.13 278 GLU B N 1
ATOM 5428 C CA . GLU B 1 278 ? -10.434 33.356 -12.393 1.00 30.69 278 GLU B CA 1
ATOM 5429 C C . GLU B 1 278 ? -9.843 32.270 -13.269 1.00 30.33 278 GLU B C 1
ATOM 5430 O O . GLU B 1 278 ? -9.069 32.554 -14.185 1.00 34.31 278 GLU B O 1
ATOM 5436 N N . THR B 1 279 ? -10.133 31.045 -12.936 1.00 24.92 279 THR B N 1
ATOM 5437 C CA . THR B 1 279 ? -9.709 29.927 -13.756 1.00 27.46 279 THR B CA 1
ATOM 5438 C C . THR B 1 279 ? -10.915 29.046 -14.048 1.00 23.84 279 THR B C 1
ATOM 5439 O O . THR B 1 279 ? -11.925 29.063 -13.329 1.00 25.24 279 THR B O 1
ATOM 5443 N N . HIS B 1 280 ? -10.834 28.315 -15.158 1.00 20.76 280 HIS B N 1
ATOM 5444 C CA . HIS B 1 280 ? -12.002 27.586 -15.631 1.00 19.56 280 HIS B CA 1
ATOM 5445 C C . HIS B 1 280 ? -11.671 26.136 -15.923 1.00 21.80 280 HIS B C 1
ATOM 5446 O O . HIS B 1 280 ? -10.558 25.822 -16.323 1.00 22.81 280 HIS B O 1
ATOM 5453 N N . CYS B 1 281 ? -12.676 25.278 -15.785 1.00 19.62 281 CYS B N 1
ATOM 5454 C CA . CYS B 1 281 ? -12.600 23.931 -16.321 1.00 20.88 281 CYS B CA 1
ATOM 5455 C C . CYS B 1 281 ? -13.630 23.852 -17.447 1.00 24.05 281 CYS B C 1
ATOM 5456 O O . CYS B 1 281 ? -14.820 24.132 -17.232 1.00 23.30 281 CYS B O 1
ATOM 5459 N N . ARG B 1 282 ? -13.183 23.555 -18.658 1.00 21.09 282 ARG B N 1
ATOM 5460 C CA . ARG B 1 282 ? -14.075 23.460 -19.802 1.00 23.86 282 ARG B CA 1
ATOM 5461 C C . ARG B 1 282 ? -14.331 21.969 -20.123 1.00 25.30 282 ARG B C 1
ATOM 5462 O O . ARG B 1 282 ? -13.423 21.233 -20.209 1.00 23.11 282 ARG B O 1
ATOM 5470 N N . LEU B 1 283 ? -15.583 21.599 -20.323 1.00 23.49 283 LEU B N 1
ATOM 5471 C CA . LEU B 1 283 ? -15.948 20.174 -20.467 1.00 21.79 283 LEU B CA 1
ATOM 5472 C C . LEU B 1 283 ? -16.939 19.988 -21.611 1.00 22.37 283 LEU B C 1
ATOM 5473 O O . LEU B 1 283 ? -17.915 20.743 -21.707 1.00 18.53 283 LEU B O 1
ATOM 5478 N N . PRO B 1 284 ? -16.717 19.008 -22.482 1.00 20.32 284 PRO B N 1
ATOM 5479 C CA . PRO B 1 284 ? -17.697 18.726 -23.532 1.00 18.70 284 PRO B CA 1
ATOM 5480 C C . PRO B 1 284 ? -18.978 18.160 -22.902 1.00 19.74 284 PRO B C 1
ATOM 5481 O O . PRO B 1 284 ? -18.950 17.384 -21.940 1.00 23.25 284 PRO B O 1
ATOM 5485 N N . ILE B 1 285 ? -20.110 18.619 -23.419 1.00 21.84 285 ILE B N 1
ATOM 5486 C CA . ILE B 1 285 ? -21.429 18.233 -22.940 1.00 19.90 285 ILE B CA 1
ATOM 5487 C C . ILE B 1 285 ? -22.176 17.681 -24.147 1.00 22.55 285 ILE B C 1
ATOM 5488 O O . ILE B 1 285 ? -22.431 18.418 -25.109 1.00 22.20 285 ILE B O 1
ATOM 5493 N N . ASN B 1 286 ? -22.521 16.401 -24.098 1.00 20.04 286 ASN B N 1
ATOM 5494 C CA . ASN B 1 286 ? -23.405 15.810 -25.108 1.00 21.40 286 ASN B CA 1
ATOM 5495 C C . ASN B 1 286 ? -24.818 16.261 -24.784 1.00 24.53 286 ASN B C 1
ATOM 5496 O O . ASN B 1 286 ? -25.335 15.976 -23.686 1.00 21.16 286 ASN B O 1
ATOM 5501 N N . MET B 1 287 ? -25.428 17.034 -25.688 1.00 18.34 287 MET B N 1
ATOM 5502 C CA . MET B 1 287 ? -26.729 17.635 -25.381 1.00 18.87 287 MET B CA 1
ATOM 5503 C C . MET B 1 287 ? -27.928 16.805 -25.856 1.00 20.29 287 MET B C 1
ATOM 5504 O O . MET B 1 287 ? -29.074 17.214 -25.617 1.00 20.74 287 MET B O 1
ATOM 5509 N N . ARG B 1 288 ? -27.708 15.620 -26.444 1.00 19.45 288 ARG B N 1
ATOM 5510 C CA . ARG B 1 288 ? -28.826 14.886 -27.032 1.00 20.15 288 ARG B CA 1
ATOM 5511 C C . ARG B 1 288 ? -29.950 14.660 -26.016 1.00 22.99 288 ARG B C 1
ATOM 5512 O O . ARG B 1 288 ? -31.139 14.836 -26.332 1.00 24.46 288 ARG B O 1
ATOM 5520 N N . GLN B 1 289 ? -29.605 14.210 -24.804 1.00 21.02 289 GLN B N 1
ATOM 5521 C CA . GLN B 1 289 ? -30.657 13.908 -23.840 1.00 22.10 289 GLN B CA 1
ATOM 5522 C C . GLN B 1 289 ? -31.067 15.127 -23.023 1.00 25.06 289 GLN B C 1
ATOM 5523 O O . GLN B 1 289 ? -32.027 15.040 -22.250 1.00 28.75 289 GLN B O 1
ATOM 5529 N N . ARG B 1 290 ? -30.381 16.250 -23.161 1.00 21.53 290 ARG B N 1
ATOM 5530 C CA . ARG B 1 290 ? -30.723 17.467 -22.439 1.00 21.95 290 ARG B CA 1
ATOM 5531 C C . ARG B 1 290 ? -31.694 18.340 -23.205 1.00 22.71 290 ARG B C 1
ATOM 5532 O O . ARG B 1 290 ? -32.458 19.096 -22.583 1.00 25.20 290 ARG B O 1
ATOM 5540 N N . LEU B 1 291 ? -31.703 18.231 -24.544 1.00 22.41 291 LEU B N 1
ATOM 5541 C CA . LEU B 1 291 ? -32.689 18.938 -25.340 1.00 24.19 291 LEU B CA 1
ATOM 5542 C C . LEU B 1 291 ? -34.104 18.411 -25.062 1.00 26.37 291 LEU B C 1
ATOM 5543 O O . LEU B 1 291 ? -34.314 17.283 -24.589 1.00 25.77 291 LEU B O 1
ATOM 5548 N N . ASN B 1 292 ? -35.082 19.251 -25.358 1.00 25.90 292 ASN B N 1
ATOM 5549 C CA . ASN B 1 292 ? -36.493 18.911 -25.181 1.00 27.61 292 ASN B CA 1
ATOM 5550 C C . ASN B 1 292 ? -37.193 19.201 -26.497 1.00 30.64 292 ASN B C 1
ATOM 5551 O O . ASN B 1 292 ? -37.270 20.377 -26.899 1.00 33.86 292 ASN B O 1
ATOM 5556 N N . PRO B 1 293 ? -37.662 18.190 -27.226 1.00 30.47 293 PRO B N 1
ATOM 5557 C CA . PRO B 1 293 ? -37.604 16.754 -26.909 1.00 30.71 293 PRO B CA 1
ATOM 5558 C C . PRO B 1 293 ? -36.188 16.208 -26.991 1.00 26.28 293 PRO B C 1
ATOM 5559 O O . PRO B 1 293 ? -35.358 16.752 -27.723 1.00 25.23 293 PRO B O 1
ATOM 5563 N N . PRO B 1 294 ? -35.886 15.132 -26.266 1.00 26.20 294 PRO B N 1
ATOM 5564 C CA . PRO B 1 294 ? -34.535 14.564 -26.371 1.00 24.80 294 PRO B CA 1
ATOM 5565 C C . PRO B 1 294 ? -34.332 13.914 -27.731 1.00 24.71 294 PRO B C 1
ATOM 5566 O O . PRO B 1 294 ? -35.271 13.404 -28.368 1.00 25.32 294 PRO B O 1
ATOM 5570 N N . LEU B 1 295 ? -33.089 13.955 -28.185 1.00 23.77 295 LEU B N 1
ATOM 5571 C CA . LEU B 1 295 ? -32.729 13.310 -29.438 1.00 24.28 295 LEU B CA 1
ATOM 5572 C C . LEU B 1 295 ? -32.210 11.898 -29.182 1.00 26.64 295 LEU B C 1
ATOM 5573 O O . LEU B 1 295 ? -31.671 11.601 -28.115 1.00 28.05 295 LEU B O 1
ATOM 5578 N N . GLU B 1 296 ? -32.332 11.041 -30.202 1.00 27.55 296 GLU B N 1
ATOM 5579 C CA . GLU B 1 296 ? -31.874 9.662 -30.085 1.00 29.76 296 GLU B CA 1
ATOM 5580 C C . GLU B 1 296 ? -30.381 9.601 -29.778 1.00 26.18 296 GLU B C 1
ATOM 5581 O O . GLU B 1 296 ? -29.585 10.372 -30.328 1.00 24.27 296 GLU B O 1
ATOM 5587 N N . GLU B 1 297 ? -29.989 8.647 -28.914 1.00 25.02 297 GLU B N 1
ATOM 5588 C CA . GLU B 1 297 ? -28.573 8.505 -28.545 1.00 24.15 297 GLU B CA 1
ATOM 5589 C C . GLU B 1 297 ? -27.665 8.392 -29.776 1.00 24.37 297 GLU B C 1
ATOM 5590 O O . GLU B 1 297 ? -26.533 8.893 -29.768 1.00 24.48 297 GLU B O 1
ATOM 5596 N N . GLU B 1 298 ? -28.138 7.733 -30.824 1.00 25.55 298 GLU B N 1
ATOM 5597 C CA . GLU B 1 298 ? -27.303 7.510 -32.007 1.00 30.91 298 GLU B CA 1
ATOM 5598 C C . GLU B 1 298 ? -27.518 8.547 -33.113 1.00 28.09 298 GLU B C 1
ATOM 5599 O O . GLU B 1 298 ? -27.019 8.353 -34.227 1.00 26.86 298 GLU B O 1
ATOM 5605 N N . CYS B 1 299 ? -28.274 9.616 -32.871 1.00 23.72 299 CYS B N 1
ATOM 5606 C CA . CYS B 1 299 ? -28.470 10.562 -33.966 1.00 25.55 299 CYS B CA 1
ATOM 5607 C C . CYS B 1 299 ? -27.147 11.232 -34.338 1.00 24.45 299 CYS B C 1
ATOM 5608 O O . CYS B 1 299 ? -26.272 11.460 -33.492 1.00 22.86 299 CYS B O 1
ATOM 5611 N N . PHE B 1 300 ? -26.958 11.442 -35.642 1.00 22.09 300 PHE B N 1
ATOM 5612 C CA . PHE B 1 300 ? -25.657 11.832 -36.164 1.00 22.13 300 PHE B CA 1
ATOM 5613 C C . PHE B 1 300 ? -25.545 13.340 -36.354 1.00 24.57 300 PHE B C 1
ATOM 5614 O O . PHE B 1 300 ? -26.456 13.975 -36.905 1.00 24.41 300 PHE B O 1
ATOM 5622 N N . GLY B 1 301 ? -24.397 13.907 -35.935 1.00 21.53 301 GLY B N 1
ATOM 5623 C CA . GLY B 1 301 ? -24.161 15.326 -36.145 1.00 21.99 301 GLY B CA 1
ATOM 5624 C C . GLY B 1 301 ? -23.502 15.911 -34.936 1.00 25.21 301 GLY B C 1
ATOM 5625 O O . GLY B 1 301 ? -23.150 15.188 -34.014 1.00 25.00 301 GLY B O 1
ATOM 5626 N N . ASN B 1 302 ? -23.310 17.230 -34.911 1.00 21.52 302 ASN B N 1
ATOM 5627 C CA . ASN B 1 302 ? -22.718 17.850 -33.720 1.00 20.55 302 ASN B CA 1
ATOM 5628 C C . ASN B 1 302 ? -23.862 18.264 -32.790 1.00 23.48 302 ASN B C 1
ATOM 5629 O O . ASN B 1 302 ? -24.603 19.202 -33.087 1.00 22.46 302 ASN B O 1
ATOM 5634 N N . VAL B 1 303 ? -24.010 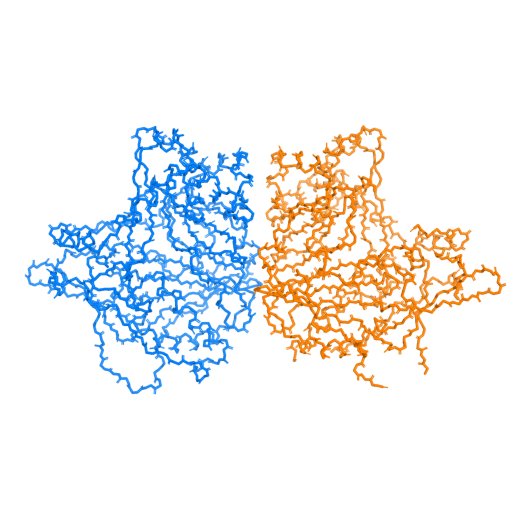17.570 -31.668 1.00 20.18 303 VAL B N 1
ATOM 5635 C CA . VAL B 1 303 ? -25.042 17.939 -30.689 1.00 19.29 303 VAL B CA 1
ATOM 5636 C C . VAL B 1 303 ? -24.344 18.122 -29.342 1.00 23.71 303 VAL B C 1
ATOM 5637 O O . VAL B 1 303 ? -24.841 17.624 -28.334 1.00 24.81 303 VAL B O 1
ATOM 5641 N N . SER B 1 304 ? -23.164 18.758 -29.337 1.00 18.76 304 SER B N 1
ATOM 5642 C CA . SER B 1 304 ? -22.394 18.980 -28.110 1.00 18.87 304 SER B CA 1
ATOM 5643 C C . SER B 1 304 ? -22.012 20.445 -27.957 1.00 22.01 304 SER B C 1
ATOM 5644 O O . SER B 1 304 ? -21.854 21.174 -28.931 1.00 21.78 304 SER B O 1
ATOM 5647 N N . GLN B 1 305 ? -21.865 20.865 -26.700 1.00 21.24 305 GLN B N 1
ATOM 5648 C CA . GLN B 1 305 ? -21.518 22.239 -26.338 1.00 22.85 305 GLN B CA 1
ATOM 5649 C C . GLN B 1 305 ? -20.428 22.175 -25.275 1.00 23.42 305 GLN B C 1
ATOM 5650 O O . GLN B 1 305 ? -20.173 21.121 -24.721 1.00 25.06 305 GLN B O 1
ATOM 5656 N N . THR B 1 306 ? -19.696 23.256 -25.101 1.00 23.03 306 THR B N 1
ATOM 5657 C CA . THR B 1 306 ? -18.682 23.312 -24.045 1.00 24.86 306 THR B CA 1
ATOM 5658 C C . THR B 1 306 ? -19.304 23.942 -22.817 1.00 22.35 306 THR B C 1
ATOM 5659 O O . THR B 1 306 ? -19.791 25.076 -22.891 1.00 23.33 306 THR B O 1
ATOM 5663 N N . GLY B 1 307 ? -19.289 23.213 -21.688 1.00 24.35 307 GLY B N 1
ATOM 5664 C CA . GLY B 1 307 ? -19.665 23.792 -20.400 1.00 27.43 307 GLY B CA 1
ATOM 5665 C C . GLY B 1 307 ? -18.438 24.346 -19.675 1.00 25.85 307 GLY B C 1
ATOM 5666 O O . GLY B 1 307 ? -17.331 23.841 -19.816 1.00 25.01 307 GLY B O 1
ATOM 5667 N N . ILE B 1 308 ? -18.628 25.440 -18.939 1.00 25.33 308 ILE B N 1
ATOM 5668 C CA . ILE B 1 308 ? -17.514 26.153 -18.339 1.00 20.91 308 ILE B CA 1
ATOM 5669 C C . ILE B 1 308 ? -17.810 26.328 -16.858 1.00 20.85 308 ILE B C 1
ATOM 5670 O O . ILE B 1 308 ? -18.827 26.944 -16.488 1.00 22.54 308 ILE B O 1
ATOM 5675 N N . ALA B 1 309 ? -16.948 25.756 -16.021 1.00 21.57 309 ALA B N 1
ATOM 5676 C CA . ALA B 1 309 ? -17.005 25.975 -14.578 1.00 22.56 309 ALA B CA 1
ATOM 5677 C C . ALA B 1 309 ? -15.960 27.034 -14.234 1.00 22.12 309 ALA B C 1
ATOM 5678 O O . ALA B 1 309 ? -14.791 26.894 -14.600 1.00 24.73 309 ALA B O 1
ATOM 5680 N N . THR B 1 310 ? -16.384 28.082 -13.540 1.00 21.14 310 THR B N 1
ATOM 5681 C CA . THR B 1 310 ? -15.559 29.226 -13.218 1.00 20.58 310 THR B CA 1
ATOM 5682 C C . THR B 1 310 ? -15.379 29.268 -11.711 1.00 25.96 310 THR B C 1
ATOM 5683 O O . THR B 1 310 ? -16.379 29.205 -10.983 1.00 23.53 310 THR B O 1
ATOM 5687 N N . VAL B 1 311 ? -14.134 29.439 -11.263 1.00 21.59 311 VAL B N 1
ATOM 5688 C CA . VAL B 1 311 ? -13.834 29.682 -9.847 1.00 24.61 311 VAL B CA 1
ATOM 5689 C C . VAL B 1 311 ? -12.652 30.633 -9.782 1.00 23.55 311 VAL B C 1
ATOM 5690 O O . VAL B 1 311 ? -11.977 30.867 -10.774 1.00 25.71 311 VAL B O 1
ATOM 5694 N N . THR B 1 312 ? -12.391 31.198 -8.604 1.00 23.98 312 THR B N 1
ATOM 5695 C CA . THR B 1 312 ? -11.111 31.873 -8.419 1.00 22.68 312 THR B CA 1
ATOM 5696 C C . THR B 1 312 ? -10.066 30.850 -7.952 1.00 24.96 312 THR B C 1
ATOM 5697 O O . THR B 1 312 ? -10.378 29.819 -7.334 1.00 21.58 312 THR B O 1
ATOM 5701 N N . VAL B 1 313 ? -8.809 31.142 -8.282 1.00 22.13 313 VAL B N 1
ATOM 5702 C CA . VAL B 1 313 ? -7.698 30.281 -7.866 1.00 21.54 313 VAL B CA 1
ATOM 5703 C C . VAL B 1 313 ? -7.708 30.058 -6.362 1.00 22.81 313 VAL B C 1
ATOM 5704 O O . VAL B 1 313 ? -7.527 28.933 -5.862 1.00 21.34 313 VAL B O 1
ATOM 5708 N N . GLY B 1 314 ? -7.916 31.122 -5.618 1.00 22.97 314 GLY B N 1
ATOM 5709 C CA . GLY B 1 314 ? -7.847 31.011 -4.168 1.00 22.04 314 GLY B CA 1
ATOM 5710 C C . GLY B 1 314 ? -8.881 30.055 -3.629 1.00 27.23 314 GLY B C 1
ATOM 5711 O O . GLY B 1 314 ? -8.599 29.270 -2.717 1.00 25.25 314 GLY B O 1
ATOM 5712 N N . GLU B 1 315 ? -10.113 30.144 -4.154 1.00 26.08 315 GLU B N 1
ATOM 5713 C CA . GLU B 1 315 ? -11.169 29.227 -3.731 1.00 23.39 315 GLU B CA 1
ATOM 5714 C C . GLU B 1 315 ? -10.825 27.787 -4.096 1.00 22.20 315 GLU B C 1
ATOM 5715 O O . GLU B 1 315 ? -10.968 26.882 -3.274 1.00 20.44 315 GLU B O 1
ATOM 5721 N N . LEU B 1 316 ? -10.399 27.540 -5.342 1.00 19.26 316 LEU B N 1
ATOM 5722 C CA . LEU B 1 316 ? -10.078 26.176 -5.729 1.00 18.52 316 LEU B CA 1
ATOM 5723 C C . LEU B 1 316 ? -8.949 25.605 -4.863 1.00 25.00 316 LEU B C 1
ATOM 5724 O O . LEU B 1 316 ? -8.969 24.418 -4.502 1.00 20.22 316 LEU B O 1
ATOM 5729 N N . LEU B 1 317 ? -7.965 26.437 -4.496 1.00 22.15 317 LEU B N 1
ATOM 5730 C CA . LEU B 1 317 ? -6.860 25.917 -3.692 1.00 22.73 317 LEU B CA 1
ATOM 5731 C C . LEU B 1 317 ? -7.264 25.734 -2.237 1.00 22.95 317 LEU B C 1
ATOM 5732 O O . LEU B 1 317 ? -6.843 24.751 -1.610 1.00 24.22 317 LEU B O 1
ATOM 5737 N N . ASP B 1 318 ? -8.131 26.616 -1.712 1.00 23.73 318 ASP B N 1
ATOM 5738 C CA . ASP B 1 318 ? -8.535 26.565 -0.296 1.00 25.62 318 ASP B CA 1
ATOM 5739 C C . ASP B 1 318 ? -9.485 25.421 0.002 1.00 27.43 318 ASP B C 1
ATOM 5740 O O . ASP B 1 318 ? -9.394 24.792 1.058 1.00 24.75 318 ASP B O 1
ATOM 5745 N N . HIS B 1 319 ? -10.417 25.151 -0.903 1.00 21.13 319 HIS B N 1
ATOM 5746 C CA . HIS B 1 319 ? -11.381 24.113 -0.674 1.00 20.55 319 HIS B CA 1
ATOM 5747 C C . HIS B 1 319 ? -10.780 22.799 -1.168 1.00 24.25 319 HIS B C 1
ATOM 5748 O O . HIS B 1 319 ? -9.718 22.764 -1.794 1.00 29.98 319 HIS B O 1
ATOM 5755 N N . GLY B 1 320 ? -11.442 21.712 -0.833 1.00 24.87 320 GLY B N 1
ATOM 5756 C CA . GLY B 1 320 ? -10.923 20.392 -1.123 1.00 25.09 320 GLY B CA 1
ATOM 5757 C C . GLY B 1 320 ? -11.385 19.802 -2.453 1.00 24.50 320 GLY B C 1
ATOM 5758 O O . GLY B 1 320 ? -11.995 20.454 -3.307 1.00 20.99 320 GLY B O 1
ATOM 5759 N N . LEU B 1 321 ? -11.084 18.518 -2.607 1.00 21.64 321 LEU B N 1
ATOM 5760 C CA . LEU B 1 321 ? -11.417 17.833 -3.853 1.00 20.11 321 LEU B CA 1
ATOM 5761 C C . LEU B 1 321 ? -12.919 17.789 -4.089 1.00 20.16 321 LEU B C 1
ATOM 5762 O O . LEU B 1 321 ? -13.396 17.983 -5.228 1.00 18.70 321 LEU B O 1
ATOM 5767 N N . GLY B 1 322 ? -13.690 17.455 -3.051 1.00 23.56 322 GLY B N 1
ATOM 5768 C CA . GLY B 1 322 ? -15.133 17.362 -3.237 1.00 20.43 322 GLY B CA 1
ATOM 5769 C C . GLY B 1 322 ? -15.750 18.670 -3.714 1.00 20.18 322 GLY B C 1
ATOM 5770 O O . GLY B 1 322 ? -16.693 18.659 -4.514 1.00 19.81 322 GLY B O 1
ATOM 5771 N N . TRP B 1 323 ? -15.268 19.811 -3.193 1.00 20.13 323 TRP B N 1
ATOM 5772 C CA . TRP B 1 323 ? -15.790 21.106 -3.643 1.00 21.10 323 TRP B CA 1
ATOM 5773 C C . TRP B 1 323 ? -15.497 21.358 -5.126 1.00 18.57 323 TRP B C 1
ATOM 5774 O O . TRP B 1 323 ? -16.365 21.842 -5.866 1.00 21.71 323 TRP B O 1
ATOM 5785 N N . ALA B 1 324 ? -14.272 21.062 -5.573 1.00 20.14 324 ALA B N 1
ATOM 5786 C CA . ALA B 1 324 ? -13.969 21.222 -6.995 1.00 20.54 324 ALA B CA 1
ATOM 5787 C C . ALA B 1 324 ? -14.871 20.315 -7.830 1.00 19.42 324 ALA B C 1
ATOM 5788 O O . ALA B 1 324 ? -15.388 20.724 -8.885 1.00 19.55 324 ALA B O 1
ATOM 5790 N N . ALA B 1 325 ? -15.088 19.076 -7.356 1.00 17.84 325 ALA B N 1
ATOM 5791 C CA . ALA B 1 325 ? -15.915 18.139 -8.100 1.00 18.00 325 ALA B CA 1
ATOM 5792 C C . ALA B 1 325 ? -17.349 18.634 -8.168 1.00 21.57 325 ALA B C 1
ATOM 5793 O O . ALA B 1 325 ? -18.030 18.478 -9.202 1.00 21.69 325 ALA B O 1
ATOM 5795 N N . MET B 1 326 ? -17.839 19.217 -7.058 1.00 18.85 326 MET B N 1
ATOM 5796 C CA . MET B 1 326 ? -19.171 19.809 -7.073 1.00 19.42 326 MET B CA 1
ATOM 5797 C C . MET B 1 326 ? -19.242 20.963 -8.077 1.00 18.92 326 MET B C 1
ATOM 5798 O O . MET B 1 326 ? -20.290 21.182 -8.683 1.00 21.06 326 MET B O 1
ATOM 5803 N N . GLN B 1 327 ? -18.166 21.746 -8.230 1.00 21.38 327 GLN B N 1
ATOM 5804 C CA . GLN B 1 327 ? -18.209 22.835 -9.213 1.00 24.82 327 GLN B CA 1
ATOM 5805 C C . GLN B 1 327 ? -18.412 22.269 -10.618 1.00 23.32 327 GLN B C 1
ATOM 5806 O O . GLN B 1 327 ? -19.216 22.802 -11.413 1.00 21.94 327 GLN B O 1
ATOM 5812 N N . ILE B 1 328 ? -17.714 21.172 -10.919 1.00 20.17 328 ILE B N 1
ATOM 5813 C CA . ILE B 1 328 ? -17.900 20.525 -12.236 1.00 18.50 328 ILE B CA 1
ATOM 5814 C C . ILE B 1 328 ? -19.338 20.001 -12.368 1.00 21.25 328 ILE B C 1
ATOM 5815 O O . ILE B 1 328 ? -20.036 20.238 -13.365 1.00 21.63 328 ILE B O 1
ATOM 5820 N N . ASN B 1 329 ? -19.811 19.280 -11.345 1.00 19.42 329 ASN B N 1
ATOM 5821 C CA . ASN B 1 329 ? -21.141 18.692 -11.437 1.00 21.77 329 ASN B CA 1
ATOM 5822 C C . ASN B 1 329 ? -22.212 19.780 -11.538 1.00 20.27 329 ASN B C 1
ATOM 5823 O O . ASN B 1 329 ? -23.155 19.674 -12.331 1.00 22.32 329 ASN B O 1
ATOM 5828 N N . ASN B 1 330 ? -22.080 20.843 -10.743 1.00 22.11 330 ASN B N 1
ATOM 5829 C CA . ASN B 1 330 ? -23.030 21.942 -10.818 1.00 23.84 330 ASN B CA 1
ATOM 5830 C C . ASN B 1 330 ? -23.047 22.563 -12.206 1.00 22.03 330 ASN B C 1
ATOM 5831 O O . ASN B 1 330 ? -24.124 22.851 -12.740 1.00 25.80 330 ASN B O 1
ATOM 5836 N N . MET B 1 331 ? -21.874 22.750 -12.826 1.00 22.10 331 MET B N 1
ATOM 5837 C CA . MET B 1 331 ? -21.861 23.258 -14.188 1.00 21.65 331 MET B CA 1
ATOM 5838 C C . MET B 1 331 ? -22.607 22.318 -15.130 1.00 23.13 331 MET B C 1
ATOM 5839 O O . MET B 1 331 ? -23.363 22.777 -15.995 1.00 25.66 331 MET B O 1
ATOM 5844 N N . GLU B 1 332 ? -22.420 21.001 -14.976 1.00 23.63 332 GLU B N 1
ATOM 5845 C CA . GLU B 1 332 ? -23.090 20.068 -15.895 1.00 22.69 332 GLU B CA 1
ATOM 5846 C C . GLU B 1 332 ? -24.601 20.120 -15.714 1.00 24.36 332 GLU B C 1
ATOM 5847 O O . GLU B 1 332 ? -25.361 20.104 -16.698 1.00 28.12 332 GLU B O 1
ATOM 5853 N N . LEU B 1 333 ? -25.059 20.169 -14.458 1.00 24.67 333 LEU B N 1
ATOM 5854 C CA . LEU B 1 333 ? -26.489 20.236 -14.190 1.00 23.67 333 LEU B CA 1
ATOM 5855 C C . LEU B 1 333 ? -27.127 21.470 -14.803 1.00 29.41 333 LEU B C 1
ATOM 5856 O O . LEU B 1 333 ? -28.336 21.478 -15.041 1.00 31.68 333 LEU B O 1
ATOM 5861 N N . SER B 1 334 ? -26.357 22.538 -14.997 1.00 27.55 334 SER B N 1
ATOM 5862 C CA . SER B 1 334 ? -26.904 23.786 -15.501 1.00 30.90 334 SER B CA 1
ATOM 5863 C C . SER B 1 334 ? -27.044 23.818 -17.021 1.00 28.62 334 SER B C 1
ATOM 5864 O O . SER B 1 334 ? -27.560 24.817 -17.529 1.00 28.53 334 SER B O 1
ATOM 5867 N N . GLN B 1 335 ? -26.521 22.819 -17.757 1.00 27.60 335 GLN B N 1
ATOM 5868 C CA . GLN B 1 335 ? -26.558 22.790 -19.226 1.00 28.40 335 GLN B CA 1
ATOM 5869 C C . GLN B 1 335 ? -27.939 22.330 -19.713 1.00 30.43 335 GLN B C 1
ATOM 5870 O O . GLN B 1 335 ? -28.133 21.217 -20.221 1.00 28.79 335 GLN B O 1
ATOM 5876 N N . THR B 1 336 ? -28.907 23.234 -19.585 1.00 28.50 336 THR B N 1
ATOM 5877 C CA . THR B 1 336 ? -30.301 22.914 -19.848 1.00 27.58 336 THR B CA 1
ATOM 5878 C C . THR B 1 336 ? -30.730 23.262 -21.261 1.00 28.91 336 THR B C 1
ATOM 5879 O O . THR B 1 336 ? -30.103 24.055 -21.977 1.00 27.75 336 THR B O 1
ATOM 5883 N N . ASP B 1 337 ? -31.873 22.686 -21.625 1.00 28.32 337 ASP B N 1
ATOM 5884 C CA . ASP B 1 337 ? -32.505 22.981 -22.909 1.00 27.80 337 ASP B CA 1
ATOM 5885 C C . ASP B 1 337 ? -32.859 24.463 -23.018 1.00 31.49 337 ASP B C 1
ATOM 5886 O O . ASP B 1 337 ? -32.606 25.108 -24.048 1.00 29.53 337 ASP B O 1
ATOM 5891 N N . GLU B 1 338 ? -33.497 25.009 -21.975 1.00 37.21 338 GLU B N 1
ATOM 5892 C CA . GLU B 1 338 ? -33.939 26.402 -22.025 1.00 42.47 338 GLU B CA 1
ATOM 5893 C C . GLU B 1 338 ? -32.761 27.359 -22.211 1.00 39.29 338 GLU B C 1
ATOM 5894 O O . GLU B 1 338 ? -32.836 28.303 -23.015 1.00 36.07 338 GLU B O 1
ATOM 5900 N N . LYS B 1 339 ? -31.674 27.146 -21.455 1.00 34.21 339 LYS B N 1
ATOM 5901 C CA . LYS B 1 339 ? -30.486 27.975 -21.622 1.00 34.95 339 LYS B CA 1
ATOM 5902 C C . LYS B 1 339 ? -29.931 27.862 -23.040 1.00 32.14 339 LYS B C 1
ATOM 5903 O O . LYS B 1 339 ? -29.574 28.873 -23.669 1.00 31.66 339 LYS B O 1
ATOM 5909 N N . ALA B 1 340 ? -29.797 26.640 -23.536 1.00 28.58 340 ALA B N 1
ATOM 5910 C CA . ALA B 1 340 ? -29.239 26.453 -24.863 1.00 28.88 340 ALA B CA 1
ATOM 5911 C C . ALA B 1 340 ? -30.057 27.210 -25.894 1.00 31.01 340 ALA B C 1
ATOM 5912 O O . ALA B 1 340 ? -29.491 27.825 -26.811 1.00 29.73 340 ALA B O 1
ATOM 5914 N N . LYS B 1 341 ? -31.378 27.103 -25.791 1.00 30.15 341 LYS B N 1
ATOM 5915 C CA . LYS B 1 341 ? -32.280 27.753 -26.734 1.00 33.00 341 LYS B CA 1
ATOM 5916 C C . LYS B 1 341 ? -32.121 29.264 -26.707 1.00 33.62 341 LYS B C 1
ATOM 5917 O O . LYS B 1 341 ? -31.864 29.892 -27.734 1.00 35.88 341 LYS B O 1
ATOM 5923 N N . ALA B 1 342 ? -32.278 29.842 -25.523 1.00 36.23 342 ALA B N 1
ATOM 5924 C CA . ALA B 1 342 ? -32.155 31.290 -25.360 1.00 34.77 342 ALA B CA 1
ATOM 5925 C C . ALA B 1 342 ? -30.807 31.783 -25.878 1.00 32.91 342 ALA B C 1
ATOM 5926 O O . ALA B 1 342 ? -30.733 32.769 -26.621 1.00 32.29 342 ALA B O 1
ATOM 5928 N N . PHE B 1 343 ? -29.729 31.082 -25.522 1.00 31.09 343 PHE B N 1
ATOM 5929 C CA . PHE B 1 343 ? -28.398 31.497 -25.942 1.00 37.30 343 PHE B CA 1
ATOM 5930 C C . PHE B 1 343 ? -28.235 31.421 -27.461 1.00 34.53 343 PHE B C 1
ATOM 5931 O O . PHE B 1 343 ? -27.676 32.343 -28.063 1.00 33.53 343 PHE B O 1
ATOM 5939 N N . ALA B 1 344 ? -28.739 30.350 -28.092 1.00 30.52 344 ALA B N 1
ATOM 5940 C CA . ALA B 1 344 ? -28.642 30.233 -29.548 1.00 31.90 344 ALA B CA 1
ATOM 5941 C C . ALA B 1 344 ? -29.441 31.327 -30.239 1.00 33.99 344 ALA B C 1
ATOM 5942 O O . ALA B 1 344 ? -28.975 31.949 -31.217 1.00 34.07 344 ALA B O 1
ATOM 5944 N N . GLU B 1 345 ? -30.650 31.582 -29.749 1.00 35.77 345 GLU B N 1
ATOM 5945 C CA . GLU B 1 345 ? -31.443 32.600 -30.413 1.00 42.91 345 GLU B CA 1
ATOM 5946 C C . GLU B 1 345 ? -30.785 33.962 -30.296 1.00 43.22 345 GLU B C 1
ATOM 5947 O O . GLU B 1 345 ? -30.759 34.707 -31.287 1.00 45.13 345 GLU B O 1
ATOM 5953 N N . ASN B 1 346 ? -30.155 34.272 -29.150 1.00 37.77 346 ASN B N 1
ATOM 5954 C CA . ASN B 1 346 ? -29.445 35.552 -29.068 1.00 39.87 346 ASN B CA 1
ATOM 5955 C C . ASN B 1 346 ? -28.153 35.538 -29.879 1.00 38.38 346 ASN B C 1
ATOM 5956 O O . ASN B 1 346 ? -27.710 36.592 -30.371 1.00 37.94 346 ASN B O 1
ATOM 5961 N N . TRP B 1 347 ? -27.542 34.364 -30.035 1.00 35.60 347 TRP B N 1
ATOM 5962 C CA . TRP B 1 347 ? -26.330 34.271 -30.832 1.00 35.18 347 TRP B CA 1
ATOM 5963 C C . TRP B 1 347 ? -26.605 34.752 -32.245 1.00 38.29 347 TRP B C 1
ATOM 5964 O O . TRP B 1 347 ? -25.818 35.513 -32.811 1.00 36.89 347 TRP B O 1
ATOM 5975 N N . VAL B 1 348 ? -27.775 34.404 -32.786 1.00 35.30 348 VAL B N 1
ATOM 5976 C CA . VAL B 1 348 ? -28.070 34.830 -34.149 1.00 37.19 348 VAL B CA 1
ATOM 5977 C C . VAL B 1 348 ? -28.187 36.355 -34.282 1.00 43.27 348 VAL B C 1
ATOM 5978 O O . VAL B 1 348 ? -27.990 36.881 -35.390 1.00 41.57 348 VAL B O 1
ATOM 5982 N N . LYS B 1 349 ? -28.436 37.087 -33.185 1.00 42.37 349 LYS B N 1
ATOM 5983 C CA . LYS B 1 349 ? -28.440 38.555 -33.162 1.00 46.78 349 LYS B CA 1
ATOM 5984 C C . LYS B 1 349 ? -27.165 39.166 -32.553 1.00 52.87 349 LYS B C 1
ATOM 5985 O O . LYS B 1 349 ? -27.020 40.392 -32.536 1.00 60.71 349 LYS B O 1
ATOM 5991 N N . ASN B 1 350 ? -26.233 38.264 -32.231 1.00 59.69 350 ASN B N 1
ATOM 5992 C CA . ASN B 1 350 ? -24.905 38.547 -31.688 1.00 65.85 350 ASN B CA 1
ATOM 5993 C C . ASN B 1 350 ? -23.960 37.373 -32.025 1.00 60.89 350 ASN B C 1
ATOM 5994 O O . ASN B 1 350 ? -23.508 36.652 -31.136 1.00 55.56 350 ASN B O 1
ATOM 5999 N N . ILE B 1 351 ? -23.676 37.199 -33.317 1.00 61.56 351 ILE B N 1
ATOM 6000 C CA . ILE B 1 351 ? -22.850 36.147 -33.838 1.00 62.91 351 ILE B CA 1
ATOM 6001 C C . ILE B 1 351 ? -21.466 36.341 -33.258 1.00 66.15 351 ILE B C 1
ATOM 6002 O O . ILE B 1 351 ? -20.864 37.420 -33.377 1.00 66.33 351 ILE B O 1
ATOM 6007 N N . LYS B 1 352 ? -20.958 35.283 -32.633 1.00 66.39 352 LYS B N 1
ATOM 6008 C CA . LYS B 1 352 ? -19.627 35.235 -32.039 1.00 68.20 352 LYS B CA 1
ATOM 6009 C C . LYS B 1 352 ? -18.968 34.006 -32.643 1.00 65.64 352 LYS B C 1
ATOM 6010 O O . LYS B 1 352 ? -19.409 32.882 -32.384 1.00 62.07 352 LYS B O 1
ATOM 6016 N N . ILE B 1 353 ? -17.944 34.224 -33.463 1.00 65.18 353 ILE B N 1
ATOM 6017 C CA . ILE B 1 353 ? -17.204 33.153 -34.131 1.00 64.54 353 ILE B CA 1
ATOM 6018 C C . ILE B 1 353 ? -15.713 33.361 -33.873 1.00 65.33 353 ILE B C 1
ATOM 6019 O O . ILE B 1 353 ? -15.000 33.907 -34.733 1.00 67.06 353 ILE B O 1
ATOM 6024 N N . PRO B 1 354 ? -15.195 32.927 -32.712 1.00 63.92 354 PRO B N 1
ATOM 6025 C CA . PRO B 1 354 ? -13.815 33.200 -32.283 1.00 64.48 354 PRO B CA 1
ATOM 6026 C C . PRO B 1 354 ? -12.755 32.492 -33.132 1.00 64.01 354 PRO B C 1
ATOM 6027 O O . PRO B 1 354 ? -12.787 31.267 -33.250 1.00 61.92 354 PRO B O 1
ATOM 6031 N N . SER B 1 359 ? -5.098 29.728 -23.400 1.00 82.35 359 SER B N 1
ATOM 6032 C CA . SER B 1 359 ? -5.418 30.209 -22.061 1.00 76.48 359 SER B CA 1
ATOM 6033 C C . SER B 1 359 ? -4.759 29.343 -20.992 1.00 69.54 359 SER B C 1
ATOM 6034 O O . SER B 1 359 ? -3.938 28.478 -21.299 1.00 69.87 359 SER B O 1
ATOM 6037 N N . LYS B 1 360 ? -5.124 29.582 -19.736 1.00 60.51 360 LYS B N 1
ATOM 6038 C CA . LYS B 1 360 ? -4.568 28.825 -18.620 1.00 54.51 360 LYS B CA 1
ATOM 6039 C C . LYS B 1 360 ? -5.627 27.955 -17.952 1.00 44.33 360 LYS B C 1
ATOM 6040 O O . LYS B 1 360 ? -5.499 27.596 -16.781 1.00 41.95 360 LYS B O 1
ATOM 6046 N N . ASP B 1 361 ? -6.672 27.619 -18.701 1.00 31.06 361 ASP B N 1
ATOM 6047 C CA . ASP B 1 361 ? -7.750 26.789 -18.179 1.00 28.83 361 ASP B CA 1
ATOM 6048 C C . ASP B 1 361 ? -7.397 25.291 -18.269 1.00 29.38 361 ASP B C 1
ATOM 6049 O O . ASP B 1 361 ? -6.461 24.880 -18.958 1.00 27.68 361 ASP B O 1
ATOM 6054 N N . LEU B 1 362 ? -8.210 24.465 -17.624 1.00 23.88 362 LEU B N 1
ATOM 6055 C CA . LEU B 1 362 ? -8.229 23.024 -17.914 1.00 22.04 362 LEU B CA 1
ATOM 6056 C C . LEU B 1 362 ? -9.201 22.807 -19.066 1.00 22.83 362 LEU B C 1
ATOM 6057 O O . LEU B 1 362 ? -10.411 22.998 -18.924 1.00 23.97 362 LEU B O 1
ATOM 6062 N N . VAL B 1 363 ? -8.684 22.377 -20.205 1.00 20.44 363 VAL B N 1
ATOM 6063 C CA . VAL B 1 363 ? -9.554 22.206 -21.363 1.00 19.64 363 VAL B CA 1
ATOM 6064 C C . VAL B 1 363 ? -9.786 20.727 -21.627 1.00 20.47 363 VAL B C 1
ATOM 6065 O O . VAL B 1 363 ? -8.992 20.071 -22.322 1.00 20.82 363 VAL B O 1
ATOM 6069 N N . VAL B 1 364 ? -10.824 20.186 -21.046 1.00 17.73 364 VAL B N 1
ATOM 6070 C CA . VAL B 1 364 ? -11.079 18.756 -21.159 1.00 16.23 364 VAL B CA 1
ATOM 6071 C C . VAL B 1 364 ? -11.643 18.472 -22.548 1.00 18.02 364 VAL B C 1
ATOM 6072 O O . VAL B 1 364 ? -12.473 19.222 -23.067 1.00 19.54 364 VAL B O 1
ATOM 6076 N N . THR B 1 365 ? -11.152 17.420 -23.194 1.00 16.27 365 THR B N 1
ATOM 6077 C CA . THR B 1 365 ? -11.665 17.083 -24.525 1.00 16.99 365 THR B CA 1
ATOM 6078 C C . THR B 1 365 ? -11.719 15.556 -24.688 1.00 20.19 365 THR B C 1
ATOM 6079 O O . THR B 1 365 ? -11.224 14.789 -23.850 1.00 18.58 365 THR B O 1
ATOM 6083 N N . ASN B 1 366 ? -12.372 15.111 -25.756 1.00 19.28 366 ASN B N 1
ATOM 6084 C CA . ASN B 1 366 ? -12.741 13.688 -25.868 1.00 19.18 366 ASN B CA 1
ATOM 6085 C C . ASN B 1 366 ? -13.612 13.306 -24.660 1.00 18.42 366 ASN B C 1
ATOM 6086 O O . ASN B 1 366 ? -14.284 14.161 -24.047 1.00 18.58 366 ASN B O 1
ATOM 6091 N N . SER B 1 367 ? -13.601 12.027 -24.247 1.00 17.35 367 SER B N 1
ATOM 6092 C CA . SER B 1 367 ? -14.459 11.610 -23.140 1.00 18.91 367 SER B CA 1
ATOM 6093 C C . SER B 1 367 ? -14.088 10.199 -22.691 1.00 17.54 367 SER B C 1
ATOM 6094 O O . SER B 1 367 ? -13.683 9.363 -23.496 1.00 18.13 367 SER B O 1
ATOM 6097 N N . HIS B 1 368 ? -14.337 9.918 -21.426 1.00 18.86 368 HIS B N 1
ATOM 6098 C CA . HIS B 1 368 ? -14.245 8.562 -20.929 1.00 22.37 368 HIS B CA 1
ATOM 6099 C C . HIS B 1 368 ? -15.358 7.665 -21.465 1.00 23.66 368 HIS B C 1
ATOM 6100 O O . HIS B 1 368 ? -15.268 6.439 -21.325 1.00 24.86 368 HIS B O 1
ATOM 6107 N N . ARG B 1 369 ? -16.429 8.243 -22.038 1.00 18.50 369 ARG B N 1
ATOM 6108 C CA . ARG B 1 369 ? -17.521 7.388 -22.462 1.00 18.70 369 ARG B CA 1
ATOM 6109 C C . ARG B 1 369 ? -17.218 6.631 -23.739 1.00 21.20 369 ARG B C 1
ATOM 6110 O O . ARG B 1 369 ? -17.926 5.646 -24.036 1.00 23.53 369 ARG B O 1
ATOM 6118 N N . PHE B 1 370 ? -16.218 7.061 -24.510 1.00 18.24 370 PHE B N 1
ATOM 6119 C CA . PHE B 1 370 ? -15.976 6.430 -25.817 1.00 18.97 370 PHE B CA 1
ATOM 6120 C C . PHE B 1 370 ? -15.133 5.166 -25.649 1.00 20.62 370 PHE B C 1
ATOM 6121 O O . PHE B 1 370 ? -14.070 5.192 -25.039 1.00 22.86 370 PHE B O 1
ATOM 6129 N N . ASP B 1 371 ? -15.635 4.058 -26.171 1.00 21.44 371 ASP B N 1
ATOM 6130 C CA . ASP B 1 371 ? -14.964 2.764 -26.111 1.00 24.31 371 ASP B CA 1
ATOM 6131 C C . ASP B 1 371 ? -13.839 2.731 -27.170 1.00 24.62 371 ASP B C 1
ATOM 6132 O O . ASP B 1 371 ? -14.065 2.449 -28.332 1.00 25.75 371 ASP B O 1
ATOM 6137 N N . VAL B 1 372 ? -12.629 3.127 -26.758 1.00 23.34 372 VAL B N 1
ATOM 6138 C CA . VAL B 1 372 ? -11.461 3.214 -27.640 1.00 28.18 372 VAL B CA 1
ATOM 6139 C C . VAL B 1 372 ? -11.146 1.880 -28.285 1.00 23.54 372 VAL B C 1
ATOM 6140 O O . VAL B 1 372 ? -10.821 1.791 -29.491 1.00 24.04 372 VAL B O 1
ATOM 6144 N N . TYR B 1 373 ? -11.228 0.822 -27.489 1.00 23.65 373 TYR B N 1
ATOM 6145 C CA . TYR B 1 373 ? -10.660 -0.470 -27.829 1.00 27.37 373 TYR B CA 1
ATOM 6146 C C . TYR B 1 373 ? -11.619 -1.379 -28.561 1.00 26.08 373 TYR B C 1
ATOM 6147 O O . TYR B 1 373 ? -11.195 -2.446 -29.008 1.00 28.06 373 TYR B O 1
ATOM 6156 N N . CYS B 1 374 ? -12.889 -0.982 -28.759 1.00 23.76 374 CYS B N 1
ATOM 6157 C CA . CYS B 1 374 ? -13.747 -1.809 -29.595 1.00 25.77 374 CYS B CA 1
ATOM 6158 C C . CYS B 1 374 ? -13.444 -1.645 -31.079 1.00 32.14 374 CYS B C 1
ATOM 6159 O O . CYS B 1 374 ? -14.006 -2.366 -31.907 1.00 34.30 374 CYS B O 1
ATOM 6162 N N . ASN B 1 375 ? -12.463 -0.836 -31.421 1.00 23.30 375 ASN B N 1
ATOM 6163 C CA . ASN B 1 375 ? -12.206 -0.483 -32.819 1.00 19.77 375 ASN B CA 1
ATOM 6164 C C . ASN B 1 375 ? -11.202 -1.458 -33.436 1.00 21.83 375 ASN B C 1
ATOM 6165 O O . ASN B 1 375 ? -10.141 -1.083 -33.922 1.00 22.76 375 ASN B O 1
ATOM 6170 N N . ASP B 1 376 ? -11.580 -2.730 -33.442 1.00 20.78 376 ASP B N 1
ATOM 6171 C CA . ASP B 1 376 ? -10.817 -3.789 -34.109 1.00 20.84 376 ASP B CA 1
ATOM 6172 C C . ASP B 1 376 ? -11.216 -3.844 -35.587 1.00 21.35 376 ASP B C 1
ATOM 6173 O O . ASP B 1 376 ? -12.354 -4.189 -35.907 1.00 26.06 376 ASP B O 1
ATOM 6178 N N . PHE B 1 377 ? -10.302 -3.486 -36.492 1.00 18.61 377 PHE B N 1
ATOM 6179 C CA . PHE B 1 377 ? -10.557 -3.543 -37.929 1.00 19.57 377 PHE B CA 1
ATOM 6180 C C . PHE B 1 377 ? -10.354 -4.930 -38.508 1.00 22.74 377 PHE B C 1
ATOM 6181 O O . PHE B 1 377 ? -10.524 -5.123 -39.728 1.00 25.12 377 PHE B O 1
ATOM 6189 N N . GLY B 1 378 ? -9.979 -5.905 -37.674 1.00 25.48 378 GLY B N 1
ATOM 6190 C CA . GLY B 1 378 ? -9.875 -7.251 -38.179 1.00 29.54 378 GLY B CA 1
ATOM 6191 C C . GLY B 1 378 ? -8.556 -7.893 -37.852 1.00 27.27 378 GLY B C 1
ATOM 6192 O O . GLY B 1 378 ? -8.393 -9.090 -38.091 1.00 27.53 378 GLY B O 1
ATOM 6193 N N . TRP B 1 379 ? -7.599 -7.104 -37.333 1.00 25.18 379 TRP B N 1
ATOM 6194 C CA . TRP B 1 379 ? -6.268 -7.601 -37.003 1.00 27.51 379 TRP B CA 1
ATOM 6195 C C . TRP B 1 379 ? -5.897 -7.373 -35.538 1.00 25.93 379 TRP B C 1
ATOM 6196 O O . TRP B 1 379 ? -4.714 -7.454 -35.182 1.00 26.74 379 TRP B O 1
ATOM 6207 N N . GLY B 1 380 ? -6.883 -7.105 -34.675 1.00 22.22 380 GLY B N 1
ATOM 6208 C CA . GLY B 1 380 ? -6.615 -6.877 -33.260 1.00 22.73 380 GLY B CA 1
ATOM 6209 C C . GLY B 1 380 ? -7.095 -5.507 -32.818 1.00 23.23 380 GLY B C 1
ATOM 6210 O O . GLY B 1 380 ? -7.180 -4.541 -33.598 1.00 21.86 380 GLY B O 1
ATOM 6211 N N . LYS B 1 381 ? -7.469 -5.422 -31.552 1.00 21.78 381 LYS B N 1
ATOM 6212 C CA . LYS B 1 381 ? -7.884 -4.141 -31.012 1.00 18.99 381 LYS B CA 1
ATOM 6213 C C . LYS B 1 381 ? -6.696 -3.168 -30.980 1.00 21.76 381 LYS B C 1
ATOM 6214 O O . LYS B 1 381 ? -5.531 -3.584 -30.916 1.00 23.11 381 LYS B O 1
ATOM 6220 N N . PRO B 1 382 ? -6.978 -1.881 -30.984 1.00 21.36 382 PRO B N 1
ATOM 6221 C CA . PRO B 1 382 ? -5.902 -0.878 -30.909 1.00 20.50 382 PRO B CA 1
ATOM 6222 C C . PRO B 1 382 ? -5.123 -1.017 -29.635 1.00 19.33 382 PRO B C 1
ATOM 6223 O O . PRO B 1 382 ? -5.611 -1.560 -28.631 1.00 19.97 382 PRO B O 1
ATOM 6227 N N . ILE B 1 383 ? -3.881 -0.543 -29.670 1.00 17.53 383 ILE B N 1
ATOM 6228 C CA . ILE B 1 383 ? -3.091 -0.609 -28.424 1.00 16.99 383 ILE B CA 1
ATOM 6229 C C . ILE B 1 383 ? -3.013 0.747 -27.731 1.00 21.62 383 ILE B C 1
ATOM 6230 O O . ILE B 1 383 ? -2.520 0.825 -26.587 1.00 25.09 383 ILE B O 1
ATOM 6235 N N . ALA B 1 384 ? -3.488 1.810 -28.365 1.00 20.82 384 ALA B N 1
ATOM 6236 C CA . ALA B 1 384 ? -3.522 3.136 -27.748 1.00 23.59 384 ALA B CA 1
ATOM 6237 C C . ALA B 1 384 ? -4.391 4.006 -28.624 1.00 21.68 384 ALA B C 1
ATOM 6238 O O . ALA B 1 384 ? -4.576 3.722 -29.815 1.00 17.79 384 ALA B O 1
ATOM 6240 N N . ALA B 1 385 ? -4.935 5.056 -28.016 1.00 18.71 385 ALA B N 1
ATOM 6241 C CA . ALA B 1 385 ? -5.611 6.118 -28.748 1.00 18.40 385 ALA B CA 1
ATOM 6242 C C . ALA B 1 385 ? -4.899 7.424 -28.395 1.00 18.91 385 ALA B C 1
ATOM 6243 O O . ALA B 1 385 ? -4.436 7.592 -27.253 1.00 17.32 385 ALA B O 1
ATOM 6245 N N . ARG B 1 386 ? -4.753 8.329 -29.381 1.00 17.05 386 ARG B N 1
ATOM 6246 C CA . ARG B 1 386 ? -3.996 9.565 -29.147 1.00 16.24 386 ARG B CA 1
ATOM 6247 C C . ARG B 1 386 ? -4.682 10.719 -29.871 1.00 15.88 386 ARG B C 1
ATOM 6248 O O . ARG B 1 386 ? -5.410 10.520 -30.841 1.00 17.39 386 ARG B O 1
ATOM 6256 N N . ALA B 1 387 ? -4.415 11.955 -29.410 1.00 15.93 387 ALA B N 1
ATOM 6257 C CA . ALA B 1 387 ? -4.822 13.186 -30.079 1.00 14.92 387 ALA B CA 1
ATOM 6258 C C . ALA B 1 387 ? -3.628 13.787 -30.809 1.00 13.86 387 ALA B C 1
ATOM 6259 O O . ALA B 1 387 ? -2.461 13.537 -30.488 1.00 17.01 387 ALA B O 1
ATOM 6261 N N . GLY B 1 388 ? -3.936 14.528 -31.869 1.00 15.94 388 GLY B N 1
ATOM 6262 C CA . GLY B 1 388 ? -2.910 15.230 -32.614 1.00 16.20 388 GLY B CA 1
ATOM 6263 C C . GLY B 1 388 ? -2.976 16.729 -32.397 1.00 20.69 388 GLY B C 1
ATOM 6264 O O . GLY B 1 388 ? -3.584 17.213 -31.450 1.00 23.50 388 GLY B O 1
ATOM 6265 N N . PRO B 1 389 ? -2.308 17.492 -33.250 1.00 20.64 389 PRO B N 1
ATOM 6266 C CA . PRO B 1 389 ? -2.416 18.969 -33.196 1.00 21.96 389 PRO B CA 1
ATOM 6267 C C . PRO B 1 389 ? -3.846 19.415 -33.456 1.00 26.46 389 PRO B C 1
ATOM 6268 O O . PRO B 1 389 ? -4.667 18.620 -33.937 1.00 23.16 389 PRO B O 1
ATOM 6272 N N . PRO B 1 390 ? -4.182 20.689 -33.177 1.00 25.84 390 PRO B N 1
ATOM 6273 C CA . PRO B 1 390 ? -3.227 21.669 -32.658 1.00 27.68 390 PRO B CA 1
ATOM 6274 C C . PRO B 1 390 ? -2.989 21.498 -31.170 1.00 25.94 390 PRO B C 1
ATOM 6275 O O . PRO B 1 390 ? -3.817 20.916 -30.455 1.00 28.61 390 PRO B O 1
ATOM 6279 N N . TYR B 1 391 ? -1.874 22.046 -30.709 1.00 27.94 391 TYR B N 1
ATOM 6280 C CA . TYR B 1 391 ? -1.498 21.936 -29.312 1.00 29.08 391 TYR B CA 1
ATOM 6281 C C . TYR B 1 391 ? -1.861 23.229 -28.582 1.00 33.07 391 TYR B C 1
ATOM 6282 O O . TYR B 1 391 ? -1.583 24.325 -29.066 1.00 36.63 391 TYR B O 1
ATOM 6291 N N . LEU B 1 392 ? -2.472 23.110 -27.433 1.00 26.98 392 LEU B N 1
ATOM 6292 C CA . LEU B 1 392 ? -2.878 24.258 -26.665 1.00 32.62 392 LEU B CA 1
ATOM 6293 C C . LEU B 1 392 ? -2.647 24.004 -25.197 1.00 28.39 392 LEU B C 1
ATOM 6294 O O . LEU B 1 392 ? -2.892 22.938 -24.705 1.00 23.32 392 LEU B O 1
ATOM 6299 N N . ASN B 1 393 ? -2.114 25.008 -24.529 1.00 31.18 393 ASN B N 1
ATOM 6300 C CA . ASN B 1 393 ? -1.820 24.841 -23.117 1.00 32.96 393 ASN B CA 1
ATOM 6301 C C . ASN B 1 393 ? -3.080 24.468 -22.353 1.00 27.99 393 ASN B C 1
ATOM 6302 O O . ASN B 1 393 ? -4.128 25.107 -22.507 1.00 32.39 393 ASN B O 1
ATOM 6307 N N . GLY B 1 394 ? -2.977 23.432 -21.522 1.00 23.12 394 GLY B N 1
ATOM 6308 C CA . GLY B 1 394 ? -4.111 23.017 -20.718 1.00 22.26 394 GLY B CA 1
ATOM 6309 C C . GLY B 1 394 ? -5.041 21.978 -21.319 1.00 22.06 394 GLY B C 1
ATOM 6310 O O . GLY B 1 394 ? -5.994 21.557 -20.628 1.00 21.69 394 GLY B O 1
ATOM 6311 N N . ARG B 1 395 ? -4.837 21.580 -22.580 1.00 19.26 395 ARG B N 1
ATOM 6312 C CA . ARG B 1 395 ? -5.666 20.523 -23.144 1.00 17.51 395 ARG B CA 1
ATOM 6313 C C . ARG B 1 395 ? -5.450 19.243 -22.344 1.00 17.22 395 ARG B C 1
ATOM 6314 O O . ARG B 1 395 ? -4.309 18.875 -22.019 1.00 19.52 395 ARG B O 1
ATOM 6322 N N . LEU B 1 396 ? -6.550 18.567 -22.016 1.00 16.33 396 LEU B N 1
ATOM 6323 C CA . LEU B 1 396 ? -6.503 17.295 -21.283 1.00 16.13 396 LEU B CA 1
ATOM 6324 C C . LEU B 1 396 ? -7.418 16.333 -22.046 1.00 15.24 396 LEU B C 1
ATOM 6325 O O . LEU B 1 396 ? -8.652 16.412 -21.932 1.00 18.32 396 LEU B O 1
ATOM 6330 N N . VAL B 1 397 ? -6.844 15.468 -22.888 1.00 13.31 397 VAL B N 1
ATOM 6331 C CA . VAL B 1 397 ? -7.656 14.558 -23.698 1.00 14.66 397 VAL B CA 1
ATOM 6332 C C . VAL B 1 397 ? -7.959 13.297 -22.895 1.00 18.25 397 VAL B C 1
ATOM 6333 O O . VAL B 1 397 ? -7.039 12.562 -22.497 1.00 16.64 397 VAL B O 1
ATOM 6337 N N . VAL B 1 398 ? -9.237 13.017 -22.677 1.00 15.73 398 VAL B N 1
ATOM 6338 C CA . VAL B 1 398 ? -9.619 11.871 -21.853 1.00 15.92 398 VAL B CA 1
ATOM 6339 C C . VAL B 1 398 ? -9.783 10.649 -22.726 1.00 18.76 398 VAL B C 1
ATOM 6340 O O . VAL B 1 398 ? -10.539 10.682 -23.700 1.00 17.43 398 VAL B O 1
ATOM 6344 N N . PHE B 1 399 ? -9.155 9.530 -22.330 1.00 15.83 399 PHE B N 1
ATOM 6345 C CA . PHE B 1 399 ? -9.386 8.243 -22.972 1.00 17.85 399 PHE B CA 1
ATOM 6346 C C . PHE B 1 399 ? -9.708 7.198 -21.924 1.00 19.31 399 PHE B C 1
ATOM 6347 O O . PHE B 1 399 ? -8.971 7.049 -20.944 1.00 20.47 399 PHE B O 1
ATOM 6355 N N . LYS B 1 400 ? -10.757 6.428 -22.156 1.00 18.23 400 LYS B N 1
ATOM 6356 C CA . LYS B 1 400 ? -10.982 5.264 -21.307 1.00 22.16 400 LYS B CA 1
ATOM 6357 C C . LYS B 1 400 ? -9.789 4.309 -21.420 1.00 24.50 400 LYS B C 1
ATOM 6358 O O . LYS B 1 400 ? -9.242 4.114 -22.501 1.00 26.33 400 LYS B O 1
ATOM 6364 N N . GLY B 1 401 ? -9.376 3.691 -20.313 1.00 20.98 401 GLY B N 1
ATOM 6365 C CA . GLY B 1 401 ? -8.216 2.806 -20.383 1.00 23.74 401 GLY B CA 1
ATOM 6366 C C . GLY B 1 401 ? -8.492 1.487 -21.079 1.00 32.03 401 GLY B C 1
ATOM 6367 O O . GLY B 1 401 ? -9.656 1.063 -21.200 1.00 33.91 401 GLY B O 1
ATOM 6368 N N . ILE B 1 402 ? -7.398 0.789 -21.428 1.00 33.74 402 ILE B N 1
ATOM 6369 C CA . ILE B 1 402 ? -7.430 -0.563 -22.008 1.00 39.86 402 ILE B CA 1
ATOM 6370 C C . ILE B 1 402 ? -8.164 -1.306 -20.909 1.00 40.00 402 ILE B C 1
ATOM 6371 O O . ILE B 1 402 ? -9.190 -1.943 -21.145 1.00 41.75 402 ILE B O 1
ATOM 6376 N N . GLY B 1 403 ? -7.623 -1.210 -19.700 1.00 39.86 403 GLY B N 1
ATOM 6377 C CA . GLY B 1 403 ? -8.365 -1.660 -18.542 1.00 38.52 403 GLY B CA 1
ATOM 6378 C C . GLY B 1 403 ? -9.560 -0.745 -18.420 1.00 33.58 403 GLY B C 1
ATOM 6379 O O . GLY B 1 403 ? -9.391 0.480 -18.261 1.00 34.11 403 GLY B O 1
ATOM 6380 N N . GLU B 1 404 ? -10.768 -1.301 -18.590 1.00 34.90 404 GLU B N 1
ATOM 6381 C CA . GLU B 1 404 ? -11.998 -0.507 -18.662 1.00 45.72 404 GLU B CA 1
ATOM 6382 C C . GLU B 1 404 ? -12.249 0.343 -17.423 1.00 45.96 404 GLU B C 1
ATOM 6383 O O . GLU B 1 404 ? -12.967 1.348 -17.506 1.00 46.18 404 GLU B O 1
ATOM 6389 N N . ALA B 1 405 ? -11.686 -0.031 -16.273 1.00 44.98 405 ALA B N 1
ATOM 6390 C CA . ALA B 1 405 ? -11.939 0.729 -15.054 1.00 36.33 405 ALA B CA 1
ATOM 6391 C C . ALA B 1 405 ? -10.981 1.917 -14.888 1.00 39.56 405 ALA B C 1
ATOM 6392 O O . ALA B 1 405 ? -11.222 2.807 -14.066 1.00 42.71 405 ALA B O 1
ATOM 6394 N N . SER B 1 406 ? -9.967 1.988 -15.718 1.00 31.91 406 SER B N 1
ATOM 6395 C CA . SER B 1 406 ? -8.861 2.913 -15.611 1.00 23.94 406 SER B CA 1
ATOM 6396 C C . SER B 1 406 ? -9.036 4.065 -16.597 1.00 22.51 406 SER B C 1
ATOM 6397 O O . SER B 1 406 ? -9.904 4.025 -17.470 1.00 24.34 406 SER B O 1
ATOM 6400 N N . LEU B 1 407 ? -8.192 5.085 -16.462 1.00 22.68 407 LEU B N 1
ATOM 6401 C CA . LEU B 1 407 ? -8.280 6.261 -17.315 1.00 21.16 407 LEU B CA 1
ATOM 6402 C C . LEU B 1 407 ? -6.901 6.634 -17.820 1.00 24.09 407 LEU B C 1
ATOM 6403 O O . LEU B 1 407 ? -5.900 6.475 -17.112 1.00 24.53 407 LEU B O 1
ATOM 6408 N N . ASP B 1 408 ? -6.848 7.139 -19.059 1.00 19.87 408 ASP B N 1
ATOM 6409 C CA . ASP B 1 408 ? -5.651 7.735 -19.612 1.00 18.31 408 ASP B CA 1
ATOM 6410 C C . ASP B 1 408 ? -5.958 9.175 -19.982 1.00 23.13 408 ASP B C 1
ATOM 6411 O O . ASP B 1 408 ? -7.096 9.509 -20.372 1.00 21.62 408 ASP B O 1
ATOM 6416 N N . PHE B 1 409 ? -4.978 10.042 -19.791 1.00 17.87 409 PHE B N 1
ATOM 6417 C CA . PHE B 1 409 ? -5.130 11.432 -20.225 1.00 16.41 409 PHE B CA 1
ATOM 6418 C C . PHE B 1 409 ? -3.903 11.840 -21.015 1.00 19.79 409 PHE B C 1
ATOM 6419 O O . PHE B 1 409 ? -2.779 11.537 -20.615 1.00 20.05 409 PHE B O 1
ATOM 6427 N N . GLN B 1 410 ? -4.112 12.573 -22.116 1.00 16.21 410 GLN B N 1
ATOM 6428 C CA . GLN B 1 410 ? -3.009 13.150 -22.889 1.00 16.33 410 GLN B CA 1
ATOM 6429 C C . GLN B 1 410 ? -3.003 14.644 -22.577 1.00 21.42 410 GLN B C 1
ATOM 6430 O O . GLN B 1 410 ? -3.948 15.371 -22.935 1.00 20.59 410 GLN B O 1
ATOM 6436 N N . ALA B 1 411 ? -2.017 15.097 -21.799 1.00 21.26 411 ALA B N 1
ATOM 6437 C CA . ALA B 1 411 ? -2.038 16.450 -21.237 1.00 20.04 411 ALA B CA 1
ATOM 6438 C C . ALA B 1 411 ? -1.009 17.318 -21.917 1.00 24.35 411 ALA B C 1
ATOM 6439 O O . ALA B 1 411 ? 0.162 16.939 -22.031 1.00 25.13 411 ALA B O 1
ATOM 6441 N N . CYS B 1 412 ? -1.427 18.520 -22.271 1.00 19.89 412 CYS B N 1
ATOM 6442 C CA . CYS B 1 412 ? -0.552 19.496 -22.893 1.00 22.98 412 CYS B CA 1
ATOM 6443 C C . CYS B 1 412 ? -0.225 20.554 -21.849 1.00 21.56 412 CYS B C 1
ATOM 6444 O O . CYS B 1 412 ? -1.133 21.197 -21.303 1.00 24.69 412 CYS B O 1
ATOM 6447 N N . LEU B 1 413 ? 1.062 20.725 -21.578 1.00 25.81 413 LEU B N 1
ATOM 6448 C CA . LEU B 1 413 ? 1.508 21.479 -20.411 1.00 27.02 413 LEU B CA 1
ATOM 6449 C C . LEU B 1 413 ? 2.711 22.348 -20.735 1.00 28.83 413 LEU B C 1
ATOM 6450 O O . LEU B 1 413 ? 3.514 22.037 -21.611 1.00 30.89 413 LEU B O 1
ATOM 6455 N N . LEU B 1 414 ? 2.856 23.434 -19.942 1.00 25.90 414 LEU B N 1
ATOM 6456 C CA . LEU B 1 414 ? 4.092 24.222 -20.042 1.00 28.46 414 LEU B CA 1
ATOM 6457 C C . LEU B 1 414 ? 5.238 23.512 -19.311 1.00 34.00 414 LEU B C 1
ATOM 6458 O O . LEU B 1 414 ? 5.015 22.800 -18.331 1.00 31.64 414 LEU B O 1
ATOM 6463 N N . PRO B 1 415 ? 6.483 23.656 -19.785 1.00 37.88 415 PRO B N 1
ATOM 6464 C CA . PRO B 1 415 ? 7.597 22.967 -19.102 1.00 39.50 415 PRO B CA 1
ATOM 6465 C C . PRO B 1 415 ? 7.697 23.265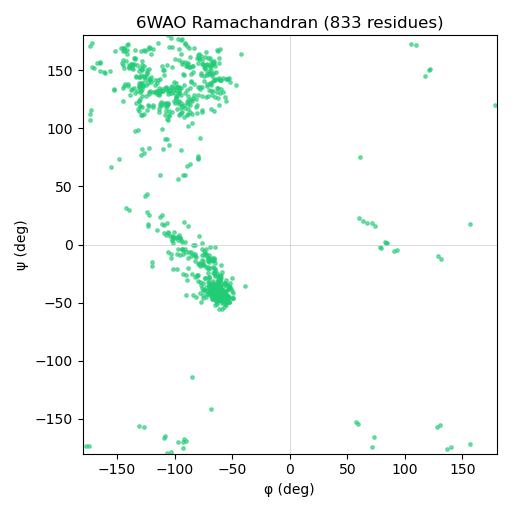 -17.602 1.00 39.41 415 PRO B C 1
ATOM 6466 O O . PRO B 1 415 ? 8.020 22.353 -16.824 1.00 38.69 415 PRO B O 1
ATOM 6470 N N . GLN B 1 416 ? 7.451 24.513 -17.180 1.00 39.08 416 GLN B N 1
ATOM 6471 C CA . GLN B 1 416 ? 7.529 24.848 -15.755 1.00 39.27 416 GLN B CA 1
ATOM 6472 C C . GLN B 1 416 ? 6.482 24.079 -14.938 1.00 36.68 416 GLN B C 1
ATOM 6473 O O . GLN B 1 416 ? 6.762 23.617 -13.817 1.00 38.59 416 GLN B O 1
ATOM 6479 N N . VAL B 1 417 ? 5.273 23.914 -15.485 1.00 33.91 417 VAL B N 1
ATOM 6480 C CA . VAL B 1 417 ? 4.252 23.135 -14.784 1.00 30.45 417 VAL B CA 1
ATOM 6481 C C . VAL B 1 417 ? 4.657 21.665 -14.693 1.00 32.39 417 VAL B C 1
ATOM 6482 O O . VAL B 1 417 ? 4.431 21.006 -13.674 1.00 30.86 417 VAL B O 1
ATOM 6486 N N . VAL B 1 418 ? 5.277 21.152 -15.739 1.00 33.33 418 VAL B N 1
ATOM 6487 C CA . VAL B 1 418 ? 5.708 19.777 -15.728 1.00 33.74 418 VAL B CA 1
ATOM 6488 C C . VAL B 1 418 ? 6.744 19.569 -14.650 1.00 34.07 418 VAL B C 1
ATOM 6489 O O . VAL B 1 418 ? 6.752 18.572 -13.984 1.00 33.50 418 VAL B O 1
ATOM 6493 N N . GLU B 1 419 ? 7.696 20.483 -14.576 1.00 37.71 419 GLU B N 1
ATOM 6494 C CA . GLU B 1 419 ? 8.729 20.372 -13.589 1.00 44.71 419 GLU B CA 1
ATOM 6495 C C . GLU B 1 419 ? 8.102 20.405 -12.252 1.00 42.72 419 GLU B C 1
ATOM 6496 O O . GLU B 1 419 ? 8.556 19.695 -11.396 1.00 42.77 419 GLU B O 1
ATOM 6502 N N . LYS B 1 420 ? 7.062 21.220 -12.055 1.00 35.01 420 LYS B N 1
ATOM 6503 C CA . LYS B 1 420 ? 6.508 21.178 -10.683 1.00 33.62 420 LYS B CA 1
ATOM 6504 C C . LYS B 1 420 ? 5.729 19.893 -10.420 1.00 29.47 420 LYS B C 1
ATOM 6505 O O . LYS B 1 420 ? 5.729 19.370 -9.305 1.00 33.45 420 LYS B O 1
ATOM 6511 N N . LEU B 1 421 ? 5.029 19.407 -11.424 1.00 30.92 421 LEU B N 1
ATOM 6512 C CA . LEU B 1 421 ? 4.192 18.227 -11.286 1.00 30.46 421 LEU B CA 1
ATOM 6513 C C . LEU B 1 421 ? 5.022 16.974 -11.009 1.00 37.06 421 LEU B C 1
ATOM 6514 O O . LEU B 1 421 ? 4.612 16.104 -10.235 1.00 34.69 421 LEU B O 1
ATOM 6519 N N . VAL B 1 422 ? 6.184 16.839 -11.657 1.00 41.86 422 VAL B N 1
ATOM 6520 C CA . VAL B 1 422 ? 6.973 15.634 -11.434 1.00 47.00 422 VAL B CA 1
ATOM 6521 C C . VAL B 1 422 ? 7.559 15.604 -10.033 1.00 46.47 422 VAL B C 1
ATOM 6522 O O . VAL B 1 422 ? 7.870 14.520 -9.529 1.00 51.27 422 VAL B O 1
ATOM 6526 N N . LYS B 1 423 ? 7.665 16.754 -9.351 1.00 43.65 423 LYS B N 1
ATOM 6527 C CA . LYS B 1 423 ? 8.164 16.783 -7.987 1.00 44.74 423 LYS B CA 1
ATOM 6528 C C . LYS B 1 423 ? 7.046 16.764 -6.954 1.00 39.41 423 LYS B C 1
ATOM 6529 O O . LYS B 1 423 ? 7.317 16.939 -5.769 1.00 41.40 423 LYS B O 1
ATOM 6535 N N . ASP B 1 424 ? 5.792 16.616 -7.384 1.00 35.08 424 ASP B N 1
ATOM 6536 C CA . ASP B 1 424 ? 4.634 16.573 -6.488 1.00 30.58 424 ASP B CA 1
ATOM 6537 C C . ASP B 1 424 ? 4.411 15.126 -6.060 1.00 28.37 424 ASP B C 1
ATOM 6538 O O . ASP B 1 424 ? 3.821 14.339 -6.809 1.00 29.77 424 ASP B O 1
ATOM 6543 N N . ALA B 1 425 ? 4.826 14.778 -4.832 1.00 31.68 425 ALA B N 1
ATOM 6544 C CA . ALA B 1 425 ? 4.781 13.372 -4.408 1.00 34.78 425 ALA B CA 1
ATOM 6545 C C . ALA B 1 425 ? 3.355 12.815 -4.452 1.00 32.74 425 ALA B C 1
ATOM 6546 O O . ALA B 1 425 ? 3.120 11.704 -4.963 1.00 32.22 425 ALA B O 1
ATOM 6548 N N . GLU B 1 426 ? 2.387 13.564 -3.902 1.00 30.09 426 GLU B N 1
ATOM 6549 C CA . GLU B 1 426 ? 1.040 13.016 -3.837 1.00 31.52 426 GLU B CA 1
ATOM 6550 C C . GLU B 1 426 ? 0.473 12.819 -5.229 1.00 25.09 426 GLU B C 1
ATOM 6551 O O . GLU B 1 426 ? -0.132 11.771 -5.536 1.00 29.57 426 GLU B O 1
ATOM 6557 N N . PHE B 1 427 ? 0.664 13.824 -6.096 1.00 25.59 427 PHE B N 1
ATOM 6558 C CA . PHE B 1 427 ? 0.164 13.694 -7.452 1.00 23.23 427 PHE B CA 1
ATOM 6559 C C . PHE B 1 427 ? 0.711 12.433 -8.103 1.00 23.54 427 PHE B C 1
ATOM 6560 O O . PHE B 1 427 ? -0.044 11.713 -8.766 1.00 21.68 427 PHE B O 1
ATOM 6568 N N . ASN B 1 428 ? 2.029 12.157 -7.942 1.00 24.34 428 ASN B N 1
ATOM 6569 C CA . ASN B 1 428 ? 2.633 10.989 -8.589 1.00 28.70 428 ASN B CA 1
ATOM 6570 C C . ASN B 1 428 ? 2.283 9.688 -7.894 1.00 27.31 428 ASN B C 1
ATOM 6571 O O . ASN B 1 428 ? 2.584 8.617 -8.441 1.00 31.18 428 ASN B O 1
ATOM 6576 N N . GLU B 1 429 ? 1.661 9.764 -6.726 1.00 28.25 429 GLU B N 1
ATOM 6577 C CA . GLU B 1 429 ? 1.065 8.574 -6.125 1.00 31.23 429 GLU B CA 1
ATOM 6578 C C . GLU B 1 429 ? -0.225 8.223 -6.835 1.00 31.75 429 GLU B C 1
ATOM 6579 O O . GLU B 1 429 ? -0.453 7.063 -7.190 1.00 30.95 429 GLU B O 1
ATOM 6585 N N . TYR B 1 430 ? -1.077 9.234 -7.084 1.00 25.84 430 TYR B N 1
ATOM 6586 C CA . TYR B 1 430 ? -2.376 8.953 -7.709 1.00 22.32 430 TYR B CA 1
ATOM 6587 C C . TYR B 1 430 ? -2.279 8.772 -9.220 1.00 21.86 430 TYR B C 1
ATOM 6588 O O . TYR B 1 430 ? -3.156 8.127 -9.849 1.00 22.13 430 TYR B O 1
ATOM 6597 N N . VAL B 1 431 ? -1.266 9.380 -9.845 1.00 21.50 431 VAL B N 1
ATOM 6598 C CA . VAL B 1 431 ? -1.212 9.451 -11.308 1.00 19.63 431 VAL B CA 1
ATOM 6599 C C . VAL B 1 431 ? 0.163 8.992 -11.775 1.00 24.77 431 VAL B C 1
ATOM 6600 O O . VAL B 1 431 ? 1.187 9.423 -11.224 1.00 27.07 431 VAL B O 1
ATOM 6604 N N . SER B 1 432 ? 0.200 8.137 -12.798 1.00 20.82 432 SER B N 1
ATOM 6605 C CA . SER B 1 432 ? 1.467 7.712 -13.383 1.00 23.19 432 SER B CA 1
ATOM 6606 C C . SER B 1 432 ? 1.748 8.618 -14.584 1.00 29.07 432 SER B C 1
ATOM 6607 O O . SER B 1 432 ? 1.015 8.583 -15.576 1.00 27.92 432 SER B O 1
ATOM 6610 N N . ILE B 1 433 ? 2.778 9.453 -14.483 1.00 27.41 433 ILE B N 1
ATOM 6611 C CA . ILE B 1 433 ? 3.162 10.364 -15.558 1.00 24.92 433 ILE B CA 1
ATOM 6612 C C . ILE B 1 433 ? 4.273 9.718 -16.361 1.00 25.30 433 ILE B C 1
ATOM 6613 O O . ILE B 1 433 ? 5.296 9.311 -15.782 1.00 29.11 433 ILE B O 1
ATOM 6618 N N . VAL B 1 434 ? 4.124 9.705 -17.691 1.00 24.25 434 VAL B N 1
ATOM 6619 C CA . VAL B 1 434 ? 5.209 9.257 -18.567 1.00 27.00 434 VAL B CA 1
ATOM 6620 C C . VAL B 1 434 ? 5.458 10.300 -19.670 1.00 32.85 434 VAL B C 1
ATOM 6621 O O . VAL B 1 434 ? 4.464 10.915 -20.189 1.00 29.81 434 VAL B O 1
#

InterPro domains:
  IPR023213 Chloramphenicol acetyltransferase-like domain superfamily [G3DSA:3.30.559.10] (2-201)
  IPR023213 Chloramphenicol acetyltransferase-like domain superfamily [G3DSA:3.30.559.10] (210-423)
  IPR051283 Secondary metabolite acyltransferase [PTHR31896] (8-427)

GO terms:
  GO:0009617 response to bacterium (P, IDA)
  GO:0009753 response to jasmonic acid (P, IDA)
  GO:1900150 regulation of defense response to fungus (P, IMP)
  GO:1900424 regulation of defense response to bacterium (P, IMP)
  GO:0009697 salicylic acid biosynthetic process (P, IMP)